Protein 6B6U (pdb70)

Radius of gyration: 29.63 Å; Cα contacts (8 Å, |Δi|>4): 2554; chains: 2; bounding box: 89×78×78 Å

Secondary structure (DSSP, 8-state):
--GGGPPPSTTHHHHT-SSHHHHHHT--TTSPPPS---SEEEEE-STTT-SHHHHHHHHHHT--EEEEETTSS-HHHHHHHHHHHHHHHHTTTT-TTT----EEEEE---S-EEB-PBTTTBS--EEEPTT-EEEEE--GGGTT-B-SSEEEBS-TTHHHH--TT-EEEETTTTEEEEEEEE-SSEEEEEEEE-EEE-SS-EEE-TTS-----SS-HHHHHHHHHHHHTT-SEEEETT--SHHHHHHHHHHTTTTTTTSEEEEEE-SHHHHHTHHHHHHHSSEEEEEHHHHHHHS-GGGHHHHHHHHHHHHHHHT--EEEESSTTGGGGT-SS--HHHHHHHHHHHHHT-SEEEESHHHHT-S-HHHHHHHHHHHHHHHHHHS-HHHHHHHHHHTSPP-S-HHHHHHHHHHHHHHHHT-S-EEEE-SSSHHHHHHHTT--SS-EEEEES-HHHHHHGGGSTTEEEEE--SPPPSSHHHHHHHHHHHHHHHHHHTTS--TT-EEEEE-------S-EEEEE--/--STTHHHHT-SSHHHHHHT--TTSPPPS---SEEEEE-STTT-SHHHHHHHHHHT--EEEEETTSS-HHHHHHHHHHHHHHHHTTTT-TTT----EEEEE---S-EEB-PBPTTS-SSEEEPTT-EEEEE--GGGTT-B-SSEEEBS-TTHHHH--TT-EEEETTTTEEEEEEEE-SSEEEEEEEE-EEE-SS-EEE-TTS-----SS-HHHHHHHHHHHHTT-SEEEETT--SHHHHHHHHHHHTTTTTTSEEEEEE-SHHHHHTHHHHHHHSSEEEEEHHHHHHHS-GGGHHHHHHHHHHHHHHHT--EEEESSTTGGGGT-SS--HHHHHHHHHHHHHT-SEEEESHHHHT-S-HHHHHHHHHHHHHHHHHHS-HHHHHHHHHHHSPP---HHHHHHHHHHHHHHHTT-S-EEEE-SSSHHHHHHHTT--SS-EEEEES-HHHHHHGGGSTTEEEEE--SPPPSSHHHHHHHHHHHHHHHHHHTTS--TT-EEEEEEESSTT---EEEEEEEE--

Nearest PDB structures (foldseek):
  6b6u-assembly1_A  TM=9.933E-01  e=1.079E-98  Homo sapiens
  7l21-assembly1_B-3  TM=9.935E-01  e=2.826E-98  Homo sapiens
  7l21-assembly1_C-2  TM=9.892E-01  e=2.163E-98  Homo sapiens
  8hms-assembly1_C  TM=9.616E-01  e=8.715E-99  Homo sapiens
  3n25-assembly1_A  TM=9.944E-01  e=6.265E-96  Oryctolagus cuniculus

Organism: Homo sapiens (NCBI:txid9606)

Solvent-accessible surface area: 38663 Å² total; per-residue (Å²): 230,89,54,148,79,143,70,76,54,24,3,35,96,0,9,120,1,134,20,85,5,34,3,10,1,63,7,42,8,59,2,65,26,56,74,5,36,15,0,5,0,0,0,5,11,4,106,31,0,42,56,37,116,34,0,54,59,0,2,112,14,10,2,20,0,0,17,1,32,12,21,106,47,84,66,120,60,7,30,88,2,2,137,21,1,86,63,0,6,83,58,49,25,114,57,43,38,71,19,56,3,5,0,2,0,0,1,4,66,8,20,32,10,42,3,4,44,2,93,81,88,10,124,49,104,17,87,6,94,126,44,41,85,0,76,1,6,20,74,78,66,75,80,108,109,0,14,72,94,24,0,19,0,52,3,127,66,0,16,69,34,4,55,97,34,34,45,0,50,1,34,81,3,42,3,5,0,43,0,94,41,93,17,111,50,70,0,41,1,62,1,62,36,16,30,60,0,5,21,105,65,23,8,8,3,37,89,26,83,38,86,53,67,14,13,35,152,161,3,56,89,20,1,118,20,1,16,101,44,73,2,0,0,2,0,2,4,22,0,38,64,20,56,11,0,75,85,0,60,152,61,8,39,134,162,1,105,90,11,55,0,1,0,14,0,4,14,74,55,0,11,105,92,0,80,66,0,13,142,16,3,45,0,0,2,0,4,1,15,41,0,6,21,38,5,59,11,19,32,9,9,0,1,5,12,5,0,0,0,44,0,9,87,41,16,53,4,0,1,0,0,29,22,0,0,43,21,1,41,104,92,22,90,5,10,18,0,2,8,7,0,0,0,6,0,0,50,17,6,0,4,0,0,3,0,22,18,0,0,10,114,6,97,58,16,36,63,0,0,102,6,0,47,57,0,0,50,8,0,13,7,3,15,19,15,97,37,38,14,96,13,10,88,90,64,24,100,177,68,115,40,93,9,56,64,32,2,39,29,0,0,79,20,4,60,180,48,81,12,18,0,0,0,0,2,9,96,73,0,107,19,0,34,17,0,1,73,19,16,10,30,6,4,0,0,1,0,3,66,55,65,37,8,0,50,15,2,11,4,27,11,3,9,46,4,1,9,3,116,61,104,105,62,117,47,83,62,108,6,10,93,40,34,23,82,12,0,6,52,0,0,73,61,58,45,28,8,112,129,52,59,57,0,0,4,0,4,1,177,89,126,175,32,3,44,75,124,69,41,90,4,98,115,91,61,34,3,34,89,0,9,121,0,135,21,85,8,32,3,7,1,60,6,47,8,66,2,68,32,53,72,8,40,14,0,4,0,0,0,5,13,6,110,29,0,45,56,41,137,30,0,73,55,0,13,134,13,12,2,17,0,0,19,2,37,1,18,95,49,85,64,145,78,11,31,88,3,2,136,18,1,85,64,0,6,86,57,55,25,107,54,50,50,74,14,30,1,6,0,3,0,0,1,7,43,6,10,26,8,33,0,0,67,13,87,76,102,53,103,87,81,12,109,6,78,142,45,42,90,0,58,0,5,20,72,88,71,72,65,107,88,0,29,80,99,24,1,15,1,45,2,104,58,0,17,86,34,2,100,98,35,34,74,0,58,0,33,73,9,36,3,1,0,47,0,95,43,79,20,109,49,72,0,45,1,67,2,60,61,25,28,43,0,5,43,82,66,24,8,6,4,48,84,25,86,28,85,49,68,18,15,30,110,69,2,57,96,1,0,104,28,0,14,126,44,75,0,0,0,0,0,2,5,19,1,39,63,16,51,1,0,108,77,3,87,154,18,5,26,142,147,2,133,88,9,48,0,0,0,15,0,5,8,82,66,0,13,76,93,0,80,61,0,14,142,26,2,36,0,0,1,0,4,1,14,38,0,7,26,39,6,62,11,19,30,9,8,0,0,6,18,5,0,0,0,45,0,10,84,39,15,51,4,0,0,0,0,30,18,0,0,43,24,1,41,119,56,8,70,5,8,20,0,2,8,7,0,0,0,6,0,0,50,17,5,0,5,0,0,2,0,23,16,0,0,10,116,4,91,49,16,34,54,0,0,101,5,0,42,54,0,0,50,8,0,14,8,3,15,19,14,98,38,35,9,103,15,11,107,91,60,23,98,181,79,111,40,54,10,24,65,22,2,34,32,0,0,86,19,4,60,168,46,66,9,14,0,0,0,0,13,8,159,76,0,148,58,0,28,7,0,1,55,7,16,10,28,4,4,0,0,2,0,3,67,44,66,35,6,0,48,13,3,10,3,25,11,4,9,29,1,2,15,2,99,60,105,106,64,120,51,98,57,69,6,10,76,43,43,16,84,15,0,12,54,0,0,71,66,66,48,28,8,138,83,69,48,41,0,0,0,3,5,21,109,128,92,93,39,52,76,7,43,48,78,97,75,36,98,7,111

CATH classification: 3.40.1380.20 (+1 more: 3.20.20.60)

B-factor: mean 18.4, std 9.35, range [6.17, 83.37]

Structure (mmCIF, N/CA/C/O backbone):
data_6B6U
#
_entry.id   6B6U
#
_cell.length_a   110.350
_cell.length_b   93.610
_cell.length_c   109.360
_cell.angle_alpha   90.000
_cell.angle_beta   95.640
_cell.angle_gamma   90.000
#
_symmetry.space_group_name_H-M   'C 1 2 1'
#
loop_
_entity.id
_entity.type
_entity.pdbx_description
1 polymer 'Pyruvate kinase PKM'
2 non-polymer 'MAGNESIUM ION'
3 non-polymer 'OXALATE ION'
4 non-polymer 'POTASSIUM ION'
5 non-polymer 'CHLORIDE ION'
6 non-polymer 'THIOCYANATE ION'
7 non-polymer DI(HYDROXYETHYL)ETHER
8 non-polymer 2-[3-(2-HYDROXY-1,1-DIHYDROXYMETHYL-ETHYLAMINO)-PROPYLAMINO]-2-HYDROXYMETHYL-PROPANE-1,3-DIOL
9 non-polymer 'TETRAETHYLENE GLYCOL'
10 non-polymer 1,2-ETHANEDIOL
11 water water
#
loop_
_atom_site.group_PDB
_atom_site.id
_atom_site.type_symbol
_atom_site.label_atom_id
_atom_site.label_alt_id
_atom_site.label_comp_id
_atom_site.label_asym_id
_atom_site.label_entity_id
_atom_site.label_seq_id
_atom_site.pdbx_PDB_ins_code
_atom_site.Cartn_x
_atom_site.Cartn_y
_atom_site.Cartn_z
_atom_site.occupancy
_atom_site.B_iso_or_equiv
_atom_site.auth_seq_id
_atom_site.auth_comp_id
_atom_site.auth_asym_id
_atom_site.auth_atom_id
_atom_site.pdbx_PDB_model_num
ATOM 1 N N . GLU A 1 1 ? 16.097 27.595 49.534 1.00 29.57 7 GLU A N 1
ATOM 2 C CA . GLU A 1 1 ? 15.486 28.842 49.090 1.00 28.27 7 GLU A CA 1
ATOM 3 C C . GLU A 1 1 ? 14.400 28.566 48.055 1.00 32.00 7 GLU A C 1
ATOM 4 O O . GLU A 1 1 ? 13.648 29.468 47.691 1.00 33.48 7 GLU A O 1
ATOM 15 N N . ALA A 1 2 ? 14.319 27.318 47.585 0.00 33.24 8 ALA A N 1
ATOM 16 C CA . ALA A 1 2 ? 13.232 26.936 46.691 0.00 34.34 8 ALA A CA 1
ATOM 17 C C . ALA A 1 2 ? 11.926 26.769 47.458 0.00 35.16 8 ALA A C 1
ATOM 18 O O . ALA A 1 2 ? 10.860 27.156 46.968 0.00 35.21 8 ALA A O 1
ATOM 25 N N . GLY A 1 3 ? 11.992 26.196 48.657 0.00 35.86 9 GLY A N 1
ATOM 26 C CA . GLY A 1 3 ? 10.837 26.124 49.530 0.00 36.51 9 GLY A CA 1
ATOM 27 C C . GLY A 1 3 ? 9.923 24.946 49.267 0.00 37.15 9 GLY A C 1
ATOM 28 O O . GLY A 1 3 ? 10.381 23.815 49.081 0.00 37.16 9 GLY A O 1
ATOM 32 N N . THR A 1 4 ? 8.614 25.212 49.245 0.00 37.76 10 THR A N 1
ATOM 33 C CA . THR A 1 4 ? 7.623 24.146 49.158 0.00 38.35 10 THR A CA 1
ATOM 34 C C . THR A 1 4 ? 7.720 23.351 47.864 0.00 38.78 10 THR A C 1
ATOM 35 O O . THR A 1 4 ? 7.253 22.208 47.819 0.00 38.82 10 THR A O 1
ATOM 46 N N . ALA A 1 5 ? 8.314 23.919 46.812 0.00 39.13 11 ALA A N 1
ATOM 47 C CA . ALA A 1 5 ? 8.405 23.218 45.537 0.00 39.43 11 ALA A CA 1
ATOM 48 C C . ALA A 1 5 ? 9.225 21.937 45.621 0.00 39.64 11 ALA A C 1
ATOM 49 O O . ALA A 1 5 ? 9.269 21.189 44.637 0.00 39.69 11 ALA A O 1
ATOM 56 N N . PHE A 1 6 ? 9.867 21.664 46.756 0.00 39.74 12 PHE A N 1
ATOM 57 C CA . PHE A 1 6 ? 10.727 20.496 46.879 0.00 39.78 12 PHE A CA 1
ATOM 58 C C . PHE A 1 6 ? 9.974 19.223 46.519 0.00 39.46 12 PHE A C 1
ATOM 59 O O . PHE A 1 6 ? 8.862 18.982 46.998 0.00 39.54 12 PHE A O 1
ATOM 76 N N . ILE A 1 7 ? 10.591 18.410 45.667 1.00 38.97 13 ILE A N 1
ATOM 77 C CA . ILE A 1 7 ? 10.088 17.086 45.325 1.00 37.49 13 ILE A CA 1
ATOM 78 C C . ILE A 1 7 ? 10.903 16.076 46.110 1.00 35.05 13 ILE A C 1
ATOM 79 O O . ILE A 1 7 ? 12.127 16.006 45.956 1.00 35.20 13 ILE A O 1
ATOM 95 N N . GLN A 1 8 ? 10.225 15.289 46.944 1.00 32.94 14 GLN A N 1
ATOM 96 C CA . GLN A 1 8 ? 10.894 14.225 47.672 1.00 30.85 14 GLN A CA 1
ATOM 97 C C . GLN A 1 8 ? 11.601 13.297 46.694 1.00 28.00 14 GLN A C 1
ATOM 98 O O . GLN A 1 8 ? 11.061 12.931 45.648 1.00 27.92 14 GLN A O 1
ATOM 112 N N . THR A 1 9 ? 12.818 12.919 47.041 1.00 25.79 15 THR A N 1
ATOM 113 C CA . THR A 1 9 ? 13.570 11.977 46.238 1.00 23.50 15 THR A CA 1
ATOM 114 C C . THR A 1 9 ? 13.049 10.559 46.463 1.00 19.98 15 THR A C 1
ATOM 115 O O . THR A 1 9 ? 12.188 10.304 47.314 1.00 19.29 15 THR A O 1
ATOM 126 N N . GLN A 1 10 ? 13.602 9.636 45.674 1.00 16.77 16 GLN A N 1
ATOM 127 C CA . GLN A 1 10 ? 13.351 8.197 45.719 1.00 17.97 16 GLN A CA 1
ATOM 128 C C . GLN A 1 10 ? 11.877 7.845 45.879 1.00 15.26 16 GLN A C 1
ATOM 129 O O . GLN A 1 10 ? 11.517 6.886 46.570 1.00 15.61 16 GLN A O 1
ATOM 143 N N . GLN A 1 11 ? 11.028 8.584 45.173 1.00 13.36 17 GLN A N 1
ATOM 144 C CA . GLN A 1 11 ? 9.594 8.291 45.113 1.00 12.81 17 GLN A CA 1
ATOM 145 C C . GLN A 1 11 ? 8.981 8.208 46.507 1.00 13.28 17 GLN A C 1
ATOM 146 O O . GLN A 1 11 ? 8.073 7.415 46.767 1.00 13.63 17 GLN A O 1
ATOM 160 N N . LEU A 1 12 ? 9.464 9.042 47.420 1.00 14.64 18 LEU A N 1
ATOM 161 C CA . LEU A 1 12 ? 8.983 8.902 48.785 1.00 16.67 18 LEU A CA 1
ATOM 162 C C . LEU A 1 12 ? 7.537 9.356 48.916 1.00 15.08 18 LEU A C 1
ATOM 163 O O . LEU A 1 12 ? 6.814 8.823 49.751 1.00 15.95 18 LEU A O 1
ATOM 179 N N . HIS A 1 13 ? 7.062 10.273 48.070 1.00 14.92 19 HIS A N 1
ATOM 180 C CA . HIS A 1 13 ? 5.638 10.593 48.119 1.00 14.82 19 HIS A CA 1
ATOM 181 C C . HIS A 1 13 ? 4.791 9.380 47.750 1.00 13.70 19 HIS A C 1
ATOM 182 O O . HIS A 1 13 ? 3.808 9.065 48.426 1.00 14.27 19 HIS A O 1
ATOM 195 N N . ALA A 1 14 ? 5.150 8.693 46.665 1.00 12.30 20 ALA A N 1
ATOM 196 C CA . ALA A 1 14 ? 4.452 7.468 46.300 1.00 11.58 20 ALA A CA 1
ATOM 197 C C . ALA A 1 14 ? 4.620 6.396 47.369 1.00 12.26 20 ALA A C 1
ATOM 198 O O . ALA A 1 14 ? 3.728 5.563 47.565 1.00 12.38 20 ALA A O 1
ATOM 205 N N . ALA A 1 15 ? 5.764 6.391 48.061 1.00 12.81 21 ALA A N 1
ATOM 206 C CA . ALA A 1 15 ? 6.017 5.364 49.065 1.00 13.72 21 ALA A CA 1
ATOM 207 C C . ALA A 1 15 ? 5.016 5.447 50.209 1.00 14.44 21 ALA A C 1
ATOM 208 O O . ALA A 1 15 ? 4.719 4.432 50.858 1.00 15.75 21 ALA A O 1
ATOM 215 N N . MET A 1 16 ? 4.490 6.644 50.471 1.00 15.51 22 MET A N 1
ATOM 216 C CA A MET A 1 16 ? 3.619 6.879 51.613 0.53 17.88 22 MET A CA 1
ATOM 217 C CA B MET A 1 16 ? 3.620 6.898 51.611 0.47 17.23 22 MET A CA 1
ATOM 218 C C . MET A 1 16 ? 2.147 6.697 51.284 1.00 16.62 22 MET A C 1
ATOM 219 O O . MET A 1 16 ? 1.302 6.883 52.164 1.00 17.83 22 MET A O 1
ATOM 246 N N . ALA A 1 17 ? 1.814 6.334 50.050 1.00 15.03 23 ALA A N 1
ATOM 247 C CA . ALA A 1 17 ? 0.416 6.175 49.675 1.00 14.67 23 ALA A CA 1
ATOM 248 C C . ALA A 1 17 ? -0.199 5.010 50.440 1.00 14.88 23 ALA A C 1
ATOM 249 O O . ALA A 1 17 ? 0.471 4.026 50.743 1.00 15.44 23 ALA A O 1
ATOM 256 N N . ASP A 1 18 ? -1.490 5.126 50.746 1.00 15.77 24 ASP A N 1
ATOM 257 C CA . ASP A 1 18 ? -2.195 4.118 51.530 1.00 17.57 24 ASP A CA 1
ATOM 258 C C . ASP A 1 18 ? -2.815 3.014 50.682 1.00 15.96 24 ASP A C 1
ATOM 259 O O . ASP A 1 18 ? -3.319 2.031 51.230 1.00 18.19 24 ASP A O 1
ATOM 268 N N . THR A 1 19 ? -2.793 3.150 49.366 1.00 12.92 25 THR A N 1
ATOM 269 C CA . THR A 1 19 ? -3.262 2.118 48.458 1.00 11.75 25 THR A CA 1
ATOM 270 C C . THR A 1 19 ? -2.238 1.964 47.344 1.00 10.91 25 THR A C 1
ATOM 271 O O . THR A 1 19 ? -1.480 2.884 47.038 1.00 10.90 25 THR A O 1
ATOM 282 N N . PHE A 1 20 ? -2.258 0.809 46.698 1.00 10.01 26 PHE A N 1
ATOM 283 C CA . PHE A 1 20 ? -1.375 0.619 45.558 1.00 10.74 26 PHE A CA 1
ATOM 284 C C . PHE A 1 20 ? -1.777 1.525 44.397 1.00 10.22 26 PHE A C 1
ATOM 285 O O . PHE A 1 20 ? -0.914 2.084 43.702 1.00 10.32 26 PHE A O 1
ATOM 302 N N . LEU A 1 21 ? -3.081 1.683 44.165 1.00 10.37 27 LEU A N 1
ATOM 303 C CA . LEU A 1 21 ? -3.522 2.573 43.104 1.00 10.26 27 LEU A CA 1
ATOM 304 C C . LEU A 1 21 ? -2.989 3.988 43.314 1.00 9.92 27 LEU A C 1
ATOM 305 O O . LEU A 1 21 ? -2.454 4.606 42.387 1.00 10.97 27 LEU A O 1
ATOM 321 N N . GLU A 1 22 ? -3.113 4.523 44.527 1.00 10.85 28 GLU A N 1
ATOM 322 C CA . GLU A 1 22 ? -2.591 5.864 44.756 1.00 12.00 28 GLU A CA 1
ATOM 323 C C . GLU A 1 22 ? -1.067 5.889 44.691 1.00 11.07 28 GLU A C 1
ATOM 324 O O . GLU A 1 22 ? -0.481 6.883 44.250 1.00 11.18 28 GLU A O 1
ATOM 336 N N . HIS A 1 23 ? -0.411 4.801 45.091 1.00 10.41 29 HIS A N 1
ATOM 337 C CA . HIS A 1 23 ? 1.029 4.679 44.888 1.00 10.35 29 HIS A CA 1
ATOM 338 C C . HIS A 1 23 ? 1.401 4.901 43.432 1.00 10.19 29 HIS A C 1
ATOM 339 O O . HIS A 1 23 ? 2.288 5.701 43.129 1.00 10.50 29 HIS A O 1
ATOM 352 N N . MET A 1 24 ? 0.714 4.215 42.515 1.00 9.12 30 MET A N 1
ATOM 353 C CA . MET A 1 24 ? 0.957 4.438 41.092 1.00 9.05 30 MET A CA 1
ATOM 354 C C . MET A 1 24 ? 0.725 5.895 40.708 1.00 9.32 30 MET A C 1
ATOM 355 O O . MET A 1 24 ? 1.521 6.493 39.971 1.00 9.71 30 MET A O 1
ATOM 369 N N . CYS A 1 25 ? -0.400 6.463 41.154 1.00 9.06 31 CYS A N 1
ATOM 370 C CA . CYS A 1 25 ? -0.777 7.819 40.772 1.00 9.15 31 CYS A CA 1
ATOM 371 C C . CYS A 1 25 ? 0.262 8.844 41.188 1.00 10.41 31 CYS A C 1
ATOM 372 O O . CYS A 1 25 ? 0.315 9.928 40.602 1.00 11.25 31 CYS A O 1
ATOM 380 N N . ARG A 1 26 ? 1.077 8.525 42.191 1.00 10.00 32 ARG A N 1
ATOM 381 C CA . ARG A 1 26 ? 2.064 9.446 42.721 1.00 10.20 32 ARG A CA 1
ATOM 382 C C . ARG A 1 26 ? 3.453 9.251 42.143 1.00 10.30 32 ARG A C 1
ATOM 383 O O . ARG A 1 26 ? 4.355 10.017 42.485 1.00 11.25 32 ARG A O 1
ATOM 404 N N . LEU A 1 27 ? 3.663 8.251 41.302 1.00 9.70 33 LEU A N 1
ATOM 405 C CA . LEU A 1 27 ? 4.992 8.064 40.733 1.00 10.31 33 LEU A CA 1
ATOM 406 C C . LEU A 1 27 ? 5.365 9.300 39.932 1.00 10.41 33 LEU A C 1
ATOM 407 O O . LEU A 1 27 ? 4.562 9.824 39.148 1.00 11.48 33 LEU A O 1
ATOM 423 N N . ASP A 1 28 ? 6.593 9.762 40.120 1.00 10.25 34 ASP A N 1
ATOM 424 C CA . ASP A 1 28 ? 6.989 11.107 39.719 1.00 9.97 34 ASP A CA 1
ATOM 425 C C . ASP A 1 28 ? 8.312 11.068 38.964 1.00 10.28 34 ASP A C 1
ATOM 426 O O . ASP A 1 28 ? 9.356 10.777 39.548 1.00 10.44 34 ASP A O 1
ATOM 435 N N . ILE A 1 29 ? 8.277 11.344 37.657 1.00 10.34 35 ILE A N 1
ATOM 436 C CA . ILE A 1 29 ? 9.507 11.362 36.861 1.00 10.07 35 ILE A CA 1
ATOM 437 C C . ILE A 1 29 ? 10.503 12.399 37.352 1.00 11.08 35 ILE A C 1
ATOM 438 O O . ILE A 1 29 ? 11.674 12.338 36.981 1.00 12.76 35 ILE A O 1
ATOM 454 N N . ASP A 1 30 ? 10.061 13.377 38.140 1.00 10.88 36 ASP A N 1
ATOM 455 C CA . ASP A 1 30 ? 10.930 14.420 38.663 1.00 12.55 36 ASP A CA 1
ATOM 456 C C . ASP A 1 30 ? 11.454 14.108 40.062 1.00 13.22 36 ASP A C 1
ATOM 457 O O . ASP A 1 30 ? 12.098 14.967 40.681 1.00 15.97 36 ASP A O 1
ATOM 466 N N . SER A 1 31 ? 11.216 12.902 40.563 1.00 11.76 37 SER A N 1
ATOM 467 C CA . SER A 1 31 ? 11.727 12.476 41.855 1.00 11.49 37 SER A CA 1
ATOM 468 C C . SER A 1 31 ? 12.959 11.613 41.627 1.00 12.40 37 SER A C 1
ATOM 469 O O . SER A 1 31 ? 12.822 10.465 41.190 1.00 13.23 37 SER A O 1
ATOM 477 N N . PRO A 1 32 ? 14.164 12.108 41.882 1.00 13.34 38 PRO A N 1
ATOM 478 C CA . PRO A 1 32 ? 15.371 11.359 41.485 1.00 14.82 38 PRO A CA 1
ATOM 479 C C . PRO A 1 32 ? 15.665 10.214 42.437 1.00 14.94 38 PRO A C 1
ATOM 480 O O . PRO A 1 32 ? 15.435 10.327 43.650 1.00 14.92 38 PRO A O 1
ATOM 491 N N . PRO A 1 33 ? 16.153 9.087 41.927 1.00 13.71 39 PRO A N 1
ATOM 492 C CA . PRO A 1 33 ? 16.498 7.958 42.804 1.00 15.10 39 PRO A CA 1
ATOM 493 C C . PRO A 1 33 ? 17.762 8.228 43.602 1.00 19.16 39 PRO A C 1
ATOM 494 O O . PRO A 1 33 ? 18.480 9.192 43.354 1.00 20.06 39 PRO A O 1
ATOM 505 N N . ILE A 1 34 ? 18.028 7.331 44.565 1.00 22.08 40 ILE A N 1
ATOM 506 C CA . ILE A 1 34 ? 19.291 7.312 45.306 1.00 23.55 40 ILE A CA 1
ATOM 507 C C . ILE A 1 34 ? 20.405 6.778 44.416 1.00 22.11 40 ILE A C 1
ATOM 508 O O . ILE A 1 34 ? 20.159 6.223 43.337 1.00 20.74 40 ILE A O 1
ATOM 524 N N . THR A 1 35 ? 21.639 6.909 44.901 1.00 22.18 41 THR A N 1
ATOM 525 C CA . THR A 1 35 ? 22.802 6.422 44.169 1.00 22.88 41 THR A CA 1
ATOM 526 C C . THR A 1 35 ? 22.808 4.899 44.067 1.00 21.59 41 THR A C 1
ATOM 527 O O . THR A 1 35 ? 23.097 4.350 43.001 1.00 21.89 41 THR A O 1
ATOM 538 N N . ALA A 1 36 ? 22.502 4.193 45.156 1.00 20.76 42 ALA A N 1
ATOM 539 C CA . ALA A 1 36 ? 22.748 2.756 45.196 1.00 19.40 42 ALA A CA 1
ATOM 540 C C . ALA A 1 36 ? 21.733 1.995 44.349 1.00 17.76 42 ALA A C 1
ATOM 541 O O . ALA A 1 36 ? 20.538 2.241 44.422 1.00 20.58 42 ALA A O 1
ATOM 548 N N . ARG A 1 37 ? 22.218 1.042 43.565 1.00 13.48 43 ARG A N 1
ATOM 549 C CA . ARG A 1 37 ? 21.393 0.171 42.735 1.00 12.59 43 ARG A CA 1
ATOM 550 C C . ARG A 1 37 ? 21.473 -1.241 43.307 1.00 13.52 43 ARG A C 1
ATOM 551 O O . ARG A 1 37 ? 22.556 -1.820 43.390 1.00 17.31 43 ARG A O 1
ATOM 572 N N . ASN A 1 38 ? 20.324 -1.764 43.728 1.00 11.36 44 ASN A N 1
ATOM 573 C CA . ASN A 1 38 ? 20.210 -2.985 44.516 1.00 11.45 44 ASN A CA 1
ATOM 574 C C . ASN A 1 38 ? 20.171 -4.249 43.652 1.00 10.12 44 ASN A C 1
ATOM 575 O O . ASN A 1 38 ? 20.544 -5.327 44.122 1.00 10.48 44 ASN A O 1
ATOM 586 N N . THR A 1 39 ? 19.710 -4.145 42.415 1.00 8.88 45 THR A N 1
ATOM 587 C CA . THR A 1 39 ? 19.494 -5.298 41.555 1.00 8.52 45 THR A CA 1
ATOM 588 C C . THR A 1 39 ? 20.777 -5.627 40.820 1.00 9.20 45 THR A C 1
ATOM 589 O O . THR A 1 39 ? 21.289 -4.799 40.069 1.00 10.66 45 THR A O 1
ATOM 600 N N . GLY A 1 40 ? 21.266 -6.843 41.007 1.00 8.49 46 GLY A N 1
ATOM 601 C CA . GLY A 1 40 ? 22.494 -7.238 40.348 1.00 8.96 46 GLY A CA 1
ATOM 602 C C . GLY A 1 40 ? 22.327 -7.341 38.846 1.00 8.50 46 GLY A C 1
ATOM 603 O O . GLY A 1 40 ? 21.274 -7.710 38.341 1.00 9.44 46 GLY A O 1
ATOM 607 N N . ILE A 1 41 ? 23.407 -7.015 38.136 1.00 8.01 47 ILE A N 1
ATOM 608 C CA . ILE A 1 41 ? 23.441 -7.064 36.677 1.00 7.89 47 ILE A CA 1
ATOM 609 C C . ILE A 1 41 ? 24.407 -8.165 36.257 1.00 7.76 47 ILE A C 1
ATOM 610 O O . ILE A 1 41 ? 25.593 -8.147 36.608 1.00 8.28 47 ILE A O 1
ATOM 626 N N . ILE A 1 42 ? 23.884 -9.126 35.512 1.00 7.61 48 ILE A N 1
ATOM 627 C CA . ILE A 1 42 ? 24.642 -10.259 34.995 1.00 7.68 48 ILE A CA 1
ATOM 628 C C . ILE A 1 42 ? 24.840 -10.043 33.500 1.00 7.64 48 ILE A C 1
ATOM 629 O O . ILE A 1 42 ? 23.873 -9.840 32.767 1.00 8.85 48 ILE A O 1
ATOM 645 N N . CYS A 1 43 ? 26.089 -10.099 33.040 1.00 8.01 49 CYS A N 1
ATOM 646 C CA . CYS A 1 43 ? 26.403 -9.829 31.646 1.00 8.87 49 CYS A CA 1
ATOM 647 C C . CYS A 1 43 ? 27.074 -11.033 31.018 1.00 8.62 49 CYS A C 1
ATOM 648 O O . CYS A 1 43 ? 28.070 -11.538 31.537 1.00 9.54 49 CYS A O 1
ATOM 656 N N . THR A 1 44 ? 26.543 -11.472 29.891 1.00 9.28 50 THR A N 1
ATOM 657 C CA . THR A 1 44 ? 27.182 -12.532 29.132 1.00 8.84 50 THR A CA 1
ATOM 658 C C . THR A 1 44 ? 28.382 -11.972 28.392 1.00 9.34 50 THR A C 1
ATOM 659 O O . THR A 1 44 ? 28.281 -10.967 27.688 1.00 10.01 50 THR A O 1
ATOM 670 N N . ILE A 1 45 ? 29.510 -12.637 28.531 1.00 9.83 51 ILE A N 1
ATOM 671 C CA . ILE A 1 45 ? 30.742 -12.177 27.903 1.00 11.77 51 ILE A CA 1
ATOM 672 C C . ILE A 1 45 ? 30.965 -12.947 26.610 1.00 13.54 51 ILE A C 1
ATOM 673 O O . ILE A 1 45 ? 30.738 -14.152 26.539 1.00 17.58 51 ILE A O 1
ATOM 689 N N . GLY A 1 46 ? 31.380 -12.234 25.575 1.00 12.32 52 GLY A N 1
ATOM 690 C CA . GLY A 1 46 ? 31.597 -12.822 24.277 1.00 13.89 52 GLY A CA 1
ATOM 691 C C . GLY A 1 46 ? 32.520 -11.924 23.497 1.00 14.45 52 GLY A C 1
ATOM 692 O O . GLY A 1 46 ? 33.194 -11.065 24.067 1.00 14.56 52 GLY A O 1
ATOM 696 N N . PRO A 1 47 ? 32.552 -12.078 22.174 1.00 16.76 53 PRO A N 1
ATOM 697 C CA . PRO A 1 47 ? 33.489 -11.276 21.361 1.00 17.91 53 PRO A CA 1
ATOM 698 C C . PRO A 1 47 ? 33.372 -9.778 21.578 1.00 17.65 53 PRO A C 1
ATOM 699 O O . PRO A 1 47 ? 34.372 -9.059 21.475 1.00 19.43 53 PRO A O 1
ATOM 710 N N . ALA A 1 48 ? 32.179 -9.272 21.876 1.00 16.32 54 ALA A N 1
ATOM 711 C CA . ALA A 1 48 ? 32.015 -7.835 22.030 1.00 16.37 54 ALA A CA 1
ATOM 712 C C . ALA A 1 48 ? 32.542 -7.315 23.354 1.00 16.35 54 ALA A C 1
ATOM 713 O O . ALA A 1 48 ? 32.746 -6.109 23.486 1.00 18.72 54 ALA A O 1
ATOM 720 N N . SER A 1 49 ? 32.788 -8.188 24.326 1.00 13.91 55 SER A N 1
ATOM 721 C CA . SER A 1 49 ? 33.001 -7.747 25.694 1.00 13.54 55 SER A CA 1
ATOM 722 C C . SER A 1 49 ? 34.146 -8.437 26.412 1.00 14.30 55 SER A C 1
ATOM 723 O O . SER A 1 49 ? 34.345 -8.171 27.599 1.00 15.75 55 SER A O 1
ATOM 731 N N . ARG A 1 50 ? 34.922 -9.282 25.749 1.00 14.91 56 ARG A N 1
ATOM 732 C CA . ARG A 1 50 ? 35.890 -10.084 26.486 1.00 15.02 56 ARG A CA 1
ATOM 733 C C . ARG A 1 50 ? 37.281 -9.468 26.563 1.00 14.52 56 ARG A C 1
ATOM 734 O O . ARG A 1 50 ? 38.133 -10.010 27.271 1.00 14.83 56 ARG A O 1
ATOM 755 N N . SER A 1 51 ? 37.542 -8.354 25.890 1.00 14.84 57 SER A N 1
ATOM 756 C CA . SER A 1 51 ? 38.838 -7.717 26.073 1.00 15.61 57 SER A CA 1
ATOM 757 C C . SER A 1 51 ? 38.940 -7.138 27.483 1.00 15.54 57 SER A C 1
ATOM 758 O O . SER A 1 51 ? 37.946 -6.748 28.094 1.00 15.79 57 SER A O 1
ATOM 766 N N . VAL A 1 52 ? 40.159 -7.111 28.025 1.00 15.24 58 VAL A N 1
ATOM 767 C CA . VAL A 1 52 ? 40.349 -6.543 29.358 1.00 15.97 58 VAL A CA 1
ATOM 768 C C . VAL A 1 52 ? 39.842 -5.107 29.417 1.00 16.48 58 VAL A C 1
ATOM 769 O O . VAL A 1 52 ? 39.219 -4.691 30.404 1.00 15.34 58 VAL A O 1
ATOM 782 N N . GLU A 1 53 ? 40.121 -4.311 28.387 1.00 17.92 59 GLU A N 1
ATOM 783 C CA . GLU A 1 53 ? 39.739 -2.906 28.461 1.00 19.71 59 GLU A CA 1
ATOM 784 C C . GLU A 1 53 ? 38.225 -2.741 28.443 1.00 18.27 59 GLU A C 1
ATOM 785 O O . GLU A 1 53 ? 37.676 -1.921 29.194 1.00 17.69 59 GLU A O 1
ATOM 797 N N . THR A 1 54 ? 37.523 -3.540 27.640 1.00 17.52 60 THR A N 1
ATOM 798 C CA . THR A 1 54 ? 36.065 -3.464 27.667 1.00 16.29 60 THR A CA 1
ATOM 799 C C . THR A 1 54 ? 35.520 -3.951 29.003 1.00 14.84 60 THR A C 1
ATOM 800 O O . THR A 1 54 ? 34.610 -3.333 29.561 1.00 14.53 60 THR A O 1
ATOM 811 N N . LEU A 1 55 ? 36.091 -5.029 29.549 1.00 13.73 61 LEU A N 1
ATOM 812 C CA . LEU A 1 55 ? 35.615 -5.552 30.825 1.00 12.93 61 LEU A CA 1
ATOM 813 C C . LEU A 1 55 ? 35.779 -4.526 31.937 1.00 12.66 61 LEU A C 1
ATOM 814 O O . LEU A 1 55 ? 34.927 -4.423 32.823 1.00 12.24 61 LEU A O 1
ATOM 830 N N . LYS A 1 56 ? 36.864 -3.758 31.921 1.00 13.30 62 LYS A N 1
ATOM 831 C CA . LYS A 1 56 ? 37.025 -2.707 32.921 1.00 13.10 62 LYS A CA 1
ATOM 832 C C . LYS A 1 56 ? 35.878 -1.715 32.846 1.00 12.84 62 LYS A C 1
ATOM 833 O O . LYS A 1 56 ? 35.340 -1.300 33.877 1.00 12.83 62 LYS A O 1
ATOM 852 N N . GLU A 1 57 ? 35.501 -1.309 31.631 1.00 12.58 63 GLU A N 1
ATOM 853 C CA . GLU A 1 57 ? 34.391 -0.375 31.474 1.00 13.74 63 GLU A CA 1
ATOM 854 C C . GLU A 1 57 ? 33.065 -1.020 31.841 1.00 13.23 63 GLU A C 1
ATOM 855 O O . GLU A 1 57 ? 32.181 -0.349 32.376 1.00 12.93 63 GLU A O 1
ATOM 867 N N . MET A 1 58 ? 32.896 -2.312 31.561 1.00 12.15 64 MET A N 1
ATOM 868 C CA A MET A 1 58 ? 31.657 -2.943 31.982 0.47 12.15 64 MET A CA 1
ATOM 869 C CA B MET A 1 58 ? 31.698 -3.036 31.984 0.53 12.12 64 MET A CA 1
ATOM 870 C C . MET A 1 58 ? 31.545 -2.985 33.498 1.00 11.69 64 MET A C 1
ATOM 871 O O . MET A 1 58 ? 30.443 -2.801 34.032 1.00 11.68 64 MET A O 1
ATOM 898 N N . ILE A 1 59 ? 32.648 -3.215 34.211 1.00 11.19 65 ILE A N 1
ATOM 899 C CA . ILE A 1 59 ? 32.622 -3.161 35.672 1.00 11.28 65 ILE A CA 1
ATOM 900 C C . ILE A 1 59 ? 32.239 -1.766 36.139 1.00 12.51 65 ILE A C 1
ATOM 901 O O . ILE A 1 59 ? 31.384 -1.598 37.011 1.00 13.15 65 ILE A O 1
ATOM 917 N N . LYS A 1 60 ? 32.889 -0.742 35.585 1.00 12.59 66 LYS A N 1
ATOM 918 C CA . LYS A 1 60 ? 32.564 0.627 35.955 1.00 13.56 66 LYS A CA 1
ATOM 919 C C . LYS A 1 60 ? 31.110 0.952 35.660 1.00 13.83 66 LYS A C 1
ATOM 920 O O . LYS A 1 60 ? 30.498 1.746 36.384 1.00 16.45 66 LYS A O 1
ATOM 939 N N . SER A 1 61 ? 30.549 0.365 34.599 1.00 12.98 67 SER A N 1
ATOM 940 C CA . SER A 1 61 ? 29.172 0.639 34.190 1.00 12.86 67 SER A CA 1
ATOM 941 C C . SER A 1 61 ? 28.150 -0.140 35.009 1.00 12.20 67 SER A C 1
ATOM 942 O O . SER A 1 61 ? 26.967 0.184 34.952 1.00 12.80 67 SER A O 1
ATOM 950 N N . GLY A 1 62 ? 28.577 -1.162 35.742 1.00 10.83 68 GLY A N 1
ATOM 951 C CA . GLY A 1 62 ? 27.678 -1.816 36.672 1.00 11.33 68 GLY A CA 1
ATOM 952 C C . GLY A 1 62 ? 27.634 -3.336 36.623 1.00 9.83 68 GLY A C 1
ATOM 953 O O . GLY A 1 62 ? 26.888 -3.947 37.390 1.00 10.01 68 GLY A O 1
ATOM 957 N N . MET A 1 63 ? 28.419 -3.985 35.764 1.00 9.77 69 MET A N 1
ATOM 958 C CA . MET A 1 63 ? 28.407 -5.443 35.718 1.00 10.02 69 MET A CA 1
ATOM 959 C C . MET A 1 63 ? 28.832 -6.029 37.056 1.00 9.55 69 MET A C 1
ATOM 960 O O . MET A 1 63 ? 29.887 -5.681 37.583 1.00 10.21 69 MET A O 1
ATOM 974 N N . ASN A 1 64 ? 28.030 -6.961 37.575 1.00 8.27 70 ASN A N 1
ATOM 975 C CA . ASN A 1 64 ? 28.358 -7.640 38.825 1.00 8.58 70 ASN A CA 1
ATOM 976 C C . ASN A 1 64 ? 28.757 -9.094 38.646 1.00 8.22 70 ASN A C 1
ATOM 977 O O . ASN A 1 64 ? 29.492 -9.633 39.481 1.00 8.73 70 ASN A O 1
ATOM 988 N N . VAL A 1 65 ? 28.268 -9.736 37.590 1.00 7.92 71 VAL A N 1
ATOM 989 C CA . VAL A 1 65 ? 28.505 -11.145 37.314 1.00 7.90 71 VAL A CA 1
ATOM 990 C C . VAL A 1 65 ? 28.796 -11.278 35.828 1.00 7.64 71 VAL A C 1
ATOM 991 O O . VAL A 1 65 ? 28.061 -10.737 34.996 1.00 8.91 71 VAL A O 1
ATOM 1004 N N . ALA A 1 66 ? 29.870 -11.994 35.500 1.00 8.26 72 ALA A N 1
ATOM 1005 C CA . ALA A 1 66 ? 30.220 -12.343 34.134 1.00 9.27 72 ALA A CA 1
ATOM 1006 C C . ALA A 1 66 ? 29.710 -13.754 33.865 1.00 9.27 72 ALA A C 1
ATOM 1007 O O . ALA A 1 66 ? 30.136 -14.707 34.523 1.00 9.68 72 ALA A O 1
ATOM 1014 N N . ARG A 1 67 ? 28.810 -13.885 32.903 1.00 8.40 73 ARG A N 1
ATOM 1015 C CA . ARG A 1 67 ? 28.237 -15.161 32.496 1.00 8.40 73 ARG A CA 1
ATOM 1016 C C . ARG A 1 67 ? 28.988 -15.721 31.298 1.00 8.60 73 ARG A C 1
ATOM 1017 O O . ARG A 1 67 ? 29.154 -15.042 30.271 1.00 9.20 73 ARG A O 1
ATOM 1038 N N . LEU A 1 68 ? 29.439 -16.963 31.436 1.00 8.61 74 LEU A N 1
ATOM 1039 C CA . LEU A 1 68 ? 30.109 -17.683 30.359 1.00 9.42 74 LEU A CA 1
ATOM 1040 C C . LEU A 1 68 ? 29.121 -18.692 29.801 1.00 8.74 74 LEU A C 1
ATOM 1041 O O . LEU A 1 68 ? 28.682 -19.600 30.507 1.00 9.74 74 LEU A O 1
ATOM 1057 N N . ASN A 1 69 ? 28.760 -18.527 28.539 1.00 9.05 75 ASN A N 1
ATOM 1058 C CA . ASN A 1 69 ? 27.750 -19.379 27.924 1.00 9.94 75 ASN A CA 1
ATOM 1059 C C . ASN A 1 69 ? 28.436 -20.558 27.252 1.00 9.55 75 ASN A C 1
ATOM 1060 O O . ASN A 1 69 ? 28.979 -20.428 26.154 1.00 10.38 75 ASN A O 1
ATOM 1071 N N . PHE A 1 70 ? 28.383 -21.716 27.895 1.00 9.02 76 PHE A N 1
ATOM 1072 C CA . PHE A 1 70 ? 29.063 -22.888 27.370 1.00 8.81 76 PHE A CA 1
ATOM 1073 C C . PHE A 1 70 ? 28.309 -23.553 26.219 1.00 9.64 76 PHE A C 1
ATOM 1074 O O . PHE A 1 70 ? 28.755 -24.585 25.713 1.00 11.29 76 PHE A O 1
ATOM 1091 N N . SER A 1 71 ? 27.213 -22.956 25.740 1.00 9.57 77 SER A N 1
ATOM 1092 C CA . SER A 1 71 ? 26.653 -23.402 24.472 1.00 10.57 77 SER A CA 1
ATOM 1093 C C . SER A 1 71 ? 27.575 -23.090 23.311 1.00 12.02 77 SER A C 1
ATOM 1094 O O . SER A 1 71 ? 27.389 -23.657 22.231 1.00 13.79 77 SER A O 1
ATOM 1101 N N . HIS A 1 72 ? 28.506 -22.158 23.483 1.00 11.97 78 HIS A N 1
ATOM 1102 C CA . HIS A 1 72 ? 29.423 -21.753 22.425 1.00 14.47 78 HIS A CA 1
ATOM 1103 C C . HIS A 1 72 ? 30.816 -21.663 23.011 1.00 14.48 78 HIS A C 1
ATOM 1104 O O . HIS A 1 72 ? 30.979 -21.386 24.199 1.00 15.98 78 HIS A O 1
ATOM 1117 N N . GLY A 1 73 ? 31.811 -21.912 22.183 1.00 13.57 79 GLY A N 1
ATOM 1118 C CA . GLY A 1 73 ? 33.187 -21.713 22.598 1.00 12.67 79 GLY A CA 1
ATOM 1119 C C . GLY A 1 73 ? 33.780 -22.941 23.248 1.00 13.54 79 GLY A C 1
ATOM 1120 O O . GLY A 1 73 ? 33.109 -23.704 23.938 1.00 16.70 79 GLY A O 1
ATOM 1124 N N . THR A 1 74 ? 35.073 -23.110 23.053 1.00 11.77 80 THR A N 1
ATOM 1125 C CA . THR A 1 74 ? 35.803 -24.237 23.594 1.00 12.68 80 THR A CA 1
ATOM 1126 C C . THR A 1 74 ? 36.417 -23.857 24.943 1.00 12.17 80 THR A C 1
ATOM 1127 O O . THR A 1 74 ? 36.389 -22.702 25.367 1.00 12.95 80 THR A O 1
ATOM 1138 N N . HIS A 1 75 ? 37.019 -24.838 25.611 1.00 11.09 81 HIS A N 1
ATOM 1139 C CA . HIS A 1 75 ? 37.503 -24.578 26.958 1.00 9.99 81 HIS A CA 1
ATOM 1140 C C . HIS A 1 75 ? 38.596 -23.522 26.986 1.00 10.11 81 HIS A C 1
ATOM 1141 O O . HIS A 1 75 ? 38.662 -22.731 27.924 1.00 10.81 81 HIS A O 1
ATOM 1154 N N . GLU A 1 76 ? 39.506 -23.507 26.012 1.00 11.21 82 GLU A N 1
ATOM 1155 C CA A GLU A 1 76 ? 40.546 -22.489 26.067 0.47 11.08 82 GLU A CA 1
ATOM 1156 C CA B GLU A 1 76 ? 40.551 -22.484 26.033 0.53 12.49 82 GLU A CA 1
ATOM 1157 C C . GLU A 1 76 ? 39.959 -21.098 25.865 1.00 11.63 82 GLU A C 1
ATOM 1158 O O . GLU A 1 76 ? 40.451 -20.131 26.449 1.00 12.19 82 GLU A O 1
ATOM 1181 N N . TYR A 1 77 ? 38.898 -20.985 25.082 1.00 11.56 83 TYR A N 1
ATOM 1182 C CA . TYR A 1 77 ? 38.248 -19.698 24.907 1.00 11.45 83 TYR A CA 1
ATOM 1183 C C . TYR A 1 77 ? 37.678 -19.195 26.232 1.00 10.77 83 TYR A C 1
ATOM 1184 O O . TYR A 1 77 ? 37.912 -18.046 26.632 1.00 10.82 83 TYR A O 1
ATOM 1202 N N . HIS A 1 78 ? 36.962 -20.062 26.949 1.00 10.49 84 HIS A N 1
ATOM 1203 C CA . HIS A 1 78 ? 36.411 -19.686 28.243 1.00 11.09 84 HIS A CA 1
ATOM 1204 C C . HIS A 1 78 ? 37.501 -19.438 29.271 1.00 10.47 84 HIS A C 1
ATOM 1205 O O . HIS A 1 78 ? 37.371 -18.538 30.105 1.00 10.91 84 HIS A O 1
ATOM 1218 N N . ALA A 1 79 ? 38.565 -20.241 29.263 1.00 10.39 85 ALA A N 1
ATOM 1219 C CA . ALA A 1 79 ? 39.663 -19.980 30.182 1.00 10.37 85 ALA A CA 1
ATOM 1220 C C . ALA A 1 79 ? 40.213 -18.575 29.977 1.00 10.50 85 ALA A C 1
ATOM 1221 O O . ALA A 1 79 ? 40.493 -17.860 30.944 1.00 11.54 85 ALA A O 1
ATOM 1228 N N . GLU A 1 80 ? 40.373 -18.155 28.725 1.00 11.10 86 GLU A N 1
ATOM 1229 C CA A GLU A 1 80 ? 40.919 -16.831 28.471 0.54 11.09 86 GLU A CA 1
ATOM 1230 C CA B GLU A 1 80 ? 40.918 -16.829 28.472 0.46 11.12 86 GLU A CA 1
ATOM 1231 C C . GLU A 1 80 ? 39.925 -15.741 28.859 1.00 10.85 86 GLU A C 1
ATOM 1232 O O . GLU A 1 80 ? 40.320 -14.697 29.383 1.00 10.85 86 GLU A O 1
ATOM 1253 N N . THR A 1 81 ? 38.639 -15.961 28.604 1.00 10.53 87 THR A N 1
ATOM 1254 C CA . THR A 1 81 ? 37.641 -15.004 29.078 1.00 11.00 87 THR A CA 1
ATOM 1255 C C . THR A 1 81 ? 37.739 -14.829 30.586 1.00 11.42 87 THR A C 1
ATOM 1256 O O . THR A 1 81 ? 37.755 -13.701 31.089 1.00 10.92 87 THR A O 1
ATOM 1267 N N . ILE A 1 82 ? 37.805 -15.942 31.324 1.00 10.42 88 ILE A N 1
ATOM 1268 C CA . ILE A 1 82 ? 37.887 -15.869 32.780 1.00 10.35 88 ILE A CA 1
ATOM 1269 C C . ILE A 1 82 ? 39.131 -15.113 33.190 1.00 10.54 88 ILE A C 1
ATOM 1270 O O . ILE A 1 82 ? 39.099 -14.272 34.089 1.00 10.56 88 ILE A O 1
ATOM 1286 N N . LYS A 1 83 ? 40.255 -15.419 32.549 1.00 10.59 89 LYS A N 1
ATOM 1287 C CA . LYS A 1 83 ? 41.498 -14.720 32.853 1.00 11.68 89 LYS A CA 1
ATOM 1288 C C . LYS A 1 83 ? 41.325 -13.217 32.663 1.00 11.03 89 LYS A C 1
ATOM 1289 O O . LYS A 1 83 ? 41.752 -12.415 33.502 1.00 12.11 89 LYS A O 1
ATOM 1308 N N . ASN A 1 84 ? 40.676 -12.820 31.571 1.00 10.77 90 ASN A N 1
ATOM 1309 C CA . ASN A 1 84 ? 40.494 -11.405 31.283 1.00 11.15 90 ASN A CA 1
ATOM 1310 C C . ASN A 1 84 ? 39.556 -10.746 32.286 1.00 11.40 90 ASN A C 1
ATOM 1311 O O . ASN A 1 84 ? 39.782 -9.595 32.686 1.00 11.31 90 ASN A O 1
ATOM 1322 N N . VAL A 1 85 ? 38.489 -11.448 32.680 1.00 10.91 91 VAL A N 1
ATOM 1323 C CA . VAL A 1 85 ? 37.597 -10.918 33.709 1.00 10.61 91 VAL A CA 1
ATOM 1324 C C . VAL A 1 85 ? 38.385 -10.634 34.973 1.00 10.84 91 VAL A C 1
ATOM 1325 O O . VAL A 1 85 ? 38.228 -9.586 35.604 1.00 11.68 91 VAL A O 1
ATOM 1338 N N . ARG A 1 86 ? 39.262 -11.560 35.353 1.00 10.37 92 ARG A N 1
ATOM 1339 C CA . ARG A 1 86 ? 39.993 -11.408 36.599 1.00 10.84 92 ARG A CA 1
ATOM 1340 C C . ARG A 1 86 ? 41.027 -10.304 36.496 1.00 11.44 92 ARG A C 1
ATOM 1341 O O . ARG A 1 86 ? 41.219 -9.538 37.439 1.00 12.07 92 ARG A O 1
ATOM 1362 N N . THR A 1 87 ? 41.683 -10.179 35.344 1.00 11.28 93 THR A N 1
ATOM 1363 C CA . THR A 1 87 ? 42.617 -9.072 35.162 1.00 12.17 93 THR A CA 1
ATOM 1364 C C . THR A 1 87 ? 41.887 -7.747 35.300 1.00 11.84 93 THR A C 1
ATOM 1365 O O . THR A 1 87 ? 42.357 -6.829 35.984 1.00 12.47 93 THR A O 1
ATOM 1376 N N . ALA A 1 88 ? 40.746 -7.625 34.627 1.00 12.01 94 ALA A N 1
ATOM 1377 C CA . ALA A 1 88 ? 39.977 -6.384 34.693 1.00 11.74 94 ALA A CA 1
ATOM 1378 C C . ALA A 1 88 ? 39.505 -6.106 36.116 1.00 11.97 94 ALA A C 1
ATOM 1379 O O . ALA A 1 88 ? 39.598 -4.977 36.605 1.00 12.45 94 ALA A O 1
ATOM 1386 N N . THR A 1 89 ? 38.972 -7.126 36.785 1.00 11.14 95 THR A N 1
ATOM 1387 C CA . THR A 1 89 ? 38.456 -6.953 38.135 1.00 11.72 95 THR A CA 1
ATOM 1388 C C . THR A 1 89 ? 39.568 -6.551 39.099 1.00 11.78 95 THR A C 1
ATOM 1389 O O . THR A 1 89 ? 39.404 -5.629 39.911 1.00 11.78 95 THR A O 1
ATOM 1400 N N . GLU A 1 90 ? 40.714 -7.225 39.020 1.00 11.68 96 GLU A N 1
ATOM 1401 C CA . GLU A 1 90 ? 41.800 -6.955 39.952 1.00 12.86 96 GLU A CA 1
ATOM 1402 C C . GLU A 1 90 ? 42.550 -5.678 39.634 1.00 13.18 96 GLU A C 1
ATOM 1403 O O . GLU A 1 90 ? 43.317 -5.213 40.479 1.00 14.47 96 GLU A O 1
ATOM 1415 N N . SER A 1 91 ? 42.316 -5.075 38.469 1.00 12.53 97 SER A N 1
ATOM 1416 C CA . SER A 1 91 ? 42.927 -3.778 38.190 1.00 14.61 97 SER A CA 1
ATOM 1417 C C . SER A 1 91 ? 42.428 -2.707 39.157 1.00 15.44 97 SER A C 1
ATOM 1418 O O . SER A 1 91 ? 43.066 -1.654 39.289 1.00 17.61 97 SER A O 1
ATOM 1426 N N . PHE A 1 92 ? 41.311 -2.956 39.837 1.00 15.01 98 PHE A N 1
ATOM 1427 C CA . PHE A 1 92 ? 40.752 -2.039 40.823 1.00 14.85 98 PHE A CA 1
ATOM 1428 C C . PHE A 1 92 ? 41.066 -2.435 42.261 1.00 16.14 98 PHE A C 1
ATOM 1429 O O . PHE A 1 92 ? 40.602 -1.761 43.189 1.00 17.60 98 PHE A O 1
ATOM 1446 N N . ALA A 1 93 ? 41.843 -3.496 42.473 1.00 17.21 99 ALA A N 1
ATOM 1447 C CA . ALA A 1 93 ? 42.017 -4.059 43.810 1.00 18.53 99 ALA A CA 1
ATOM 1448 C C . ALA A 1 93 ? 42.840 -3.184 44.746 1.00 20.81 99 ALA A C 1
ATOM 1449 O O . ALA A 1 93 ? 42.738 -3.351 45.969 1.00 22.81 99 ALA A O 1
ATOM 1456 N N . SER A 1 94 ? 43.640 -2.255 44.228 1.00 21.80 100 SER A N 1
ATOM 1457 C CA . SER A 1 94 ? 44.533 -1.518 45.117 1.00 24.03 100 SER A CA 1
ATOM 1458 C C . SER A 1 94 ? 43.789 -0.623 46.096 1.00 24.83 100 SER A C 1
ATOM 1459 O O . SER A 1 94 ? 44.397 -0.155 47.062 1.00 26.25 100 SER A O 1
ATOM 1467 N N . ASP A 1 95 ? 42.500 -0.374 45.878 1.00 24.18 101 ASP A N 1
ATOM 1468 C CA . ASP A 1 95 ? 41.695 0.454 46.771 1.00 24.74 101 ASP A CA 1
ATOM 1469 C C . ASP A 1 95 ? 40.494 -0.377 47.201 1.00 22.56 101 ASP A C 1
ATOM 1470 O O . ASP A 1 95 ? 39.468 -0.409 46.500 1.00 21.35 101 ASP A O 1
ATOM 1479 N N . PRO A 1 96 ? 40.578 -1.080 48.336 1.00 22.59 102 PRO A N 1
ATOM 1480 C CA . PRO A 1 96 ? 39.443 -1.921 48.751 1.00 22.70 102 PRO A CA 1
ATOM 1481 C C . PRO A 1 96 ? 38.161 -1.145 48.965 1.00 20.93 102 PRO A C 1
ATOM 1482 O O . PRO A 1 96 ? 37.077 -1.723 48.871 1.00 20.92 102 PRO A O 1
ATOM 1493 N N . ILE A 1 97 ? 38.248 0.144 49.287 1.00 20.72 103 ILE A N 1
ATOM 1494 C CA . ILE A 1 97 ? 37.034 0.925 49.508 1.00 20.35 103 ILE A CA 1
ATOM 1495 C C . ILE A 1 97 ? 36.205 0.984 48.236 1.00 19.41 103 ILE A C 1
ATOM 1496 O O . ILE A 1 97 ? 34.970 0.965 48.281 1.00 19.90 103 ILE A O 1
ATOM 1512 N N . LEU A 1 98 ? 36.867 1.060 47.085 1.00 18.42 104 LEU A N 1
ATOM 1513 C CA . LEU A 1 98 ? 36.186 1.186 45.807 1.00 18.91 104 LEU A CA 1
ATOM 1514 C C . LEU A 1 98 ? 36.130 -0.108 45.007 1.00 17.83 104 LEU A C 1
ATOM 1515 O O . LEU A 1 98 ? 35.355 -0.181 44.052 1.00 19.07 104 LEU A O 1
ATOM 1531 N N . TYR A 1 99 ? 36.907 -1.124 45.368 1.00 16.04 105 TYR A N 1
ATOM 1532 C CA . TYR A 1 99 ? 36.919 -2.372 44.609 1.00 14.14 105 TYR A CA 1
ATOM 1533 C C . TYR A 1 99 ? 35.544 -3.018 44.592 1.00 13.53 105 TYR A C 1
ATOM 1534 O O . TYR A 1 99 ? 34.920 -3.217 45.641 1.00 14.99 105 TYR A O 1
ATOM 1552 N N . ARG A 1 100 ? 35.092 -3.385 43.396 1.00 12.54 106 ARG A N 1
ATOM 1553 C CA . ARG A 1 100 ? 33.849 -4.112 43.214 1.00 12.29 106 ARG A CA 1
ATOM 1554 C C . ARG A 1 100 ? 34.152 -5.567 42.896 1.00 11.22 106 ARG A C 1
ATOM 1555 O O . ARG A 1 100 ? 34.777 -5.853 41.866 1.00 11.85 106 ARG A O 1
ATOM 1576 N N . PRO A 1 101 ? 33.751 -6.515 43.736 1.00 10.24 107 PRO A N 1
ATOM 1577 C CA . PRO A 1 101 ? 33.899 -7.921 43.370 1.00 10.36 107 PRO A CA 1
ATOM 1578 C C . PRO A 1 101 ? 33.087 -8.203 42.124 1.00 9.17 107 PRO A C 1
ATOM 1579 O O . PRO A 1 101 ? 32.055 -7.577 41.890 1.00 10.17 107 PRO A O 1
ATOM 1590 N N . VAL A 1 102 ? 33.558 -9.155 41.327 1.00 9.35 108 VAL A N 1
ATOM 1591 C CA . VAL A 1 102 ? 32.870 -9.580 40.115 1.00 9.26 108 VAL A CA 1
ATOM 1592 C C . VAL A 1 102 ? 32.822 -11.101 40.117 1.00 9.04 108 VAL A C 1
ATOM 1593 O O . VAL A 1 102 ? 33.863 -11.759 40.175 1.00 10.12 108 VAL A O 1
ATOM 1606 N N . ALA A 1 103 ? 31.627 -11.658 40.072 1.00 8.29 109 ALA A N 1
ATOM 1607 C CA . ALA A 1 103 ? 31.464 -13.101 40.063 1.00 8.89 109 ALA A CA 1
ATOM 1608 C C . ALA A 1 103 ? 31.584 -13.672 38.653 1.00 8.68 109 ALA A C 1
ATOM 1609 O O . ALA A 1 103 ? 31.390 -12.982 37.643 1.00 9.14 109 ALA A O 1
ATOM 1616 N N . VAL A 1 104 ? 31.909 -14.960 38.599 1.00 8.75 110 VAL A N 1
ATOM 1617 C CA . VAL A 1 104 ? 31.990 -15.710 37.353 1.00 8.50 110 VAL A CA 1
ATOM 1618 C C . VAL A 1 104 ? 30.974 -16.845 37.401 1.00 8.49 110 VAL A C 1
ATOM 1619 O O . VAL A 1 104 ? 30.990 -17.665 38.326 1.00 8.80 110 VAL A O 1
ATOM 1632 N N . ALA A 1 105 ? 30.129 -16.917 36.373 1.00 8.37 111 ALA A N 1
ATOM 1633 C CA . ALA A 1 105 ? 29.057 -17.898 36.274 1.00 7.86 111 ALA A CA 1
ATOM 1634 C C . ALA A 1 105 ? 29.253 -18.754 35.033 1.00 8.23 111 ALA A C 1
ATOM 1635 O O . ALA A 1 105 ? 29.513 -18.225 33.943 1.00 8.93 111 ALA A O 1
ATOM 1642 N N . LEU A 1 106 ? 29.162 -20.069 35.211 1.00 8.56 112 LEU A N 1
ATOM 1643 C CA . LEU A 1 106 ? 29.197 -21.024 34.111 1.00 7.90 112 LEU A CA 1
ATOM 1644 C C . LEU A 1 106 ? 27.772 -21.421 33.771 1.00 8.04 112 LEU A C 1
ATOM 1645 O O . LEU A 1 106 ? 27.071 -21.989 34.614 1.00 8.62 112 LEU A O 1
ATOM 1661 N N . ASP A 1 107 ? 27.352 -21.135 32.544 1.00 7.90 113 ASP A N 1
ATOM 1662 C CA . ASP A 1 107 ? 26.011 -21.465 32.075 1.00 8.34 113 ASP A CA 1
ATOM 1663 C C . ASP A 1 107 ? 26.128 -22.680 31.153 1.00 8.03 113 ASP A C 1
ATOM 1664 O O . ASP A 1 107 ? 26.814 -22.627 30.130 1.00 8.81 113 ASP A O 1
ATOM 1673 N N . THR A 1 108 ? 25.525 -23.795 31.557 1.00 8.00 114 THR A N 1
ATOM 1674 C CA . THR A 1 108 ? 25.778 -25.046 30.850 1.00 7.86 114 THR A CA 1
ATOM 1675 C C . THR A 1 108 ? 25.095 -25.062 29.491 1.00 8.67 114 THR A C 1
ATOM 1676 O O . THR A 1 108 ? 24.102 -24.385 29.229 1.00 8.87 114 THR A O 1
ATOM 1687 N N . LYS A 1 109 ? 25.654 -25.860 28.606 1.00 9.26 115 LYS A N 1
ATOM 1688 C CA A LYS A 1 109 ? 24.958 -26.174 27.368 0.57 9.33 115 LYS A CA 1
ATOM 1689 C CA B LYS A 1 109 ? 24.955 -26.170 27.369 0.43 9.41 115 LYS A CA 1
ATOM 1690 C C . LYS A 1 109 ? 23.679 -26.954 27.660 1.00 9.33 115 LYS A C 1
ATOM 1691 O O . LYS A 1 109 ? 22.573 -26.529 27.300 1.00 10.40 115 LYS A O 1
ATOM 1728 N N . GLY A 1 110 ? 23.807 -28.080 28.352 1.00 9.28 116 GLY A N 1
ATOM 1729 C CA . GLY A 1 110 ? 22.659 -28.884 28.683 1.00 10.31 116 GLY A CA 1
ATOM 1730 C C . GLY A 1 110 ? 22.030 -29.513 27.465 1.00 11.67 116 GLY A C 1
ATOM 1731 O O . GLY A 1 110 ? 22.647 -29.601 26.395 1.00 11.77 116 GLY A O 1
ATOM 1735 N N . PRO A 1 111 ? 20.775 -29.968 27.607 1.00 12.43 117 PRO A N 1
ATOM 1736 C CA . PRO A 1 111 ? 20.118 -30.778 26.559 1.00 13.17 117 PRO A CA 1
ATOM 1737 C C . PRO A 1 111 ? 19.544 -29.933 25.427 1.00 14.80 117 PRO A C 1
ATOM 1738 O O . PRO A 1 111 ? 18.336 -29.897 25.195 1.00 17.60 117 PRO A O 1
ATOM 1749 N N . GLU A 1 112 ? 20.438 -29.244 24.724 1.00 14.09 118 GLU A N 1
ATOM 1750 C CA . GLU A 1 112 ? 20.120 -28.468 23.538 1.00 15.57 118 GLU A CA 1
ATOM 1751 C C . GLU A 1 112 ? 19.977 -29.364 22.331 1.00 14.46 118 GLU A C 1
ATOM 1752 O O . GLU A 1 112 ? 20.646 -30.393 22.213 1.00 16.49 118 GLU A O 1
ATOM 1764 N N . ILE A 1 113 ? 19.165 -28.910 21.385 1.00 13.67 119 ILE A N 1
ATOM 1765 C CA . ILE A 1 113 ? 19.113 -29.448 20.035 1.00 13.56 119 ILE A CA 1
ATOM 1766 C C . ILE A 1 113 ? 19.613 -28.346 19.119 1.00 13.19 119 ILE A C 1
ATOM 1767 O O . ILE A 1 113 ? 19.135 -27.203 19.198 1.00 14.21 119 ILE A O 1
ATOM 1783 N N . ARG A 1 114 ? 20.564 -28.686 18.250 1.00 14.09 120 ARG A N 1
ATOM 1784 C CA . ARG A 1 114 ? 21.174 -27.717 17.353 1.00 14.97 120 ARG A CA 1
ATOM 1785 C C . ARG A 1 114 ? 21.247 -28.282 15.945 1.00 14.69 120 ARG A C 1
ATOM 1786 O O . ARG A 1 114 ? 21.470 -29.483 15.752 1.00 15.24 120 ARG A O 1
ATOM 1807 N N . THR A 1 115 ? 21.067 -27.400 14.965 1.00 14.96 121 THR A N 1
ATOM 1808 C CA . THR A 1 115 ? 21.218 -27.770 13.569 1.00 14.69 121 THR A CA 1
ATOM 1809 C C . THR A 1 115 ? 22.697 -27.804 13.185 1.00 15.29 121 THR A C 1
ATOM 1810 O O . THR A 1 115 ? 23.582 -27.461 13.970 1.00 15.61 121 THR A O 1
ATOM 1821 N N . GLY A 1 116 ? 22.956 -28.207 11.951 1.00 15.71 122 GLY A N 1
ATOM 1822 C CA . GLY A 1 116 ? 24.301 -28.283 11.425 1.00 16.39 122 GLY A CA 1
ATOM 1823 C C . GLY A 1 116 ? 24.724 -27.021 10.697 1.00 17.70 122 GLY A C 1
ATOM 1824 O O . GLY A 1 116 ? 24.154 -25.943 10.867 1.00 18.52 122 GLY A O 1
ATOM 1828 N N . LEU A 1 117 ? 25.758 -27.161 9.879 1.00 19.20 123 LEU A N 1
ATOM 1829 C CA . LEU A 1 117 ? 26.289 -26.029 9.130 1.00 19.59 123 LEU A CA 1
ATOM 1830 C C . LEU A 1 117 ? 25.621 -25.929 7.770 1.00 19.34 123 LEU A C 1
ATOM 1831 O O . LEU A 1 117 ? 25.460 -26.932 7.063 1.00 19.29 123 LEU A O 1
ATOM 1847 N N . ILE A 1 118 ? 25.253 -24.699 7.402 1.00 20.13 124 ILE A N 1
ATOM 1848 C CA . ILE A 1 118 ? 24.782 -24.429 6.048 1.00 21.44 124 ILE A CA 1
ATOM 1849 C C . ILE A 1 118 ? 25.877 -24.775 5.052 1.00 23.44 124 ILE A C 1
ATOM 1850 O O . ILE A 1 118 ? 27.057 -24.461 5.258 1.00 22.99 124 ILE A O 1
ATOM 1866 N N . LYS A 1 119 ? 25.479 -25.408 3.950 1.00 23.92 125 LYS A N 1
ATOM 1867 C CA . LYS A 1 119 ? 26.449 -25.873 2.971 1.00 26.02 125 LYS A CA 1
ATOM 1868 C C . LYS A 1 119 ? 27.273 -24.704 2.453 1.00 26.62 125 LYS A C 1
ATOM 1869 O O . LYS A 1 119 ? 26.812 -23.559 2.399 1.00 26.27 125 LYS A O 1
ATOM 1888 N N . GLY A 1 120 ? 28.513 -25.009 2.085 1.00 28.08 126 GLY A N 1
ATOM 1889 C CA . GLY A 1 120 ? 29.490 -24.006 1.716 1.00 30.33 126 GLY A CA 1
ATOM 1890 C C . GLY A 1 120 ? 30.553 -23.864 2.787 1.00 32.51 126 GLY A C 1
ATOM 1891 O O . GLY A 1 120 ? 31.285 -24.816 3.091 1.00 31.90 126 GLY A O 1
ATOM 1895 N N . SER A 1 121 ? 30.635 -22.673 3.375 1.00 34.85 127 SER A N 1
ATOM 1896 C CA . SER A 1 121 ? 31.565 -22.394 4.461 1.00 37.53 127 SER A CA 1
ATOM 1897 C C . SER A 1 121 ? 30.928 -22.513 5.840 1.00 39.54 127 SER A C 1
ATOM 1898 O O . SER A 1 121 ? 31.657 -22.573 6.839 1.00 39.88 127 SER A O 1
ATOM 1906 N N . GLY A 1 122 ? 29.598 -22.541 5.921 1.00 40.27 128 GLY A N 1
ATOM 1907 C CA . GLY A 1 122 ? 28.888 -22.508 7.178 1.00 40.67 128 GLY A CA 1
ATOM 1908 C C . GLY A 1 122 ? 28.420 -21.128 7.595 1.00 41.49 128 GLY A C 1
ATOM 1909 O O . GLY A 1 122 ? 27.529 -21.022 8.449 1.00 41.73 128 GLY A O 1
ATOM 1913 N N . THR A 1 123 ? 28.995 -20.073 7.025 1.00 41.43 129 THR A N 1
ATOM 1914 C CA . THR A 1 123 ? 28.606 -18.709 7.357 1.00 41.17 129 THR A CA 1
ATOM 1915 C C . THR A 1 123 ? 27.499 -18.177 6.456 1.00 39.79 129 THR A C 1
ATOM 1916 O O . THR A 1 123 ? 27.014 -17.062 6.681 1.00 39.99 129 THR A O 1
ATOM 1927 N N . ALA A 1 124 ? 27.092 -18.936 5.446 1.00 38.18 130 ALA A N 1
ATOM 1928 C CA . ALA A 1 124 ? 25.976 -18.538 4.612 1.00 36.73 130 ALA A CA 1
ATOM 1929 C C . ALA A 1 124 ? 24.656 -18.826 5.322 1.00 34.73 130 ALA A C 1
ATOM 1930 O O . ALA A 1 124 ? 24.609 -19.424 6.403 1.00 33.30 130 ALA A O 1
ATOM 1937 N N . GLU A 1 125 ? 23.571 -18.387 4.687 1.00 34.02 131 GLU A N 1
ATOM 1938 C CA . GLU A 1 125 ? 22.217 -18.642 5.151 1.00 33.43 131 GLU A CA 1
ATOM 1939 C C . GLU A 1 125 ? 21.375 -19.058 3.954 1.00 32.02 131 GLU A C 1
ATOM 1940 O O . GLU A 1 125 ? 21.694 -18.737 2.808 1.00 32.22 131 GLU A O 1
ATOM 1952 N N . VAL A 1 126 ? 20.300 -19.792 4.223 1.00 30.90 132 VAL A N 1
ATOM 1953 C CA . VAL A 1 126 ? 19.342 -20.163 3.187 1.00 30.39 132 VAL A CA 1
ATOM 1954 C C . VAL A 1 126 ? 17.975 -19.623 3.572 1.00 29.47 132 VAL A C 1
ATOM 1955 O O . VAL A 1 126 ? 17.629 -19.524 4.754 1.00 28.73 132 VAL A O 1
ATOM 1968 N N . GLU A 1 127 ? 17.190 -19.277 2.563 1.00 29.85 133 GLU A N 1
ATOM 1969 C CA . GLU A 1 127 ? 15.842 -18.779 2.783 1.00 31.07 133 GLU A CA 1
ATOM 1970 C C . GLU A 1 127 ? 14.872 -19.955 2.788 1.00 31.31 133 GLU A C 1
ATOM 1971 O O . GLU A 1 127 ? 14.798 -20.712 1.815 1.00 32.29 133 GLU A O 1
ATOM 1978 N N . LEU A 1 128 ? 14.146 -20.115 3.886 1.00 30.92 134 LEU A N 1
ATOM 1979 C CA . LEU A 1 128 ? 13.055 -21.073 3.970 1.00 30.79 134 LEU A CA 1
ATOM 1980 C C . LEU A 1 128 ? 11.756 -20.332 3.694 1.00 31.80 134 LEU A C 1
ATOM 1981 O O . LEU A 1 128 ? 11.464 -19.330 4.351 1.00 32.23 134 LEU A O 1
ATOM 1997 N N . LYS A 1 129 ? 10.994 -20.823 2.721 1.00 32.19 135 LYS A N 1
ATOM 1998 C CA . LYS A 1 129 ? 9.786 -20.162 2.246 1.00 32.49 135 LYS A CA 1
ATOM 1999 C C . LYS A 1 129 ? 8.546 -20.859 2.791 1.00 31.70 135 LYS A C 1
ATOM 2000 O O . LYS A 1 129 ? 8.484 -22.089 2.844 1.00 31.10 135 LYS A O 1
ATOM 2010 N N . LYS A 1 130 ? 7.537 -20.067 3.153 1.00 32.36 136 LYS A N 1
ATOM 2011 C CA . LYS A 1 130 ? 6.306 -20.635 3.684 1.00 32.55 136 LYS A CA 1
ATOM 2012 C C . LYS A 1 130 ? 5.700 -21.619 2.693 1.00 32.39 136 LYS A C 1
ATOM 2013 O O . LYS A 1 130 ? 5.649 -21.362 1.486 1.00 32.34 136 LYS A O 1
ATOM 2023 N N . GLY A 1 131 ? 5.214 -22.742 3.219 1.00 32.19 137 GLY A N 1
ATOM 2024 C CA . GLY A 1 131 ? 4.614 -23.779 2.408 1.00 32.19 137 GLY A CA 1
ATOM 2025 C C . GLY A 1 131 ? 5.588 -24.711 1.727 1.00 32.17 137 GLY A C 1
ATOM 2026 O O . GLY A 1 131 ? 5.158 -25.743 1.198 1.00 32.80 137 GLY A O 1
ATOM 2030 N N . ALA A 1 132 ? 6.882 -24.396 1.723 1.00 31.46 138 ALA A N 1
ATOM 2031 C CA . ALA A 1 132 ? 7.863 -25.283 1.122 1.00 30.91 138 ALA A CA 1
ATOM 2032 C C . ALA A 1 132 ? 8.086 -26.502 2.010 1.00 31.03 138 ALA A C 1
ATOM 2033 O O . ALA A 1 132 ? 7.791 -26.498 3.207 1.00 31.00 138 ALA A O 1
ATOM 2040 N N . THR A 1 133 ? 8.600 -27.560 1.400 1.00 31.17 139 THR A N 1
ATOM 2041 C CA . THR A 1 133 ? 8.934 -28.771 2.128 1.00 30.94 139 THR A CA 1
ATOM 2042 C C . THR A 1 133 ? 10.382 -28.692 2.590 1.00 29.29 139 THR A C 1
ATOM 2043 O O . THR A 1 133 ? 11.238 -28.108 1.921 1.00 29.71 139 THR A O 1
ATOM 2054 N N . LEU A 1 134 ? 10.643 -29.258 3.765 1.00 28.06 140 LEU A N 1
ATOM 2055 C CA . LEU A 1 134 ? 11.987 -29.291 4.317 1.00 27.00 140 LEU A CA 1
ATOM 2056 C C . LEU A 1 134 ? 12.149 -30.612 5.037 1.00 26.95 140 LEU A C 1
ATOM 2057 O O . LEU A 1 134 ? 11.341 -30.950 5.909 1.00 27.55 140 LEU A O 1
ATOM 2073 N N . LYS A 1 135 ? 13.184 -31.354 4.663 1.00 26.69 141 LYS A N 1
ATOM 2074 C CA . LYS A 1 135 ? 13.467 -32.639 5.276 1.00 26.87 141 LYS A CA 1
ATOM 2075 C C . LYS A 1 135 ? 14.456 -32.435 6.412 1.00 25.71 141 LYS A C 1
ATOM 2076 O O . LYS A 1 135 ? 15.505 -31.814 6.222 1.00 26.61 141 LYS A O 1
ATOM 2095 N N . ILE A 1 136 ? 14.115 -32.939 7.590 1.00 24.60 142 ILE A N 1
ATOM 2096 C CA . ILE A 1 136 ? 15.059 -33.004 8.702 1.00 23.74 142 ILE A CA 1
ATOM 2097 C C . ILE A 1 136 ? 15.702 -34.384 8.688 1.00 23.81 142 ILE A C 1
ATOM 2098 O O . ILE A 1 136 ? 15.004 -35.402 8.617 1.00 25.03 142 ILE A O 1
ATOM 2114 N N . THR A 1 137 ? 17.033 -34.421 8.746 1.00 22.58 143 THR A N 1
ATOM 2115 C CA . THR A 1 137 ? 17.774 -35.670 8.676 1.00 21.65 143 THR A CA 1
ATOM 2116 C C . THR A 1 137 ? 18.702 -35.797 9.872 1.00 21.07 143 THR A C 1
ATOM 2117 O O . THR A 1 137 ? 19.156 -34.801 10.442 1.00 20.20 143 THR A O 1
ATOM 2128 N N . LEU A 1 138 ? 18.983 -37.039 10.245 1.00 21.98 144 LEU A N 1
ATOM 2129 C CA . LEU A 1 138 ? 20.005 -37.333 11.236 1.00 22.95 144 LEU A CA 1
ATOM 2130 C C . LEU A 1 138 ? 21.271 -37.894 10.609 1.00 24.42 144 LEU A C 1
ATOM 2131 O O . LEU A 1 138 ? 22.239 -38.161 11.325 1.00 25.57 144 LEU A O 1
ATOM 2147 N N . ASP A 1 139 ? 21.293 -38.040 9.287 1.00 24.87 145 ASP A N 1
ATOM 2148 C CA . ASP A 1 139 ? 22.429 -38.620 8.577 1.00 26.66 145 ASP A CA 1
ATOM 2149 C C . ASP A 1 139 ? 23.589 -37.633 8.593 1.00 25.70 145 ASP A C 1
ATOM 2150 O O . ASP A 1 139 ? 23.513 -36.565 7.981 1.00 24.97 145 ASP A O 1
ATOM 2159 N N . ASN A 1 140 ? 24.682 -38.002 9.268 1.00 26.17 146 ASN A N 1
ATOM 2160 C CA . ASN A 1 140 ? 25.804 -37.089 9.448 1.00 26.43 146 ASN A CA 1
ATOM 2161 C C . ASN A 1 140 ? 26.471 -36.701 8.137 1.00 25.77 146 ASN A C 1
ATOM 2162 O O . ASN A 1 140 ? 27.267 -35.757 8.130 1.00 26.07 146 ASN A O 1
ATOM 2173 N N . ALA A 1 141 ? 26.184 -37.401 7.036 1.00 25.30 147 ALA A N 1
ATOM 2174 C CA . ALA A 1 141 ? 26.662 -36.945 5.735 1.00 25.28 147 ALA A CA 1
ATOM 2175 C C . ALA A 1 141 ? 26.260 -35.503 5.471 1.00 25.05 147 ALA A C 1
ATOM 2176 O O . ALA A 1 141 ? 26.947 -34.787 4.730 1.00 25.89 147 ALA A O 1
ATOM 2183 N N . TYR A 1 142 ? 25.155 -35.055 6.064 1.00 24.54 148 TYR A N 1
ATOM 2184 C CA . TYR A 1 142 ? 24.632 -33.722 5.819 1.00 24.47 148 TYR A CA 1
ATOM 2185 C C . TYR A 1 142 ? 24.925 -32.753 6.949 1.00 23.25 148 TYR A C 1
ATOM 2186 O O . TYR A 1 142 ? 24.424 -31.626 6.921 1.00 22.73 148 TYR A O 1
ATOM 2204 N N . MET A 1 143 ? 25.745 -33.142 7.925 1.00 21.84 149 MET A N 1
ATOM 2205 C CA . MET A 1 143 ? 25.898 -32.278 9.088 1.00 22.75 149 MET A CA 1
ATOM 2206 C C . MET A 1 143 ? 26.535 -30.938 8.738 1.00 22.20 149 MET A C 1
ATOM 2207 O O . MET A 1 143 ? 26.369 -29.967 9.487 1.00 22.07 149 MET A O 1
ATOM 2221 N N . GLU A 1 144 ? 27.244 -30.852 7.614 1.00 22.30 150 GLU A N 1
ATOM 2222 C CA . GLU A 1 144 ? 27.765 -29.581 7.127 1.00 22.33 150 GLU A CA 1
ATOM 2223 C C . GLU A 1 144 ? 27.231 -29.251 5.741 1.00 22.68 150 GLU A C 1
ATOM 2224 O O . GLU A 1 144 ? 27.858 -28.483 5.004 1.00 23.45 150 GLU A O 1
ATOM 2236 N N . LYS A 1 145 ? 26.067 -29.795 5.390 1.00 22.66 151 LYS A N 1
ATOM 2237 C CA . LYS A 1 145 ? 25.470 -29.635 4.070 1.00 23.76 151 LYS A CA 1
ATOM 2238 C C . LYS A 1 145 ? 24.002 -29.276 4.194 1.00 23.49 151 LYS A C 1
ATOM 2239 O O . LYS A 1 145 ? 23.162 -29.718 3.408 1.00 24.83 151 LYS A O 1
ATOM 2258 N N . CYS A 1 146 ? 23.672 -28.480 5.211 1.00 21.76 152 CYS A N 1
ATOM 2259 C CA . CYS A 1 146 ? 22.302 -28.029 5.414 1.00 21.62 152 CYS A CA 1
ATOM 2260 C C . CYS A 1 146 ? 21.940 -26.989 4.368 1.00 22.92 152 CYS A C 1
ATOM 2261 O O . CYS A 1 146 ? 22.757 -26.136 4.008 1.00 23.27 152 CYS A O 1
ATOM 2269 N N . ASP A 1 147 ? 20.706 -27.056 3.884 1.00 24.00 153 ASP A N 1
ATOM 2270 C CA . ASP A 1 147 ? 20.210 -26.049 2.956 1.00 25.29 153 ASP A CA 1
ATOM 2271 C C . ASP A 1 147 ? 18.689 -26.016 3.031 1.00 25.90 153 ASP A C 1
ATOM 2272 O O . ASP A 1 147 ? 18.084 -26.567 3.956 1.00 24.93 153 ASP A O 1
ATOM 2281 N N . GLU A 1 148 ? 18.061 -25.364 2.049 1.00 27.94 154 GLU A N 1
ATOM 2282 C CA . GLU A 1 148 ? 16.616 -25.189 2.108 1.00 30.11 154 GLU A CA 1
ATOM 2283 C C . GLU A 1 148 ? 15.848 -26.485 1.873 1.00 30.03 154 GLU A C 1
ATOM 2284 O O . GLU A 1 148 ? 14.629 -26.508 2.077 1.00 31.56 154 GLU A O 1
ATOM 2296 N N . ASN A 1 149 ? 16.515 -27.556 1.452 1.00 28.98 155 ASN A N 1
ATOM 2297 C CA . ASN A 1 149 ? 15.842 -28.824 1.213 1.00 28.73 155 ASN A CA 1
ATOM 2298 C C . ASN A 1 149 ? 16.086 -29.846 2.308 1.00 27.34 155 ASN A C 1
ATOM 2299 O O . ASN A 1 149 ? 15.210 -30.677 2.571 1.00 27.28 155 ASN A O 1
ATOM 2310 N N . ILE A 1 150 ? 17.241 -29.801 2.961 1.00 25.79 156 ILE A N 1
ATOM 2311 C CA . ILE A 1 150 ? 17.584 -30.801 3.963 1.00 25.30 156 ILE A CA 1
ATOM 2312 C C . ILE A 1 150 ? 18.290 -30.121 5.128 1.00 23.62 156 ILE A C 1
ATOM 2313 O O . ILE A 1 150 ? 19.212 -29.323 4.930 1.00 23.76 156 ILE A O 1
ATOM 2329 N N . LEU A 1 151 ? 17.850 -30.433 6.342 1.00 21.37 157 LEU A N 1
ATOM 2330 C CA . LEU A 1 151 ? 18.383 -29.814 7.547 1.00 20.44 157 LEU A CA 1
ATOM 2331 C C . LEU A 1 151 ? 18.810 -30.912 8.505 1.00 19.74 157 LEU A C 1
ATOM 2332 O O . LEU A 1 151 ? 17.972 -31.687 8.977 1.00 21.09 157 LEU A O 1
ATOM 2348 N N . TRP A 1 152 ? 20.105 -30.975 8.796 1.00 18.07 158 TRP A N 1
ATOM 2349 C CA . TRP A 1 152 ? 20.626 -31.903 9.794 1.00 16.78 158 TRP A CA 1
ATOM 2350 C C . TRP A 1 152 ? 20.517 -31.278 11.174 1.00 16.07 158 TRP A C 1
ATOM 2351 O O . TRP A 1 152 ? 20.700 -30.072 11.337 1.00 17.56 158 TRP A O 1
ATOM 2372 N N . LEU A 1 153 ? 20.236 -32.110 12.167 1.00 14.99 159 LEU A N 1
ATOM 2373 C CA . LEU A 1 153 ? 20.337 -31.680 13.557 1.00 15.32 159 LEU A CA 1
ATOM 2374 C C . LEU A 1 153 ? 20.869 -32.831 14.402 1.00 15.58 159 LEU A C 1
ATOM 2375 O O . LEU A 1 153 ? 20.968 -33.970 13.943 1.00 15.47 159 LEU A O 1
ATOM 2391 N N . ASP A 1 154 ? 21.217 -32.524 15.646 1.00 15.19 160 ASP A N 1
ATOM 2392 C CA . ASP A 1 154 ? 22.071 -33.410 16.425 1.00 15.67 160 ASP A CA 1
ATOM 2393 C C . ASP A 1 154 ? 21.332 -34.284 17.441 1.00 16.76 160 ASP A C 1
ATOM 2394 O O . ASP A 1 154 ? 21.977 -35.017 18.196 1.00 19.23 160 ASP A O 1
ATOM 2403 N N . TYR A 1 155 ? 20.011 -34.277 17.449 1.00 15.88 161 TYR A N 1
ATOM 2404 C CA . TYR A 1 155 ? 19.244 -35.026 18.443 1.00 15.90 161 TYR A CA 1
ATOM 2405 C C . TYR A 1 155 ? 18.861 -36.376 17.846 1.00 16.88 161 TYR A C 1
ATOM 2406 O O . TYR A 1 155 ? 17.909 -36.477 17.077 1.00 17.73 161 TYR A O 1
ATOM 2424 N N . LYS A 1 156 ? 19.581 -37.421 18.257 1.00 18.34 162 LYS A N 1
ATOM 2425 C CA . LYS A 1 156 ? 19.480 -38.728 17.608 1.00 20.63 162 LYS A CA 1
ATOM 2426 C C . LYS A 1 156 ? 18.129 -39.398 17.812 1.00 21.69 162 LYS A C 1
ATOM 2427 O O . LYS A 1 156 ? 17.749 -40.249 17.004 1.00 22.25 162 LYS A O 1
ATOM 2446 N N A ASN A 1 157 ? 17.397 -39.060 18.870 0.59 22.06 163 ASN A N 1
ATOM 2447 N N B ASN A 1 157 ? 17.397 -39.020 18.856 0.41 22.25 163 ASN A N 1
ATOM 2448 C CA A ASN A 1 157 ? 16.113 -39.698 19.131 0.59 23.36 163 ASN A CA 1
ATOM 2449 C CA B ASN A 1 157 ? 16.123 -39.636 19.201 0.41 23.25 163 ASN A CA 1
ATOM 2450 C C A ASN A 1 157 ? 14.927 -38.818 18.744 0.59 22.82 163 ASN A C 1
ATOM 2451 C C B ASN A 1 157 ? 14.921 -38.850 18.697 0.41 22.80 163 ASN A C 1
ATOM 2452 O O A ASN A 1 157 ? 13.806 -39.066 19.203 0.59 23.28 163 ASN A O 1
ATOM 2453 O O B ASN A 1 157 ? 13.784 -39.199 19.030 0.41 23.11 163 ASN A O 1
ATOM 2474 N N . ILE A 1 158 ? 15.140 -37.809 17.894 1.00 22.45 164 ILE A N 1
ATOM 2475 C CA . ILE A 1 158 ? 14.056 -36.879 17.569 1.00 22.74 164 ILE A CA 1
ATOM 2476 C C . ILE A 1 158 ? 12.855 -37.603 16.971 1.00 24.81 164 ILE A C 1
ATOM 2477 O O . ILE A 1 158 ? 11.702 -37.243 17.242 1.00 25.70 164 ILE A O 1
ATOM 2494 N N . CYS A 1 159 ? 13.089 -38.611 16.130 1.00 26.27 165 CYS A N 1
ATOM 2495 C CA . CYS A 1 159 ? 11.966 -39.275 15.476 1.00 29.31 165 CYS A CA 1
ATOM 2496 C C . CYS A 1 159 ? 11.081 -40.027 16.455 1.00 31.44 165 CYS A C 1
ATOM 2497 O O . CYS A 1 159 ? 9.903 -40.252 16.157 1.00 33.67 165 CYS A O 1
ATOM 2505 N N . LYS A 1 160 ? 11.616 -40.421 17.610 1.00 31.58 166 LYS A N 1
ATOM 2506 C CA . LYS A 1 160 ? 10.808 -41.119 18.600 1.00 32.75 166 LYS A CA 1
ATOM 2507 C C . LYS A 1 160 ? 9.803 -40.183 19.263 1.00 33.64 166 LYS A C 1
ATOM 2508 O O . LYS A 1 160 ? 8.658 -40.576 19.514 1.00 35.25 166 LYS A O 1
ATOM 2512 N N . VAL A 1 161 ? 10.199 -38.937 19.535 1.00 32.53 167 VAL A N 1
ATOM 2513 C CA . VAL A 1 161 ? 9.437 -38.068 20.433 1.00 32.24 167 VAL A CA 1
ATOM 2514 C C . VAL A 1 161 ? 8.483 -37.123 19.712 1.00 32.87 167 VAL A C 1
ATOM 2515 O O . VAL A 1 161 ? 7.615 -36.522 20.369 1.00 33.13 167 VAL A O 1
ATOM 2528 N N . VAL A 1 162 ? 8.610 -36.959 18.404 1.00 33.65 168 VAL A N 1
ATOM 2529 C CA . VAL A 1 162 ? 7.683 -36.130 17.655 1.00 35.12 168 VAL A CA 1
ATOM 2530 C C . VAL A 1 162 ? 6.726 -37.036 16.891 1.00 36.61 168 VAL A C 1
ATOM 2531 O O . VAL A 1 162 ? 6.961 -38.234 16.718 1.00 37.31 168 VAL A O 1
ATOM 2544 N N . GLU A 1 163 ? 5.620 -36.454 16.439 1.00 37.69 169 GLU A N 1
ATOM 2545 C CA . GLU A 1 163 ? 4.607 -37.171 15.685 1.00 38.43 169 GLU A CA 1
ATOM 2546 C C . GLU A 1 163 ? 4.164 -36.290 14.527 1.00 38.46 169 GLU A C 1
ATOM 2547 O O . GLU A 1 163 ? 4.449 -35.090 14.485 1.00 38.15 169 GLU A O 1
ATOM 2551 N N . VAL A 1 164 ? 3.467 -36.901 13.570 1.00 38.09 170 VAL A N 1
ATOM 2552 C CA . VAL A 1 164 ? 2.868 -36.127 12.493 1.00 37.64 170 VAL A CA 1
ATOM 2553 C C . VAL A 1 164 ? 1.964 -35.066 13.100 1.00 36.40 170 VAL A C 1
ATOM 2554 O O . VAL A 1 164 ? 1.179 -35.341 14.018 1.00 36.60 170 VAL A O 1
ATOM 2567 N N . GLY A 1 165 ? 2.081 -33.839 12.600 1.00 34.76 171 GLY A N 1
ATOM 2568 C CA . GLY A 1 165 ? 1.333 -32.718 13.115 1.00 33.88 171 GLY A CA 1
ATOM 2569 C C . GLY A 1 165 ? 2.082 -31.866 14.118 1.00 32.57 171 GLY A C 1
ATOM 2570 O O . GLY A 1 165 ? 1.726 -30.696 14.299 1.00 33.32 171 GLY A O 1
ATOM 2574 N N . SER A 1 166 ? 3.105 -32.412 14.776 1.00 30.67 172 SER A N 1
ATOM 2575 C CA A SER A 1 166 ? 3.902 -31.669 15.747 0.45 29.70 172 SER A CA 1
ATOM 2576 C CA B SER A 1 166 ? 3.796 -31.602 15.761 0.55 29.93 172 SER A CA 1
ATOM 2577 C C . SER A 1 166 ? 4.576 -30.477 15.082 1.00 29.14 172 SER A C 1
ATOM 2578 O O . SER A 1 166 ? 4.873 -30.499 13.881 1.00 29.08 172 SER A O 1
ATOM 2593 N N . LYS A 1 167 ? 4.876 -29.460 15.887 1.00 27.90 173 LYS A N 1
ATOM 2594 C CA . LYS A 1 167 ? 5.572 -28.266 15.438 1.00 26.47 173 LYS A CA 1
ATOM 2595 C C . LYS A 1 167 ? 7.022 -28.308 15.899 1.00 23.70 173 LYS A C 1
ATOM 2596 O O . LYS A 1 167 ? 7.316 -28.698 17.034 1.00 23.86 173 LYS A O 1
ATOM 2606 N N . ILE A 1 168 ? 7.921 -27.915 15.006 1.00 21.26 174 ILE A N 1
ATOM 2607 C CA . ILE A 1 168 ? 9.348 -27.816 15.296 1.00 19.20 174 ILE A CA 1
ATOM 2608 C C . ILE A 1 168 ? 9.766 -26.372 15.066 1.00 18.10 174 ILE A C 1
ATOM 2609 O O . ILE A 1 168 ? 9.483 -25.795 14.008 1.00 19.37 174 ILE A O 1
ATOM 2625 N N . TYR A 1 169 ? 10.429 -25.787 16.053 1.00 16.54 175 TYR A N 1
ATOM 2626 C CA . TYR A 1 169 ? 10.870 -24.407 15.977 1.00 16.12 175 TYR A CA 1
ATOM 2627 C C . TYR A 1 169 ? 12.381 -24.352 15.840 1.00 15.06 175 TYR A C 1
ATOM 2628 O O . TYR A 1 169 ? 13.099 -25.141 16.468 1.00 15.29 175 TYR A O 1
ATOM 2646 N N . VAL A 1 170 ? 12.858 -23.417 15.024 1.00 15.95 176 VAL A N 1
ATOM 2647 C CA . VAL A 1 170 ? 14.284 -23.248 14.777 1.00 16.48 176 VAL A CA 1
ATOM 2648 C C . VAL A 1 170 ? 14.640 -21.775 14.905 1.00 16.31 176 VAL A C 1
ATOM 2649 O O . VAL A 1 170 ? 13.914 -20.908 14.411 1.00 16.45 176 VAL A O 1
ATOM 2662 N N . ASP A 1 171 ? 15.775 -21.499 15.549 1.00 16.55 177 ASP A N 1
ATOM 2663 C CA . ASP A 1 171 ? 16.358 -20.163 15.666 1.00 16.79 177 ASP A CA 1
ATOM 2664 C C . ASP A 1 171 ? 15.485 -19.214 16.471 1.00 17.80 177 ASP A C 1
ATOM 2665 O O . ASP A 1 171 ? 14.774 -18.379 15.901 1.00 18.24 177 ASP A O 1
ATOM 2674 N N . ASP A 1 172 ? 15.550 -19.327 17.798 1.00 19.49 178 ASP A N 1
ATOM 2675 C CA . ASP A 1 172 ? 14.773 -18.471 18.689 1.00 22.06 178 ASP A CA 1
ATOM 2676 C C . ASP A 1 172 ? 13.288 -18.563 18.383 1.00 19.96 178 ASP A C 1
ATOM 2677 O O . ASP A 1 172 ? 12.531 -17.594 18.540 1.00 21.06 178 ASP A O 1
ATOM 2686 N N . GLY A 1 173 ? 12.857 -19.733 17.934 1.00 18.73 179 GLY A N 1
ATOM 2687 C CA . GLY A 1 173 ? 11.452 -19.916 17.670 1.00 19.53 179 GLY A CA 1
ATOM 2688 C C . GLY A 1 173 ? 10.936 -19.135 16.492 1.00 19.54 179 GLY A C 1
ATOM 2689 O O . GLY A 1 173 ? 9.718 -19.040 16.320 1.00 19.93 179 GLY A O 1
ATOM 2693 N N . LEU A 1 174 ? 11.827 -18.588 15.659 1.00 19.55 180 LEU A N 1
ATOM 2694 C CA . LEU A 1 174 ? 11.405 -17.712 14.574 1.00 20.73 180 LEU A CA 1
ATOM 2695 C C . LEU A 1 174 ? 10.998 -18.472 13.331 1.00 21.11 180 LEU A C 1
ATOM 2696 O O . LEU A 1 174 ? 10.127 -18.013 12.589 1.00 22.70 180 LEU A O 1
ATOM 2712 N N . ILE A 1 175 ? 11.627 -19.593 13.060 1.00 20.04 181 ILE A N 1
ATOM 2713 C CA . ILE A 1 175 ? 11.220 -20.470 11.978 1.00 20.35 181 ILE A CA 1
ATOM 2714 C C . ILE A 1 175 ? 10.376 -21.573 12.588 1.00 19.86 181 ILE A C 1
ATOM 2715 O O . ILE A 1 175 ? 10.710 -22.103 13.654 1.00 19.36 181 ILE A O 1
ATOM 2731 N N . SER A 1 176 ? 9.272 -21.911 11.938 1.00 20.97 182 SER A N 1
ATOM 2732 C CA . SER A 1 176 ? 8.410 -22.962 12.444 1.00 21.87 182 SER A CA 1
ATOM 2733 C C . SER A 1 176 ? 8.097 -23.931 11.321 1.00 21.18 182 SER A C 1
ATOM 2734 O O . SER A 1 176 ? 7.854 -23.529 10.178 1.00 21.26 182 SER A O 1
ATOM 2742 N N . LEU A 1 177 ? 8.121 -25.207 11.666 1.00 21.17 183 LEU A N 1
ATOM 2743 C CA . LEU A 1 177 ? 7.895 -26.297 10.737 1.00 22.06 183 LEU A CA 1
ATOM 2744 C C . LEU A 1 177 ? 6.820 -27.192 11.323 1.00 24.33 183 LEU A C 1
ATOM 2745 O O . LEU A 1 177 ? 6.753 -27.380 12.543 1.00 24.96 183 LEU A O 1
ATOM 2761 N N . GLN A 1 178 ? 5.985 -27.751 10.460 1.00 25.86 184 GLN A N 1
ATOM 2762 C CA . GLN A 1 178 ? 5.030 -28.762 10.876 1.00 28.87 184 GLN A CA 1
ATOM 2763 C C . GLN A 1 178 ? 5.430 -30.094 10.270 1.00 28.35 184 GLN A C 1
ATOM 2764 O O . GLN A 1 178 ? 5.672 -30.184 9.063 1.00 27.34 184 GLN A O 1
ATOM 2778 N N . VAL A 1 179 ? 5.487 -31.122 11.113 1.00 28.74 185 VAL A N 1
ATOM 2779 C CA . VAL A 1 179 ? 5.867 -32.455 10.663 1.00 29.79 185 VAL A CA 1
ATOM 2780 C C . VAL A 1 179 ? 4.734 -33.036 9.830 1.00 31.22 185 VAL A C 1
ATOM 2781 O O . VAL A 1 179 ? 3.596 -33.146 10.298 1.00 30.66 185 VAL A O 1
ATOM 2794 N N . LYS A 1 180 ? 5.047 -33.418 8.595 1.00 33.29 186 LYS A N 1
ATOM 2795 C CA . LYS A 1 180 ? 4.083 -34.052 7.707 1.00 36.06 186 LYS A CA 1
ATOM 2796 C C . LYS A 1 180 ? 4.273 -35.558 7.604 1.00 37.74 186 LYS A C 1
ATOM 2797 O O . LYS A 1 180 ? 3.283 -36.294 7.521 1.00 37.72 186 LYS A O 1
ATOM 2816 N N . GLN A 1 181 ? 5.518 -36.036 7.607 1.00 39.44 187 GLN A N 1
ATOM 2817 C CA . GLN A 1 181 ? 5.804 -37.460 7.487 1.00 40.95 187 GLN A CA 1
ATOM 2818 C C . GLN A 1 181 ? 7.008 -37.824 8.345 1.00 41.90 187 GLN A C 1
ATOM 2819 O O . GLN A 1 181 ? 7.912 -37.010 8.564 1.00 41.11 187 GLN A O 1
ATOM 2823 N N . LYS A 1 182 ? 7.014 -39.068 8.816 1.00 43.31 188 LYS A N 1
ATOM 2824 C CA . LYS A 1 182 ? 8.096 -39.611 9.620 1.00 44.58 188 LYS A CA 1
ATOM 2825 C C . LYS A 1 182 ? 8.860 -40.680 8.852 1.00 45.60 188 LYS A C 1
ATOM 2826 O O . LYS A 1 182 ? 8.310 -41.371 7.988 1.00 46.07 188 LYS A O 1
ATOM 2845 N N . GLY A 1 183 ? 10.146 -40.810 9.188 1.00 45.96 189 GLY A N 1
ATOM 2846 C CA . GLY A 1 183 ? 10.959 -41.898 8.692 1.00 46.01 189 GLY A CA 1
ATOM 2847 C C . GLY A 1 183 ? 11.826 -42.443 9.809 1.00 46.05 189 GLY A C 1
ATOM 2848 O O . GLY A 1 183 ? 11.909 -41.862 10.896 1.00 46.67 189 GLY A O 1
ATOM 2852 N N . ALA A 1 184 ? 12.473 -43.575 9.527 0.00 44.96 190 ALA A N 1
ATOM 2853 C CA . ALA A 1 184 ? 13.337 -44.194 10.527 0.00 43.81 190 ALA A CA 1
ATOM 2854 C C . ALA A 1 184 ? 14.342 -43.195 11.086 0.00 42.55 190 ALA A C 1
ATOM 2855 O O . ALA A 1 184 ? 14.626 -43.192 12.289 0.00 42.60 190 ALA A O 1
ATOM 2857 N N . ASP A 1 185 ? 14.882 -42.329 10.226 1.00 41.20 191 ASP A N 1
ATOM 2858 C CA . ASP A 1 185 ? 15.897 -41.366 10.637 1.00 39.57 191 ASP A CA 1
ATOM 2859 C C . ASP A 1 185 ? 15.681 -40.004 9.985 1.00 37.06 191 ASP A C 1
ATOM 2860 O O . ASP A 1 185 ? 16.642 -39.254 9.777 1.00 36.41 191 ASP A O 1
ATOM 2862 N N . PHE A 1 186 ? 14.438 -39.666 9.644 1.00 34.95 192 PHE A N 1
ATOM 2863 C CA . PHE A 1 186 ? 14.169 -38.382 9.013 1.00 33.31 192 PHE A CA 1
ATOM 2864 C C . PHE A 1 186 ? 12.741 -37.954 9.305 1.00 30.90 192 PHE A C 1
ATOM 2865 O O . PHE A 1 186 ? 11.892 -38.760 9.694 1.00 31.01 192 PHE A O 1
ATOM 2882 N N . LEU A 1 187 ? 12.496 -36.660 9.120 1.00 28.14 193 LEU A N 1
ATOM 2883 C CA . LEU A 1 187 ? 11.164 -36.086 9.185 1.00 27.31 193 LEU A CA 1
ATOM 2884 C C . LEU A 1 187 ? 10.960 -35.235 7.946 1.00 27.41 193 LEU A C 1
ATOM 2885 O O . LEU A 1 187 ? 11.870 -34.519 7.522 1.00 27.83 193 LEU A O 1
ATOM 2901 N N . VAL A 1 188 ? 9.770 -35.306 7.369 1.00 27.71 194 VAL A N 1
ATOM 2902 C CA . VAL A 1 188 ? 9.389 -34.425 6.274 1.00 28.42 194 VAL A CA 1
ATOM 2903 C C . VAL A 1 188 ? 8.477 -33.363 6.859 1.00 28.07 194 VAL A C 1
ATOM 2904 O O . VAL A 1 188 ? 7.424 -33.685 7.421 1.00 29.37 194 VAL A O 1
ATOM 2917 N N . THR A 1 189 ? 8.876 -32.103 6.739 1.00 27.17 195 THR A N 1
ATOM 2918 C CA . THR A 1 189 ? 8.128 -31.006 7.336 1.00 26.53 195 THR A CA 1
ATOM 2919 C C . THR A 1 189 ? 7.686 -30.029 6.257 1.00 26.75 195 THR A C 1
ATOM 2920 O O . THR A 1 189 ? 8.182 -30.044 5.126 1.00 26.37 195 THR A O 1
ATOM 2931 N N . GLU A 1 190 ? 6.720 -29.192 6.626 1.00 27.45 196 GLU A N 1
ATOM 2932 C CA . GLU A 1 190 ? 6.302 -28.053 5.824 1.00 28.61 196 GLU A CA 1
ATOM 2933 C C . GLU A 1 190 ? 6.640 -26.787 6.601 1.00 27.99 196 GLU A C 1
ATOM 2934 O O . GLU A 1 190 ? 6.335 -26.690 7.794 1.00 28.28 196 GLU A O 1
ATOM 2946 N N . VAL A 1 191 ? 7.295 -25.839 5.933 1.00 27.27 197 VAL A N 1
ATOM 2947 C CA . VAL A 1 191 ? 7.610 -24.551 6.542 1.00 26.83 197 VAL A CA 1
ATOM 2948 C C . VAL A 1 191 ? 6.313 -23.791 6.786 1.00 27.17 197 VAL A C 1
ATOM 2949 O O . VAL A 1 191 ? 5.532 -23.545 5.858 1.00 27.71 197 VAL A O 1
ATOM 2962 N N . GLU A 1 192 ? 6.077 -23.414 8.041 1.00 27.93 198 GLU A N 1
ATOM 2963 C CA . GLU A 1 192 ? 4.945 -22.543 8.382 1.00 30.52 198 GLU A CA 1
ATOM 2964 C C . GLU A 1 192 ? 5.425 -21.094 8.420 1.00 30.72 198 GLU A C 1
ATOM 2965 O O . GLU A 1 192 ? 5.095 -20.299 7.536 1.00 31.14 198 GLU A O 1
ATOM 2977 N N . ASN A 1 193 ? 6.215 -20.741 9.427 1.00 29.91 199 ASN A N 1
ATOM 2978 C CA . ASN A 1 193 ? 6.900 -19.453 9.441 1.00 30.11 199 ASN A CA 1
ATOM 2979 C C . ASN A 1 193 ? 8.277 -19.646 8.817 1.00 28.83 199 ASN A C 1
ATOM 2980 O O . ASN A 1 193 ? 9.141 -20.313 9.392 1.00 27.45 199 ASN A O 1
ATOM 2991 N N . GLY A 1 194 ? 8.476 -19.076 7.633 1.00 29.07 200 GLY A N 1
ATOM 2992 C CA . GLY A 1 194 ? 9.758 -19.130 6.975 1.00 29.06 200 GLY A CA 1
ATOM 2993 C C . GLY A 1 194 ? 10.682 -18.031 7.453 1.00 29.35 200 GLY A C 1
ATOM 2994 O O . GLY A 1 194 ? 10.353 -17.234 8.330 1.00 29.42 200 GLY A O 1
ATOM 2998 N N . GLY A 1 195 ? 11.863 -17.999 6.857 1.00 28.92 201 GLY A N 1
ATOM 2999 C CA . GLY A 1 195 ? 12.859 -17.016 7.225 1.00 29.17 201 GLY A CA 1
ATOM 3000 C C . GLY A 1 195 ? 14.234 -17.469 6.776 1.00 28.85 201 GLY A C 1
ATOM 3001 O O . GLY A 1 195 ? 14.386 -18.488 6.104 1.00 29.69 201 GLY A O 1
ATOM 3005 N N . SER A 1 196 ? 15.232 -16.690 7.180 1.00 28.18 202 SER A N 1
ATOM 3006 C CA . SER A 1 196 ? 16.619 -16.950 6.815 1.00 28.39 202 SER A CA 1
ATOM 3007 C C . SER A 1 196 ? 17.261 -17.834 7.879 1.00 26.98 202 SER A C 1
ATOM 3008 O O . SER A 1 196 ? 17.260 -17.487 9.065 1.00 27.51 202 SER A O 1
ATOM 3016 N N . LEU A 1 197 ? 17.810 -18.968 7.453 1.00 25.33 203 LEU A N 1
ATOM 3017 C CA . LEU A 1 197 ? 18.358 -19.969 8.362 1.00 25.05 203 LEU A CA 1
ATOM 3018 C C . LEU A 1 197 ? 19.875 -19.999 8.242 1.00 24.14 203 LEU A C 1
ATOM 3019 O O . LEU A 1 197 ? 20.407 -20.224 7.151 1.00 24.62 203 LEU A O 1
ATOM 3035 N N . GLY A 1 198 ? 20.559 -19.780 9.362 1.00 23.27 204 GLY A N 1
ATOM 3036 C CA . GLY A 1 198 ? 21.996 -19.898 9.450 1.00 21.65 204 GLY A CA 1
ATOM 3037 C C . GLY A 1 198 ? 22.421 -21.215 10.072 1.00 20.69 204 GLY A C 1
ATOM 3038 O O . GLY A 1 198 ? 21.636 -22.162 10.192 1.00 20.86 204 GLY A O 1
ATOM 3042 N N . SER A 1 199 ? 23.679 -21.267 10.497 1.00 20.76 205 SER A N 1
ATOM 3043 C CA . SER A 1 199 ? 24.270 -22.498 11.009 1.00 19.59 205 SER A CA 1
ATOM 3044 C C . SER A 1 199 ? 24.100 -22.639 12.518 1.00 18.13 205 SER A C 1
ATOM 3045 O O . SER A 1 199 ? 24.092 -21.656 13.263 1.00 19.20 205 SER A O 1
ATOM 3053 N N . LYS A 1 200 ? 23.987 -23.893 12.963 1.00 17.59 206 LYS A N 1
ATOM 3054 C CA . LYS A 1 200 ? 24.054 -24.243 14.386 1.00 17.42 206 LYS A CA 1
ATOM 3055 C C . LYS A 1 200 ? 23.036 -23.467 15.214 1.00 16.43 206 LYS A C 1
ATOM 3056 O O . LYS A 1 200 ? 23.346 -22.913 16.271 1.00 16.68 206 LYS A O 1
ATOM 3069 N N . LYS A 1 201 ? 21.799 -23.489 14.755 1.00 15.53 207 LYS A N 1
ATOM 3070 C CA . LYS A 1 201 ? 20.723 -22.778 15.422 1.00 15.90 207 LYS A CA 1
ATOM 3071 C C . LYS A 1 201 ? 19.969 -23.710 16.360 1.00 15.25 207 LYS A C 1
ATOM 3072 O O . LYS A 1 201 ? 19.904 -24.925 16.144 1.00 15.74 207 LYS A O 1
ATOM 3091 N N . GLY A 1 202 ? 19.402 -23.125 17.415 1.00 14.27 208 GLY A N 1
ATOM 3092 C CA . GLY A 1 202 ? 18.706 -23.905 18.415 1.00 13.91 208 GLY A CA 1
ATOM 3093 C C . GLY A 1 202 ? 17.333 -24.353 17.933 1.00 13.62 208 GLY A C 1
ATOM 3094 O O . GLY A 1 202 ? 16.612 -23.625 17.243 1.00 13.66 208 GLY A O 1
ATOM 3098 N N . VAL A 1 203 ? 16.974 -25.565 18.324 1.00 12.90 209 VAL A N 1
ATOM 3099 C CA . VAL A 1 203 ? 15.730 -26.208 17.924 1.00 12.56 209 VAL A CA 1
ATOM 3100 C C . VAL A 1 203 ? 14.910 -26.520 19.168 1.00 12.41 209 VAL A C 1
ATOM 3101 O O . VAL A 1 203 ? 15.448 -26.997 20.171 1.00 12.77 209 VAL A O 1
ATOM 3114 N N . ASN A 1 204 ? 13.607 -26.261 19.103 1.00 12.95 210 ASN A N 1
ATOM 3115 C CA . ASN A 1 204 ? 12.707 -26.577 20.206 1.00 12.89 210 ASN A CA 1
ATOM 3116 C C . ASN A 1 204 ? 11.559 -27.431 19.703 1.00 13.93 210 ASN A C 1
ATOM 3117 O O . ASN A 1 204 ? 11.051 -27.212 18.600 1.00 14.19 210 ASN A O 1
ATOM 3128 N N . LEU A 1 205 ? 11.137 -28.376 20.545 1.00 14.69 211 LEU A N 1
ATOM 3129 C CA . LEU A 1 205 ? 10.062 -29.320 20.250 1.00 15.48 211 LEU A CA 1
ATOM 3130 C C . LEU A 1 205 ? 8.982 -29.185 21.326 1.00 16.88 211 LEU A C 1
ATOM 3131 O O . LEU A 1 205 ? 8.833 -30.059 22.191 1.00 18.08 211 LEU A O 1
ATOM 3147 N N . PRO A 1 206 ? 8.203 -28.107 21.297 1.00 18.01 212 PRO A N 1
ATOM 3148 C CA . PRO A 1 206 ? 7.212 -27.892 22.362 1.00 19.02 212 PRO A CA 1
ATOM 3149 C C . PRO A 1 206 ? 6.223 -29.045 22.414 1.00 21.00 212 PRO A C 1
ATOM 3150 O O . PRO A 1 206 ? 5.786 -29.565 21.381 1.00 22.19 212 PRO A O 1
ATOM 3161 N N . GLY A 1 207 ? 5.877 -29.460 23.628 1.00 22.00 213 GLY A N 1
ATOM 3162 C CA . GLY A 1 207 ? 4.950 -30.565 23.791 1.00 24.56 213 GLY A CA 1
ATOM 3163 C C . GLY A 1 207 ? 5.536 -31.943 23.555 1.00 26.50 213 GLY A C 1
ATOM 3164 O O . GLY A 1 207 ? 4.855 -32.940 23.838 1.00 28.48 213 GLY A O 1
ATOM 3168 N N . ALA A 1 208 ? 6.766 -32.045 23.050 1.00 26.23 214 ALA A N 1
ATOM 3169 C CA . ALA A 1 208 ? 7.437 -33.330 22.910 1.00 25.91 214 ALA A CA 1
ATOM 3170 C C . ALA A 1 208 ? 8.208 -33.645 24.185 1.00 25.93 214 ALA A C 1
ATOM 3171 O O . ALA A 1 208 ? 8.739 -32.751 24.848 1.00 25.76 214 ALA A O 1
ATOM 3178 N N . ALA A 1 209 ? 8.251 -34.929 24.532 1.00 25.93 215 ALA A N 1
ATOM 3179 C CA . ALA A 1 209 ? 8.972 -35.381 25.723 1.00 25.67 215 ALA A CA 1
ATOM 3180 C C . ALA A 1 209 ? 10.421 -35.641 25.327 1.00 24.48 215 ALA A C 1
ATOM 3181 O O . ALA A 1 209 ? 10.808 -36.755 24.979 1.00 25.78 215 ALA A O 1
ATOM 3188 N N . VAL A 1 210 ? 11.234 -34.596 25.372 1.00 22.15 216 VAL A N 1
ATOM 3189 C CA . VAL A 1 210 ? 12.642 -34.729 25.018 1.00 20.15 216 VAL A CA 1
ATOM 3190 C C . VAL A 1 210 ? 13.361 -35.398 26.177 1.00 20.38 216 VAL A C 1
ATOM 3191 O O . VAL A 1 210 ? 13.230 -34.966 27.332 1.00 21.79 216 VAL A O 1
ATOM 3204 N N . ASP A 1 211 ? 14.129 -36.451 25.871 1.00 19.53 217 ASP A N 1
ATOM 3205 C CA A ASP A 1 211 ? 14.732 -37.384 26.809 0.65 19.58 217 ASP A CA 1
ATOM 3206 C CA B ASP A 1 211 ? 14.722 -37.211 26.976 0.35 19.38 217 ASP A CA 1
ATOM 3207 C C . ASP A 1 211 ? 16.245 -37.231 26.929 1.00 18.12 217 ASP A C 1
ATOM 3208 O O . ASP A 1 211 ? 16.889 -38.139 27.462 1.00 17.94 217 ASP A O 1
ATOM 3225 N N . LEU A 1 212 ? 16.819 -36.154 26.399 1.00 16.11 218 LEU A N 1
ATOM 3226 C CA . LEU A 1 212 ? 18.229 -35.870 26.580 1.00 14.69 218 LEU A CA 1
ATOM 3227 C C . LEU A 1 212 ? 18.497 -35.645 28.067 1.00 16.67 218 LEU A C 1
ATOM 3228 O O . LEU A 1 212 ? 17.612 -35.205 28.807 1.00 19.29 218 LEU A O 1
ATOM 3244 N N . PRO A 1 213 ? 19.695 -35.954 28.538 1.00 17.69 219 PRO A N 1
ATOM 3245 C CA . PRO A 1 213 ? 19.986 -35.764 29.967 1.00 19.02 219 PRO A CA 1
ATOM 3246 C C . PRO A 1 213 ? 20.129 -34.286 30.322 1.00 18.00 219 PRO A C 1
ATOM 3247 O O . PRO A 1 213 ? 20.640 -33.498 29.527 1.00 15.24 219 PRO A O 1
ATOM 3258 N N . ALA A 1 214 ? 19.680 -33.895 31.533 1.00 21.44 220 ALA A N 1
ATOM 3259 C CA . ALA A 1 214 ? 19.935 -32.517 31.949 1.00 21.08 220 ALA A CA 1
ATOM 3260 C C . ALA A 1 214 ? 21.422 -32.245 32.009 1.00 17.27 220 ALA A C 1
ATOM 3261 O O . ALA A 1 214 ? 21.868 -31.151 31.655 1.00 19.08 220 ALA A O 1
ATOM 3268 N N . VAL A 1 215 ? 22.212 -33.251 32.379 1.00 15.05 221 VAL A N 1
ATOM 3269 C CA . VAL A 1 215 ? 23.654 -33.117 32.500 1.00 13.09 221 VAL A CA 1
ATOM 3270 C C . VAL A 1 215 ? 24.258 -34.292 31.737 1.00 12.09 221 VAL A C 1
ATOM 3271 O O . VAL A 1 215 ? 24.283 -35.420 32.236 1.00 13.61 221 VAL A O 1
ATOM 3284 N N . SER A 1 216 ? 24.722 -34.036 30.520 1.00 9.76 222 SER A N 1
ATOM 3285 C CA . SER A 1 216 ? 25.352 -35.061 29.711 1.00 9.64 222 SER A CA 1
ATOM 3286 C C . SER A 1 216 ? 26.801 -35.249 30.140 1.00 9.16 222 SER A C 1
ATOM 3287 O O . SER A 1 216 ? 27.355 -34.490 30.938 1.00 9.57 222 SER A O 1
ATOM 3295 N N . GLU A 1 217 ? 27.430 -36.277 29.574 1.00 9.54 223 GLU A N 1
ATOM 3296 C CA . GLU A 1 217 ? 28.860 -36.478 29.807 1.00 9.79 223 GLU A CA 1
ATOM 3297 C C . GLU A 1 217 ? 29.671 -35.243 29.436 1.00 9.08 223 GLU A C 1
ATOM 3298 O O . GLU A 1 217 ? 30.583 -34.838 30.171 1.00 9.05 223 GLU A O 1
ATOM 3310 N N . LYS A 1 218 ? 29.363 -34.629 28.294 1.00 9.01 224 LYS A N 1
ATOM 3311 C CA . LYS A 1 218 ? 30.073 -33.417 27.919 1.00 8.92 224 LYS A CA 1
ATOM 3312 C C . LYS A 1 218 ? 29.770 -32.267 28.877 1.00 8.13 224 LYS A C 1
ATOM 3313 O O . LYS A 1 218 ? 30.648 -31.442 29.145 1.00 9.19 224 LYS A O 1
ATOM 3332 N N . ASP A 1 219 ? 28.547 -32.184 29.409 1.00 9.74 225 ASP A N 1
ATOM 3333 C CA . ASP A 1 219 ? 28.268 -31.162 30.419 1.00 9.73 225 ASP A CA 1
ATOM 3334 C C . ASP A 1 219 ? 29.103 -31.382 31.672 1.00 9.86 225 ASP A C 1
ATOM 3335 O O . ASP A 1 219 ? 29.590 -30.425 32.287 1.00 9.88 225 ASP A O 1
ATOM 3344 N N . ILE A 1 220 ? 29.278 -32.638 32.070 1.00 9.44 226 ILE A N 1
ATOM 3345 C CA . ILE A 1 220 ? 30.105 -32.924 33.235 1.00 10.43 226 ILE A CA 1
ATOM 3346 C C . ILE A 1 220 ? 31.524 -32.436 33.009 1.00 9.22 226 ILE A C 1
ATOM 3347 O O . ILE A 1 220 ? 32.155 -31.867 33.912 1.00 8.94 226 ILE A O 1
ATOM 3363 N N . GLN A 1 221 ? 32.056 -32.641 31.798 1.00 9.39 227 GLN A N 1
ATOM 3364 C CA . GLN A 1 221 ? 33.388 -32.136 31.512 1.00 9.90 227 GLN A CA 1
ATOM 3365 C C . GLN A 1 221 ? 33.447 -30.623 31.667 1.00 8.98 227 GLN A C 1
ATOM 3366 O O . GLN A 1 221 ? 34.429 -30.080 32.182 1.00 10.42 227 GLN A O 1
ATOM 3380 N N . ASP A 1 222 ? 32.400 -29.920 31.231 1.00 8.43 228 ASP A N 1
ATOM 3381 C CA . ASP A 1 222 ? 32.361 -28.474 31.409 1.00 9.43 228 ASP A CA 1
ATOM 3382 C C . ASP A 1 222 ? 32.290 -28.102 32.885 1.00 8.62 228 ASP A C 1
ATOM 3383 O O . ASP A 1 222 ? 32.971 -27.175 33.330 1.00 9.74 228 ASP A O 1
ATOM 3392 N N . LEU A 1 223 ? 31.464 -28.806 33.656 1.00 8.60 229 LEU A N 1
ATOM 3393 C CA . LEU A 1 223 ? 31.350 -28.517 35.083 1.00 9.88 229 LEU A CA 1
ATOM 3394 C C . LEU A 1 223 ? 32.668 -28.747 35.805 1.00 9.85 229 LEU A C 1
ATOM 3395 O O . LEU A 1 223 ? 33.071 -27.938 36.656 1.00 10.92 229 LEU A O 1
ATOM 3411 N N . LYS A 1 224 ? 33.366 -29.835 35.475 1.00 10.87 230 LYS A N 1
ATOM 3412 C CA A LYS A 1 224 ? 34.655 -30.112 36.099 0.61 11.95 230 LYS A CA 1
ATOM 3413 C CA B LYS A 1 224 ? 34.644 -30.101 36.118 0.39 12.27 230 LYS A CA 1
ATOM 3414 C C . LYS A 1 224 ? 35.643 -29.004 35.788 1.00 10.46 230 LYS A C 1
ATOM 3415 O O . LYS A 1 224 ? 36.411 -28.577 36.653 1.00 10.63 230 LYS A O 1
ATOM 3428 N N . PHE A 1 225 ? 35.623 -28.527 34.550 1.00 10.30 231 PHE A N 1
ATOM 3429 C CA . PHE A 1 225 ? 36.439 -27.386 34.157 1.00 10.73 231 PHE A CA 1
ATOM 3430 C C . PHE A 1 225 ? 36.054 -26.147 34.950 1.00 10.34 231 PHE A C 1
ATOM 3431 O O . PHE A 1 225 ? 36.921 -25.390 35.397 1.00 10.57 231 PHE A O 1
ATOM 3448 N N . GLY A 1 226 ? 34.757 -25.932 35.157 1.00 10.01 232 GLY A N 1
ATOM 3449 C CA . GLY A 1 226 ? 34.337 -24.813 35.982 1.00 10.48 232 GLY A CA 1
ATOM 3450 C C . GLY A 1 226 ? 34.911 -24.864 37.385 1.00 9.88 232 GLY A C 1
ATOM 3451 O O . GLY A 1 226 ? 35.305 -23.839 37.942 1.00 9.22 232 GLY A O 1
ATOM 3455 N N . VAL A 1 227 ? 34.959 -26.053 37.979 1.00 9.16 233 VAL A N 1
ATOM 3456 C CA . VAL A 1 227 ? 35.563 -26.195 39.303 1.00 10.52 233 VAL A CA 1
ATOM 3457 C C . VAL A 1 227 ? 37.045 -25.847 39.246 1.00 9.81 233 VAL A C 1
ATOM 3458 O O . VAL A 1 227 ? 37.556 -25.117 40.095 1.00 10.39 233 VAL A O 1
ATOM 3471 N N . GLU A 1 228 ? 37.757 -26.361 38.237 1.00 9.33 234 GLU A N 1
ATOM 3472 C CA . GLU A 1 228 ? 39.182 -26.068 38.087 1.00 10.47 234 GLU A CA 1
ATOM 3473 C C . GLU A 1 228 ? 39.414 -24.573 37.966 1.00 9.93 234 GLU A C 1
ATOM 3474 O O . GLU A 1 228 ? 40.408 -24.047 38.480 1.00 12.15 234 GLU A O 1
ATOM 3486 N N . GLN A 1 229 ? 38.499 -23.877 37.292 1.00 9.25 235 GLN A N 1
ATOM 3487 C CA . GLN A 1 229 ? 38.599 -22.452 37.038 1.00 9.68 235 GLN A CA 1
ATOM 3488 C C . GLN A 1 229 ? 38.034 -21.614 38.170 1.00 9.99 235 GLN A C 1
ATOM 3489 O O . GLN A 1 229 ? 38.020 -20.382 38.063 1.00 11.33 235 GLN A O 1
ATOM 3503 N N . ASP A 1 230 ? 37.566 -22.257 39.238 1.00 9.80 236 ASP A N 1
ATOM 3504 C CA . ASP A 1 230 ? 37.113 -21.560 40.447 1.00 10.36 236 ASP A CA 1
ATOM 3505 C C . ASP A 1 230 ? 35.911 -20.652 40.172 1.00 9.43 236 ASP A C 1
ATOM 3506 O O . ASP A 1 230 ? 35.813 -19.541 40.707 1.00 10.14 236 ASP A O 1
ATOM 3515 N N . VAL A 1 231 ? 34.964 -21.129 39.362 1.00 8.92 237 VAL A N 1
ATOM 3516 C CA . VAL A 1 231 ? 33.754 -20.331 39.140 1.00 8.62 237 VAL A CA 1
ATOM 3517 C C . VAL A 1 231 ? 32.943 -20.228 40.428 1.00 8.75 237 VAL A C 1
ATOM 3518 O O . VAL A 1 231 ? 33.047 -21.048 41.339 1.00 9.32 237 VAL A O 1
ATOM 3531 N N . ASP A 1 232 ? 32.096 -19.203 40.483 1.00 8.16 238 ASP A N 1
ATOM 3532 C CA . ASP A 1 232 ? 31.298 -18.919 41.672 1.00 8.31 238 ASP A CA 1
ATOM 3533 C C . ASP A 1 232 ? 29.931 -19.577 41.663 1.00 8.29 238 ASP A C 1
ATOM 3534 O O . ASP A 1 232 ? 29.347 -19.811 42.734 1.00 8.64 238 ASP A O 1
ATOM 3543 N N . MET A 1 233 ? 29.390 -19.861 40.485 1.00 7.94 239 MET A N 1
ATOM 3544 C CA . MET A 1 233 ? 28.025 -20.331 40.365 1.00 8.29 239 MET A CA 1
ATOM 3545 C C . MET A 1 233 ? 27.884 -21.008 39.013 1.00 7.82 239 MET A C 1
ATOM 3546 O O . MET A 1 233 ? 28.635 -20.730 38.074 1.00 8.84 239 MET A O 1
ATOM 3560 N N . VAL A 1 234 ? 26.925 -21.912 38.947 1.00 7.46 240 VAL A N 1
ATOM 3561 C CA . VAL A 1 234 ? 26.516 -22.588 37.730 1.00 7.73 240 VAL A CA 1
ATOM 3562 C C . VAL A 1 234 ? 25.079 -22.191 37.446 1.00 8.26 240 VAL A C 1
ATOM 3563 O O . VAL A 1 234 ? 24.225 -22.262 38.337 1.00 8.93 240 VAL A O 1
ATOM 3576 N N . PHE A 1 235 ? 24.815 -21.781 36.209 1.00 7.84 241 PHE A N 1
ATOM 3577 C CA . PHE A 1 235 ? 23.458 -21.620 35.701 1.00 7.71 241 PHE A CA 1
ATOM 3578 C C . PHE A 1 235 ? 23.158 -22.867 34.876 1.00 7.45 241 PHE A C 1
ATOM 3579 O O . PHE A 1 235 ? 23.716 -23.041 33.787 1.00 8.61 241 PHE A O 1
ATOM 3596 N N . ALA A 1 236 ? 22.340 -23.765 35.407 1.00 7.87 242 ALA A N 1
ATOM 3597 C CA . ALA A 1 236 ? 22.145 -25.090 34.811 1.00 8.57 242 ALA A CA 1
ATOM 3598 C C . ALA A 1 236 ? 20.946 -25.056 33.875 1.00 8.00 242 ALA A C 1
ATOM 3599 O O . ALA A 1 236 ? 19.820 -24.839 34.318 1.00 8.19 242 ALA A O 1
ATOM 3606 N N . SER A 1 237 ? 21.199 -25.290 32.592 1.00 8.02 243 SER A N 1
ATOM 3607 C CA . SER A 1 237 ? 20.174 -25.198 31.569 1.00 8.00 243 SER A CA 1
ATOM 3608 C C . SER A 1 237 ? 19.186 -26.357 31.624 1.00 8.48 243 SER A C 1
ATOM 3609 O O . SER A 1 237 ? 19.529 -27.492 31.955 1.00 9.10 243 SER A O 1
ATOM 3617 N N . PHE A 1 238 ? 17.930 -26.025 31.355 1.00 9.05 244 PHE A N 1
ATOM 3618 C CA . PHE A 1 238 ? 16.859 -26.998 31.112 1.00 9.52 244 PHE A CA 1
ATOM 3619 C C . PHE A 1 238 ? 16.575 -27.899 32.307 1.00 9.88 244 PHE A C 1
ATOM 3620 O O . PHE A 1 238 ? 16.176 -29.040 32.135 1.00 12.81 244 PHE A O 1
ATOM 3637 N N . ILE A 1 239 ? 16.692 -27.386 33.530 1.00 9.48 245 ILE A N 1
ATOM 3638 C CA . ILE A 1 239 ? 16.363 -28.192 34.704 1.00 9.91 245 ILE A CA 1
ATOM 3639 C C . ILE A 1 239 ? 14.873 -28.519 34.704 1.00 8.94 245 ILE A C 1
ATOM 3640 O O . ILE A 1 239 ? 14.029 -27.622 34.612 1.00 10.52 245 ILE A O 1
ATOM 3656 N N . ARG A 1 240 ? 14.541 -29.809 34.833 1.00 10.05 246 ARG A N 1
ATOM 3657 C CA . ARG A 1 240 ? 13.174 -30.303 34.750 1.00 11.98 246 ARG A CA 1
ATOM 3658 C C . ARG A 1 240 ? 12.639 -30.857 36.058 1.00 11.84 246 ARG A C 1
ATOM 3659 O O . ARG A 1 240 ? 11.424 -31.022 36.180 1.00 12.34 246 ARG A O 1
ATOM 3672 N N . LYS A 1 241 ? 13.510 -31.186 37.006 1.00 11.21 247 LYS A N 1
ATOM 3673 C CA . LYS A 1 241 ? 13.086 -31.886 38.206 1.00 11.19 247 LYS A CA 1
ATOM 3674 C C . LYS A 1 241 ? 14.214 -31.787 39.221 1.00 9.66 247 LYS A C 1
ATOM 3675 O O . LYS A 1 241 ? 15.357 -31.463 38.878 1.00 10.40 247 LYS A O 1
ATOM 3694 N N . ALA A 1 242 ? 13.882 -32.065 40.481 1.00 10.24 248 ALA A N 1
ATOM 3695 C CA . ALA A 1 242 ? 14.881 -31.911 41.536 1.00 10.63 248 ALA A CA 1
ATOM 3696 C C . ALA A 1 242 ? 16.124 -32.755 41.281 1.00 10.46 248 ALA A C 1
ATOM 3697 O O . ALA A 1 242 ? 17.239 -32.318 41.567 1.00 10.56 248 ALA A O 1
ATOM 3704 N N . SER A 1 243 ? 15.961 -33.969 40.759 1.00 10.09 249 SER A N 1
ATOM 3705 C CA . SER A 1 243 ? 17.132 -34.818 40.594 1.00 9.72 249 SER A CA 1
ATOM 3706 C C . SER A 1 243 ? 18.117 -34.228 39.591 1.00 10.00 249 SER A C 1
ATOM 3707 O O . SER A 1 243 ? 19.318 -34.483 39.688 1.00 10.35 249 SER A O 1
ATOM 3715 N N . ASP A 1 244 ? 17.647 -33.431 38.632 1.00 9.85 250 ASP A N 1
ATOM 3716 C CA . ASP A 1 244 ? 18.568 -32.777 37.713 1.00 9.85 250 ASP A CA 1
ATOM 3717 C C . ASP A 1 244 ? 19.497 -31.842 38.475 1.00 8.92 250 ASP A C 1
ATOM 3718 O O . ASP A 1 244 ? 20.674 -31.707 38.136 1.00 10.50 250 ASP A O 1
ATOM 3727 N N . VAL A 1 245 ? 18.959 -31.124 39.465 1.00 8.34 251 VAL A N 1
ATOM 3728 C CA . VAL A 1 245 ? 19.780 -30.230 40.277 1.00 8.33 251 VAL A CA 1
ATOM 3729 C C . VAL A 1 245 ? 20.858 -31.021 41.002 1.00 8.94 251 VAL A C 1
ATOM 3730 O O . VAL A 1 245 ? 22.022 -30.608 41.074 1.00 10.39 251 VAL A O 1
ATOM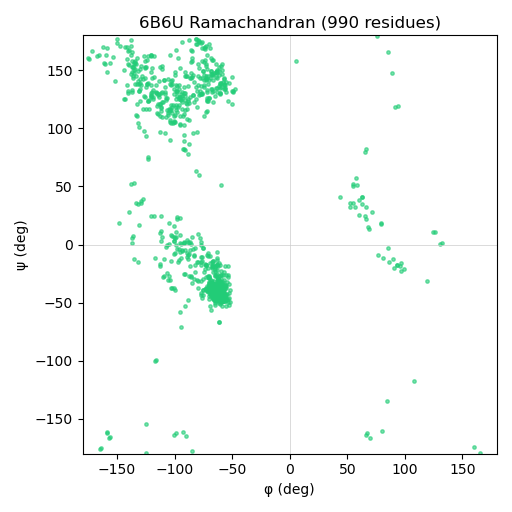 3743 N N . HIS A 1 246 ? 20.485 -32.178 41.545 1.00 9.46 252 HIS A N 1
ATOM 3744 C CA . HIS A 1 246 ? 21.463 -33.036 42.210 1.00 9.89 252 HIS A CA 1
ATOM 3745 C C . HIS A 1 246 ? 22.536 -33.525 41.250 1.00 10.48 252 HIS A C 1
ATOM 3746 O O . HIS A 1 246 ? 23.699 -33.651 41.637 1.00 12.04 252 HIS A O 1
ATOM 3759 N N . GLU A 1 247 ? 22.174 -33.818 40.003 1.00 10.96 253 GLU A N 1
ATOM 3760 C CA . GLU A 1 247 ? 23.188 -34.231 39.042 1.00 11.23 253 GLU A CA 1
ATOM 3761 C C . GLU A 1 247 ? 24.245 -33.145 38.858 1.00 11.71 253 GLU A C 1
ATOM 3762 O O . GLU A 1 247 ? 25.434 -33.442 38.706 1.00 13.61 253 GLU A O 1
ATOM 3774 N N . VAL A 1 248 ? 23.827 -31.883 38.854 1.00 10.00 254 VAL A N 1
ATOM 3775 C CA . VAL A 1 248 ? 24.776 -30.783 38.765 1.00 9.62 254 VAL A CA 1
ATOM 3776 C C . VAL A 1 248 ? 25.601 -30.677 40.035 1.00 10.81 254 VAL A C 1
ATOM 3777 O O . VAL A 1 248 ? 26.834 -30.643 39.994 1.00 12.03 254 VAL A O 1
ATOM 3790 N N . ARG A 1 249 ? 24.940 -30.600 41.184 1.00 10.17 255 ARG A N 1
ATOM 3791 C CA A ARG A 1 249 ? 25.662 -30.291 42.409 0.46 10.89 255 ARG A CA 1
ATOM 3792 C CA B ARG A 1 249 ? 25.641 -30.299 42.425 0.54 10.82 255 ARG A CA 1
ATOM 3793 C C . ARG A 1 249 ? 26.613 -31.413 42.792 1.00 10.93 255 ARG A C 1
ATOM 3794 O O . ARG A 1 249 ? 27.771 -31.158 43.124 1.00 11.76 255 ARG A O 1
ATOM 3835 N N . LYS A 1 250 ? 26.153 -32.659 42.742 1.00 10.69 256 LYS A N 1
ATOM 3836 C CA . LYS A 1 250 ? 26.979 -33.742 43.268 1.00 10.68 256 LYS A CA 1
ATOM 3837 C C . LYS A 1 250 ? 28.230 -33.964 42.419 1.00 9.73 256 LYS A C 1
ATOM 3838 O O . LYS A 1 250 ? 29.274 -34.362 42.940 1.00 10.49 256 LYS A O 1
ATOM 3857 N N . VAL A 1 251 ? 28.166 -33.708 41.110 1.00 8.32 257 VAL A N 1
ATOM 3858 C CA . VAL A 1 251 ? 29.319 -34.002 40.278 1.00 9.75 257 VAL A CA 1
ATOM 3859 C C . VAL A 1 251 ? 30.432 -32.982 40.501 1.00 10.22 257 VAL A C 1
ATOM 3860 O O . VAL A 1 251 ? 31.582 -33.242 40.132 1.00 10.84 257 VAL A O 1
ATOM 3873 N N . LEU A 1 252 ? 30.133 -31.829 41.105 1.00 9.69 258 LEU A N 1
ATOM 3874 C CA . LEU A 1 252 ? 31.187 -30.857 41.385 1.00 9.59 258 LEU A CA 1
ATOM 3875 C C . LEU A 1 252 ? 32.158 -31.339 42.459 1.00 10.24 258 LEU A C 1
ATOM 3876 O O . LEU A 1 252 ? 33.233 -30.749 42.612 1.00 12.02 258 LEU A O 1
ATOM 3892 N N . GLY A 1 253 ? 31.795 -32.354 43.217 1.00 10.39 259 GLY A N 1
ATOM 3893 C CA . GLY A 1 253 ? 32.675 -32.904 44.221 1.00 10.04 259 GLY A CA 1
ATOM 3894 C C . GLY A 1 253 ? 32.767 -32.021 45.450 1.00 10.95 259 GLY A C 1
ATOM 3895 O O . GLY A 1 253 ? 32.165 -30.958 45.560 1.00 11.03 259 GLY A O 1
ATOM 3899 N N . GLU A 1 254 ? 33.562 -32.490 46.403 1.00 11.05 260 GLU A N 1
ATOM 3900 C CA . GLU A 1 254 ? 33.854 -31.685 47.580 1.00 11.27 260 GLU A CA 1
ATOM 3901 C C . GLU A 1 254 ? 34.493 -30.364 47.182 1.00 12.02 260 GLU A C 1
ATOM 3902 O O . GLU A 1 254 ? 34.187 -29.315 47.758 1.00 13.02 260 GLU A O 1
ATOM 3914 N N . LYS A 1 255 ? 35.386 -30.400 46.204 1.00 11.74 261 LYS A N 1
ATOM 3915 C CA . LYS A 1 255 ? 36.084 -29.194 45.783 1.00 11.48 261 LYS A CA 1
ATOM 3916 C C . LYS A 1 255 ? 35.115 -28.113 45.333 1.00 11.84 261 LYS A C 1
ATOM 3917 O O . LYS A 1 255 ? 35.383 -26.926 45.530 1.00 13.95 261 LYS A O 1
ATOM 3936 N N . GLY A 1 256 ? 33.985 -28.499 44.748 1.00 10.66 262 GLY A N 1
ATOM 3937 C CA . GLY A 1 256 ? 33.034 -27.518 44.257 1.00 10.38 262 GLY A CA 1
ATOM 3938 C C . GLY A 1 256 ? 31.795 -27.341 45.099 1.00 10.55 262 GLY A C 1
ATOM 3939 O O . GLY A 1 256 ? 30.826 -26.739 44.632 1.00 10.99 262 GLY A O 1
ATOM 3943 N N . LYS A 1 257 ? 31.832 -27.778 46.359 1.00 11.36 263 LYS A N 1
ATOM 3944 C CA . LYS A 1 257 ? 30.625 -27.787 47.175 1.00 12.74 263 LYS A CA 1
ATOM 3945 C C . LYS A 1 257 ? 30.103 -26.389 47.513 1.00 13.00 263 LYS A C 1
ATOM 3946 O O . LYS A 1 257 ? 28.928 -26.256 47.863 1.00 14.84 263 LYS A O 1
ATOM 3959 N N . ASN A 1 258 ? 30.926 -25.346 47.427 1.00 12.47 264 ASN A N 1
ATOM 3960 C CA . ASN A 1 258 ? 30.442 -24.004 47.740 1.00 12.86 264 ASN A CA 1
ATOM 3961 C C . ASN A 1 258 ? 29.991 -23.242 46.512 1.00 11.52 264 ASN A C 1
ATOM 3962 O O . ASN A 1 258 ? 29.525 -22.109 46.644 1.00 12.06 264 ASN A O 1
ATOM 3973 N N . ILE A 1 259 ? 30.046 -23.857 45.334 1.00 10.07 265 ILE A N 1
ATOM 3974 C CA . ILE A 1 259 ? 29.552 -23.210 44.124 1.00 8.75 265 ILE A CA 1
ATOM 3975 C C . ILE A 1 259 ? 28.027 -23.168 44.174 1.00 8.16 265 ILE A C 1
ATOM 3976 O O . ILE A 1 259 ? 27.380 -24.177 44.441 1.00 10.06 265 ILE A O 1
ATOM 3992 N N . LYS A 1 260 ? 27.439 -22.001 43.906 1.00 8.59 266 LYS A N 1
ATOM 3993 C CA . LYS A 1 260 ? 25.982 -21.877 43.950 1.00 9.13 266 LYS A CA 1
ATOM 3994 C C . LYS A 1 260 ? 25.361 -22.477 42.698 1.00 8.64 266 LYS A C 1
ATOM 3995 O O . LYS A 1 260 ? 25.865 -22.277 41.593 1.00 9.12 266 LYS A O 1
ATOM 4014 N N . ILE A 1 261 ? 24.279 -23.231 42.875 1.00 9.03 267 ILE A N 1
ATOM 4015 C CA . ILE A 1 261 ? 23.582 -23.921 41.788 1.00 8.65 267 ILE A CA 1
ATOM 4016 C C . ILE A 1 261 ? 22.287 -23.167 41.509 1.00 7.98 267 ILE A C 1
ATOM 4017 O O . ILE A 1 261 ? 21.367 -23.128 42.344 1.00 8.72 267 ILE A O 1
ATOM 4033 N N . ILE A 1 262 ? 22.232 -22.531 40.346 1.00 8.21 268 ILE A N 1
ATOM 4034 C CA . ILE A 1 262 ? 21.074 -21.775 39.894 1.00 8.16 268 ILE A CA 1
ATOM 4035 C C . ILE A 1 262 ? 20.398 -22.598 38.802 1.00 8.44 268 ILE A C 1
ATOM 4036 O O . ILE A 1 262 ? 20.992 -22.845 37.746 1.00 9.46 268 ILE A O 1
ATOM 4052 N N . SER A 1 263 ? 19.173 -23.048 39.048 1.00 7.92 269 SER A N 1
ATOM 4053 C CA . SER A 1 263 ? 18.460 -23.814 38.040 1.00 7.07 269 SER A CA 1
ATOM 4054 C C . SER A 1 263 ? 17.773 -22.888 37.057 1.00 6.89 269 SER A C 1
ATOM 4055 O O . SER A 1 263 ? 17.025 -21.985 37.455 1.00 7.46 269 SER A O 1
ATOM 4063 N N . LYS A 1 264 ? 18.010 -23.132 35.773 1.00 7.57 270 LYS A N 1
ATOM 4064 C CA . LYS A 1 264 ? 17.324 -22.403 34.724 1.00 7.49 270 LYS A CA 1
ATOM 4065 C C . LYS A 1 264 ? 16.026 -23.113 34.383 1.00 7.50 270 LYS A C 1
ATOM 4066 O O . LYS A 1 264 ? 16.023 -24.291 34.022 1.00 9.14 270 LYS A O 1
ATOM 4085 N N . ILE A 1 265 ? 14.931 -22.363 34.448 1.00 7.49 271 ILE A N 1
ATOM 4086 C CA . ILE A 1 265 ? 13.604 -22.868 34.130 1.00 8.38 271 ILE A CA 1
ATOM 4087 C C . ILE A 1 265 ? 13.264 -22.369 32.739 1.00 8.31 271 ILE A C 1
ATOM 4088 O O . ILE A 1 265 ? 13.111 -21.160 32.510 1.00 9.35 271 ILE A O 1
ATOM 4104 N N . GLU A 1 266 ? 13.170 -23.305 31.808 1.00 8.95 272 GLU A N 1
ATOM 4105 C CA . GLU A 1 266 ? 13.014 -22.938 30.406 1.00 9.60 272 GLU A CA 1
ATOM 4106 C C . GLU A 1 266 ? 12.188 -23.969 29.655 1.00 10.00 272 GLU A C 1
ATOM 4107 O O . GLU A 1 266 ? 12.206 -23.962 28.425 1.00 11.91 272 GLU A O 1
ATOM 4119 N N . ASN A 1 267 ? 11.426 -24.808 30.348 1.00 10.15 273 ASN A N 1
ATOM 4120 C CA . ASN A 1 267 ? 10.492 -25.692 29.679 1.00 11.34 273 ASN A CA 1
ATOM 4121 C C . ASN A 1 267 ? 9.274 -25.908 30.571 1.00 10.58 273 ASN A C 1
ATOM 4122 O O . ASN A 1 267 ? 9.236 -25.490 31.735 1.00 10.40 273 ASN A O 1
ATOM 4133 N N . HIS A 1 268 ? 8.255 -26.545 30.000 1.00 10.65 274 HIS A N 1
ATOM 4134 C CA A HIS A 1 268 ? 6.989 -26.705 30.704 0.58 10.81 274 HIS A CA 1
ATOM 4135 C CA B HIS A 1 268 ? 6.994 -26.689 30.716 0.42 11.09 274 HIS A CA 1
ATOM 4136 C C . HIS A 1 268 ? 7.169 -27.541 31.964 1.00 11.52 274 HIS A C 1
ATOM 4137 O O . HIS A 1 268 ? 6.611 -27.228 33.017 1.00 12.05 274 HIS A O 1
ATOM 4162 N N . GLU A 1 269 ? 7.971 -28.598 31.884 1.00 11.42 275 GLU A N 1
ATOM 4163 C CA . GLU A 1 269 ? 8.112 -29.467 33.043 1.00 12.20 275 GLU A CA 1
ATOM 4164 C C . GLU A 1 269 ? 8.809 -28.741 34.189 1.00 11.12 275 GLU A C 1
ATOM 4165 O O . GLU A 1 269 ? 8.465 -28.937 35.358 1.00 11.98 275 GLU A O 1
ATOM 4177 N N . GLY A 1 270 ? 9.797 -27.898 33.879 1.00 10.52 276 GLY A N 1
ATOM 4178 C CA . GLY A 1 270 ? 10.445 -27.135 34.930 1.00 10.35 276 GLY A CA 1
ATOM 4179 C C . GLY A 1 270 ? 9.481 -26.214 35.649 1.00 10.28 276 GLY A C 1
ATOM 4180 O O . GLY A 1 270 ? 9.591 -26.012 36.857 1.00 10.80 276 GLY A O 1
ATOM 4184 N N . VAL A 1 271 ? 8.531 -25.636 34.914 1.00 10.49 277 VAL A N 1
ATOM 4185 C CA . VAL A 1 271 ? 7.498 -24.825 35.557 1.00 10.37 277 VAL A CA 1
ATOM 4186 C C . VAL A 1 271 ? 6.619 -25.688 36.440 1.00 10.65 277 VAL A C 1
ATOM 4187 O O . VAL A 1 271 ? 6.365 -25.354 37.596 1.00 11.96 277 VAL A O 1
ATOM 4200 N N . ARG A 1 272 ? 6.161 -26.823 35.917 1.00 10.92 278 ARG A N 1
ATOM 4201 C CA . ARG A 1 272 ? 5.266 -27.677 36.687 1.00 12.33 278 ARG A CA 1
ATOM 4202 C C . ARG A 1 272 ? 5.933 -28.209 37.949 1.00 12.22 278 ARG A C 1
ATOM 4203 O O . ARG A 1 272 ? 5.290 -28.305 39.002 1.00 13.54 278 ARG A O 1
ATOM 4213 N N . ARG A 1 273 ? 7.218 -28.560 37.867 1.00 11.67 279 ARG A N 1
ATOM 4214 C CA . ARG A 1 273 ? 7.967 -29.100 38.994 1.00 10.93 279 ARG A CA 1
ATOM 4215 C C . ARG A 1 273 ? 8.753 -28.023 39.726 1.00 9.91 279 ARG A C 1
ATOM 4216 O O . ARG A 1 273 ? 9.713 -28.319 40.444 1.00 10.55 279 ARG A O 1
ATOM 4237 N N . PHE A 1 274 ? 8.324 -26.779 39.597 1.00 9.31 280 PHE A N 1
ATOM 4238 C CA . PHE A 1 274 ? 9.112 -25.674 40.112 1.00 8.79 280 PHE A CA 1
ATOM 4239 C C . PHE A 1 274 ? 9.400 -25.806 41.603 1.00 9.60 280 PHE A C 1
ATOM 4240 O O . PHE A 1 274 ? 10.510 -25.508 42.048 1.00 9.63 280 PHE A O 1
ATOM 4257 N N . ASP A 1 275 ? 8.401 -26.175 42.408 1.00 10.16 281 ASP A N 1
ATOM 4258 C CA . ASP A 1 275 ? 8.612 -26.164 43.851 1.00 10.23 281 ASP A CA 1
ATOM 4259 C C . ASP A 1 275 ? 9.738 -27.110 44.257 1.00 10.33 281 ASP A C 1
ATOM 4260 O O . ASP A 1 275 ? 10.593 -26.756 45.078 1.00 10.94 281 ASP A O 1
ATOM 4269 N N . GLU A 1 276 ? 9.764 -28.315 43.694 1.00 9.96 282 GLU A N 1
ATOM 4270 C CA . GLU A 1 276 ? 10.836 -29.242 44.057 1.00 10.72 282 GLU A CA 1
ATOM 4271 C C . GLU A 1 276 ? 12.182 -28.785 43.511 1.00 10.41 282 GLU A C 1
ATOM 4272 O O . GLU A 1 276 ? 13.215 -29.012 44.145 1.00 10.53 282 GLU A O 1
ATOM 4284 N N . ILE A 1 277 ? 12.193 -28.141 42.347 1.00 9.42 283 ILE A N 1
ATOM 4285 C CA . ILE A 1 277 ? 13.440 -27.596 41.820 1.00 9.21 283 ILE A CA 1
ATOM 4286 C C . ILE A 1 277 ? 13.955 -26.489 42.724 1.00 9.69 283 ILE A C 1
ATOM 4287 O O . ILE A 1 277 ? 15.136 -26.454 43.071 1.00 10.23 283 ILE A O 1
ATOM 4303 N N . LEU A 1 278 ? 13.077 -25.556 43.101 1.00 9.60 284 LEU A N 1
ATOM 4304 C CA . LEU A 1 278 ? 13.470 -24.471 43.996 1.00 9.50 284 LEU A CA 1
ATOM 4305 C C . LEU A 1 278 ? 14.052 -25.010 45.301 1.00 9.68 284 LEU A C 1
ATOM 4306 O O . LEU A 1 278 ? 15.065 -24.503 45.790 1.00 9.75 284 LEU A O 1
ATOM 4322 N N . GLU A 1 279 ? 13.414 -26.020 45.884 1.00 9.96 285 GLU A N 1
ATOM 4323 C CA . GLU A 1 279 ? 13.896 -26.583 47.149 1.00 11.12 285 GLU A CA 1
ATOM 4324 C C . GLU A 1 279 ? 15.328 -27.089 47.026 1.00 11.27 285 GLU A C 1
ATOM 4325 O O . GLU A 1 279 ? 16.137 -26.900 47.938 1.00 11.26 285 GLU A O 1
ATOM 4337 N N . ALA A 1 280 ? 15.657 -27.719 45.897 1.00 9.53 286 ALA A N 1
ATOM 4338 C CA . ALA A 1 280 ? 16.965 -28.317 45.693 1.00 9.79 286 ALA A CA 1
ATOM 4339 C C . ALA A 1 280 ? 18.014 -27.308 45.253 1.00 9.63 286 ALA A C 1
ATOM 4340 O O . ALA A 1 280 ? 19.207 -27.606 45.350 1.00 11.10 286 ALA A O 1
ATOM 4347 N N . SER A 1 281 ? 17.612 -26.146 44.758 1.00 9.08 287 SER A N 1
ATOM 4348 C CA . SER A 1 281 ? 18.533 -25.189 44.162 1.00 8.23 287 SER A CA 1
ATOM 4349 C C . SER A 1 281 ? 18.938 -24.123 45.167 1.00 8.61 287 SER A C 1
ATOM 4350 O O . SER A 1 281 ? 18.237 -23.854 46.144 1.00 9.66 287 SER A O 1
ATOM 4358 N N . ASP A 1 282 ? 20.055 -23.458 44.878 1.00 8.07 288 ASP A N 1
ATOM 4359 C CA . ASP A 1 282 ? 20.391 -22.247 45.608 1.00 8.55 288 ASP A CA 1
ATOM 4360 C C . ASP A 1 282 ? 19.616 -21.037 45.090 1.00 8.96 288 ASP A C 1
ATOM 4361 O O . ASP A 1 282 ? 19.297 -20.141 45.869 1.00 9.77 288 ASP A O 1
ATOM 4370 N N . GLY A 1 283 ? 19.286 -21.004 43.800 1.00 8.45 289 GLY A N 1
ATOM 4371 C CA . GLY A 1 283 ? 18.524 -19.922 43.203 1.00 8.42 289 GLY A CA 1
ATOM 4372 C C . GLY A 1 283 ? 18.022 -20.376 41.850 1.00 7.92 289 GLY A C 1
ATOM 4373 O O . GLY A 1 283 ? 18.208 -21.529 41.447 1.00 8.39 289 GLY A O 1
ATOM 4377 N N . ILE A 1 284 ? 17.369 -19.443 41.161 1.00 7.70 290 ILE A N 1
ATOM 4378 C CA . ILE A 1 284 ? 16.608 -19.740 39.951 1.00 7.56 290 ILE A CA 1
ATOM 4379 C C . ILE A 1 284 ? 16.901 -18.689 38.895 1.00 7.57 290 ILE A C 1
ATOM 4380 O O . ILE A 1 284 ? 17.020 -17.502 39.202 1.00 8.13 290 ILE A O 1
ATOM 4396 N N . MET A 1 285 ? 16.934 -19.109 37.637 1.00 7.06 291 MET A N 1
ATOM 4397 C CA . MET A 1 285 ? 16.858 -18.180 36.522 1.00 7.99 291 MET A CA 1
ATOM 4398 C C . MET A 1 285 ? 15.597 -18.439 35.721 1.00 7.93 291 MET A C 1
ATOM 4399 O O . MET A 1 285 ? 15.319 -19.579 35.331 1.00 8.46 291 MET A O 1
ATOM 4413 N N . VAL A 1 286 ? 14.848 -17.370 35.463 1.00 7.44 292 VAL A N 1
ATOM 4414 C CA . VAL A 1 286 ? 13.724 -17.407 34.538 1.00 8.17 292 VAL A CA 1
ATOM 4415 C C . VAL A 1 286 ? 14.331 -17.214 33.154 1.00 7.99 292 VAL A C 1
ATOM 4416 O O . VAL A 1 286 ? 14.645 -16.097 32.751 1.00 7.96 292 VAL A O 1
ATOM 4429 N N . ALA A 1 287 ? 14.582 -18.326 32.468 1.00 8.20 293 ALA A N 1
ATOM 4430 C CA . ALA A 1 287 ? 15.353 -18.351 31.221 1.00 7.73 293 ALA A CA 1
ATOM 4431 C C . ALA A 1 287 ? 14.363 -18.215 30.068 1.00 7.24 293 ALA A C 1
ATOM 4432 O O . ALA A 1 287 ? 13.900 -19.186 29.469 1.00 8.51 293 ALA A O 1
ATOM 4439 N N . ARG A 1 288 ? 13.982 -16.963 29.801 1.00 7.43 294 ARG A N 1
ATOM 4440 C CA . ARG A 1 288 ? 12.775 -16.703 29.021 1.00 8.32 294 ARG A CA 1
ATOM 4441 C C . ARG A 1 288 ? 12.922 -17.028 27.541 1.00 8.92 294 ARG A C 1
ATOM 4442 O O . ARG A 1 288 ? 11.900 -17.173 26.860 1.00 9.61 294 ARG A O 1
ATOM 4463 N N . GLY A 1 289 ? 14.150 -17.159 27.035 1.00 8.98 295 GLY A N 1
ATOM 4464 C CA . GLY A 1 289 ? 14.356 -17.440 25.628 1.00 9.04 295 GLY A CA 1
ATOM 4465 C C . GLY A 1 289 ? 13.743 -18.762 25.240 1.00 9.40 295 GLY A C 1
ATOM 4466 O O . GLY A 1 289 ? 12.765 -18.827 24.494 1.00 10.07 295 GLY A O 1
ATOM 4470 N N . ASP A 1 290 ? 14.311 -19.845 25.772 1.00 8.75 296 ASP A N 1
ATOM 4471 C CA . ASP A 1 290 ? 13.712 -21.151 25.548 1.00 9.12 296 ASP A CA 1
ATOM 4472 C C . ASP A 1 290 ? 12.307 -21.221 26.130 1.00 9.19 296 ASP A C 1
ATOM 4473 O O . ASP A 1 290 ? 11.418 -21.836 25.538 1.00 9.88 296 ASP A O 1
ATOM 4482 N N . LEU A 1 291 ? 12.080 -20.621 27.300 1.00 8.84 297 LEU A N 1
ATOM 4483 C CA . LEU A 1 291 ? 10.777 -20.807 27.927 1.00 9.29 297 LEU A CA 1
ATOM 4484 C C . LEU A 1 291 ? 9.651 -20.340 27.015 1.00 9.48 297 LEU A C 1
ATOM 4485 O O . LEU A 1 291 ? 8.629 -21.021 26.889 1.00 9.68 297 LEU A O 1
ATOM 4501 N N . GLY A 1 292 ? 9.833 -19.187 26.360 1.00 8.98 298 GLY A N 1
ATOM 4502 C CA . GLY A 1 292 ? 8.835 -18.620 25.487 1.00 9.00 298 GLY A CA 1
ATOM 4503 C C . GLY A 1 292 ? 8.718 -19.262 24.126 1.00 10.31 298 GLY A C 1
ATOM 4504 O O . GLY A 1 292 ? 7.913 -18.802 23.313 1.00 10.97 298 GLY A O 1
ATOM 4508 N N . ILE A 1 293 ? 9.498 -20.305 23.865 1.00 10.54 299 ILE A N 1
ATOM 4509 C CA . ILE A 1 293 ? 9.287 -21.183 22.722 1.00 10.51 299 ILE A CA 1
ATOM 4510 C C . ILE A 1 293 ? 8.654 -22.493 23.166 1.00 11.21 299 ILE A C 1
ATOM 4511 O O . ILE A 1 293 ? 7.796 -23.050 22.482 1.00 13.35 299 ILE A O 1
ATOM 4527 N N . GLU A 1 294 ? 9.074 -22.982 24.337 1.00 10.55 300 GLU A N 1
ATOM 4528 C CA . GLU A 1 294 ? 8.551 -24.232 24.865 1.00 11.79 300 GLU A CA 1
ATOM 4529 C C . GLU A 1 294 ? 7.099 -24.084 25.305 1.00 12.00 300 GLU A C 1
ATOM 4530 O O . GLU A 1 294 ? 6.310 -25.033 25.190 1.00 13.60 300 GLU A O 1
ATOM 4542 N N . ILE A 1 295 ? 6.738 -22.931 25.848 1.00 12.22 301 ILE A N 1
ATOM 4543 C CA . ILE A 1 295 ? 5.345 -22.632 26.168 1.00 12.17 301 ILE A CA 1
ATOM 4544 C C . ILE A 1 295 ? 4.931 -21.433 25.328 1.00 11.50 301 ILE A C 1
ATOM 4545 O O . ILE A 1 295 ? 5.782 -20.704 24.797 1.00 11.97 301 ILE A O 1
ATOM 4561 N N . PRO A 1 296 ? 3.635 -21.200 25.173 1.00 11.85 302 PRO A N 1
ATOM 4562 C CA . PRO A 1 296 ? 3.190 -20.039 24.390 1.00 12.14 302 PRO A CA 1
ATOM 4563 C C . PRO A 1 296 ? 3.779 -18.736 24.916 1.00 11.48 302 PRO A C 1
ATOM 4564 O O . PRO A 1 296 ? 3.856 -18.499 26.126 1.00 11.42 302 PRO A O 1
ATOM 4575 N N . ALA A 1 297 ? 4.169 -17.867 23.985 1.00 10.99 303 ALA A N 1
ATOM 4576 C CA . ALA A 1 297 ? 4.821 -16.623 24.375 1.00 10.93 303 ALA A CA 1
ATOM 4577 C C . ALA A 1 297 ? 3.953 -15.817 25.325 1.00 10.25 303 ALA A C 1
ATOM 4578 O O . ALA A 1 297 ? 4.462 -15.131 26.210 1.00 10.15 303 ALA A O 1
ATOM 4585 N N . GLU A 1 298 ? 2.641 -15.860 25.124 1.00 10.21 304 GLU A N 1
ATOM 4586 C CA . GLU A 1 298 ? 1.716 -15.081 25.928 1.00 9.98 304 GLU A CA 1
ATOM 4587 C C . GLU A 1 298 ? 1.614 -15.569 27.363 1.00 10.21 304 GLU A C 1
ATOM 4588 O O . GLU A 1 298 ? 0.994 -14.886 28.177 1.00 12.27 304 GLU A O 1
ATOM 4600 N N . LYS A 1 299 ? 2.190 -16.724 27.688 1.00 9.40 305 LYS A N 1
ATOM 4601 C CA . LYS A 1 299 ? 2.143 -17.239 29.044 1.00 10.13 305 LYS A CA 1
ATOM 4602 C C . LYS A 1 299 ? 3.418 -16.982 29.829 1.00 8.87 305 LYS A C 1
ATOM 4603 O O . LYS A 1 299 ? 3.443 -17.257 31.031 1.00 8.90 305 LYS A O 1
ATOM 4622 N N . VAL A 1 300 ? 4.471 -16.466 29.192 1.00 8.50 306 VAL A N 1
ATOM 4623 C CA . VAL A 1 300 ? 5.748 -16.344 29.880 1.00 8.58 306 VAL A CA 1
ATOM 4624 C C . VAL A 1 300 ? 5.637 -15.440 31.096 1.00 8.07 306 VAL A C 1
ATOM 4625 O O . VAL A 1 300 ? 6.217 -15.736 32.148 1.00 8.71 306 VAL A O 1
ATOM 4638 N N . PHE A 1 301 ? 4.892 -14.328 30.984 1.00 7.84 307 PHE A N 1
ATOM 4639 C CA . PHE A 1 301 ? 4.806 -13.403 32.118 1.00 7.36 307 PHE A CA 1
ATOM 4640 C C . PHE A 1 301 ? 4.195 -14.073 33.344 1.00 7.38 307 PHE A C 1
ATOM 4641 O O . PHE A 1 301 ? 4.556 -13.727 34.469 1.00 8.05 307 PHE A O 1
ATOM 4658 N N . LEU A 1 302 ? 3.282 -15.029 33.146 1.00 7.60 308 LEU A N 1
ATOM 4659 C CA . LEU A 1 302 ? 2.702 -15.762 34.265 1.00 7.53 308 LEU A CA 1
ATOM 4660 C C . LEU A 1 302 ? 3.772 -16.584 34.964 1.00 7.73 308 LEU A C 1
ATOM 4661 O O . LEU A 1 302 ? 3.882 -16.580 36.189 1.00 8.67 308 LEU A O 1
ATOM 4677 N N . ALA A 1 303 ? 4.552 -17.326 34.179 1.00 7.81 309 ALA A N 1
ATOM 4678 C CA . ALA A 1 303 ? 5.618 -18.141 34.734 1.00 8.05 309 ALA A CA 1
ATOM 4679 C C . ALA A 1 303 ? 6.659 -17.266 35.422 1.00 8.00 309 ALA A C 1
ATOM 4680 O O . ALA A 1 303 ? 7.151 -17.615 36.494 1.00 8.21 309 ALA A O 1
ATOM 4687 N N . GLN A 1 304 ? 7.002 -16.120 34.817 1.00 7.61 310 GLN A N 1
ATOM 4688 C CA . GLN A 1 304 ? 7.980 -15.218 35.409 1.00 7.68 310 GLN A CA 1
ATOM 4689 C C . GLN A 1 304 ? 7.513 -14.722 36.770 1.00 7.55 310 GLN A C 1
ATOM 4690 O O . GLN A 1 304 ? 8.272 -14.742 37.752 1.00 8.17 310 GLN A O 1
ATOM 4704 N N . LYS A 1 305 ? 6.276 -14.210 36.834 1.00 7.56 311 LYS A N 1
ATOM 4705 C CA . LYS A 1 305 ? 5.779 -13.652 38.082 1.00 7.54 311 LYS A CA 1
ATOM 4706 C C . LYS A 1 305 ? 5.569 -14.740 39.128 1.00 7.82 311 LYS A C 1
ATOM 4707 O O . LYS A 1 305 ? 5.831 -14.519 40.315 1.00 7.96 311 LYS A O 1
ATOM 4726 N N . MET A 1 306 ? 5.116 -15.921 38.707 1.00 7.59 312 MET A N 1
ATOM 4727 C CA . MET A 1 306 ? 5.021 -17.054 39.624 1.00 9.03 312 MET A CA 1
ATOM 4728 C C . MET A 1 306 ? 6.380 -17.375 40.239 1.00 7.54 312 MET A C 1
ATOM 4729 O O . MET A 1 306 ? 6.509 -17.514 41.468 1.00 8.50 312 MET A O 1
ATOM 4743 N N . MET A 1 307 ? 7.422 -17.468 39.408 1.00 7.59 313 MET A N 1
ATOM 4744 C CA . MET A 1 307 ? 8.708 -17.912 39.924 1.00 7.92 313 MET A CA 1
ATOM 4745 C C . MET A 1 307 ? 9.360 -16.828 40.770 1.00 8.02 313 MET A C 1
ATOM 4746 O O . MET A 1 307 ? 9.948 -17.125 41.814 1.00 8.14 313 MET A O 1
ATOM 4760 N N . ILE A 1 308 ? 9.225 -15.564 40.370 1.00 7.79 314 ILE A N 1
ATOM 4761 C CA . ILE A 1 308 ? 9.778 -14.490 41.177 1.00 7.26 314 ILE A CA 1
ATOM 4762 C C . ILE A 1 308 ? 9.074 -14.449 42.528 1.00 7.46 314 ILE A C 1
ATOM 4763 O O . ILE A 1 308 ? 9.719 -14.387 43.582 1.00 8.30 314 ILE A O 1
ATOM 4779 N N . GLY A 1 309 ? 7.737 -14.537 42.516 1.00 7.50 315 GLY A N 1
ATOM 4780 C CA . GLY A 1 309 ? 6.993 -14.571 43.765 1.00 8.07 315 GLY A CA 1
ATOM 4781 C C . GLY A 1 309 ? 7.440 -15.704 44.668 1.00 8.25 315 GLY A C 1
ATOM 4782 O O . GLY A 1 309 ? 7.692 -15.503 45.855 1.00 8.26 315 GLY A O 1
ATOM 4786 N N . ARG A 1 310 ? 7.564 -16.913 44.112 1.00 8.01 316 ARG A N 1
ATOM 4787 C CA . ARG A 1 310 ? 7.901 -18.058 44.947 1.00 8.24 316 ARG A CA 1
ATOM 4788 C C . ARG A 1 310 ? 9.338 -17.988 45.440 1.00 8.52 316 ARG A C 1
ATOM 4789 O O . ARG A 1 310 ? 9.625 -18.392 46.570 1.00 9.33 316 ARG A O 1
ATOM 4810 N N . CYS A 1 311 ? 10.245 -17.460 44.628 1.00 8.13 317 CYS A N 1
ATOM 4811 C CA . CYS A 1 311 ? 11.606 -17.257 45.096 1.00 8.52 317 CYS A CA 1
ATOM 4812 C C . CYS A 1 311 ? 11.660 -16.207 46.186 1.00 8.07 317 CYS A C 1
ATOM 4813 O O . CYS A 1 311 ? 12.389 -16.380 47.169 1.00 8.60 317 CYS A O 1
ATOM 4821 N N . ASN A 1 312 ? 10.910 -15.105 46.027 1.00 7.95 318 ASN A N 1
ATOM 4822 C CA . ASN A 1 312 ? 10.844 -14.110 47.090 1.00 8.62 318 ASN A CA 1
ATOM 4823 C C . ASN A 1 312 ? 10.297 -14.732 48.373 1.00 9.38 318 ASN A C 1
ATOM 4824 O O . ASN A 1 312 ? 10.815 -14.479 49.458 1.00 11.14 318 ASN A O 1
ATOM 4835 N N . ARG A 1 313 ? 9.255 -15.565 48.261 1.00 9.56 319 ARG A N 1
ATOM 4836 C CA A ARG A 1 313 ? 8.686 -16.240 49.424 0.59 10.87 319 ARG A CA 1
ATOM 4837 C CA B ARG A 1 313 ? 8.703 -16.212 49.448 0.41 10.77 319 ARG A CA 1
ATOM 4838 C C . ARG A 1 313 ? 9.703 -17.154 50.101 1.00 11.32 319 ARG A C 1
ATOM 4839 O O . ARG A 1 313 ? 9.704 -17.286 51.329 1.00 13.88 319 ARG A O 1
ATOM 4880 N N . ALA A 1 314 ? 10.583 -17.787 49.322 1.00 10.23 320 ALA A N 1
ATOM 4881 C CA . ALA A 1 314 ? 11.567 -18.725 49.851 1.00 10.75 320 ALA A CA 1
ATOM 4882 C C . ALA A 1 314 ? 12.864 -18.052 50.272 1.00 11.44 320 ALA A C 1
ATOM 4883 O O . ALA A 1 314 ? 13.715 -18.703 50.895 1.00 13.63 320 ALA A O 1
ATOM 4890 N N . GLY A 1 315 ? 13.070 -16.792 49.905 1.00 10.84 321 GLY A N 1
ATOM 4891 C CA . GLY A 1 315 ? 14.323 -16.131 50.192 1.00 10.71 321 GLY A CA 1
ATOM 4892 C C . GLY A 1 315 ? 15.492 -16.608 49.365 1.00 10.17 321 GLY A C 1
ATOM 4893 O O . GLY A 1 315 ? 16.637 -16.529 49.820 1.00 11.75 321 GLY A O 1
ATOM 4897 N N . LYS A 1 316 ? 15.238 -17.095 48.161 1.00 8.84 322 LYS A N 1
ATOM 4898 C CA . LYS A 1 316 ? 16.294 -17.583 47.274 1.00 8.36 322 LYS A CA 1
ATOM 4899 C C . LYS A 1 316 ? 16.389 -16.684 46.047 1.00 8.01 322 LYS A C 1
ATOM 4900 O O . LYS A 1 316 ? 15.350 -16.239 45.538 1.00 8.38 322 LYS A O 1
ATOM 4919 N N . PRO A 1 317 ? 17.599 -16.394 45.556 1.00 7.66 323 PRO A N 1
ATOM 4920 C CA . PRO A 1 317 ? 17.726 -15.444 44.440 1.00 7.83 323 PRO A CA 1
ATOM 4921 C C . PRO A 1 317 ? 17.044 -15.917 43.176 1.00 7.48 323 PRO A C 1
ATOM 4922 O O . PRO A 1 317 ? 17.057 -17.102 42.837 1.00 7.95 323 PRO A O 1
ATOM 4933 N N . VAL A 1 318 ? 16.456 -14.960 42.468 1.00 7.63 324 VAL A N 1
ATOM 4934 C CA . VAL A 1 318 ? 15.851 -15.214 41.169 1.00 7.46 324 VAL A CA 1
ATOM 4935 C C . VAL A 1 318 ? 16.364 -14.189 40.162 1.00 7.65 324 VAL A C 1
ATOM 4936 O O . VAL A 1 318 ? 16.413 -12.983 40.443 1.00 8.08 324 VAL A O 1
ATOM 4949 N N . ILE A 1 319 ? 16.752 -14.680 38.991 1.00 7.11 325 ILE A N 1
ATOM 4950 C CA . ILE A 1 319 ? 17.276 -13.882 37.897 1.00 7.89 325 ILE A CA 1
ATOM 4951 C C . ILE A 1 319 ? 16.227 -13.824 36.803 1.00 7.75 325 ILE A C 1
ATOM 4952 O O . ILE A 1 319 ? 15.714 -14.862 36.379 1.00 8.51 325 ILE A O 1
ATOM 4968 N N . CYS A 1 320 ? 15.946 -12.632 36.310 1.00 7.84 326 CYS A N 1
ATOM 4969 C CA . CYS A 1 320 ? 15.161 -12.485 35.096 1.00 7.37 326 CYS A CA 1
ATOM 4970 C C . CYS A 1 320 ? 16.122 -12.351 33.929 1.00 7.60 326 CYS A C 1
ATOM 4971 O O . CYS A 1 320 ? 17.001 -11.492 33.959 1.00 8.64 326 CYS A O 1
ATOM 4979 N N . ALA A 1 321 ? 15.946 -13.195 32.905 1.00 7.82 327 ALA A N 1
ATOM 4980 C CA . ALA A 1 321 ? 16.895 -13.287 31.812 1.00 8.17 327 ALA A CA 1
ATOM 4981 C C . ALA A 1 321 ? 16.205 -13.248 30.458 1.00 8.67 327 ALA A C 1
ATOM 4982 O O . ALA A 1 321 ? 15.072 -13.706 30.291 1.00 8.63 327 ALA A O 1
ATOM 4989 N N . THR A 1 322 ? 16.948 -12.687 29.496 1.00 7.66 328 THR A N 1
ATOM 4990 C CA . THR A 1 322 ? 16.845 -12.945 28.062 1.00 7.92 328 THR A CA 1
ATOM 4991 C C . THR A 1 322 ? 15.954 -11.960 27.326 1.00 8.21 328 THR A C 1
ATOM 4992 O O . THR A 1 322 ? 14.760 -11.825 27.621 1.00 8.82 328 THR A O 1
ATOM 5003 N N . GLN A 1 323 ? 16.566 -11.251 26.369 1.00 8.05 329 GLN A N 1
ATOM 5004 C CA . GLN A 1 323 ? 15.909 -10.295 25.486 1.00 7.83 329 GLN A CA 1
ATOM 5005 C C . GLN A 1 323 ? 15.378 -9.066 26.215 1.00 8.52 329 GLN A C 1
ATOM 5006 O O . GLN A 1 323 ? 14.511 -8.355 25.695 1.00 10.10 329 GLN A O 1
ATOM 5020 N N . MET A 1 324 ? 15.918 -8.768 27.396 1.00 8.12 330 MET A N 1
ATOM 5021 C CA . MET A 1 324 ? 15.449 -7.603 28.148 1.00 8.67 330 MET A CA 1
ATOM 5022 C C . MET A 1 324 ? 15.711 -6.298 27.403 1.00 8.95 330 MET A C 1
ATOM 5023 O O . MET A 1 324 ? 14.885 -5.378 27.453 1.00 8.78 330 MET A O 1
ATOM 5037 N N . LEU A 1 325 ? 16.871 -6.182 26.743 1.00 9.14 331 LEU A N 1
ATOM 5038 C CA . LEU A 1 325 ? 17.252 -4.997 25.968 1.00 9.23 331 LEU A CA 1
ATOM 5039 C C . LEU A 1 325 ? 17.671 -5.389 24.558 1.00 9.09 331 LEU A C 1
ATOM 5040 O O . LEU A 1 325 ? 18.602 -4.822 23.981 1.00 9.33 331 LEU A O 1
ATOM 5056 N N . GLU A 1 326 ? 16.959 -6.361 23.981 1.00 9.78 332 GLU A N 1
ATOM 5057 C CA . GLU A 1 326 ? 17.426 -7.066 22.791 1.00 9.82 332 GLU A CA 1
ATOM 5058 C C . GLU A 1 326 ? 17.783 -6.133 21.644 1.00 10.10 332 GLU A C 1
ATOM 5059 O O . GLU A 1 326 ? 18.785 -6.361 20.956 1.00 11.01 332 GLU A O 1
ATOM 5071 N N . SER A 1 327 ? 16.963 -5.108 21.381 1.00 9.69 333 SER A N 1
ATOM 5072 C CA . SER A 1 327 ? 17.247 -4.236 20.237 1.00 10.02 333 SER A CA 1
ATOM 5073 C C . SER A 1 327 ? 18.582 -3.522 20.383 1.00 10.51 333 SER A C 1
ATOM 5074 O O . SER A 1 327 ? 19.110 -3.034 19.378 1.00 11.05 333 SER A O 1
ATOM 5082 N N . MET A 1 328 ? 19.140 -3.446 21.596 1.00 10.02 334 MET A N 1
ATOM 5083 C CA . MET A 1 328 ? 20.431 -2.784 21.774 1.00 10.22 334 MET A CA 1
ATOM 5084 C C . MET A 1 328 ? 21.605 -3.615 21.279 1.00 10.93 334 MET A C 1
ATOM 5085 O O . MET A 1 328 ? 22.737 -3.127 21.315 1.00 12.57 334 MET A O 1
ATOM 5099 N N . ILE A 1 329 ? 21.374 -4.833 20.801 1.00 10.79 335 ILE A N 1
ATOM 5100 C CA . ILE A 1 329 ? 22.412 -5.513 20.027 1.00 11.25 335 ILE A CA 1
ATOM 5101 C C . ILE A 1 329 ? 22.832 -4.651 18.842 1.00 12.18 335 ILE A C 1
ATOM 5102 O O . ILE A 1 329 ? 24.011 -4.603 18.483 1.00 14.15 335 ILE A O 1
ATOM 5118 N N . LYS A 1 330 ? 21.880 -3.916 18.245 1.00 12.82 336 LYS A N 1
ATOM 5119 C CA . LYS A 1 330 ? 22.140 -3.137 17.045 1.00 15.53 336 LYS A CA 1
ATOM 5120 C C . LYS A 1 330 ? 21.918 -1.643 17.202 1.00 15.75 336 LYS A C 1
ATOM 5121 O O . LYS A 1 330 ? 22.423 -0.876 16.375 1.00 17.84 336 LYS A O 1
ATOM 5131 N N A LYS A 1 331 ? 21.173 -1.203 18.218 0.16 15.47 337 LYS A N 1
ATOM 5132 N N B LYS A 1 331 ? 21.193 -1.207 18.230 0.84 14.70 337 LYS A N 1
ATOM 5133 C CA A LYS A 1 331 ? 20.829 0.204 18.373 0.16 15.51 337 LYS A CA 1
ATOM 5134 C CA B LYS A 1 331 ? 20.856 0.201 18.370 0.84 15.69 337 LYS A CA 1
ATOM 5135 C C A LYS A 1 331 ? 21.355 0.742 19.700 0.16 15.26 337 LYS A C 1
ATOM 5136 C C B LYS A 1 331 ? 21.339 0.746 19.705 0.84 14.75 337 LYS A C 1
ATOM 5137 O O A LYS A 1 331 ? 21.483 -0.013 20.668 0.16 15.20 337 LYS A O 1
ATOM 5138 O O B LYS A 1 331 ? 21.391 0.010 20.690 0.84 13.52 337 LYS A O 1
ATOM 5175 N N . PRO A 1 332 ? 21.662 2.040 19.784 1.00 15.11 338 PRO A N 1
ATOM 5176 C CA . PRO A 1 332 ? 22.242 2.586 21.019 1.00 14.86 338 PRO A CA 1
ATOM 5177 C C . PRO A 1 332 ? 21.244 2.926 22.111 1.00 14.49 338 PRO A C 1
ATOM 5178 O O . PRO A 1 332 ? 21.671 3.315 23.204 1.00 14.19 338 PRO A O 1
ATOM 5189 N N . ARG A 1 333 ? 19.954 2.788 21.847 1.00 13.20 339 ARG A N 1
ATOM 5190 C CA . ARG A 1 333 ? 18.884 3.062 22.790 1.00 14.37 339 ARG A CA 1
ATOM 5191 C C . ARG A 1 333 ? 17.891 1.919 22.700 1.00 11.95 339 ARG A C 1
ATOM 5192 O O . ARG A 1 333 ? 17.695 1.364 21.619 1.00 12.90 339 ARG A O 1
ATOM 5213 N N . PRO A 1 334 ? 17.232 1.564 23.800 1.00 10.25 340 PRO A N 1
ATOM 5214 C CA . PRO A 1 334 ? 16.304 0.434 23.770 1.00 9.48 340 PRO A CA 1
ATOM 5215 C C . PRO A 1 334 ? 14.925 0.869 23.303 1.00 9.28 340 PRO A C 1
ATOM 5216 O O . PRO A 1 334 ? 14.606 2.054 23.238 1.00 10.43 340 PRO A O 1
ATOM 5227 N N . THR A 1 335 ? 14.096 -0.128 22.999 1.00 8.55 341 THR A N 1
ATOM 5228 C CA . THR A 1 335 ? 12.702 0.160 22.698 1.00 8.01 341 THR A CA 1
ATOM 5229 C C . THR A 1 335 ? 11.930 0.458 23.984 1.00 8.26 341 THR A C 1
ATOM 5230 O O . THR A 1 335 ? 12.398 0.223 25.109 1.00 8.24 341 THR A O 1
ATOM 5241 N N . ARG A 1 336 ? 10.707 0.963 23.809 1.00 7.87 342 ARG A N 1
ATOM 5242 C CA . ARG A 1 336 ? 9.889 1.261 24.971 1.00 8.22 342 ARG A CA 1
ATOM 5243 C C . ARG A 1 336 ? 9.473 -0.014 25.694 1.00 8.51 342 ARG A C 1
ATOM 5244 O O . ARG A 1 336 ? 9.339 -0.005 26.923 1.00 8.77 342 ARG A O 1
ATOM 5265 N N . ALA A 1 337 ? 9.255 -1.113 24.973 1.00 8.48 343 ALA A N 1
ATOM 5266 C CA . ALA A 1 337 ? 8.938 -2.376 25.641 1.00 8.04 343 ALA A CA 1
ATOM 5267 C C . ALA A 1 337 ? 10.110 -2.880 26.465 1.00 7.00 343 ALA A C 1
ATOM 5268 O O . ALA A 1 337 ? 9.915 -3.471 27.527 1.00 8.24 343 ALA A O 1
ATOM 5275 N N . GLU A 1 338 ? 11.332 -2.664 25.987 1.00 7.76 344 GLU A N 1
ATOM 5276 C CA . GLU A 1 338 ? 12.519 -3.109 26.703 1.00 7.99 344 GLU A CA 1
ATOM 5277 C C . GLU A 1 338 ? 12.721 -2.312 27.984 1.00 8.49 344 GLU A C 1
ATOM 5278 O O . GLU A 1 338 ? 13.012 -2.886 29.039 1.00 8.56 344 GLU A O 1
ATOM 5290 N N . GLY A 1 339 ? 12.535 -0.992 27.928 1.00 9.22 345 GLY A N 1
ATOM 5291 C CA . GLY A 1 339 ? 12.595 -0.202 29.148 1.00 8.99 345 GLY A CA 1
ATOM 5292 C C . GLY A 1 339 ? 11.595 -0.696 30.174 1.00 8.75 345 GLY A C 1
ATOM 5293 O O . GLY A 1 339 ? 11.915 -0.864 31.363 1.00 10.79 345 GLY A O 1
ATOM 5297 N N . SER A 1 340 ? 10.376 -0.954 29.719 1.00 8.21 346 SER A N 1
ATOM 5298 C CA . SER A 1 340 ? 9.321 -1.438 30.596 1.00 8.90 346 SER A CA 1
ATOM 5299 C C . SER A 1 340 ? 9.660 -2.804 31.175 1.00 7.87 346 SER A C 1
ATOM 5300 O O . SER A 1 340 ? 9.428 -3.063 32.358 1.00 7.69 346 SER A O 1
ATOM 5308 N N . ASP A 1 341 ? 10.204 -3.696 30.354 1.00 7.98 347 ASP A N 1
ATOM 5309 C CA . ASP A 1 341 ? 10.503 -5.047 30.808 1.00 7.67 347 ASP A CA 1
ATOM 5310 C C . ASP A 1 341 ? 11.518 -5.034 31.946 1.00 7.38 347 ASP A C 1
ATOM 5311 O O . ASP A 1 341 ? 11.349 -5.730 32.953 1.00 7.59 347 ASP A O 1
ATOM 5320 N N . VAL A 1 342 ? 12.572 -4.240 31.815 1.00 7.29 348 VAL A N 1
ATOM 5321 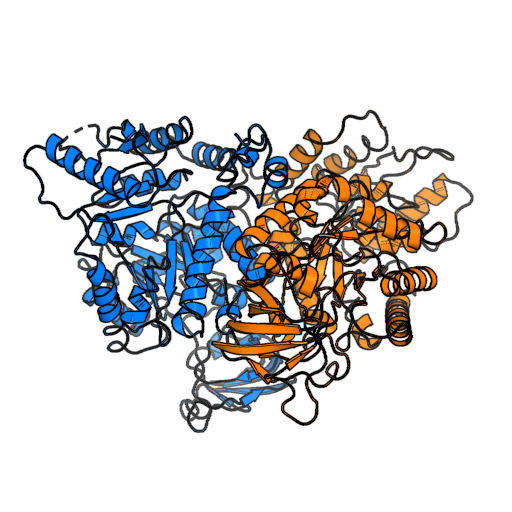C CA . VAL A 1 342 ? 13.566 -4.181 32.881 1.00 7.95 348 VAL A CA 1
ATOM 5322 C C . VAL A 1 342 ? 12.933 -3.644 34.153 1.00 6.94 348 VAL A C 1
ATOM 5323 O O . VAL A 1 342 ? 13.113 -4.207 35.234 1.00 7.79 348 VAL A O 1
ATOM 5336 N N . ALA A 1 343 ? 12.181 -2.548 34.041 1.00 7.32 349 ALA A N 1
ATOM 5337 C CA . ALA A 1 343 ? 11.561 -1.971 35.225 1.00 7.08 349 ALA A CA 1
ATOM 5338 C C . ALA A 1 343 ? 10.618 -2.958 35.884 1.00 6.97 349 ALA A C 1
ATOM 5339 O O . ALA A 1 343 ? 10.633 -3.116 37.105 1.00 7.58 349 ALA A O 1
ATOM 5346 N N . ASN A 1 344 ? 9.796 -3.636 35.094 1.00 7.14 350 ASN A N 1
ATOM 5347 C CA . ASN A 1 344 ? 8.818 -4.543 35.668 1.00 7.22 350 ASN A CA 1
ATOM 5348 C C . ASN A 1 344 ? 9.464 -5.777 36.272 1.00 7.54 350 ASN A C 1
ATOM 5349 O O . ASN A 1 344 ? 8.893 -6.365 37.197 1.00 7.70 350 ASN A O 1
ATOM 5360 N N . ALA A 1 345 ? 10.616 -6.221 35.759 1.00 6.83 351 ALA A N 1
ATOM 5361 C CA . ALA A 1 345 ? 11.304 -7.329 36.406 1.00 6.63 351 ALA A CA 1
ATOM 5362 C C . ALA A 1 345 ? 11.705 -6.950 37.816 1.00 6.77 351 ALA A C 1
ATOM 5363 O O . ALA A 1 345 ? 11.579 -7.750 38.742 1.00 7.26 351 ALA A O 1
ATOM 5370 N N . VAL A 1 346 ? 12.221 -5.739 37.981 1.00 6.90 352 VAL A N 1
ATOM 5371 C CA . VAL A 1 346 ? 12.577 -5.239 39.303 1.00 7.37 352 VAL A CA 1
ATOM 5372 C C . VAL A 1 346 ? 11.328 -5.100 40.178 1.00 7.26 352 VAL A C 1
ATOM 5373 O O . VAL A 1 346 ? 11.312 -5.547 41.330 1.00 7.95 352 VAL A O 1
ATOM 5386 N N . LEU A 1 347 ? 10.267 -4.480 39.654 1.00 7.39 353 LEU A N 1
ATOM 5387 C CA . LEU A 1 347 ? 9.041 -4.341 40.437 1.00 7.49 353 LEU A CA 1
ATOM 5388 C C . LEU A 1 347 ? 8.442 -5.694 40.795 1.00 8.49 353 LEU A C 1
ATOM 5389 O O . LEU A 1 347 ? 7.863 -5.843 41.874 1.00 9.83 353 LEU A O 1
ATOM 5405 N N . ASP A 1 348 ? 8.580 -6.692 39.924 1.00 7.72 354 ASP A N 1
ATOM 5406 C CA . ASP A 1 348 ? 8.083 -8.027 40.234 1.00 8.13 354 ASP A CA 1
ATOM 5407 C C . ASP A 1 348 ? 8.796 -8.598 41.445 1.00 8.02 354 ASP A C 1
ATOM 5408 O O . ASP A 1 348 ? 8.207 -9.387 42.189 1.00 9.17 354 ASP A O 1
ATOM 5417 N N . GLY A 1 349 ? 10.077 -8.264 41.614 1.00 6.99 355 GLY A N 1
ATOM 5418 C CA . GLY A 1 349 ? 10.876 -8.812 42.689 1.00 7.41 355 GLY A CA 1
ATOM 5419 C C . GLY A 1 349 ? 12.168 -9.511 42.285 1.00 7.33 355 GLY A C 1
ATOM 5420 O O . GLY A 1 349 ? 12.816 -10.126 43.136 1.00 7.94 355 GLY A O 1
ATOM 5424 N N . ALA A 1 350 ? 12.603 -9.403 41.028 1.00 7.38 356 ALA A N 1
ATOM 5425 C CA . ALA A 1 350 ? 13.793 -10.134 40.597 1.00 7.42 356 ALA A CA 1
ATOM 5426 C C . ALA A 1 350 ? 15.022 -9.646 41.344 1.00 6.79 356 ALA A C 1
ATOM 5427 O O . ALA A 1 350 ? 15.250 -8.445 41.465 1.00 8.18 356 ALA A O 1
ATOM 5434 N N . ASP A 1 351 ? 15.837 -10.579 41.818 1.00 6.98 357 ASP A N 1
ATOM 5435 C CA . ASP A 1 351 ? 17.078 -10.193 42.476 1.00 7.86 357 ASP A CA 1
ATOM 5436 C C . ASP A 1 351 ? 18.082 -9.634 41.491 1.00 6.80 357 ASP A C 1
ATOM 5437 O O . ASP A 1 351 ? 18.820 -8.698 41.824 1.00 7.86 357 ASP A O 1
ATOM 5446 N N . CYS A 1 352 ? 18.158 -10.238 40.304 1.00 7.73 358 CYS A N 1
ATOM 5447 C CA . CYS A 1 352 ? 19.102 -9.858 39.274 1.00 7.67 358 CYS A CA 1
ATOM 5448 C C . CYS A 1 352 ? 18.386 -9.804 37.938 1.00 7.58 358 CYS A C 1
ATOM 5449 O O . CYS A 1 352 ? 17.367 -10.476 37.716 1.00 8.27 358 CYS A O 1
ATOM 5457 N N . ILE A 1 353 ? 18.985 -9.022 37.043 1.00 7.32 359 ILE A N 1
ATOM 5458 C CA . ILE A 1 353 ? 18.600 -8.932 35.649 1.00 7.11 359 ILE A CA 1
ATOM 5459 C C . ILE A 1 353 ? 19.836 -9.256 34.819 1.00 7.27 359 ILE A C 1
ATOM 5460 O O . ILE A 1 353 ? 20.978 -9.170 35.293 1.00 8.62 359 ILE A O 1
ATOM 5476 N N . MET A 1 354 ? 19.604 -9.651 33.570 1.00 7.20 360 MET A N 1
ATOM 5477 C CA . MET A 1 354 ? 20.662 -10.244 32.765 1.00 7.91 360 MET A CA 1
ATOM 5478 C C . MET A 1 354 ? 20.656 -9.670 31.352 1.00 8.76 360 MET A C 1
ATOM 5479 O O . MET A 1 354 ? 19.629 -9.209 30.830 1.00 8.44 360 MET A O 1
ATOM 5493 N N . LEU A 1 355 ? 21.847 -9.693 30.762 1.00 8.08 361 LEU A N 1
ATOM 5494 C CA . LEU A 1 355 ? 22.095 -9.357 29.375 1.00 8.13 361 LEU A CA 1
ATOM 5495 C C . LEU A 1 355 ? 22.789 -10.538 28.725 1.00 8.20 361 LEU A C 1
ATOM 5496 O O . LEU A 1 355 ? 23.669 -11.164 29.331 1.00 8.62 361 LEU A O 1
ATOM 5512 N N . SER A 1 356 ? 22.368 -10.861 27.504 1.00 8.86 362 SER A N 1
ATOM 5513 C CA . SER A 1 356 ? 22.928 -11.984 26.771 1.00 9.31 362 SER A CA 1
ATOM 5514 C C . SER A 1 356 ? 23.588 -11.424 25.525 1.00 9.12 362 SER A C 1
ATOM 5515 O O . SER A 1 356 ? 24.705 -10.903 25.603 1.00 9.69 362 SER A O 1
ATOM 5523 N N . GLY A 1 357 ? 22.927 -11.490 24.363 1.00 10.24 363 GLY A N 1
ATOM 5524 C CA . GLY A 1 357 ? 23.524 -10.969 23.141 1.00 10.83 363 GLY A CA 1
ATOM 5525 C C . GLY A 1 357 ? 23.898 -9.510 23.242 1.00 10.36 363 GLY A C 1
ATOM 5526 O O . GLY A 1 357 ? 24.841 -9.061 22.578 1.00 11.34 363 GLY A O 1
ATOM 5530 N N . GLU A 1 358 ? 23.150 -8.737 24.043 1.00 9.76 364 GLU A N 1
ATOM 5531 C CA . GLU A 1 358 ? 23.435 -7.318 24.174 1.00 10.02 364 GLU A CA 1
ATOM 5532 C C . GLU A 1 358 ? 24.863 -7.044 24.624 1.00 10.97 364 GLU A C 1
ATOM 5533 O O . GLU A 1 358 ? 25.443 -6.023 24.239 1.00 12.19 364 GLU A O 1
ATOM 5545 N N . THR A 1 359 ? 25.430 -7.897 25.478 1.00 9.89 365 THR A N 1
ATOM 5546 C CA . THR A 1 359 ? 26.819 -7.738 25.901 1.00 9.71 365 THR A CA 1
ATOM 5547 C C . THR A 1 359 ? 27.771 -8.728 25.251 1.00 9.78 365 THR A C 1
ATOM 5548 O O . THR A 1 359 ? 28.956 -8.409 25.105 1.00 11.02 365 THR A O 1
ATOM 5559 N N . ALA A 1 360 ? 27.286 -9.900 24.849 1.00 10.05 366 ALA A N 1
ATOM 5560 C CA . ALA A 1 360 ? 28.183 -10.914 24.299 1.00 11.04 366 ALA A CA 1
ATOM 5561 C C . ALA A 1 360 ? 28.604 -10.577 22.878 1.00 11.86 366 ALA A C 1
ATOM 5562 O O . ALA A 1 360 ? 29.762 -10.791 22.505 1.00 13.61 366 ALA A O 1
ATOM 5569 N N . LYS A 1 361 ? 27.685 -10.051 22.074 1.00 13.02 367 LYS A N 1
ATOM 5570 C CA . LYS A 1 361 ? 27.890 -9.958 20.631 1.00 14.86 367 LYS A CA 1
ATOM 5571 C C . LYS A 1 361 ? 27.505 -8.616 20.033 1.00 14.80 367 LYS A C 1
ATOM 5572 O O . LYS A 1 361 ? 27.852 -8.364 18.877 1.00 18.38 367 LYS A O 1
ATOM 5582 N N . GLY A 1 362 ? 26.809 -7.752 20.758 1.00 13.81 368 GLY A N 1
ATOM 5583 C CA . GLY A 1 362 ? 26.254 -6.560 20.163 1.00 14.22 368 GLY A CA 1
ATOM 5584 C C . GLY A 1 362 ? 27.229 -5.412 20.019 1.00 14.08 368 GLY A C 1
ATOM 5585 O O . GLY A 1 362 ? 28.389 -5.454 20.437 1.00 14.85 368 GLY A O 1
ATOM 5589 N N . ASP A 1 363 ? 26.713 -4.350 19.404 1.00 14.93 369 ASP A N 1
ATOM 5590 C CA . ASP A 1 363 ? 27.475 -3.158 19.076 1.00 15.72 369 ASP A CA 1
ATOM 5591 C C . ASP A 1 363 ? 27.496 -2.133 20.199 1.00 14.61 369 ASP A C 1
ATOM 5592 O O . ASP A 1 363 ? 28.263 -1.169 20.118 1.00 16.28 369 ASP A O 1
ATOM 5601 N N . TYR A 1 364 ? 26.704 -2.337 21.261 1.00 13.70 370 TYR A N 1
ATOM 5602 C CA . TYR A 1 364 ? 26.562 -1.339 22.310 1.00 14.11 370 TYR A CA 1
ATOM 5603 C C . TYR A 1 364 ? 26.581 -2.007 23.677 1.00 13.09 370 TYR A C 1
ATOM 5604 O O . TYR A 1 364 ? 25.680 -1.774 24.498 1.00 12.93 370 TYR A O 1
ATOM 5622 N N . PRO A 1 365 ? 27.583 -2.833 23.977 1.00 12.66 371 PRO A N 1
ATOM 5623 C CA . PRO A 1 365 ? 27.555 -3.531 25.271 1.00 12.79 371 PRO A CA 1
ATOM 5624 C C . PRO A 1 365 ? 27.552 -2.601 26.464 1.00 12.19 371 PRO A C 1
ATOM 5625 O O . PRO A 1 365 ? 26.809 -2.845 27.423 1.00 12.08 371 PRO A O 1
ATOM 5636 N N . LEU A 1 366 ? 28.368 -1.547 26.452 1.00 12.12 372 LEU A N 1
ATOM 5637 C CA . LEU A 1 366 ? 28.420 -0.670 27.615 1.00 12.85 372 LEU A CA 1
ATOM 5638 C C . LEU A 1 366 ? 27.105 0.068 27.796 1.00 11.83 372 LEU A C 1
ATOM 5639 O O . LEU A 1 366 ? 26.630 0.235 28.925 1.00 12.38 372 LEU A O 1
ATOM 5655 N N . GLU A 1 367 ? 26.509 0.524 26.694 1.00 11.93 373 GLU A N 1
ATOM 5656 C CA . GLU A 1 367 ? 25.231 1.223 26.773 1.00 12.33 373 GLU A CA 1
ATOM 5657 C C . GLU A 1 367 ? 24.161 0.321 27.359 1.00 10.97 373 GLU A C 1
ATOM 5658 O O . GLU A 1 367 ? 23.290 0.775 28.109 1.00 11.29 373 GLU A O 1
ATOM 5670 N N . ALA A 1 368 ? 24.198 -0.965 27.022 1.00 11.10 374 ALA A N 1
ATOM 5671 C CA . ALA A 1 368 ? 23.206 -1.886 27.566 1.00 10.19 374 ALA A CA 1
ATOM 5672 C C . ALA A 1 368 ? 23.366 -2.064 29.070 1.00 9.92 374 ALA A C 1
ATOM 5673 O O . ALA A 1 368 ? 22.374 -2.029 29.813 1.00 10.27 374 ALA A O 1
ATOM 5680 N N . VAL A 1 369 ? 24.604 -2.234 29.545 1.00 10.06 375 VAL A N 1
ATOM 5681 C CA . VAL A 1 369 ? 24.845 -2.296 30.983 1.00 9.59 375 VAL A CA 1
ATOM 5682 C C . VAL A 1 369 ? 24.356 -1.023 31.655 1.00 9.35 375 VAL A C 1
ATOM 5683 O O . VAL A 1 369 ? 23.671 -1.067 32.680 1.00 9.72 375 VAL A O 1
ATOM 5696 N N . ARG A 1 370 ? 24.734 0.126 31.108 1.00 9.83 376 ARG A N 1
ATOM 5697 C CA . ARG A 1 370 ? 24.365 1.405 31.710 1.00 10.14 376 ARG A CA 1
ATOM 5698 C C . ARG A 1 370 ? 22.858 1.582 31.778 1.00 10.31 376 ARG A C 1
ATOM 5699 O O . ARG A 1 370 ? 22.335 2.147 32.746 1.00 10.35 376 ARG A O 1
ATOM 5720 N N . MET A 1 371 ? 22.142 1.140 30.746 1.00 10.38 377 MET A N 1
ATOM 5721 C CA . MET A 1 371 ? 20.694 1.284 30.740 1.00 10.17 377 MET A CA 1
ATOM 5722 C C . MET A 1 371 ? 20.044 0.374 31.777 1.00 8.90 377 MET A C 1
ATOM 5723 O O . MET A 1 371 ? 19.093 0.781 32.450 1.00 9.60 377 MET A O 1
ATOM 5737 N N . GLN A 1 372 ? 20.533 -0.860 31.929 1.00 9.15 378 GLN A N 1
ATOM 5738 C CA . GLN A 1 372 ? 20.014 -1.695 33.012 1.00 9.08 378 GLN A CA 1
ATOM 5739 C C . GLN A 1 372 ? 20.246 -1.043 34.369 1.00 9.41 378 GLN A C 1
ATOM 5740 O O . GLN A 1 372 ? 19.372 -1.080 35.238 1.00 9.69 378 GLN A O 1
ATOM 5754 N N . HIS A 1 373 ? 21.404 -0.423 34.562 1.00 9.11 379 HIS A N 1
ATOM 5755 C CA . HIS A 1 373 ? 21.682 0.250 35.820 1.00 9.28 379 HIS A CA 1
ATOM 5756 C C . HIS A 1 373 ? 20.691 1.379 36.060 1.00 9.72 379 HIS A C 1
ATOM 5757 O O . HIS A 1 373 ? 20.110 1.497 37.146 1.00 10.50 379 HIS A O 1
ATOM 5770 N N . LEU A 1 374 ? 20.480 2.215 35.049 1.00 9.93 380 LEU A N 1
ATOM 5771 C CA . LEU A 1 374 ? 19.583 3.355 35.198 1.00 10.05 380 LEU A CA 1
ATOM 5772 C C . LEU A 1 374 ? 18.157 2.908 35.489 1.00 9.31 380 LEU A C 1
ATOM 5773 O O . LEU A 1 374 ? 17.478 3.473 36.359 1.00 9.89 380 LEU A O 1
ATOM 5789 N N . ILE A 1 375 ? 17.657 1.940 34.721 1.00 8.46 381 ILE A N 1
ATOM 5790 C CA . ILE A 1 375 ? 16.274 1.512 34.908 1.00 8.95 381 ILE A CA 1
ATOM 5791 C C . ILE A 1 375 ? 16.105 0.862 36.269 1.00 8.87 381 ILE A C 1
ATOM 5792 O O . ILE A 1 375 ? 15.129 1.118 36.978 1.00 9.38 381 ILE A O 1
ATOM 5808 N N . ALA A 1 376 ? 17.028 -0.017 36.642 1.00 8.90 382 ALA A N 1
ATOM 5809 C CA . ALA A 1 376 ? 16.895 -0.689 37.923 1.00 8.96 382 ALA A CA 1
ATOM 5810 C C . ALA A 1 376 ? 16.832 0.311 39.067 1.00 9.61 382 ALA A C 1
ATOM 5811 O O . ALA A 1 376 ? 16.018 0.159 39.975 1.00 10.78 382 ALA A O 1
ATOM 5818 N N . ARG A 1 377 ? 17.676 1.339 39.052 1.00 10.63 383 ARG A N 1
ATOM 5819 C CA . ARG A 1 377 ? 17.631 2.314 40.143 1.00 12.42 383 ARG A CA 1
ATOM 5820 C C . ARG A 1 377 ? 16.282 3.025 40.201 1.00 10.64 383 ARG A C 1
ATOM 5821 O O . ARG A 1 377 ? 15.730 3.251 41.288 1.00 11.83 383 ARG A O 1
ATOM 5842 N N . GLU A 1 378 ? 15.745 3.422 39.049 1.00 9.05 384 GLU A N 1
ATOM 5843 C CA . GLU A 1 378 ? 14.448 4.079 39.051 1.00 9.04 384 GLU A CA 1
ATOM 5844 C C . GLU A 1 378 ? 13.370 3.143 39.575 1.00 9.14 384 GLU A C 1
ATOM 5845 O O . GLU A 1 378 ? 12.506 3.549 40.365 1.00 10.17 384 GLU A O 1
ATOM 5857 N N . ALA A 1 379 ? 13.404 1.880 39.148 1.00 8.58 385 ALA A N 1
ATOM 5858 C CA . ALA A 1 379 ? 12.356 0.946 39.536 1.00 8.04 385 ALA A CA 1
ATOM 5859 C C . ALA A 1 379 ? 12.454 0.598 41.016 1.00 8.32 385 ALA A C 1
ATOM 5860 O O . ALA A 1 379 ? 11.433 0.390 41.680 1.00 9.51 385 ALA A O 1
ATOM 5867 N N . GLU A 1 380 ? 13.676 0.479 41.539 1.00 8.65 386 GLU A N 1
ATOM 5868 C CA . GLU A 1 380 ? 13.835 0.171 42.954 1.00 9.04 386 GLU A CA 1
ATOM 5869 C C . GLU A 1 380 ? 13.158 1.217 43.829 1.00 9.52 386 GLU A C 1
ATOM 5870 O O . GLU A 1 380 ? 12.578 0.883 44.865 1.00 10.22 386 GLU A O 1
ATOM 5882 N N . ALA A 1 381 ? 13.215 2.488 43.431 1.00 9.71 387 ALA A N 1
ATOM 5883 C CA . ALA A 1 381 ? 12.566 3.530 44.209 1.00 10.50 387 ALA A CA 1
ATOM 5884 C C . ALA A 1 381 ? 11.054 3.436 44.108 1.00 10.81 387 ALA A C 1
ATOM 5885 O O . ALA A 1 381 ? 10.356 3.833 45.039 1.00 11.91 387 ALA A O 1
ATOM 5892 N N . ALA A 1 382 ? 10.535 2.912 43.001 1.00 10.22 388 ALA A N 1
ATOM 5893 C CA . ALA A 1 382 ? 9.101 2.833 42.764 1.00 10.12 388 ALA A CA 1
ATOM 5894 C C . ALA A 1 382 ? 8.441 1.632 43.419 1.00 9.21 388 ALA A C 1
ATOM 5895 O O . ALA A 1 382 ? 7.215 1.547 43.429 1.00 11.20 388 ALA A O 1
ATOM 5902 N N . ILE A 1 383 ? 9.205 0.691 43.961 1.00 9.24 389 ILE A N 1
ATOM 5903 C CA . ILE A 1 383 ? 8.609 -0.431 44.665 1.00 9.46 389 ILE A CA 1
ATOM 5904 C C . ILE A 1 383 ? 7.739 0.083 45.801 1.00 9.96 389 ILE A C 1
ATOM 5905 O O . ILE A 1 383 ? 8.098 1.030 46.506 1.00 12.01 389 ILE A O 1
ATOM 5921 N N . TYR A 1 384 ? 6.588 -0.554 45.979 1.00 9.45 390 TYR A N 1
ATOM 5922 C CA . TYR A 1 384 ? 5.678 -0.203 47.067 1.00 9.61 390 TYR A CA 1
ATOM 5923 C C . TYR A 1 384 ? 6.065 -1.012 48.301 1.00 9.48 390 TYR A C 1
ATOM 5924 O O . TYR A 1 384 ? 5.441 -2.010 48.647 1.00 10.68 390 TYR A O 1
ATOM 5942 N N . HIS A 1 385 ? 7.123 -0.562 48.975 1.00 9.84 391 HIS A N 1
ATOM 5943 C CA . HIS A 1 385 ? 7.652 -1.313 50.113 1.00 10.27 391 HIS A CA 1
ATOM 5944 C C . HIS A 1 385 ? 6.635 -1.480 51.232 1.00 10.96 391 HIS A C 1
ATOM 5945 O O . HIS A 1 385 ? 6.675 -2.479 51.945 1.00 12.01 391 HIS A O 1
ATOM 5958 N N . LEU A 1 386 ? 5.737 -0.519 51.425 1.00 11.76 392 LEU A N 1
ATOM 5959 C CA . LEU A 1 386 ? 4.757 -0.636 52.499 1.00 13.44 392 LEU A CA 1
ATOM 5960 C C . LEU A 1 386 ? 3.997 -1.955 52.404 1.00 13.38 392 LEU A C 1
ATOM 5961 O O . LEU A 1 386 ? 3.836 -2.670 53.399 1.00 15.29 392 LEU A O 1
ATOM 5977 N N . GLN A 1 387 ? 3.521 -2.300 51.211 1.00 11.79 393 GLN A N 1
ATOM 5978 C CA . GLN A 1 387 ? 2.805 -3.558 51.039 1.00 12.58 393 GLN A CA 1
ATOM 5979 C C . GLN A 1 387 ? 3.758 -4.748 50.981 1.00 11.68 393 GLN A C 1
ATOM 5980 O O . GLN A 1 387 ? 3.498 -5.787 51.587 1.00 11.98 393 GLN A O 1
ATOM 5994 N N . LEU A 1 388 ? 4.862 -4.620 50.246 1.00 11.51 394 LEU A N 1
ATOM 5995 C CA . LEU A 1 388 ? 5.779 -5.742 50.084 1.00 10.31 394 LEU A CA 1
ATOM 5996 C C . LEU A 1 388 ? 6.318 -6.228 51.423 1.00 11.40 394 LEU A C 1
ATOM 5997 O O . LEU A 1 388 ? 6.312 -7.431 51.706 1.00 12.15 394 LEU A O 1
ATOM 6013 N N . PHE A 1 389 ? 6.795 -5.305 52.255 1.00 11.56 395 PHE A N 1
ATOM 6014 C CA . PHE A 1 389 ? 7.364 -5.701 53.536 1.00 12.24 395 PHE A CA 1
ATOM 6015 C C . PHE A 1 389 ? 6.303 -6.325 54.432 1.00 13.27 395 PHE A C 1
ATOM 6016 O O . PHE A 1 389 ? 6.564 -7.332 55.088 1.00 14.86 395 PHE A O 1
ATOM 6033 N N . GLU A 1 390 ? 5.086 -5.775 54.441 1.00 13.59 396 GLU A N 1
ATOM 6034 C CA . GLU A 1 390 ? 4.033 -6.401 55.235 1.00 16.04 396 GLU A CA 1
ATOM 6035 C C . GLU A 1 390 ? 3.768 -7.827 54.776 1.00 15.57 396 GLU A C 1
ATOM 6036 O O . GLU A 1 390 ? 3.606 -8.735 55.597 1.00 16.61 396 GLU A O 1
ATOM 6048 N N . GLU A 1 391 ? 3.726 -8.055 53.467 1.00 13.70 397 GLU A N 1
ATOM 6049 C CA . GLU A 1 391 ? 3.402 -9.393 52.983 1.00 13.91 397 GLU A CA 1
ATOM 6050 C C . GLU A 1 391 ? 4.548 -10.367 53.229 1.00 16.18 397 GLU A C 1
ATOM 6051 O O . GLU A 1 391 ? 4.319 -11.515 53.627 1.00 18.21 397 GLU A O 1
ATOM 6063 N N . LEU A 1 392 ? 5.790 -9.928 53.037 1.00 16.20 398 LEU A N 1
ATOM 6064 C CA . LEU A 1 392 ? 6.909 -10.817 53.314 1.00 17.13 398 LEU A CA 1
ATOM 6065 C C . LEU A 1 392 ? 6.919 -11.236 54.773 1.00 20.73 398 LEU A C 1
ATOM 6066 O O . LEU A 1 392 ? 7.201 -12.396 55.094 1.00 22.31 398 LEU A O 1
ATOM 6082 N N . ARG A 1 393 ? 6.618 -10.305 55.673 1.00 22.87 399 ARG A N 1
ATOM 6083 C CA . ARG A 1 393 ? 6.560 -10.646 57.088 1.00 26.78 399 ARG A CA 1
ATOM 6084 C C . ARG A 1 393 ? 5.433 -11.625 57.374 1.00 29.30 399 ARG A C 1
ATOM 6085 O O . ARG A 1 393 ? 5.639 -12.650 58.034 1.00 31.10 399 ARG A O 1
ATOM 6095 N N . ARG A 1 394 ? 4.223 -11.319 56.901 1.00 30.79 400 ARG A N 1
ATOM 6096 C CA . ARG A 1 394 ? 3.089 -12.174 57.235 1.00 32.43 400 ARG A CA 1
ATOM 6097 C C . ARG A 1 394 ? 3.293 -13.584 56.711 1.00 33.02 400 ARG A C 1
ATOM 6098 O O . ARG A 1 394 ? 2.852 -14.550 57.341 1.00 32.93 400 ARG A O 1
ATOM 6105 N N . LEU A 1 395 ? 3.963 -13.726 55.576 1.00 33.68 401 LEU A N 1
ATOM 6106 C CA . LEU A 1 395 ? 4.164 -15.022 54.955 1.00 35.74 401 LEU A CA 1
ATOM 6107 C C . LEU A 1 395 ? 5.404 -15.723 55.479 1.00 38.22 401 LEU A C 1
ATOM 6108 O O . LEU A 1 395 ? 5.696 -16.843 55.043 1.00 39.53 401 LEU A O 1
ATOM 6124 N N . ALA A 1 396 ? 6.114 -15.095 56.437 1.00 39.33 402 ALA A N 1
ATOM 6125 C CA . ALA A 1 396 ? 7.358 -15.602 56.999 1.00 40.07 402 ALA A CA 1
ATOM 6126 C C . ALA A 1 396 ? 7.072 -16.296 58.321 1.00 40.61 402 ALA A C 1
ATOM 6127 O O . ALA A 1 396 ? 6.485 -15.679 59.224 1.00 40.64 402 ALA A O 1
ATOM 6134 N N . PRO A 1 397 ? 7.475 -17.552 58.487 1.00 40.46 403 PRO A N 1
ATOM 6135 C CA . PRO A 1 397 ? 7.100 -18.289 59.698 1.00 39.69 403 PRO A CA 1
ATOM 6136 C C . PRO A 1 397 ? 7.762 -17.760 60.959 1.00 38.53 403 PRO A C 1
ATOM 6137 O O . PRO A 1 397 ? 8.900 -17.282 60.952 1.00 37.84 403 PRO A O 1
ATOM 6148 N N . ILE A 1 398 ? 7.020 -17.861 62.062 1.00 37.91 404 ILE A N 1
ATOM 6149 C CA . ILE A 1 398 ? 7.629 -17.754 63.377 1.00 37.75 404 ILE A CA 1
ATOM 6150 C C . ILE A 1 398 ? 8.594 -18.914 63.539 1.00 36.88 404 ILE A C 1
ATOM 6151 O O . ILE A 1 398 ? 8.251 -20.069 63.261 1.00 37.10 404 ILE A O 1
ATOM 6167 N N . THR A 1 399 ? 9.811 -18.618 63.980 1.00 35.58 405 THR A N 1
ATOM 6168 C CA . THR A 1 399 ? 10.742 -19.676 64.327 1.00 33.90 405 THR A CA 1
ATOM 6169 C C . THR A 1 399 ? 11.503 -19.260 65.568 1.00 32.53 405 THR A C 1
ATOM 6170 O O . THR A 1 399 ? 11.474 -18.103 65.990 1.00 31.64 405 THR A O 1
ATOM 6181 N N . SER A 1 400 ? 12.172 -20.225 66.157 1.00 32.21 406 SER A N 1
ATOM 6182 C CA . SER A 1 400 ? 13.041 -19.941 67.278 1.00 31.84 406 SER A CA 1
ATOM 6183 C C . SER A 1 400 ? 14.415 -19.498 66.827 1.00 29.04 406 SER A C 1
ATOM 6184 O O . SER A 1 400 ? 15.303 -19.347 67.675 1.00 30.07 406 SER A O 1
ATOM 6192 N N . ASP A 1 401 ? 14.620 -19.303 65.528 1.00 24.77 407 ASP A N 1
ATOM 6193 C CA . ASP A 1 401 ? 15.948 -18.966 65.062 1.00 21.98 407 ASP A CA 1
ATOM 6194 C C . ASP A 1 401 ? 16.225 -17.516 65.426 1.00 19.04 407 ASP A C 1
ATOM 6195 O O . ASP A 1 401 ? 15.593 -16.615 64.860 1.00 17.54 407 ASP A O 1
ATOM 6204 N N . PRO A 1 402 ? 17.124 -17.239 66.363 1.00 18.64 408 PRO A N 1
ATOM 6205 C CA . PRO A 1 402 ? 17.350 -15.842 66.741 1.00 17.97 408 PRO A CA 1
ATOM 6206 C C . PRO A 1 402 ? 17.862 -14.996 65.598 1.00 16.55 408 PRO A C 1
ATOM 6207 O O . PRO A 1 402 ? 17.601 -13.787 65.572 1.00 15.99 408 PRO A O 1
ATOM 6218 N N . THR A 1 403 ? 18.588 -15.592 64.644 1.00 15.97 409 THR A N 1
ATOM 6219 C CA . THR A 1 403 ? 19.158 -14.801 63.559 1.00 15.81 409 THR A CA 1
ATOM 6220 C C . THR A 1 403 ? 18.073 -14.289 62.619 1.00 14.14 409 THR A C 1
ATOM 6221 O O . THR A 1 403 ? 18.209 -13.192 62.062 1.00 13.85 409 THR A O 1
ATOM 6232 N N . GLU A 1 404 ? 16.990 -15.055 62.443 1.00 14.47 410 GLU A N 1
ATOM 6233 C CA A GLU A 1 404 ? 15.882 -14.576 61.623 0.58 13.64 410 GLU A CA 1
ATOM 6234 C CA B GLU A 1 404 ? 15.866 -14.590 61.633 0.42 14.05 410 GLU A CA 1
ATOM 6235 C C . GLU A 1 404 ? 15.158 -13.421 62.301 1.00 12.82 410 GLU A C 1
ATOM 6236 O O . GLU A 1 404 ? 14.710 -12.483 61.628 1.00 12.78 410 GLU A O 1
ATOM 6259 N N . ALA A 1 405 ? 15.049 -13.466 63.626 1.00 12.08 411 ALA A N 1
ATOM 6260 C CA . ALA A 1 405 ? 14.421 -12.373 64.353 1.00 11.05 411 ALA A CA 1
ATOM 6261 C C . ALA A 1 405 ? 15.273 -11.112 64.266 1.00 10.61 411 ALA A C 1
ATOM 6262 O O . ALA A 1 405 ? 14.744 -10.013 64.072 1.00 10.76 411 ALA A O 1
ATOM 6269 N N . THR A 1 406 ? 16.592 -11.264 64.350 1.00 10.91 412 THR A N 1
ATOM 6270 C CA . THR A 1 406 ? 17.485 -10.134 64.154 1.00 10.65 412 THR A CA 1
ATOM 6271 C C . THR A 1 406 ? 17.303 -9.521 62.770 1.00 10.64 412 THR A C 1
ATOM 6272 O O . THR A 1 406 ? 17.219 -8.304 62.636 1.00 10.80 412 THR A O 1
ATOM 6283 N N . ALA A 1 407 ? 17.253 -10.349 61.722 1.00 10.14 413 ALA A N 1
ATOM 6284 C CA . ALA A 1 407 ? 17.160 -9.822 60.361 1.00 9.95 413 ALA A CA 1
ATOM 6285 C C . ALA A 1 407 ? 15.875 -9.034 60.150 1.00 10.09 413 ALA A C 1
ATOM 6286 O O . ALA A 1 407 ? 15.898 -7.935 59.583 1.00 10.06 413 ALA A O 1
ATOM 6293 N N . VAL A 1 408 ? 14.739 -9.589 60.575 1.00 10.41 414 VAL A N 1
ATOM 6294 C CA . VAL A 1 408 ? 13.491 -8.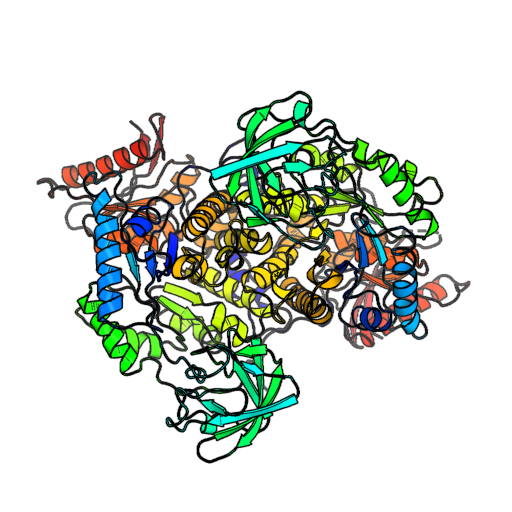866 60.358 1.00 10.61 414 VAL A CA 1
ATOM 6295 C C . VAL A 1 408 ? 13.451 -7.616 61.218 1.00 10.04 414 VAL A C 1
ATOM 6296 O O . VAL A 1 408 ? 12.952 -6.572 60.789 1.00 9.80 414 VAL A O 1
ATOM 6309 N N . GLY A 1 409 ? 14.002 -7.687 62.431 1.00 10.53 415 GLY A N 1
ATOM 6310 C CA . GLY A 1 409 ? 14.073 -6.495 63.261 1.00 10.62 415 GLY A CA 1
ATOM 6311 C C . GLY A 1 409 ? 14.916 -5.399 62.634 1.00 9.80 415 GLY A C 1
ATOM 6312 O O . GLY A 1 409 ? 14.587 -4.211 62.723 1.00 11.26 415 GLY A O 1
ATOM 6316 N N . ALA A 1 410 ? 16.028 -5.785 62.008 1.00 9.37 416 ALA A N 1
ATOM 6317 C CA . ALA A 1 410 ? 16.899 -4.821 61.352 1.00 10.01 416 ALA A CA 1
ATOM 6318 C C . ALA A 1 410 ? 16.207 -4.165 60.165 1.00 9.47 416 ALA A C 1
ATOM 6319 O O . ALA A 1 410 ? 16.344 -2.961 59.949 1.00 9.83 416 ALA A O 1
ATOM 6326 N N . VAL A 1 411 ? 15.484 -4.944 59.366 1.00 8.56 417 VAL A N 1
ATOM 6327 C CA . VAL A 1 411 ? 14.790 -4.355 58.231 1.00 8.37 417 VAL A CA 1
ATOM 6328 C C . VAL A 1 411 ? 13.659 -3.459 58.718 1.00 8.33 417 VAL A C 1
ATOM 6329 O O . VAL A 1 411 ? 13.455 -2.360 58.202 1.00 8.40 417 VAL A O 1
ATOM 6342 N N . GLU A 1 412 ? 12.929 -3.899 59.744 1.00 8.28 418 GLU A N 1
ATOM 6343 C CA . GLU A 1 412 ? 11.904 -3.051 60.339 1.00 9.42 418 GLU A CA 1
ATOM 6344 C C . GLU A 1 412 ? 12.514 -1.735 60.801 1.00 9.14 418 GLU A C 1
ATOM 6345 O O . GLU A 1 412 ? 11.983 -0.648 60.519 1.00 10.39 418 GLU A O 1
ATOM 6357 N N . ALA A 1 413 ? 13.625 -1.820 61.530 1.00 9.33 419 ALA A N 1
ATOM 6358 C CA . ALA A 1 413 ? 14.292 -0.613 62.010 1.00 9.90 419 ALA A CA 1
ATOM 6359 C C . ALA A 1 413 ? 14.719 0.264 60.848 1.00 9.86 419 ALA A C 1
ATOM 6360 O O . ALA A 1 413 ? 14.614 1.495 60.918 1.00 10.26 419 ALA A O 1
ATOM 6367 N N . SER A 1 414 ? 15.191 -0.357 59.757 1.00 9.45 420 SER A N 1
ATOM 6368 C CA A SER A 1 414 ? 15.665 0.408 58.609 0.68 10.15 420 SER A CA 1
ATOM 6369 C CA B SER A 1 414 ? 15.668 0.420 58.625 0.32 9.76 420 SER A CA 1
ATOM 6370 C C . SER A 1 414 ? 14.538 1.224 57.996 1.00 9.66 420 SER A C 1
ATOM 6371 O O . SER A 1 414 ? 14.744 2.365 57.568 1.00 11.18 420 SER A O 1
ATOM 6386 N N . PHE A 1 415 ? 13.338 0.645 57.920 1.00 9.19 421 PHE A N 1
ATOM 6387 C CA . PHE A 1 415 ? 12.205 1.404 57.410 1.00 9.46 421 PHE A CA 1
ATOM 6388 C C . PHE A 1 415 ? 11.793 2.480 58.397 1.00 10.77 421 PHE A C 1
ATOM 6389 O O . PHE A 1 415 ? 11.443 3.587 57.994 1.00 13.45 421 PHE A O 1
ATOM 6406 N N A LYS A 1 416 ? 11.860 2.179 59.694 0.74 9.92 422 LYS A N 1
ATOM 6407 N N B LYS A 1 416 ? 11.829 2.173 59.694 0.26 10.70 422 LYS A N 1
ATOM 6408 C CA A LYS A 1 416 ? 11.375 3.119 60.702 0.74 10.48 422 LYS A CA 1
ATOM 6409 C CA B LYS A 1 416 ? 11.369 3.136 60.688 0.26 11.04 422 LYS A CA 1
ATOM 6410 C C A LYS A 1 416 ? 12.194 4.406 60.715 0.74 11.90 422 LYS A C 1
ATOM 6411 C C B LYS A 1 416 ? 12.185 4.421 60.634 0.26 11.69 422 LYS A C 1
ATOM 6412 O O A LYS A 1 416 ? 11.643 5.492 60.898 0.74 13.20 422 LYS A O 1
ATOM 6413 O O B LYS A 1 416 ? 11.624 5.521 60.676 0.26 12.54 422 LYS A O 1
ATOM 6450 N N . CYS A 1 417 ? 13.508 4.310 60.534 1.00 11.23 423 CYS A N 1
ATOM 6451 C CA . CYS A 1 417 ? 14.369 5.481 60.543 1.00 11.67 423 CYS A CA 1
ATOM 6452 C C . CYS A 1 417 ? 14.839 5.901 59.159 1.00 11.91 423 CYS A C 1
ATOM 6453 O O . CYS A 1 417 ? 15.661 6.812 59.063 1.00 13.70 423 CYS A O 1
ATOM 6462 N N . CYS A 1 418 ? 14.322 5.282 58.094 1.00 12.77 424 CYS A N 1
ATOM 6463 C CA A CYS A 1 418 ? 14.742 5.585 56.727 0.35 13.63 424 CYS A CA 1
ATOM 6464 C CA B CYS A 1 418 ? 14.747 5.599 56.727 0.65 13.61 424 CYS A CA 1
ATOM 6465 C C . CYS A 1 418 ? 16.265 5.567 56.621 1.00 12.69 424 CYS A C 1
ATOM 6466 O O . CYS A 1 418 ? 16.913 6.531 56.201 1.00 14.07 424 CYS A O 1
ATOM 6481 N N . SER A 1 419 ? 16.830 4.440 57.017 1.00 11.74 425 SER A N 1
ATOM 6482 C CA A SER A 1 419 ? 18.273 4.367 57.171 0.67 11.31 425 SER A CA 1
ATOM 6483 C CA B SER A 1 419 ? 18.270 4.305 57.167 0.33 11.37 425 SER A CA 1
ATOM 6484 C C . SER A 1 419 ? 18.994 4.454 55.826 1.00 11.17 425 SER A C 1
ATOM 6485 O O . SER A 1 419 ? 18.461 4.129 54.763 1.00 12.37 425 SER A O 1
ATOM 6500 N N . GLY A 1 420 ? 20.236 4.918 55.889 1.00 10.37 426 GLY A N 1
ATOM 6501 C CA . GLY A 1 420 ? 21.061 4.980 54.695 1.00 10.71 426 GLY A CA 1
ATOM 6502 C C . GLY A 1 420 ? 21.635 3.649 54.249 1.00 9.87 426 GLY A C 1
ATOM 6503 O O . GLY A 1 420 ? 22.058 3.515 53.094 1.00 11.72 426 GLY A O 1
ATOM 6507 N N . ALA A 1 421 ? 21.658 2.656 55.125 1.00 9.06 427 ALA A N 1
ATOM 6508 C CA . ALA A 1 421 ? 22.202 1.355 54.769 1.00 9.93 427 ALA A CA 1
ATOM 6509 C C . ALA A 1 421 ? 21.975 0.420 55.934 1.00 9.97 427 ALA A C 1
ATOM 6510 O O . ALA A 1 421 ? 21.768 0.852 57.070 1.00 10.67 427 ALA A O 1
ATOM 6517 N N . ILE A 1 422 ? 22.044 -0.862 55.635 1.00 8.67 428 ILE A N 1
ATOM 6518 C CA . ILE A 1 422 ? 22.188 -1.911 56.629 1.00 7.88 428 ILE A CA 1
ATOM 6519 C C . ILE A 1 422 ? 23.555 -2.532 56.386 1.00 8.75 428 ILE A C 1
ATOM 6520 O O . ILE A 1 422 ? 23.785 -3.147 55.341 1.00 10.53 428 ILE A O 1
ATOM 6536 N N . ILE A 1 423 ? 24.465 -2.333 57.320 1.00 8.67 429 ILE A N 1
ATOM 6537 C CA . ILE A 1 423 ? 25.807 -2.879 57.236 1.00 8.54 429 ILE A CA 1
ATOM 6538 C C . ILE A 1 423 ? 25.781 -4.228 57.926 1.00 9.01 429 ILE A C 1
ATOM 6539 O O . ILE A 1 423 ? 25.311 -4.328 59.064 1.00 9.40 429 ILE A O 1
ATOM 6555 N N . VAL A 1 424 ? 26.309 -5.262 57.263 1.00 8.80 430 VAL A N 1
ATOM 6556 C CA A VAL A 1 424 ? 26.267 -6.629 57.781 0.87 9.89 430 VAL A CA 1
ATOM 6557 C CA B VAL A 1 424 ? 26.269 -6.620 57.789 0.13 9.36 430 VAL A CA 1
ATOM 6558 C C . VAL A 1 424 ? 27.652 -7.240 57.653 1.00 9.90 430 VAL A C 1
ATOM 6559 O O . VAL A 1 424 ? 28.202 -7.310 56.549 1.00 11.21 430 VAL A O 1
ATOM 6584 N N . LEU A 1 425 ? 28.198 -7.710 58.769 1.00 10.71 431 LEU A N 1
ATOM 6585 C CA . LEU A 1 425 ? 29.470 -8.422 58.777 1.00 10.88 431 LEU A CA 1
ATOM 6586 C C . LEU A 1 425 ? 29.184 -9.907 58.583 1.00 11.15 431 LEU A C 1
ATOM 6587 O O . LEU A 1 425 ?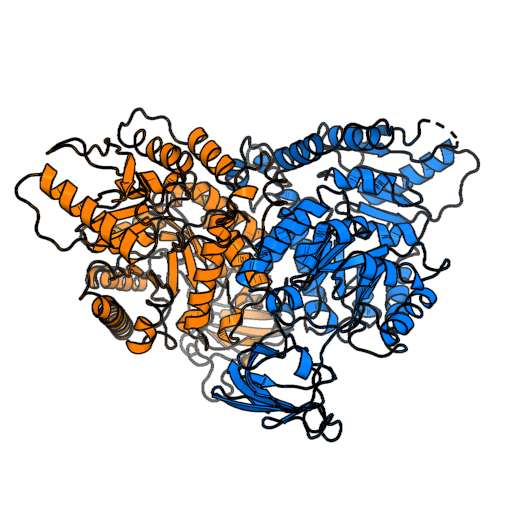 28.523 -10.529 59.414 1.00 12.56 431 LEU A O 1
ATOM 6603 N N . THR A 1 426 ? 29.670 -10.478 57.484 1.00 11.94 432 THR A N 1
ATOM 6604 C CA . THR A 1 426 ? 29.298 -11.838 57.119 1.00 12.45 432 THR A CA 1
ATOM 6605 C C . THR A 1 426 ? 30.490 -12.588 56.543 1.00 12.75 432 THR A C 1
ATOM 6606 O O . THR A 1 426 ? 31.250 -12.050 55.731 1.00 13.46 432 THR A O 1
ATOM 6617 N N . LYS A 1 427 ? 30.630 -13.841 56.960 1.00 13.23 433 LYS A N 1
ATOM 6618 C CA . LYS A 1 427 ? 31.661 -14.731 56.443 1.00 13.71 433 LYS A CA 1
ATOM 6619 C C . LYS A 1 427 ? 31.157 -15.517 55.239 1.00 12.34 433 LYS A C 1
ATOM 6620 O O . LYS A 1 427 ? 31.806 -15.527 54.184 1.00 13.57 433 LYS A O 1
ATOM 6627 N N . SER A 1 428 ? 30.010 -16.184 55.392 1.00 13.37 434 SER A N 1
ATOM 6628 C CA . SER A 1 428 ? 29.452 -17.034 54.354 1.00 13.62 434 SER A CA 1
ATOM 6629 C C . SER A 1 428 ? 28.435 -16.319 53.482 1.00 13.28 434 SER A C 1
ATOM 6630 O O . SER A 1 428 ? 28.049 -16.864 52.440 1.00 15.58 434 SER A O 1
ATOM 6638 N N . GLY A 1 429 ? 27.987 -15.133 53.882 1.00 12.26 435 GLY A N 1
ATOM 6639 C CA . GLY A 1 429 ? 26.896 -14.446 53.237 1.00 12.34 435 GLY A CA 1
ATOM 6640 C C . GLY A 1 429 ? 25.566 -14.597 53.946 1.00 11.72 435 GLY A C 1
ATOM 6641 O O . GLY A 1 429 ? 24.677 -13.766 53.741 1.00 11.61 435 GLY A O 1
ATOM 6645 N N . ARG A 1 430 ? 25.409 -15.630 54.778 1.00 12.80 436 ARG A N 1
ATOM 6646 C CA . ARG A 1 430 ? 24.094 -15.979 55.315 1.00 13.22 436 ARG A CA 1
ATOM 6647 C C . ARG A 1 430 ? 23.391 -14.796 55.976 1.00 11.50 436 ARG A C 1
ATOM 6648 O O . ARG A 1 430 ? 22.217 -14.527 55.700 1.00 11.55 436 ARG A O 1
ATOM 6669 N N . TYR A 1 431 ? 24.064 -14.113 56.903 1.00 11.45 437 TYR A N 1
ATOM 6670 C CA . TYR A 1 431 ? 23.387 -13.039 57.619 1.00 11.55 437 TYR A CA 1
ATOM 6671 C C . TYR A 1 431 ? 22.888 -11.978 56.648 1.00 11.23 437 TYR A C 1
ATOM 6672 O O . TYR A 1 431 ? 21.823 -11.397 56.844 1.00 12.08 437 TYR A O 1
ATOM 6690 N N . ALA A 1 432 ? 23.646 -11.707 55.582 1.00 10.55 438 ALA A N 1
ATOM 6691 C CA . ALA A 1 432 ? 23.203 -10.711 54.613 1.00 10.20 438 ALA A CA 1
ATOM 6692 C C . ALA A 1 432 ? 22.027 -11.225 53.786 1.00 9.20 438 ALA A C 1
ATOM 6693 O O . ALA A 1 432 ? 21.113 -10.457 53.468 1.00 9.96 438 ALA A O 1
ATOM 6700 N N . HIS A 1 433 ? 22.010 -12.525 53.460 1.00 9.20 439 HIS A N 1
ATOM 6701 C CA . HIS A 1 433 ? 20.865 -13.116 52.758 1.00 9.55 439 HIS A CA 1
ATOM 6702 C C . HIS A 1 433 ? 19.600 -12.970 53.586 1.00 9.30 439 HIS A C 1
ATOM 6703 O O . HIS A 1 433 ? 18.518 -12.732 53.053 1.00 9.62 439 HIS A O 1
ATOM 6716 N N . GLN A 1 434 ? 19.726 -13.131 54.905 1.00 9.88 440 GLN A N 1
ATOM 6717 C CA . GLN A 1 434 ? 18.562 -13.085 55.773 1.00 10.03 440 GLN A CA 1
ATOM 6718 C C . GLN A 1 434 ? 17.934 -11.703 55.794 1.00 9.53 440 GLN A C 1
ATOM 6719 O O . GLN A 1 434 ? 16.713 -11.582 55.880 1.00 11.32 440 GLN A O 1
ATOM 6733 N N . VAL A 1 435 ? 18.754 -10.653 55.722 1.00 8.62 441 VAL A N 1
ATOM 6734 C CA . VAL A 1 435 ? 18.239 -9.291 55.609 1.00 8.98 441 VAL A CA 1
ATOM 6735 C C . VAL A 1 435 ? 17.614 -9.068 54.237 1.00 8.91 441 VAL A C 1
ATOM 6736 O O . VAL A 1 435 ? 16.538 -8.474 54.110 1.00 8.35 441 VAL A O 1
ATOM 6749 N N . ALA A 1 436 ? 18.296 -9.521 53.186 1.00 8.56 442 ALA A N 1
ATOM 6750 C CA . ALA A 1 436 ? 17.850 -9.250 51.823 1.00 8.49 442 ALA A CA 1
ATOM 6751 C C . ALA A 1 436 ? 16.470 -9.818 51.558 1.00 8.31 442 ALA A C 1
ATOM 6752 O O . ALA A 1 436 ? 15.694 -9.223 50.799 1.00 9.26 442 ALA A O 1
ATOM 6759 N N . ARG A 1 437 ? 16.119 -10.928 52.205 1.00 9.55 443 ARG A N 1
ATOM 6760 C CA . ARG A 1 437 ? 14.827 -11.529 51.909 1.00 11.03 443 ARG A CA 1
ATOM 6761 C C . ARG A 1 437 ? 13.660 -10.673 52.366 1.00 10.61 443 ARG A C 1
ATOM 6762 O O . ARG A 1 437 ? 12.548 -10.861 51.869 1.00 11.45 443 ARG A O 1
ATOM 6783 N N . TYR A 1 438 ? 13.880 -9.728 53.271 1.00 9.49 444 TYR A N 1
ATOM 6784 C CA . TYR A 1 438 ? 12.816 -8.829 53.691 1.00 9.80 444 TYR A CA 1
ATOM 6785 C C . TYR A 1 438 ? 12.773 -7.554 52.868 1.00 10.68 444 TYR A C 1
ATOM 6786 O O . TYR A 1 438 ? 11.937 -6.685 53.125 1.00 11.68 444 TYR A O 1
ATOM 6804 N N . ARG A 1 439 ? 13.652 -7.453 51.885 1.00 10.18 445 ARG A N 1
ATOM 6805 C CA A ARG A 1 439 ? 13.621 -6.437 50.852 0.67 10.25 445 ARG A CA 1
ATOM 6806 C CA B ARG A 1 439 ? 13.574 -6.435 50.848 0.33 10.42 445 ARG A CA 1
ATOM 6807 C C . ARG A 1 439 ? 13.588 -5.001 51.389 1.00 9.93 445 ARG A C 1
ATOM 6808 O O . ARG A 1 439 ? 12.708 -4.206 51.061 1.00 10.25 445 ARG A O 1
ATOM 6849 N N . PRO A 1 440 ? 14.587 -4.628 52.177 1.00 9.13 446 PRO A N 1
ATOM 6850 C CA . PRO A 1 440 ? 14.704 -3.233 52.583 1.00 9.29 446 PRO A CA 1
ATOM 6851 C C . PRO A 1 440 ? 14.901 -2.309 51.389 1.00 9.47 446 PRO A C 1
ATOM 6852 O O . PRO A 1 440 ? 15.418 -2.685 50.334 1.00 9.76 446 PRO A O 1
ATOM 6863 N N . ARG A 1 441 ? 14.464 -1.072 51.556 1.00 9.30 447 ARG A N 1
ATOM 6864 C CA A ARG A 1 441 ? 14.822 -0.046 50.583 0.48 9.42 447 ARG A CA 1
ATOM 6865 C CA B ARG A 1 441 ? 14.815 -0.028 50.600 0.52 9.91 447 ARG A CA 1
ATOM 6866 C C . ARG A 1 441 ? 16.307 0.289 50.672 1.00 9.48 447 ARG A C 1
ATOM 6867 O O . ARG A 1 441 ? 16.969 0.476 49.642 1.00 10.91 447 ARG A O 1
ATOM 6908 N N . ALA A 1 442 ? 16.851 0.342 51.885 1.00 9.90 448 ALA A N 1
ATOM 6909 C CA . ALA A 1 442 ? 18.235 0.730 52.082 1.00 10.80 448 ALA A CA 1
ATOM 6910 C C . ALA A 1 442 ? 19.188 -0.339 51.546 1.00 9.94 448 ALA A C 1
ATOM 6911 O O . ALA A 1 442 ? 18.927 -1.535 51.692 1.00 10.73 448 ALA A O 1
ATOM 6918 N N . PRO A 1 443 ? 20.313 0.065 50.955 1.00 9.36 449 PRO A N 1
ATOM 6919 C CA . PRO A 1 443 ? 21.310 -0.916 50.511 1.00 9.50 449 PRO A CA 1
ATOM 6920 C C . PRO A 1 443 ? 21.896 -1.674 51.684 1.00 9.18 449 PRO A C 1
ATOM 6921 O O . PRO A 1 443 ? 22.040 -1.142 52.781 1.00 9.78 449 PRO A O 1
ATOM 6932 N N . ILE A 1 444 ? 22.260 -2.922 51.422 1.00 8.50 450 ILE A N 1
ATOM 6933 C CA . ILE A 1 444 ? 22.879 -3.812 52.393 1.00 9.04 450 ILE A CA 1
ATOM 6934 C C . ILE A 1 444 ? 24.368 -3.894 52.062 1.00 9.93 450 ILE A C 1
ATOM 6935 O O . ILE A 1 444 ? 24.764 -4.499 51.064 1.00 11.60 450 ILE A O 1
ATOM 6951 N N . ILE A 1 445 ? 25.212 -3.277 52.872 1.00 9.40 451 ILE A N 1
ATOM 6952 C CA . ILE A 1 445 ? 26.647 -3.328 52.650 1.00 9.31 451 ILE A CA 1
ATOM 6953 C C . ILE A 1 445 ? 27.148 -4.544 53.401 1.00 9.35 451 ILE A C 1
ATOM 6954 O O . ILE A 1 445 ? 27.171 -4.542 54.631 1.00 10.03 451 ILE A O 1
ATOM 6970 N N . ALA A 1 446 ? 27.531 -5.587 52.671 1.00 9.64 452 ALA A N 1
ATOM 6971 C CA . ALA A 1 446 ? 27.965 -6.840 53.275 1.00 10.10 452 ALA A CA 1
ATOM 6972 C C . ALA A 1 446 ? 29.479 -6.873 53.264 1.00 10.43 452 ALA A C 1
ATOM 6973 O O . ALA A 1 446 ? 30.095 -6.978 52.195 1.00 11.60 452 ALA A O 1
ATOM 6980 N N . VAL A 1 447 ? 30.064 -6.775 54.449 1.00 10.65 453 VAL A N 1
ATOM 6981 C CA . VAL A 1 447 ? 31.509 -6.767 54.612 1.00 11.31 453 VAL A CA 1
ATOM 6982 C C . VAL A 1 447 ? 31.942 -8.189 54.898 1.00 11.88 453 VAL A C 1
ATOM 6983 O O . VAL A 1 447 ? 31.483 -8.801 55.867 1.00 12.52 453 VAL A O 1
ATOM 6996 N N . THR A 1 448 ? 32.857 -8.695 54.083 1.00 11.55 454 THR A N 1
ATOM 6997 C CA . THR A 1 448 ? 33.376 -10.037 54.249 1.00 11.07 454 THR A CA 1
ATOM 6998 C C . THR A 1 448 ? 34.869 -10.016 53.978 1.00 11.69 454 THR A C 1
ATOM 6999 O O . THR A 1 448 ? 35.371 -9.156 53.248 1.00 12.65 454 THR A O 1
ATOM 7010 N N . ARG A 1 449 ? 35.572 -10.977 54.562 1.00 12.14 455 ARG A N 1
ATOM 7011 C CA . ARG A 1 449 ? 36.945 -11.269 54.176 1.00 12.85 455 ARG A CA 1
ATOM 7012 C C . ARG A 1 449 ? 37.039 -12.438 53.209 1.00 12.61 455 ARG A C 1
ATOM 7013 O O . ARG A 1 449 ? 38.134 -12.745 52.740 1.00 14.78 455 ARG A O 1
ATOM 7034 N N . ASN A 1 450 ? 35.924 -13.091 52.905 1.00 12.09 456 ASN A N 1
ATOM 7035 C CA . ASN A 1 450 ? 35.922 -14.272 52.054 1.00 12.41 456 ASN A CA 1
ATOM 7036 C C . ASN A 1 450 ? 35.698 -13.827 50.606 1.00 12.11 456 ASN A C 1
ATOM 7037 O O . ASN A 1 450 ? 34.605 -13.332 50.281 1.00 11.69 456 ASN A O 1
ATOM 7048 N N . PRO A 1 451 ? 36.688 -13.954 49.717 1.00 11.77 457 PRO A N 1
ATOM 7049 C CA . PRO A 1 451 ? 36.509 -13.427 48.352 1.00 12.08 457 PRO A CA 1
ATOM 7050 C C . PRO A 1 451 ? 35.381 -14.082 47.582 1.00 11.65 457 PRO A C 1
ATOM 7051 O O . PRO A 1 451 ? 34.720 -13.421 46.768 1.00 12.92 457 PRO A O 1
ATOM 7062 N N . GLN A 1 452 ? 35.132 -15.363 47.814 1.00 10.78 458 GLN A N 1
ATOM 7063 C CA . GLN A 1 452 ? 34.044 -16.037 47.122 1.00 10.74 458 GLN A CA 1
ATOM 7064 C C . GLN A 1 452 ? 32.689 -15.547 47.614 1.00 11.22 458 GLN A C 1
ATOM 7065 O O . GLN A 1 452 ? 31.779 -15.322 46.809 1.00 11.01 458 GLN A O 1
ATOM 7079 N N . THR A 1 453 ? 32.537 -15.356 48.926 1.00 10.32 459 THR A N 1
ATOM 7080 C CA . THR A 1 453 ? 31.320 -14.725 49.426 1.00 10.29 459 THR A CA 1
ATOM 7081 C C . THR A 1 453 ? 31.109 -13.369 48.765 1.00 10.76 459 THR A C 1
ATOM 7082 O O . THR A 1 453 ? 29.991 -13.019 48.367 1.00 11.08 459 THR A O 1
ATOM 7093 N N . ALA A 1 454 ? 32.171 -12.569 48.684 1.00 10.55 460 ALA A N 1
ATOM 7094 C CA . ALA A 1 454 ? 32.036 -11.239 48.113 1.00 10.96 460 ALA A CA 1
ATOM 7095 C C . ALA A 1 454 ? 31.517 -11.303 46.685 1.00 10.64 460 ALA A C 1
ATOM 7096 O O . ALA A 1 454 ? 30.750 -10.437 46.264 1.00 12.77 460 ALA A O 1
ATOM 7103 N N . ARG A 1 455 ? 31.919 -12.327 45.930 1.00 9.54 461 ARG A N 1
ATOM 7104 C CA . ARG A 1 455 ? 31.443 -12.483 44.560 1.00 9.10 461 ARG A CA 1
ATOM 7105 C C . ARG A 1 455 ? 30.013 -13.015 44.508 1.00 8.74 461 ARG A C 1
ATOM 7106 O O . ARG A 1 455 ? 29.186 -12.498 43.755 1.00 9.41 461 ARG A O 1
ATOM 7127 N N . GLN A 1 456 ? 29.710 -14.043 45.297 1.00 8.68 462 GLN A N 1
ATOM 7128 C CA . GLN A 1 456 ? 28.421 -14.718 45.212 1.00 8.65 462 GLN A CA 1
ATOM 7129 C C . GLN A 1 456 ? 27.291 -13.853 45.733 1.00 8.99 462 GLN A C 1
ATOM 7130 O O . GLN A 1 456 ? 26.150 -13.995 45.276 1.00 9.54 462 GLN A O 1
ATOM 7144 N N . ALA A 1 457 ? 27.589 -12.963 46.682 1.00 8.48 463 ALA A N 1
ATOM 7145 C CA . ALA A 1 457 ? 26.541 -12.227 47.366 1.00 9.11 463 ALA A CA 1
ATOM 7146 C C . ALA A 1 457 ? 25.826 -11.261 46.435 1.00 8.96 463 ALA A C 1
ATOM 7147 O O . ALA A 1 457 ? 24.725 -10.805 46.757 1.00 9.41 463 ALA A O 1
ATOM 7154 N N . HIS A 1 458 ? 26.402 -10.967 45.268 1.00 9.18 464 HIS A N 1
ATOM 7155 C CA . HIS A 1 458 ? 25.722 -10.138 44.285 1.00 9.84 464 HIS A CA 1
ATOM 7156 C C . HIS A 1 458 ? 24.379 -10.703 43.875 1.00 10.67 464 HIS A C 1
ATOM 7157 O O . HIS A 1 458 ? 23.529 -9.948 43.392 1.00 12.17 464 HIS A O 1
ATOM 7170 N N . LEU A 1 459 ? 24.174 -12.008 44.032 1.00 9.22 465 LEU A N 1
ATOM 7171 C CA . LEU A 1 459 ? 22.937 -12.619 43.572 1.00 8.51 465 LEU A CA 1
ATOM 7172 C C . LEU A 1 459 ? 21.706 -12.133 44.318 1.00 9.09 465 LEU A C 1
ATOM 7173 O O . LEU A 1 459 ? 20.605 -12.307 43.807 1.00 9.68 465 LEU A O 1
ATOM 7189 N N . TYR A 1 460 ? 21.856 -11.548 45.499 1.00 8.92 466 TYR A N 1
ATOM 7190 C CA . TYR A 1 460 ? 20.715 -11.110 46.297 1.00 8.84 466 TYR A CA 1
ATOM 7191 C C . TYR A 1 460 ? 20.446 -9.625 46.113 1.00 8.40 466 TYR A C 1
ATOM 7192 O O . TYR A 1 460 ? 21.345 -8.794 46.290 1.00 9.14 466 TYR A O 1
ATOM 7210 N N . ARG A 1 461 ? 19.185 -9.298 45.851 1.00 8.05 467 ARG A N 1
ATOM 7211 C CA . ARG A 1 461 ? 18.756 -7.909 45.789 1.00 8.73 467 ARG A CA 1
ATOM 7212 C C . ARG A 1 461 ? 19.241 -7.161 47.010 1.00 8.51 467 ARG A C 1
ATOM 7213 O O . ARG A 1 461 ? 19.056 -7.612 48.139 1.00 9.58 467 ARG A O 1
ATOM 7234 N N . GLY A 1 462 ? 19.847 -6.006 46.782 1.00 9.77 468 GLY A N 1
ATOM 7235 C CA . GLY A 1 462 ? 20.230 -5.121 47.854 1.00 10.63 468 GLY A CA 1
ATOM 7236 C C . GLY A 1 462 ? 21.619 -5.334 48.394 1.00 10.28 468 GLY A C 1
ATOM 7237 O O . GLY A 1 462 ? 22.171 -4.419 49.014 1.00 11.11 468 GLY A O 1
ATOM 7241 N N . ILE A 1 463 ? 22.218 -6.496 48.178 1.00 10.39 469 ILE A N 1
ATOM 7242 C CA . ILE A 1 463 ? 23.535 -6.725 48.754 1.00 10.47 469 ILE A CA 1
ATOM 7243 C C . ILE A 1 463 ? 24.581 -6.075 47.870 1.00 10.81 469 ILE A C 1
ATOM 7244 O O . ILE A 1 463 ? 24.678 -6.367 46.669 1.00 12.75 469 ILE A O 1
ATOM 7260 N N . PHE A 1 464 ? 25.380 -5.215 48.484 1.00 11.12 470 PHE A N 1
ATOM 7261 C CA . PHE A 1 464 ? 26.516 -4.542 47.887 1.00 11.29 470 PHE A CA 1
ATOM 7262 C C . PHE A 1 464 ? 27.715 -5.132 48.617 1.00 10.92 470 PHE A C 1
ATOM 7263 O O . PHE A 1 464 ? 28.022 -4.724 49.743 1.00 11.50 470 PHE A O 1
ATOM 7280 N N . PRO A 1 465 ? 28.383 -6.132 48.054 1.00 10.94 471 PRO A N 1
ATOM 7281 C CA . PRO A 1 465 ? 29.440 -6.822 48.798 1.00 11.31 471 PRO A CA 1
ATOM 7282 C C . PRO A 1 465 ? 30.744 -6.053 48.708 1.00 12.47 471 PRO A C 1
ATOM 7283 O O . PRO A 1 465 ? 31.102 -5.512 47.661 1.00 12.97 471 PRO A O 1
ATOM 7294 N N . VAL A 1 466 ? 31.459 -6.004 49.818 1.00 12.27 472 VAL A N 1
ATOM 7295 C CA . VAL A 1 466 ? 32.762 -5.357 49.874 1.00 12.60 472 VAL A CA 1
ATOM 7296 C C . VAL A 1 466 ? 33.736 -6.297 50.564 1.00 12.28 472 VAL A C 1
ATOM 7297 O O . VAL A 1 466 ? 33.386 -6.974 51.537 1.00 13.32 472 VAL A O 1
ATOM 7310 N N . LEU A 1 467 ? 34.954 -6.336 50.057 1.00 12.71 473 LEU A N 1
ATOM 7311 C CA . LEU A 1 467 ? 35.940 -7.319 50.470 1.00 13.06 473 LEU A CA 1
ATOM 7312 C C . LEU A 1 467 ? 36.996 -6.630 51.319 1.00 13.33 473 LEU A C 1
ATOM 7313 O O . LEU A 1 467 ? 37.829 -5.866 50.814 1.00 15.30 473 LEU A O 1
ATOM 7329 N N . CYS A 1 468 ? 36.981 -6.930 52.604 1.00 14.25 474 CYS A N 1
ATOM 7330 C CA . CYS A 1 468 ? 37.960 -6.372 53.516 1.00 17.33 474 CYS A CA 1
ATOM 7331 C C . CYS A 1 468 ? 39.250 -7.170 53.407 1.00 19.18 474 CYS A C 1
ATOM 7332 O O . CYS A 1 468 ? 39.231 -8.403 53.419 1.00 19.09 474 CYS A O 1
ATOM 7340 N N . LYS A 1 469 ? 40.371 -6.461 53.286 1.00 21.26 475 LYS A N 1
ATOM 7341 C CA . LYS A 1 469 ? 41.673 -7.082 53.108 1.00 24.25 475 LYS A CA 1
ATOM 7342 C C . LYS A 1 469 ? 42.575 -6.890 54.313 1.00 25.42 475 LYS A C 1
ATOM 7343 O O . LYS A 1 469 ? 43.743 -7.301 54.274 1.00 26.44 475 LYS A O 1
ATOM 7362 N N . ASP A 1 470 ? 42.077 -6.264 55.368 1.00 26.09 476 ASP A N 1
ATOM 7363 C CA . ASP A 1 470 ? 42.901 -6.036 56.544 1.00 27.45 476 ASP A CA 1
ATOM 7364 C C . ASP A 1 470 ? 43.072 -7.342 57.315 1.00 27.61 476 ASP A C 1
ATOM 7365 O O . ASP A 1 470 ? 42.153 -8.165 57.356 1.00 27.43 476 ASP A O 1
ATOM 7374 N N . PRO A 1 471 ? 44.228 -7.563 57.937 1.00 28.77 477 PRO A N 1
ATOM 7375 C CA . PRO A 1 471 ? 44.382 -8.752 58.775 1.00 28.35 477 PRO A CA 1
ATOM 7376 C C . PRO A 1 471 ? 43.365 -8.759 59.905 1.00 27.70 477 PRO A C 1
ATOM 7377 O O . PRO A 1 471 ? 42.882 -7.714 60.345 1.00 27.09 477 PRO A O 1
ATOM 7388 N N . VAL A 1 472 ? 43.035 -9.964 60.365 1.00 27.97 478 VAL A N 1
ATOM 7389 C CA . VAL A 1 472 ? 42.167 -10.110 61.523 1.00 28.41 478 VAL A CA 1
ATOM 7390 C C . VAL A 1 472 ? 42.890 -9.582 62.754 1.00 29.42 478 VAL A C 1
ATOM 7391 O O . VAL A 1 472 ? 44.055 -9.921 63.007 1.00 30.17 478 VAL A O 1
ATOM 7404 N N . GLN A 1 473 ? 42.207 -8.747 63.528 1.00 30.32 479 GLN A N 1
ATOM 7405 C CA . GLN A 1 473 ? 42.769 -8.268 64.782 1.00 32.05 479 GLN A CA 1
ATOM 7406 C C . GLN A 1 473 ? 42.463 -9.277 65.880 1.00 33.53 479 GLN A C 1
ATOM 7407 O O . GLN A 1 473 ? 41.425 -9.944 65.866 1.00 33.39 479 GLN A O 1
ATOM 7421 N N . GLU A 1 474 ? 43.386 -9.390 66.837 1.00 35.44 480 GLU A N 1
ATOM 7422 C CA . GLU A 1 474 ? 43.233 -10.383 67.897 1.00 36.58 480 GLU A CA 1
ATOM 7423 C C . GLU A 1 474 ? 42.033 -10.073 68.785 1.00 36.37 480 GLU A C 1
ATOM 7424 O O . GLU A 1 474 ? 41.313 -10.986 69.203 1.00 37.36 480 GLU A O 1
ATOM 7428 N N . ALA A 1 475 ? 41.800 -8.797 69.081 1.00 34.96 481 ALA A N 1
ATOM 7429 C CA . ALA A 1 475 ? 40.649 -8.394 69.879 1.00 33.93 481 ALA A CA 1
ATOM 7430 C C . ALA A 1 475 ? 39.414 -8.344 68.990 1.00 32.49 481 ALA A C 1
ATOM 7431 O O . ALA A 1 475 ? 39.364 -7.551 68.045 1.00 32.57 481 ALA A O 1
ATOM 7438 N N . TRP A 1 476 ? 38.411 -9.170 69.306 1.00 31.62 482 TRP A N 1
ATOM 7439 C CA . TRP A 1 476 ? 37.219 -9.258 68.462 1.00 31.16 482 TRP A CA 1
ATOM 7440 C C . TRP A 1 476 ? 36.564 -7.894 68.280 1.00 30.15 482 TRP A C 1
ATOM 7441 O O . TRP A 1 476 ? 36.184 -7.520 67.166 1.00 29.04 482 TRP A O 1
ATOM 7462 N N . ALA A 1 477 ? 36.402 -7.140 69.369 1.00 30.02 483 ALA A N 1
ATOM 7463 C CA . ALA A 1 477 ? 35.763 -5.833 69.264 1.00 29.36 483 ALA A CA 1
ATOM 7464 C C . ALA A 1 477 ? 36.547 -4.905 68.342 1.00 28.26 483 ALA A C 1
ATOM 7465 O O . ALA A 1 477 ? 35.955 -4.137 67.575 1.00 27.35 483 ALA A O 1
ATOM 7472 N N . GLU A 1 478 ? 37.878 -4.954 68.400 1.00 27.94 484 GLU A N 1
ATOM 7473 C CA . GLU A 1 478 ? 38.667 -4.127 67.498 1.00 28.25 484 GLU A CA 1
ATOM 7474 C C . GLU A 1 478 ? 38.496 -4.590 66.060 1.00 25.65 484 GLU A C 1
ATOM 7475 O O . GLU A 1 478 ? 38.473 -3.771 65.133 1.00 24.24 484 GLU A O 1
ATOM 7483 N N . ASP A 1 479 ? 38.364 -5.901 65.857 1.00 24.61 485 ASP A N 1
ATOM 7484 C CA . ASP A 1 479 ? 38.205 -6.419 64.503 1.00 23.54 485 ASP A CA 1
ATOM 7485 C C . ASP A 1 479 ? 36.850 -6.040 63.925 1.00 22.24 485 ASP A C 1
ATOM 7486 O O . ASP A 1 479 ? 36.741 -5.742 62.732 1.00 20.47 485 ASP A O 1
ATOM 7495 N N . VAL A 1 480 ? 35.808 -6.076 64.754 1.00 21.96 486 VAL A N 1
ATOM 7496 C CA . VAL A 1 480 ? 34.496 -5.579 64.347 1.00 21.40 486 VAL A CA 1
ATOM 7497 C C . VAL A 1 480 ? 34.581 -4.106 63.969 1.00 20.75 486 VAL A C 1
ATOM 7498 O O . VAL A 1 480 ? 34.076 -3.687 62.923 1.00 19.47 486 VAL A O 1
ATOM 7511 N N . ASP A 1 481 ? 35.190 -3.289 64.829 1.00 22.34 487 ASP A N 1
ATOM 7512 C CA . ASP A 1 481 ? 35.246 -1.858 64.545 1.00 23.49 487 ASP A CA 1
ATOM 7513 C C . ASP A 1 481 ? 35.965 -1.590 63.230 1.00 21.55 487 ASP A C 1
ATOM 7514 O O . ASP A 1 481 ? 35.573 -0.697 62.472 1.00 21.15 487 ASP A O 1
ATOM 7523 N N . LEU A 1 482 ? 37.026 -2.350 62.949 1.00 20.94 488 LEU A N 1
ATOM 7524 C CA . LEU A 1 482 ? 37.745 -2.198 61.688 1.00 20.04 488 LEU A CA 1
ATOM 7525 C C . LEU A 1 482 ? 36.827 -2.455 60.503 1.00 18.25 488 LEU A C 1
ATOM 7526 O O . LEU A 1 482 ? 36.816 -1.693 59.531 1.00 17.77 488 LEU A O 1
ATOM 7542 N N . ARG A 1 483 ? 36.054 -3.539 60.562 1.00 16.90 489 ARG A N 1
ATOM 7543 C CA . ARG A 1 483 ? 35.171 -3.882 59.454 1.00 15.96 489 ARG A CA 1
ATOM 7544 C C . ARG A 1 483 ? 34.009 -2.903 59.331 1.00 15.75 489 ARG A C 1
ATOM 7545 O O . ARG A 1 483 ? 33.590 -2.573 58.213 1.00 15.56 489 ARG A O 1
ATOM 7566 N N . VAL A 1 484 ? 33.473 -2.428 60.457 1.00 16.05 490 VAL A N 1
ATOM 7567 C CA . VAL A 1 484 ? 32.391 -1.450 60.391 1.00 16.15 490 VAL A CA 1
ATOM 7568 C C . VAL A 1 484 ? 32.897 -0.135 59.808 1.00 16.56 490 VAL A C 1
ATOM 7569 O O . VAL A 1 484 ? 32.234 0.487 58.967 1.00 16.81 490 VAL A O 1
ATOM 7582 N N . ASN A 1 485 ? 34.080 0.306 60.243 1.00 16.55 491 ASN A N 1
ATOM 7583 C CA . ASN A 1 485 ? 34.666 1.530 59.704 1.00 18.00 491 ASN A CA 1
ATOM 7584 C C . ASN A 1 485 ? 34.885 1.399 58.203 1.00 16.70 491 ASN A C 1
ATOM 7585 O O . ASN A 1 485 ? 34.663 2.354 57.446 1.00 16.73 491 ASN A O 1
ATOM 7596 N N . PHE A 1 486 ? 35.311 0.213 57.755 1.00 15.83 492 PHE A N 1
ATOM 7597 C CA . PHE A 1 486 ? 35.478 -0.039 56.328 1.00 15.71 492 PHE A CA 1
ATOM 7598 C C . PHE A 1 486 ? 34.155 0.184 55.597 1.00 15.20 492 PHE A C 1
ATOM 7599 O O . PHE A 1 486 ? 34.099 0.906 54.594 1.00 14.91 492 PHE A O 1
ATOM 7616 N N . ALA A 1 487 ? 33.065 -0.376 56.129 1.00 14.44 493 ALA A N 1
ATOM 7617 C CA . ALA A 1 487 ? 31.754 -0.175 55.515 1.00 14.49 493 ALA A CA 1
ATOM 7618 C C . ALA A 1 487 ? 31.337 1.293 55.537 1.00 15.00 493 ALA A C 1
ATOM 7619 O O . ALA A 1 487 ? 30.725 1.780 54.583 1.00 14.78 493 ALA A O 1
ATOM 7626 N N . MET A 1 488 ? 31.612 2.002 56.637 1.00 15.08 494 MET A N 1
ATOM 7627 C CA . MET A 1 488 ? 31.294 3.427 56.686 1.00 15.28 494 MET A CA 1
ATOM 7628 C C . MET A 1 488 ? 32.047 4.179 55.593 1.00 15.56 494 MET A C 1
ATOM 7629 O O . MET A 1 488 ? 31.488 5.053 54.922 1.00 15.99 494 MET A O 1
ATOM 7643 N N . ASN A 1 489 ? 33.319 3.833 55.387 1.00 15.68 495 ASN A N 1
ATOM 7644 C CA . ASN A 1 489 ? 34.110 4.486 54.352 1.00 17.30 495 ASN A CA 1
ATOM 7645 C C . ASN A 1 489 ? 33.583 4.152 52.964 1.00 16.84 495 ASN A C 1
ATOM 7646 O O . ASN A 1 489 ? 33.533 5.020 52.087 1.00 16.98 495 ASN A O 1
ATOM 7657 N N . VAL A 1 490 ? 33.163 2.906 52.751 1.00 16.45 496 VAL A N 1
ATOM 7658 C CA . VAL A 1 490 ? 32.569 2.526 51.473 1.00 16.18 496 VAL A CA 1
ATOM 7659 C C . VAL A 1 490 ? 31.338 3.369 51.189 1.00 15.57 496 VAL A C 1
ATOM 7660 O O . VAL A 1 490 ? 31.183 3.936 50.105 1.00 15.67 496 VAL A O 1
ATOM 7673 N N . GLY A 1 491 ? 30.409 3.414 52.141 1.00 15.04 497 GLY A N 1
ATOM 7674 C CA . GLY A 1 491 ? 29.166 4.114 51.892 1.00 15.21 497 GLY A CA 1
ATOM 7675 C C . GLY A 1 491 ? 29.374 5.595 51.659 1.00 14.68 497 GLY A C 1
ATOM 7676 O O . GLY A 1 491 ? 28.706 6.202 50.823 1.00 15.84 497 GLY A O 1
ATOM 7680 N N . LYS A 1 492 ? 30.294 6.204 52.406 1.00 15.35 498 LYS A N 1
ATOM 7681 C CA . LYS A 1 492 ? 30.605 7.610 52.180 1.00 17.62 498 LYS A CA 1
ATOM 7682 C C . LYS A 1 492 ? 31.260 7.811 50.817 1.00 18.53 498 LYS A C 1
ATOM 7683 O O . LYS A 1 492 ? 30.863 8.696 50.058 1.00 19.19 498 LYS A O 1
ATOM 7702 N N . ALA A 1 493 ? 32.247 6.978 50.481 1.00 19.11 499 ALA A N 1
ATOM 7703 C CA . ALA A 1 493 ? 32.973 7.144 49.225 1.00 20.36 499 ALA A CA 1
ATOM 7704 C C . ALA A 1 493 ? 32.063 6.910 48.032 1.00 21.21 499 ALA A C 1
ATOM 7705 O O . ALA A 1 493 ? 32.220 7.557 46.991 1.00 23.41 499 ALA A O 1
ATOM 7712 N N . ARG A 1 494 ? 31.118 5.981 48.155 1.00 20.74 500 ARG A N 1
ATOM 7713 C CA A ARG A 1 494 ? 30.206 5.609 47.082 0.51 21.43 500 ARG A CA 1
ATOM 7714 C CA B ARG A 1 494 ? 30.247 5.652 47.037 0.49 20.90 500 ARG A CA 1
ATOM 7715 C C . ARG A 1 494 ? 28.959 6.476 47.029 1.00 20.94 500 ARG A C 1
ATOM 7716 O O . ARG A 1 494 ? 28.134 6.300 46.128 1.00 23.48 500 ARG A O 1
ATOM 7757 N N . GLY A 1 495 ? 28.784 7.392 47.980 1.00 19.52 501 GLY A N 1
ATOM 7758 C CA . GLY A 1 495 ? 27.634 8.270 47.967 1.00 19.01 501 GLY A CA 1
ATOM 7759 C C . GLY A 1 495 ? 26.352 7.660 48.483 1.00 18.47 501 GLY A C 1
ATOM 7760 O O . GLY A 1 495 ? 25.269 8.183 48.201 1.00 20.46 501 GLY A O 1
ATOM 7764 N N . PHE A 1 496 ? 26.430 6.563 49.225 1.00 16.12 502 PHE A N 1
ATOM 7765 C CA . PHE A 1 496 ? 25.213 5.982 49.774 1.00 16.45 502 PHE A CA 1
ATOM 7766 C C . PHE A 1 496 ? 24.713 6.761 50.981 1.00 16.04 502 PHE A C 1
ATOM 7767 O O . PHE A 1 496 ? 23.504 6.803 51.241 1.00 16.14 502 PHE A O 1
ATOM 7784 N N . PHE A 1 497 ? 25.620 7.348 51.746 1.00 14.38 503 PHE A N 1
ATOM 7785 C CA . PHE A 1 497 ? 25.242 8.092 52.937 1.00 14.41 503 PHE A CA 1
ATOM 7786 C C . PHE A 1 497 ? 26.373 9.050 53.268 1.00 14.56 503 PHE A C 1
ATOM 7787 O O . PHE A 1 497 ? 27.464 8.987 52.685 1.00 15.15 503 PHE A O 1
ATOM 7804 N N . LYS A 1 498 ? 26.081 9.957 54.199 1.00 14.47 504 LYS A N 1
ATOM 7805 C CA . LYS A 1 498 ? 27.014 10.978 54.641 1.00 15.49 504 LYS A CA 1
ATOM 7806 C C . LYS A 1 498 ? 27.143 10.930 56.158 1.00 15.06 504 LYS A C 1
ATOM 7807 O O . LYS A 1 498 ? 26.297 10.372 56.851 1.00 14.17 504 LYS A O 1
ATOM 7817 N N . LYS A 1 499 ? 28.206 11.541 56.667 1.00 17.12 505 LYS A N 1
ATOM 7818 C 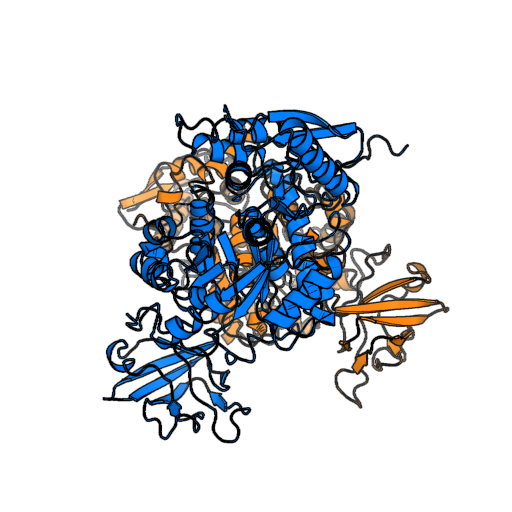CA . LYS A 1 499 ? 28.378 11.714 58.102 1.00 18.41 505 LYS A CA 1
ATOM 7819 C C . LYS A 1 499 ? 27.090 12.257 58.704 1.00 17.57 505 LYS A C 1
ATOM 7820 O O . LYS A 1 499 ? 26.479 13.180 58.162 1.00 18.12 505 LYS A O 1
ATOM 7833 N N . GLY A 1 500 ? 26.662 11.656 59.814 1.00 15.98 506 GLY A N 1
ATOM 7834 C CA . GLY A 1 500 ? 25.469 12.084 60.512 1.00 15.52 506 GLY A CA 1
ATOM 7835 C C . GLY A 1 500 ? 24.198 11.364 60.117 1.00 15.13 506 GLY A C 1
ATOM 7836 O O . GLY A 1 500 ? 23.217 11.433 60.855 1.00 17.44 506 GLY A O 1
ATOM 7840 N N . ASP A 1 501 ? 24.179 10.688 58.975 1.00 12.31 507 ASP A N 1
ATOM 7841 C CA . ASP A 1 501 ? 23.022 9.882 58.608 1.00 11.91 507 ASP A CA 1
ATOM 7842 C C . ASP A 1 501 ? 22.922 8.682 59.540 1.00 11.88 507 ASP A C 1
ATOM 7843 O O . ASP A 1 501 ? 23.891 8.267 60.163 1.00 16.15 507 ASP A O 1
ATOM 7852 N N . VAL A 1 502 ? 21.746 8.092 59.604 1.00 11.37 508 VAL A N 1
ATOM 7853 C CA . VAL A 1 502 ? 21.519 6.926 60.447 1.00 11.21 508 VAL A CA 1
ATOM 7854 C C . VAL A 1 502 ? 21.659 5.665 59.604 1.00 10.57 508 VAL A C 1
ATOM 7855 O O . VAL A 1 502 ? 21.088 5.565 58.505 1.00 11.92 508 VAL A O 1
ATOM 7868 N N . VAL A 1 503 ? 22.395 4.687 60.128 1.00 9.96 509 VAL A N 1
ATOM 7869 C CA . VAL A 1 503 ? 22.543 3.391 59.483 1.00 9.61 509 VAL A CA 1
ATOM 7870 C C . VAL A 1 503 ? 22.313 2.302 60.525 1.00 9.79 509 VAL A C 1
ATOM 7871 O O . VAL A 1 503 ? 22.384 2.542 61.728 1.00 10.19 509 VAL A O 1
ATOM 7884 N N . ILE A 1 504 ? 22.017 1.102 60.040 1.00 9.85 510 ILE A N 1
ATOM 7885 C CA . ILE A 1 504 ? 21.866 -0.086 60.870 1.00 9.75 510 ILE A CA 1
ATOM 7886 C C . ILE A 1 504 ? 23.139 -0.904 60.703 1.00 9.77 510 ILE A C 1
ATOM 7887 O O . ILE A 1 504 ? 23.627 -1.068 59.579 1.00 10.92 510 ILE A O 1
ATOM 7903 N N . VAL A 1 505 ? 23.666 -1.440 61.799 1.00 9.54 511 VAL A N 1
ATOM 7904 C CA . VAL A 1 505 ? 24.876 -2.256 61.785 1.00 10.30 511 VAL A CA 1
ATOM 7905 C C . VAL A 1 505 ? 24.588 -3.587 62.464 1.00 10.33 511 VAL A C 1
ATOM 7906 O O . VAL A 1 505 ? 24.118 -3.620 63.607 1.00 10.98 511 VAL A O 1
ATOM 7919 N N . LEU A 1 506 ? 24.888 -4.679 61.766 1.00 10.36 512 LEU A N 1
ATOM 7920 C CA . LEU A 1 506 ? 24.756 -6.045 62.267 1.00 10.19 512 LEU A CA 1
ATOM 7921 C C . LEU A 1 506 ? 26.165 -6.621 62.317 1.00 11.47 512 LEU A C 1
ATOM 7922 O O . LEU A 1 506 ? 26.815 -6.769 61.281 1.00 12.01 512 LEU A O 1
ATOM 7938 N N . THR A 1 507 ? 26.673 -6.889 63.518 1.00 14.09 513 THR A N 1
ATOM 7939 C CA . THR A 1 507 ? 28.115 -7.116 63.663 1.00 16.37 513 THR A CA 1
ATOM 7940 C C . THR A 1 507 ? 28.544 -8.564 63.483 1.00 18.12 513 THR A C 1
ATOM 7941 O O . THR A 1 507 ? 29.735 -8.865 63.659 1.00 18.93 513 THR A O 1
ATOM 7952 N N . GLY A 1 508 ? 27.629 -9.455 63.148 1.00 19.26 514 GLY A N 1
ATOM 7953 C CA . GLY A 1 508 ? 28.030 -10.765 62.683 1.00 20.74 514 GLY A CA 1
ATOM 7954 C C . GLY A 1 508 ? 28.408 -11.701 63.814 1.00 22.77 514 GLY A C 1
ATOM 7955 O O . GLY A 1 508 ? 28.058 -11.503 64.989 1.00 21.54 514 GLY A O 1
ATOM 7959 N N . TRP A 1 509 ? 29.152 -12.741 63.440 1.00 25.95 515 TRP A N 1
ATOM 7960 C CA . TRP A 1 509 ? 29.449 -13.842 64.347 1.00 32.41 515 TRP A CA 1
ATOM 7961 C C . TRP A 1 509 ? 30.364 -13.379 65.477 1.00 36.00 515 TRP A C 1
ATOM 7962 O O . TRP A 1 509 ? 31.364 -12.694 65.243 1.00 34.88 515 TRP A O 1
ATOM 7983 N N . ARG A 1 510 ? 30.015 -13.760 66.707 1.00 39.92 516 ARG A N 1
ATOM 7984 C CA . ARG A 1 510 ? 30.756 -13.390 67.910 1.00 43.72 516 ARG A CA 1
ATOM 7985 C C . ARG A 1 510 ? 31.187 -14.669 68.615 1.00 46.66 516 ARG A C 1
ATOM 7986 O O . ARG A 1 510 ? 30.318 -15.441 69.055 1.00 47.62 516 ARG A O 1
ATOM 8007 N N . PRO A 1 511 ? 32.493 -14.960 68.751 1.00 48.31 517 PRO A N 1
ATOM 8008 C CA . PRO A 1 511 ? 32.901 -16.213 69.404 1.00 49.00 517 PRO A CA 1
ATOM 8009 C C . PRO A 1 511 ? 32.410 -16.356 70.848 1.00 49.28 517 PRO A C 1
ATOM 8010 O O . PRO A 1 511 ? 32.635 -15.462 71.665 1.00 49.43 517 PRO A O 1
ATOM 8021 N N . PHE A 1 515 ? 24.551 -15.140 72.119 1.00 31.39 521 PHE A N 1
ATOM 8022 C CA . PHE A 1 515 ? 23.892 -14.342 71.088 1.00 31.16 521 PHE A CA 1
ATOM 8023 C C . PHE A 1 515 ? 24.858 -14.062 69.946 1.00 29.37 521 PHE A C 1
ATOM 8024 O O . PHE A 1 515 ? 26.076 -14.117 70.124 1.00 29.02 521 PHE A O 1
ATOM 8040 N N . THR A 1 516 ? 24.307 -13.759 68.772 1.00 27.01 522 THR A N 1
ATOM 8041 C CA . THR A 1 516 ? 25.115 -13.444 67.605 1.00 26.31 522 THR A CA 1
ATOM 8042 C C . THR A 1 516 ? 24.444 -12.322 66.820 1.00 23.59 522 THR A C 1
ATOM 8043 O O . THR A 1 516 ? 23.249 -12.054 66.968 1.00 22.29 522 THR A O 1
ATOM 8054 N N . ASN A 1 517 ? 25.239 -11.651 65.986 1.00 22.76 523 ASN A N 1
ATOM 8055 C CA . ASN A 1 517 ? 24.719 -10.637 65.062 1.00 22.45 523 ASN A CA 1
ATOM 8056 C C . ASN A 1 517 ? 23.913 -9.560 65.794 1.00 20.64 523 ASN A C 1
ATOM 8057 O O . ASN A 1 517 ? 22.782 -9.241 65.431 1.00 20.12 523 ASN A O 1
ATOM 8068 N N . THR A 1 518 ? 24.517 -8.989 66.829 1.00 18.98 524 THR A N 1
ATOM 8069 C CA . THR A 1 518 ? 23.960 -7.818 67.503 1.00 15.98 524 THR A CA 1
ATOM 8070 C C . THR A 1 518 ? 23.611 -6.740 66.481 1.00 13.88 524 THR A C 1
ATOM 8071 O O . THR A 1 518 ? 24.328 -6.551 65.494 1.00 15.07 524 THR A O 1
ATOM 8082 N N . MET A 1 519 ? 22.518 -6.014 66.734 1.00 11.95 525 MET A N 1
ATOM 8083 C CA . MET A 1 519 ? 22.104 -4.888 65.910 1.00 10.80 525 MET A CA 1
ATOM 8084 C C . MET A 1 519 ? 22.343 -3.587 66.658 1.00 10.53 525 MET A C 1
ATOM 8085 O O . MET A 1 519 ? 22.016 -3.480 67.840 1.00 11.35 525 MET A O 1
ATOM 8099 N N . ARG A 1 520 ? 22.902 -2.603 65.961 1.00 10.32 526 ARG A N 1
ATOM 8100 C CA . ARG A 1 520 ? 23.020 -1.247 66.469 1.00 10.60 526 ARG A CA 1
ATOM 8101 C C . ARG A 1 520 ? 22.489 -0.280 65.424 1.00 10.43 526 ARG A C 1
ATOM 8102 O O . ARG A 1 520 ? 22.690 -0.480 64.225 1.00 12.91 526 ARG A O 1
ATOM 8123 N N . VAL A 1 521 ? 21.811 0.761 65.873 1.00 9.48 527 VAL A N 1
ATOM 8124 C CA . VAL A 1 521 ? 21.324 1.828 65.002 1.00 8.90 527 VAL A CA 1
ATOM 8125 C C . VAL A 1 521 ? 22.116 3.067 65.373 1.00 8.73 527 VAL A C 1
ATOM 8126 O O . VAL A 1 521 ? 21.996 3.571 66.495 1.00 10.00 527 VAL A O 1
ATOM 8139 N N . VAL A 1 522 ? 22.984 3.513 64.471 1.00 8.65 528 VAL A N 1
ATOM 8140 C CA . VAL A 1 522 ? 23.978 4.526 64.812 1.00 9.31 528 VAL A CA 1
ATOM 8141 C C . VAL A 1 522 ? 24.058 5.626 63.765 1.00 9.36 528 VAL A C 1
ATOM 8142 O O . VAL A 1 522 ? 23.763 5.385 62.586 1.00 9.83 528 VAL A O 1
ATOM 8155 N N . PRO A 1 523 ? 24.506 6.820 64.145 1.00 10.60 529 PRO A N 1
ATOM 8156 C CA . PRO A 1 523 ? 24.852 7.838 63.153 1.00 11.00 529 PRO A CA 1
ATOM 8157 C C . PRO A 1 523 ? 26.177 7.497 62.499 1.00 11.99 529 PRO A C 1
ATOM 8158 O O . PRO A 1 523 ? 27.054 6.876 63.100 1.00 13.64 529 PRO A O 1
ATOM 8169 N N . VAL A 1 524 ? 26.306 7.890 61.240 1.00 12.20 530 VAL A N 1
ATOM 8170 C CA . VAL A 1 524 ? 27.548 7.649 60.507 1.00 13.18 530 VAL A CA 1
ATOM 8171 C C . VAL A 1 524 ? 28.619 8.579 61.059 1.00 15.97 530 VAL A C 1
ATOM 8172 O O . VAL A 1 524 ? 28.411 9.798 61.069 1.00 15.56 530 VAL A O 1
ATOM 8185 N N . PRO A 1 525 ? 29.771 8.066 61.511 1.00 17.97 531 PRO A N 1
ATOM 8186 C CA . PRO A 1 525 ? 30.845 8.908 62.021 1.00 20.85 531 PRO A CA 1
ATOM 8187 C C . PRO A 1 525 ? 31.629 9.586 60.905 1.00 23.49 531 PRO A C 1
ATOM 8188 O O . PRO A 1 525 ? 31.480 9.293 59.713 1.00 23.81 531 PRO A O 1
ATOM 8200 N N . ILE B 1 7 ? -5.602 -25.641 36.921 1.00 43.59 13 ILE B N 1
ATOM 8201 C CA . ILE B 1 7 ? -6.584 -26.401 37.691 1.00 43.11 13 ILE B CA 1
ATOM 8202 C C . ILE B 1 7 ? -7.943 -25.720 37.584 1.00 41.55 13 ILE B C 1
ATOM 8203 O O . ILE B 1 7 ? -8.785 -26.114 36.776 1.00 42.03 13 ILE B O 1
ATOM 8206 N N . GLN B 1 8 ? -8.167 -24.706 38.416 1.00 39.02 14 GLN B N 1
ATOM 8207 C CA . GLN B 1 8 ? -9.250 -23.774 38.167 1.00 36.43 14 GLN B CA 1
ATOM 8208 C C . GLN B 1 8 ? -8.839 -22.865 37.020 1.00 32.14 14 GLN B C 1
ATOM 8209 O O . GLN B 1 8 ? -7.695 -22.415 36.942 1.00 32.50 14 GLN B O 1
ATOM 8223 N N . THR B 1 9 ? -9.773 -22.618 36.120 1.00 27.80 15 THR B N 1
ATOM 8224 C CA . THR B 1 9 ? -9.528 -21.777 34.969 1.00 23.23 15 THR B CA 1
ATOM 8225 C C . THR B 1 9 ? -9.377 -20.323 35.419 1.00 18.42 15 THR B C 1
ATOM 8226 O O . THR B 1 9 ? -9.559 -19.986 36.586 1.00 17.80 15 THR B O 1
ATOM 8237 N N . GLN B 1 10 ? -9.003 -19.466 34.475 1.00 16.31 16 GLN B N 1
ATOM 8238 C CA . GLN B 1 10 ? -9.089 -18.013 34.637 1.00 15.52 16 GLN B CA 1
ATOM 8239 C C . GLN B 1 10 ? -8.259 -17.484 35.802 1.00 13.10 16 GLN B C 1
ATOM 8240 O O . GLN B 1 10 ? -8.554 -16.418 36.345 1.00 13.58 16 GLN B O 1
ATOM 8254 N N . GLN B 1 11 ? -7.204 -18.197 36.184 1.00 11.59 17 GLN B N 1
ATOM 8255 C CA . GLN B 1 11 ? -6.393 -17.819 37.347 1.00 11.64 17 GLN B CA 1
ATOM 8256 C C . GLN B 1 11 ? -7.249 -17.610 38.589 1.00 11.17 17 GLN B C 1
ATOM 8257 O O . GLN B 1 11 ? -6.930 -16.786 39.446 1.00 12.07 17 GLN B O 1
ATOM 8271 N N . LEU B 1 12 ? -8.299 -18.416 38.741 1.00 12.66 18 LEU B N 1
ATOM 8272 C CA . LEU B 1 12 ? -9.164 -18.224 39.902 1.00 14.09 18 LEU B CA 1
ATOM 8273 C C . LEU B 1 12 ? -8.477 -18.623 41.203 1.00 13.62 18 LEU B C 1
ATOM 8274 O O . LEU B 1 12 ? -8.803 -18.070 42.253 1.00 14.98 18 LEU B O 1
ATOM 8290 N N . HIS B 1 13 ? -7.516 -19.547 41.172 1.00 12.83 19 HIS B N 1
ATOM 8291 C CA . HIS B 1 13 ? -6.785 -19.848 42.398 1.00 13.38 19 HIS B CA 1
ATOM 8292 C C . HIS B 1 13 ? -5.987 -18.631 42.858 1.00 12.47 19 HIS B C 1
ATOM 8293 O O . HIS B 1 13 ? -6.023 -18.254 44.032 1.00 13.81 19 HIS B O 1
ATOM 8306 N N . ALA B 1 14 ? -5.257 -18.000 41.936 1.00 12.16 20 ALA B N 1
ATOM 8307 C CA . ALA B 1 14 ? -4.546 -16.766 42.259 1.00 11.35 20 ALA B CA 1
ATOM 8308 C C . ALA B 1 14 ? -5.505 -15.655 42.675 1.00 11.45 20 ALA B C 1
ATOM 8309 O O . ALA B 1 14 ? -5.147 -14.811 43.505 1.00 11.78 20 ALA B O 1
ATOM 8316 N N . ALA B 1 15 ? -6.724 -15.648 42.123 1.00 11.47 21 ALA B N 1
ATOM 8317 C CA . ALA B 1 15 ? -7.701 -14.612 42.441 1.00 11.92 21 ALA B CA 1
ATOM 8318 C C . ALA B 1 15 ? -8.070 -14.630 43.917 1.00 13.35 21 ALA B C 1
ATOM 8319 O O . ALA B 1 15 ? -8.407 -13.585 44.481 1.00 14.84 21 ALA B O 1
ATOM 8326 N N . MET B 1 16 ? -8.017 -15.806 44.550 1.00 14.34 22 MET B N 1
ATOM 8327 C CA A MET B 1 16 ? -8.446 -15.989 45.929 0.57 16.04 22 MET B CA 1
ATOM 8328 C CA B MET B 1 16 ? -8.446 -15.996 45.929 0.43 15.77 22 MET B CA 1
ATOM 8329 C C . MET B 1 16 ? -7.340 -15.749 46.949 1.00 15.29 22 MET B C 1
ATOM 8330 O O . MET B 1 16 ? -7.603 -15.832 48.150 1.00 16.79 22 MET B O 1
ATOM 8357 N N . ALA B 1 17 ? -6.122 -15.439 46.514 1.00 14.31 23 ALA B N 1
ATOM 8358 C CA . ALA B 1 17 ? -5.039 -15.221 47.463 1.00 14.26 23 ALA B CA 1
ATOM 8359 C C . ALA B 1 17 ? -5.332 -14.020 48.349 1.00 14.28 23 ALA B C 1
ATOM 8360 O O . ALA B 1 17 ? -5.977 -13.061 47.934 1.00 14.73 23 ALA B O 1
ATOM 8367 N N . ASP B 1 18 ? -4.819 -14.074 49.577 1.00 15.17 24 ASP B N 1
ATOM 8368 C CA . ASP B 1 18 ? -5.030 -13.024 50.562 1.00 16.88 24 ASP B CA 1
ATOM 8369 C C . ASP B 1 18 ? -3.979 -11.927 50.498 1.00 14.95 24 ASP B C 1
ATOM 8370 O O . ASP B 1 18 ? -4.136 -10.892 51.153 1.00 15.68 24 ASP B O 1
ATOM 8379 N N . THR B 1 19 ? -2.904 -12.137 49.751 1.00 12.87 25 THR B N 1
ATOM 8380 C CA . THR B 1 19 ? -1.855 -11.146 49.571 1.00 11.79 25 THR B CA 1
ATOM 8381 C C . THR B 1 19 ? -1.505 -11.078 48.096 1.00 11.33 25 THR B C 1
ATOM 8382 O O . THR B 1 19 ? -1.709 -12.036 47.352 1.00 11.47 25 THR B O 1
ATOM 8393 N N . PHE B 1 20 ? -0.957 -9.936 47.690 1.00 10.45 26 PHE B N 1
ATOM 8394 C CA . PHE B 1 20 ? -0.469 -9.820 46.321 1.00 10.63 26 PHE B CA 1
ATOM 8395 C C . PHE B 1 20 ? 0.681 -10.786 46.054 1.00 10.19 26 PHE B C 1
ATOM 8396 O O . PHE B 1 20 ? 0.759 -11.385 44.973 1.00 10.12 26 PHE B O 1
ATOM 8413 N N . LEU B 1 21 ? 1.575 -10.964 47.022 1.00 9.78 27 LEU B N 1
ATOM 8414 C CA . LEU B 1 21 ? 2.687 -11.882 46.825 1.00 10.17 27 LEU B CA 1
ATOM 8415 C C . LEU B 1 21 ? 2.178 -13.298 46.558 1.00 10.66 27 LEU B C 1
ATOM 8416 O O . LEU B 1 21 ? 2.641 -13.975 45.635 1.00 10.34 27 LEU B O 1
ATOM 8432 N N . GLU B 1 22 ? 1.226 -13.774 47.367 1.00 10.93 28 GLU B N 1
ATOM 8433 C CA . GLU B 1 22 ? 0.693 -15.105 47.117 1.00 10.93 28 GLU B CA 1
ATOM 8434 C C . GLU B 1 22 ? -0.101 -15.151 45.826 1.00 10.45 28 GLU B C 1
ATOM 8435 O O . GLU B 1 22 ? -0.106 -16.179 45.143 1.00 11.35 28 GLU B O 1
ATOM 8447 N N . HIS B 1 23 ? -0.783 -14.061 45.475 1.00 9.99 29 HIS B N 1
ATOM 8448 C CA . HIS B 1 23 ? -1.410 -13.983 44.163 1.00 9.98 29 HIS B CA 1
ATOM 8449 C C . HIS B 1 23 ? -0.413 -14.297 43.049 1.00 10.02 29 HIS B C 1
ATOM 8450 O O . HIS B 1 23 ? -0.689 -15.112 42.159 1.00 10.33 29 HIS B O 1
ATOM 8463 N N . MET B 1 24 ? 0.756 -13.658 43.083 1.00 9.56 30 MET B N 1
ATOM 8464 C CA A MET B 1 24 ? 1.775 -13.943 42.075 0.18 9.99 30 MET B CA 1
ATOM 8465 C CA B MET B 1 24 ? 1.786 -13.941 42.081 0.82 9.87 30 MET B CA 1
ATOM 8466 C C . MET B 1 24 ? 2.211 -15.402 42.132 1.00 9.58 30 MET B C 1
ATOM 8467 O O . MET B 1 24 ? 2.345 -16.062 41.095 1.00 8.95 30 MET B O 1
ATOM 8494 N N . CYS B 1 25 ? 2.454 -15.916 43.343 1.00 9.74 31 CYS B N 1
ATOM 8495 C CA . CYS B 1 25 ? 2.921 -17.288 43.509 1.00 9.94 31 CYS B CA 1
ATOM 8496 C C . CYS B 1 25 ? 1.961 -18.296 42.900 1.00 9.76 31 CYS B C 1
ATOM 8497 O O . CYS B 1 25 ? 2.379 -19.394 42.528 1.00 11.11 31 CYS B O 1
ATOM 8505 N N . ARG B 1 26 ? 0.679 -17.953 42.811 1.00 10.00 32 ARG B N 1
ATOM 8506 C CA . ARG B 1 26 ? -0.333 -18.879 42.328 1.00 9.76 32 ARG B CA 1
ATOM 8507 C C . ARG B 1 26 ? -0.610 -18.771 40.832 1.00 9.36 32 ARG B C 1
ATOM 8508 O O . ARG B 1 26 ? -1.390 -19.569 40.304 1.00 11.15 32 ARG B O 1
ATOM 8529 N N . LEU B 1 27 ? -0.008 -17.816 40.138 1.00 9.83 33 LEU B N 1
ATOM 8530 C CA . LEU B 1 27 ? -0.247 -17.712 38.707 1.00 10.56 33 LEU B CA 1
ATOM 8531 C C . LEU B 1 27 ? 0.186 -18.998 38.019 1.00 10.53 33 LEU B C 1
ATOM 8532 O O . LEU B 1 27 ? 1.255 -19.546 38.300 1.00 11.57 33 LEU B O 1
ATOM 8548 N N . ASP B 1 28 ? -0.657 -19.485 37.114 1.00 10.24 34 ASP B N 1
ATOM 8549 C CA . ASP B 1 28 ? -0.563 -20.858 36.626 1.00 10.37 34 ASP B CA 1
ATOM 8550 C C . ASP B 1 28 ? -0.674 -20.873 35.108 1.00 10.01 34 ASP B C 1
ATOM 8551 O O . ASP B 1 28 ? -1.745 -20.616 34.563 1.00 10.89 34 ASP B O 1
ATOM 8560 N N . ILE B 1 29 ? 0.421 -21.199 34.417 1.00 10.07 35 ILE B N 1
ATOM 8561 C CA . ILE B 1 29 ? 0.379 -21.277 32.959 1.00 10.37 35 ILE B CA 1
ATOM 8562 C C . ILE B 1 29 ? -0.597 -22.322 32.459 1.00 11.39 35 ILE B C 1
ATOM 8563 O O . ILE B 1 29 ? -0.933 -22.318 31.270 1.00 12.49 35 ILE B O 1
ATOM 8579 N N . ASP B 1 30 ? -1.039 -23.241 33.321 1.00 11.90 36 ASP B N 1
ATOM 8580 C CA . ASP B 1 30 ? -1.980 -24.282 32.933 1.00 13.30 36 ASP B CA 1
ATOM 8581 C C . ASP B 1 30 ? -3.418 -23.949 33.318 1.00 13.65 36 ASP B C 1
ATOM 8582 O O . ASP B 1 30 ? -4.292 -24.819 33.240 1.00 16.39 36 ASP B O 1
ATOM 8591 N N . SER B 1 31 ? -3.686 -22.715 33.734 1.00 11.74 37 SER B N 1
ATOM 8592 C CA . SER B 1 31 ? -5.033 -22.261 34.034 1.00 11.70 37 SER B CA 1
ATOM 8593 C C . SER B 1 31 ? -5.508 -21.433 32.857 1.00 12.39 37 SER B C 1
ATOM 8594 O O . SER B 1 31 ? -5.059 -20.292 32.699 1.00 13.13 37 SER B O 1
ATOM 8602 N N . PRO B 1 32 ? -6.387 -21.943 32.005 1.00 14.08 38 PRO B N 1
ATOM 8603 C CA . PRO B 1 32 ? -6.669 -21.251 30.744 1.00 15.08 38 PRO B CA 1
ATOM 8604 C C . PRO B 1 32 ? -7.632 -20.098 30.941 1.00 14.27 38 PRO B C 1
ATOM 8605 O O . PRO B 1 32 ? -8.540 -20.177 31.781 1.00 15.07 38 PRO B O 1
ATOM 8616 N N . PRO B 1 33 ? -7.467 -19.014 30.189 1.00 13.99 39 PRO B N 1
ATOM 8617 C CA . PRO B 1 33 ? -8.371 -17.861 30.326 1.00 16.06 39 PRO B CA 1
ATOM 8618 C C . PRO B 1 33 ? -9.735 -18.120 29.697 1.00 20.38 39 PRO B C 1
ATOM 8619 O O . PRO B 1 33 ? -9.939 -19.097 28.978 1.00 22.09 39 PRO B O 1
ATOM 8630 N N . ILE B 1 34 ? -10.675 -17.207 29.992 1.00 22.50 40 ILE B N 1
ATOM 8631 C CA . ILE B 1 34 ? -11.995 -17.177 29.362 1.00 23.06 40 ILE B CA 1
ATOM 8632 C C . ILE B 1 34 ? -11.854 -16.772 27.904 1.00 22.17 40 ILE B C 1
ATOM 8633 O O . ILE B 1 34 ? -10.790 -16.322 27.472 1.00 21.46 40 ILE B O 1
ATOM 8649 N N . THR B 1 35 ? -12.938 -16.921 27.146 1.00 21.10 41 THR B N 1
ATOM 8650 C CA . THR B 1 35 ? -12.922 -16.558 25.734 1.00 20.94 41 THR B CA 1
ATOM 8651 C C . THR B 1 35 ? -12.807 -15.053 25.546 1.00 19.13 41 THR B C 1
ATOM 8652 O O . THR B 1 35 ? -12.079 -14.588 24.660 1.00 19.94 41 THR B O 1
ATOM 8663 N N . ALA B 1 36 ? -13.550 -14.282 26.336 1.00 18.87 42 ALA B N 1
ATOM 8664 C CA . ALA B 1 36 ? -13.671 -12.848 26.106 1.00 17.27 42 ALA B CA 1
ATOM 8665 C C . ALA B 1 36 ? -12.375 -12.122 26.444 1.00 16.20 42 ALA B C 1
ATOM 8666 O O . ALA B 1 36 ? -11.737 -12.402 27.454 1.00 19.43 42 ALA B O 1
ATOM 8673 N N . ARG B 1 37 ? -12.004 -11.166 25.598 1.00 13.46 43 ARG B N 1
ATOM 8674 C CA . ARG B 1 37 ? -10.844 -10.303 25.781 1.00 11.99 43 ARG B CA 1
ATOM 8675 C C . ARG B 1 37 ? -11.341 -8.868 25.984 1.00 13.16 43 ARG B C 1
ATOM 8676 O O . ARG B 1 37 ? -12.079 -8.342 25.152 1.00 18.83 43 ARG B O 1
ATOM 8697 N N . ASN B 1 38 ? -10.984 -8.282 27.130 1.00 12.08 44 ASN B N 1
ATOM 8698 C CA . ASN B 1 38 ? -11.522 -7.024 27.638 1.00 12.68 44 ASN B CA 1
ATOM 8699 C C . ASN B 1 38 ? -10.775 -5.790 27.116 1.00 11.62 44 ASN B C 1
ATOM 8700 O O . ASN B 1 38 ? -11.357 -4.695 27.050 1.00 11.67 44 ASN B O 1
ATOM 8711 N N . THR B 1 39 ? -9.501 -5.932 26.776 1.00 10.18 45 THR B N 1
ATOM 8712 C CA . THR B 1 39 ? -8.637 -4.806 26.435 1.00 9.67 45 THR B CA 1
ATOM 8713 C C . THR B 1 39 ? -8.721 -4.526 24.942 1.00 9.22 45 THR B C 1
ATOM 8714 O O . THR B 1 39 ? -8.409 -5.394 24.118 1.00 9.94 45 THR B O 1
ATOM 8725 N N . GLY B 1 40 ? -9.123 -3.311 24.592 1.00 8.71 46 GLY B N 1
ATOM 8726 C CA . GLY B 1 40 ? -9.222 -2.961 23.197 1.00 8.50 46 GLY B CA 1
ATOM 8727 C C . GLY B 1 40 ? -7.863 -2.925 22.527 1.00 8.01 46 GLY B C 1
ATOM 8728 O O . GLY B 1 40 ? -6.868 -2.508 23.110 1.00 8.82 46 GLY B O 1
ATOM 8732 N N . ILE B 1 41 ? -7.849 -3.317 21.256 1.00 8.14 47 ILE B N 1
ATOM 8733 C CA . ILE B 1 41 ? -6.650 -3.335 20.421 1.00 8.26 47 ILE B CA 1
ATOM 8734 C C . ILE B 1 41 ? -6.811 -2.288 19.328 1.00 8.67 47 ILE B C 1
ATOM 8735 O O . ILE B 1 41 ? -7.766 -2.330 18.534 1.00 9.47 47 ILE B O 1
ATOM 8751 N N . ILE B 1 42 ? -5.884 -1.340 19.303 1.00 8.43 48 ILE B N 1
ATOM 8752 C CA . ILE B 1 42 ? -5.864 -0.239 18.344 1.00 8.03 48 ILE B CA 1
ATOM 8753 C C . ILE B 1 42 ? -4.735 -0.511 17.362 1.00 8.40 48 ILE B C 1
ATOM 8754 O O . ILE B 1 42 ? -3.592 -0.740 17.773 1.00 9.06 48 ILE B O 1
ATOM 8770 N N . CYS B 1 43 ? -5.051 -0.504 16.070 1.00 8.53 49 CYS B N 1
ATOM 8771 C CA . CYS B 1 43 ? -4.079 -0.854 15.042 1.00 9.26 49 CYS B CA 1
ATOM 8772 C C . CYS B 1 43 ? -3.892 0.297 14.078 1.00 9.32 49 CYS B C 1
ATOM 8773 O O . CYS B 1 43 ? -4.865 0.802 13.509 1.00 9.11 49 CYS B O 1
ATOM 8781 N N . THR B 1 44 ? -2.644 0.696 13.877 1.00 8.51 50 THR B N 1
ATOM 8782 C CA . THR B 1 44 ? -2.343 1.726 12.888 1.00 8.81 50 THR B CA 1
ATOM 8783 C C . THR B 1 44 ? -2.387 1.111 11.501 1.00 9.90 50 THR B C 1
ATOM 8784 O O . THR B 1 44 ? -1.770 0.068 11.250 1.00 10.55 50 THR B O 1
ATOM 8795 N N . ILE B 1 45 ? -3.125 1.753 10.607 1.00 10.27 51 ILE B N 1
ATOM 8796 C CA . ILE B 1 45 ? -3.290 1.267 9.242 1.00 11.02 51 ILE B CA 1
ATOM 8797 C C . ILE B 1 45 ? -2.288 1.966 8.330 1.00 12.10 51 ILE B C 1
ATOM 8798 O O . ILE B 1 45 ? -2.039 3.171 8.439 1.00 15.41 51 ILE B O 1
ATOM 8814 N N . GLY B 1 46 ? -1.684 1.197 7.454 1.00 11.02 52 GLY B N 1
ATOM 8815 C CA . GLY B 1 46 ? -0.725 1.705 6.509 1.00 12.16 52 GLY B CA 1
ATOM 8816 C C . GLY B 1 46 ? -0.631 0.727 5.368 1.00 12.65 52 GLY B C 1
ATOM 8817 O O . GLY B 1 46 ? -1.493 -0.132 5.200 1.00 13.09 52 GLY B O 1
ATOM 8821 N N . PRO B 1 47 ? 0.434 0.814 4.576 1.00 13.13 53 PRO B N 1
ATOM 8822 C CA . PRO B 1 47 ? 0.551 -0.070 3.400 1.00 14.23 53 PRO B CA 1
ATOM 8823 C C . PRO B 1 47 ? 0.395 -1.544 3.708 1.00 14.56 53 PRO B C 1
ATOM 8824 O O . PRO B 1 47 ? -0.136 -2.288 2.877 1.00 16.96 53 PRO B O 1
ATOM 8835 N N . ALA B 1 48 ? 0.851 -2.005 4.872 1.00 13.35 54 ALA B N 1
ATOM 8836 C CA . ALA B 1 48 ? 0.760 -3.422 5.184 1.00 14.14 54 ALA B CA 1
ATOM 8837 C C . ALA B 1 48 ? -0.655 -3.877 5.485 1.00 13.83 54 ALA B C 1
ATOM 8838 O O . ALA B 1 48 ? -0.920 -5.082 5.457 1.00 16.47 54 ALA B O 1
ATOM 8845 N N . SER B 1 49 ? -1.564 -2.953 5.783 1.00 12.44 55 SER B N 1
ATOM 8846 C CA . SER B 1 49 ? -2.845 -3.329 6.370 1.00 12.35 55 SER B CA 1
ATOM 8847 C C . SER B 1 49 ? -4.039 -2.613 5.762 1.00 12.84 55 SER B C 1
ATOM 8848 O O . SER B 1 49 ? -5.145 -2.759 6.274 1.00 14.97 55 SER B O 1
ATOM 8856 N N . ARG B 1 50 ? -3.857 -1.857 4.690 1.00 12.79 56 ARG B N 1
ATOM 8857 C CA . ARG B 1 50 ? -4.885 -0.968 4.174 1.00 14.31 56 ARG B CA 1
ATOM 8858 C C . ARG B 1 50 ? -5.853 -1.644 3.210 1.00 13.58 56 ARG B C 1
ATOM 8859 O O . ARG B 1 50 ? -6.930 -1.099 2.953 1.00 13.25 56 ARG B O 1
ATOM 8880 N N . SER B 1 51 ? -5.498 -2.788 2.644 1.00 13.60 57 SER B N 1
ATOM 8881 C CA . SER B 1 51 ? -6.394 -3.406 1.684 1.00 13.55 57 SER B CA 1
ATOM 8882 C C . SER B 1 51 ? -7.616 -3.977 2.396 1.00 13.34 57 SER B C 1
ATOM 8883 O O . SER B 1 51 ? -7.573 -4.348 3.570 1.00 13.97 57 SER B O 1
ATOM 8891 N N . VAL B 1 52 ? -8.738 -4.027 1.682 1.00 13.73 58 VAL B N 1
ATOM 8892 C CA . VAL B 1 52 ? -9.949 -4.586 2.266 1.00 15.29 58 VAL B CA 1
ATOM 8893 C C . VAL B 1 52 ? -9.716 -6.016 2.740 1.00 15.82 58 VAL B C 1
ATOM 8894 O O . VAL B 1 52 ? -10.179 -6.410 3.814 1.00 15.45 58 VAL B O 1
ATOM 8907 N N . GLU B 1 53 ? -9.014 -6.816 1.939 1.00 16.91 59 GLU B N 1
ATOM 8908 C CA . GLU B 1 53 ? -8.769 -8.214 2.283 1.00 18.19 59 GLU B CA 1
ATOM 8909 C C . GLU B 1 53 ? -8.012 -8.331 3.599 1.00 15.96 59 GLU B C 1
ATOM 8910 O O . GLU B 1 53 ? -8.386 -9.115 4.482 1.00 16.30 59 GLU B O 1
ATOM 8922 N N . THR B 1 54 ? -6.951 -7.541 3.760 1.00 14.48 60 THR B N 1
ATOM 8923 C CA . THR B 1 54 ? -6.181 -7.601 4.996 1.00 13.85 60 THR B CA 1
ATOM 8924 C C . THR B 1 54 ? -6.982 -7.050 6.170 1.00 12.57 60 THR B C 1
ATOM 8925 O O . THR B 1 54 ? -6.930 -7.609 7.272 1.00 13.82 60 THR B O 1
ATOM 8936 N N . LEU B 1 55 ? -7.739 -5.969 5.954 1.00 12.01 61 LEU B N 1
ATOM 8937 C CA . LEU B 1 55 ? -8.538 -5.411 7.040 1.00 12.16 61 LEU B CA 1
ATOM 8938 C C . LEU B 1 55 ? -9.558 -6.421 7.557 1.00 12.36 61 LEU B C 1
ATOM 8939 O O . LEU B 1 55 ? -9.824 -6.478 8.763 1.00 12.59 61 LEU B O 1
ATOM 8955 N N . LYS B 1 56 ? -10.169 -7.209 6.663 1.00 13.49 62 LYS B N 1
ATOM 8956 C CA . LYS B 1 56 ? -11.085 -8.241 7.133 1.00 12.54 62 LYS B CA 1
ATOM 8957 C C . LYS B 1 56 ? -10.378 -9.183 8.096 1.00 13.20 62 LYS B C 1
ATOM 8958 O O . LYS B 1 56 ? -10.935 -9.564 9.137 1.00 13.51 62 LYS B O 1
ATOM 8977 N N . GLU B 1 57 ? -9.147 -9.577 7.762 1.00 13.10 63 GLU B N 1
ATOM 8978 C CA . GLU B 1 57 ? -8.403 -10.476 8.633 1.00 14.41 63 GLU B CA 1
ATOM 8979 C C . GLU B 1 57 ? -7.979 -9.774 9.912 1.00 14.19 63 GLU B C 1
ATOM 8980 O O . GLU B 1 57 ? -7.945 -10.392 10.976 1.00 13.88 63 GLU B O 1
ATOM 8992 N N . MET B 1 58 ? -7.649 -8.491 9.833 1.00 12.88 64 MET B N 1
ATOM 8993 C CA A MET B 1 58 ? -7.340 -7.710 11.033 0.69 12.99 64 MET B CA 1
ATOM 8994 C CA B MET B 1 58 ? -7.322 -7.790 11.062 0.31 12.96 64 MET B CA 1
ATOM 8995 C C . MET B 1 58 ? -8.516 -7.727 11.998 1.00 12.59 64 MET B C 1
ATOM 8996 O O . MET B 1 58 ? -8.348 -7.866 13.213 1.00 12.71 64 MET B O 1
ATOM 9023 N N . ILE B 1 59 ? -9.721 -7.552 11.465 1.00 12.57 65 ILE B N 1
ATOM 9024 C CA . ILE B 1 59 ? -10.909 -7.566 12.308 1.00 13.52 65 ILE B CA 1
ATOM 9025 C C . ILE B 1 59 ? -11.102 -8.949 12.916 1.00 13.47 65 ILE B C 1
ATOM 9026 O O . ILE B 1 59 ? -11.358 -9.088 14.121 1.00 13.91 65 ILE B O 1
ATOM 9042 N N . LYS B 1 60 ? -10.971 -9.993 12.092 1.00 13.90 66 LYS B N 1
ATOM 9043 C CA . LYS B 1 60 ? -11.093 -11.351 12.610 1.00 15.33 66 LYS B CA 1
ATOM 9044 C C . LYS B 1 60 ? -10.058 -11.628 13.694 1.00 14.95 66 LYS B C 1
ATOM 9045 O O . LYS B 1 60 ? -10.347 -12.350 14.659 1.00 17.07 66 LYS B O 1
ATOM 9064 N N . SER B 1 61 ? -8.867 -11.046 13.570 1.00 13.27 67 SER B N 1
ATOM 9065 C CA . SER B 1 61 ? -7.766 -11.267 14.506 1.00 13.44 67 SER B CA 1
ATOM 9066 C C . SER B 1 61 ? -7.902 -10.456 15.792 1.00 13.41 67 SER B C 1
ATOM 9067 O O . SER B 1 61 ? -7.180 -10.740 16.755 1.00 14.02 67 SER B O 1
ATOM 9075 N N . GLY B 1 62 ? -8.772 -9.446 15.821 1.00 12.37 68 GLY B N 1
ATOM 9076 C CA . GLY B 1 62 ? -9.057 -8.747 17.058 1.00 12.02 68 GLY B CA 1
ATOM 9077 C C . GLY B 1 62 ? -8.993 -7.239 17.017 1.00 11.09 68 GLY B C 1
ATOM 9078 O O . GLY B 1 62 ? -9.205 -6.601 18.044 1.00 10.86 68 GLY B O 1
ATOM 9082 N N . MET B 1 63 ? -8.702 -6.639 15.873 1.00 11.15 69 MET B N 1
ATOM 9083 C CA . MET B 1 63 ? -8.645 -5.180 15.807 1.00 10.20 69 MET B CA 1
ATOM 9084 C C . MET B 1 63 ? -9.984 -4.564 16.181 1.00 10.23 69 MET B C 1
ATOM 9085 O O . MET B 1 63 ? -11.024 -4.922 15.618 1.00 11.51 69 MET B O 1
ATOM 9099 N N . ASN B 1 64 ? -9.942 -3.583 17.085 1.00 9.20 70 ASN B N 1
ATOM 9100 C CA . ASN B 1 64 ? -11.148 -2.872 17.496 1.00 8.88 70 ASN B CA 1
ATOM 9101 C C . ASN B 1 64 ? -11.186 -1.436 17.000 1.00 8.39 70 ASN B C 1
ATOM 9102 O O . ASN B 1 64 ? -12.272 -0.882 16.826 1.00 9.45 70 ASN B O 1
ATOM 9113 N N . VAL B 1 65 ? -10.026 -0.817 16.792 1.00 8.33 71 VAL B N 1
ATOM 9114 C CA . VAL B 1 65 ? -9.921 0.573 16.383 1.00 8.91 71 VAL B CA 1
ATOM 9115 C C . VAL B 1 65 ? -8.844 0.645 15.311 1.00 8.12 71 VAL B C 1
ATOM 9116 O O . VAL B 1 65 ? -7.759 0.092 15.489 1.00 8.95 71 VAL B O 1
ATOM 9129 N N . ALA B 1 66 ? -9.141 1.333 14.217 1.00 8.58 72 ALA B N 1
ATOM 9130 C CA . ALA B 1 66 ? -8.187 1.620 13.159 1.00 8.78 72 ALA B CA 1
ATOM 9131 C C . ALA B 1 66 ? -7.668 3.034 13.360 1.00 8.27 72 ALA B C 1
ATOM 9132 O O . ALA B 1 66 ? -8.446 3.990 13.341 1.00 9.31 72 ALA B O 1
ATOM 9139 N N . ARG B 1 67 ? -6.359 3.162 13.541 1.00 8.50 73 ARG B N 1
ATOM 9140 C CA . ARG B 1 67 ? -5.701 4.446 13.722 1.00 8.44 73 ARG B CA 1
ATOM 9141 C C . ARG B 1 67 ? -5.108 4.905 12.405 1.00 9.01 73 ARG B C 1
ATOM 9142 O O . ARG B 1 67 ? -4.345 4.169 11.762 1.00 9.02 73 ARG B O 1
ATOM 9163 N N . LEU B 1 68 ? -5.447 6.135 12.027 1.00 8.87 74 LEU B N 1
ATOM 9164 C CA A LEU B 1 68 ? -4.916 6.793 10.837 0.41 9.31 74 LEU B CA 1
ATOM 9165 C CA B LEU B 1 68 ? -4.891 6.766 10.842 0.59 9.60 74 LEU B CA 1
ATOM 9166 C C . LEU B 1 68 ? -3.911 7.837 11.286 1.00 9.23 74 LEU B C 1
ATOM 9167 O O . LEU B 1 68 ? -4.274 8.749 12.027 1.00 9.78 74 LEU B O 1
ATOM 9198 N N . ASN B 1 69 ? -2.676 7.722 10.827 1.00 9.49 75 ASN B N 1
ATOM 9199 C CA . ASN B 1 69 ? -1.612 8.623 11.247 1.00 8.91 75 ASN B CA 1
ATOM 9200 C C . ASN B 1 69 ? -1.476 9.758 10.240 1.00 10.06 75 ASN B C 1
ATOM 9201 O O . ASN B 1 69 ? -0.884 9.589 9.168 1.00 10.49 75 ASN B O 1
ATOM 9212 N N . PHE B 1 70 ? -1.979 10.932 10.611 1.00 9.64 76 PHE B N 1
ATOM 9213 C CA . PHE B 1 70 ? -1.937 12.087 9.725 1.00 10.22 76 PHE B CA 1
ATOM 9214 C C . PHE B 1 70 ? -0.596 12.793 9.707 1.00 11.03 76 PHE B C 1
ATOM 9215 O O . PHE B 1 70 ? -0.482 13.853 9.088 1.00 12.64 76 PHE B O 1
ATOM 9232 N N . SER B 1 71 ? 0.437 12.219 10.314 1.00 10.65 77 SER B N 1
ATOM 9233 C CA . SER B 1 71 ? 1.784 12.695 10.038 1.00 11.62 77 SER B CA 1
ATOM 9234 C C . SER B 1 71 ? 2.218 12.415 8.606 1.00 12.96 77 SER B C 1
ATOM 9235 O O . SER B 1 71 ? 3.225 12.975 8.168 1.00 15.71 77 SER B O 1
ATOM 9242 N N . HIS B 1 72 ? 1.495 11.562 7.883 1.00 13.35 78 HIS B N 1
ATOM 9243 C CA . HIS B 1 72 ? 1.807 11.216 6.504 1.00 14.86 78 HIS B CA 1
ATOM 9244 C C . HIS B 1 72 ? 0.514 11.189 5.711 1.00 14.01 78 HIS B C 1
ATOM 9245 O O . HIS B 1 72 ? -0.578 11.106 6.275 1.00 15.07 78 HIS B O 1
ATOM 9258 N N . GLY B 1 73 ? 0.651 11.240 4.390 1.00 14.46 79 GLY B N 1
ATOM 9259 C CA . GLY B 1 73 ? -0.445 10.978 3.481 1.00 14.76 79 GLY B CA 1
ATOM 9260 C C . GLY B 1 73 ? -1.307 12.201 3.197 1.00 16.42 79 GLY B C 1
ATOM 9261 O O . GLY B 1 73 ? -1.252 13.224 3.877 1.00 20.66 79 GLY B O 1
ATOM 9265 N N . THR B 1 74 ? -2.122 12.078 2.159 1.00 15.84 80 THR B N 1
ATOM 9266 C CA . THR B 1 74 ? -3.087 13.100 1.773 1.00 15.53 80 THR B CA 1
ATOM 9267 C C . THR B 1 74 ? -4.478 12.750 2.284 1.00 14.29 80 THR B C 1
ATOM 9268 O O . THR B 1 74 ? -4.759 11.618 2.676 1.00 14.23 80 THR B O 1
ATOM 9279 N N . HIS B 1 75 ? -5.383 13.730 2.213 1.00 13.89 81 HIS B N 1
ATOM 9280 C CA . HIS B 1 75 ? -6.770 13.448 2.564 1.00 13.08 81 HIS B CA 1
ATOM 9281 C C . HIS B 1 75 ? -7.369 12.401 1.642 1.00 13.18 81 HIS B C 1
ATOM 9282 O O . HIS B 1 75 ? -8.146 11.550 2.088 1.00 13.12 81 HIS B O 1
ATOM 9295 N N . GLU B 1 76 ? -7.029 12.450 0.351 1.00 14.16 82 GLU B N 1
ATOM 9296 C CA . GLU B 1 76 ? -7.526 11.436 -0.569 1.00 15.00 82 GLU B CA 1
ATOM 9297 C C . GLU B 1 76 ? -7.124 10.047 -0.096 1.00 13.90 82 GLU B C 1
ATOM 9298 O O . GLU B 1 76 ? -7.942 9.123 -0.082 1.00 13.83 82 GLU B O 1
ATOM 9310 N N . TYR B 1 77 ? -5.859 9.892 0.303 1.00 13.80 83 TYR B N 1
ATOM 9311 C CA . TYR B 1 77 ? -5.348 8.602 0.740 1.00 13.28 83 TYR B CA 1
ATOM 9312 C C . TYR B 1 77 ? -6.071 8.134 1.994 1.00 12.21 83 TYR B C 1
ATOM 9313 O O . TYR B 1 77 ? -6.519 6.987 2.078 1.00 11.94 83 TYR B O 1
ATOM 9331 N N . HIS B 1 78 ? -6.208 9.021 2.980 1.00 11.35 84 HIS B N 1
ATOM 9332 C CA . HIS B 1 78 ? -6.887 8.628 4.209 1.00 11.52 84 HIS B CA 1
ATOM 9333 C C . HIS B 1 78 ? -8.362 8.347 3.981 1.00 11.53 84 HIS B C 1
ATOM 9334 O O . HIS B 1 78 ? -8.931 7.450 4.615 1.00 11.91 84 HIS B O 1
ATOM 9347 N N . ALA B 1 79 ? -9.013 9.105 3.100 1.00 11.71 85 ALA B N 1
ATOM 9348 C CA . ALA B 1 79 ? -10.408 8.805 2.821 1.00 11.93 85 ALA B CA 1
ATOM 9349 C C . ALA B 1 79 ? -10.565 7.402 2.266 1.00 11.60 85 ALA B C 1
ATOM 9350 O O . ALA B 1 79 ? -11.521 6.695 2.602 1.00 11.83 85 ALA B O 1
ATOM 9357 N N . GLU B 1 80 ? -9.632 6.972 1.420 1.00 12.06 86 GLU B N 1
ATOM 9358 C CA . GLU B 1 80 ? -9.728 5.625 0.886 1.00 12.99 86 GLU B CA 1
ATOM 9359 C C . GLU B 1 80 ? -9.445 4.586 1.965 1.00 11.98 86 GLU B C 1
ATOM 9360 O O . GLU B 1 80 ? -10.090 3.537 1.999 1.00 12.68 86 GLU B O 1
ATOM 9372 N N . THR B 1 81 ? -8.503 4.862 2.872 1.00 11.49 87 THR B N 1
ATOM 9373 C CA . THR B 1 81 ? -8.288 3.936 3.984 1.00 12.12 87 THR B CA 1
ATOM 9374 C C . THR B 1 81 ? -9.559 3.775 4.794 1.00 11.20 87 THR B C 1
ATOM 9375 O O . THR B 1 81 ? -9.968 2.652 5.111 1.00 10.79 87 THR B O 1
ATOM 9386 N N . ILE B 1 82 ? -10.218 4.892 5.106 1.00 11.09 88 ILE B N 1
ATOM 9387 C CA . ILE B 1 82 ? -11.445 4.834 5.895 1.00 11.39 88 ILE B CA 1
ATOM 9388 C C . ILE B 1 82 ? -12.505 4.042 5.151 1.00 11.02 88 ILE B C 1
ATOM 9389 O O . ILE B 1 82 ? -13.230 3.233 5.742 1.00 11.55 88 ILE B O 1
ATOM 9405 N N . LYS B 1 83 ? -12.634 4.286 3.842 1.00 10.81 89 LYS B N 1
ATOM 9406 C CA . LYS B 1 83 ? -13.590 3.534 3.040 1.00 12.55 89 LYS B CA 1
ATOM 9407 C C . LYS B 1 83 ? -13.318 2.042 3.152 1.00 11.85 89 LYS B C 1
ATOM 9408 O O . LYS B 1 83 ? -14.242 1.239 3.346 1.00 12.50 89 LYS B O 1
ATOM 9427 N N . ASN B 1 84 ? -12.047 1.655 3.066 1.00 11.34 90 ASN B N 1
ATOM 9428 C CA . ASN B 1 84 ? -11.705 0.241 3.127 1.00 11.57 90 ASN B CA 1
ATOM 9429 C C . ASN B 1 84 ? -11.997 -0.344 4.504 1.00 10.70 90 ASN B C 1
ATOM 9430 O O . ASN B 1 84 ? -12.468 -1.477 4.603 1.00 11.22 90 ASN B O 1
ATOM 9441 N N . VAL B 1 85 ? -11.692 0.399 5.567 1.00 10.97 91 VAL B N 1
ATOM 9442 C CA . VAL B 1 85 ? -12.031 -0.052 6.911 1.00 11.32 91 VAL B CA 1
ATOM 9443 C C . VAL B 1 85 ? -13.517 -0.338 7.008 1.00 10.72 91 VAL B C 1
ATOM 9444 O O . VAL B 1 85 ? -13.937 -1.378 7.529 1.00 11.65 91 VAL B O 1
ATOM 9457 N N . ARG B 1 86 ? -14.336 0.583 6.505 1.00 11.43 92 ARG B N 1
ATOM 9458 C CA . ARG B 1 86 ? -15.782 0.415 6.587 1.00 11.51 92 ARG B CA 1
ATOM 9459 C C . ARG B 1 86 ? -16.279 -0.737 5.720 1.00 12.47 92 ARG B C 1
ATOM 9460 O O . ARG B 1 86 ? -17.158 -1.501 6.141 1.00 13.28 92 ARG B O 1
ATOM 9481 N N . THR B 1 87 ? -15.725 -0.897 4.519 1.00 12.31 93 THR B N 1
ATOM 9482 C CA . THR B 1 87 ? -16.109 -2.031 3.690 1.00 12.38 93 THR B CA 1
ATOM 9483 C C . THR B 1 87 ? -15.803 -3.334 4.414 1.00 12.41 93 THR B C 1
ATOM 9484 O O . THR B 1 87 ? -16.635 -4.240 4.475 1.00 12.52 93 THR B O 1
ATOM 9495 N N . ALA B 1 88 ? -14.606 -3.439 4.991 1.00 11.98 94 ALA B N 1
ATOM 9496 C CA . ALA B 1 88 ? -14.236 -4.645 5.722 1.00 12.26 94 ALA B CA 1
ATOM 9497 C C . ALA B 1 88 ? -15.155 -4.863 6.917 1.00 12.86 94 ALA B C 1
ATOM 9498 O O . ALA B 1 88 ? -15.616 -5.984 7.165 1.00 13.97 94 ALA B O 1
ATOM 9505 N N . THR B 1 89 ? -15.429 -3.800 7.673 1.00 12.39 95 THR B N 1
ATOM 9506 C CA . THR B 1 89 ? -16.251 -3.933 8.864 1.00 13.02 95 THR B CA 1
ATOM 9507 C C . THR B 1 89 ? -17.654 -4.390 8.490 1.00 13.76 95 THR B C 1
ATOM 9508 O O . THR B 1 89 ? -18.212 -5.311 9.099 1.00 13.72 95 THR B O 1
ATOM 9519 N N . GLU B 1 90 ? -18.233 -3.772 7.465 1.00 13.08 96 GLU B N 1
ATOM 9520 C CA . GLU B 1 90 ? -19.607 -4.096 7.119 1.00 14.05 96 GLU B CA 1
ATOM 9521 C C . GLU B 1 90 ? -19.736 -5.415 6.382 1.00 15.73 96 GLU B C 1
ATOM 9522 O O . GLU B 1 90 ? -20.850 -5.924 6.271 1.00 17.53 96 GLU B O 1
ATOM 9534 N N . SER B 1 91 ? -18.629 -6.011 5.933 1.00 14.67 97 SER B N 1
ATOM 9535 C CA . SER B 1 91 ? -18.709 -7.330 5.310 1.00 16.14 97 SER B CA 1
ATOM 9536 C C . SER B 1 91 ? -19.201 -8.382 6.293 1.00 17.16 97 SER B C 1
ATOM 9537 O O . SER B 1 91 ? -19.656 -9.453 5.870 1.00 19.11 97 SER B O 1
ATOM 9545 N N . PHE B 1 92 ? -19.145 -8.091 7.594 1.00 18.38 98 PHE B N 1
ATOM 9546 C CA . PHE B 1 92 ? -19.603 -9.011 8.623 1.00 20.12 98 PHE B CA 1
ATOM 9547 C C . PHE B 1 92 ? -20.988 -8.659 9.162 1.00 22.82 98 PHE B C 1
ATOM 9548 O O . PHE B 1 92 ? -21.461 -9.322 10.098 1.00 24.06 98 PHE B O 1
ATOM 9565 N N . ALA B 1 93 ? -21.643 -7.629 8.612 1.00 24.25 99 ALA B N 1
ATOM 9566 C CA . ALA B 1 93 ? -22.848 -7.071 9.227 1.00 27.21 99 ALA B CA 1
ATOM 9567 C C . ALA B 1 93 ? -24.084 -7.926 9.024 1.00 32.37 99 ALA B C 1
ATOM 9568 O O . ALA B 1 93 ? -25.085 -7.702 9.711 1.00 34.05 99 ALA B O 1
ATOM 9575 N N . SER B 1 94 ? -24.041 -8.895 8.113 1.00 35.85 100 SER B N 1
ATOM 9576 C CA . SER B 1 94 ? -25.226 -9.698 7.841 1.00 40.80 100 SER B CA 1
ATOM 9577 C C . SER B 1 94 ? -25.768 -10.363 9.097 1.00 44.58 100 SER B C 1
ATOM 9578 O O . SER B 1 94 ? -26.929 -10.781 9.113 1.00 45.29 100 SER B O 1
ATOM 9586 N N . ASP B 1 95 ? -24.963 -10.465 10.152 1.00 47.38 101 ASP B N 1
ATOM 9587 C CA . ASP B 1 95 ? -25.388 -11.077 11.410 1.00 49.68 101 ASP B CA 1
ATOM 9588 C C . ASP B 1 95 ? -25.127 -10.097 12.545 1.00 50.27 101 ASP B C 1
ATOM 9589 O O . ASP B 1 95 ? -23.992 -10.031 13.051 1.00 49.85 101 ASP B O 1
ATOM 9598 N N . PRO B 1 96 ? -26.137 -9.334 12.987 1.00 50.84 102 PRO B N 1
ATOM 9599 C CA . PRO B 1 96 ? -25.899 -8.373 14.082 1.00 50.72 102 PRO B CA 1
ATOM 9600 C C . PRO B 1 96 ? -25.285 -9.007 15.312 1.00 50.26 102 PRO B C 1
ATOM 9601 O O . PRO B 1 96 ? -24.718 -8.293 16.146 1.00 50.22 102 PRO B O 1
ATOM 9612 N N . ILE B 1 97 ? -25.373 -10.329 15.443 1.00 49.99 103 ILE B N 1
ATOM 9613 C CA . ILE B 1 97 ? -24.891 -11.004 16.636 1.00 49.52 103 ILE B CA 1
ATOM 9614 C C . ILE B 1 97 ? -23.384 -11.270 16.572 1.00 48.40 103 ILE B C 1
ATOM 9615 O O . ILE B 1 97 ? -22.719 -11.296 17.615 1.00 48.70 103 ILE B O 1
ATOM 9631 N N . LEU B 1 98 ? -22.816 -11.448 15.373 1.00 46.87 104 LEU B N 1
ATOM 9632 C CA . LEU B 1 98 ? -21.383 -11.701 15.203 1.00 45.22 104 LEU B CA 1
ATOM 9633 C C . LEU B 1 98 ? -20.652 -10.559 14.503 1.00 41.99 104 LEU B C 1
ATOM 9634 O O . LEU B 1 98 ? -19.485 -10.713 14.110 1.00 43.40 104 LEU B O 1
ATOM 9650 N N . TYR B 1 99 ? -21.313 -9.431 14.314 1.00 36.11 105 TYR B N 1
ATOM 9651 C CA . TYR B 1 99 ? -20.667 -8.260 13.755 1.00 29.88 105 TYR B CA 1
ATOM 9652 C C . TYR B 1 99 ? -19.901 -7.550 14.861 1.00 26.94 105 TYR B C 1
ATOM 9653 O O . TYR B 1 99 ? -20.408 -7.394 15.980 1.00 28.94 105 TYR B O 1
ATOM 9671 N N . ARG B 1 100 ? -18.670 -7.130 14.561 1.00 20.16 106 ARG B N 1
ATOM 9672 C CA . ARG B 1 100 ? -17.947 -6.316 15.525 1.00 15.65 106 ARG B CA 1
ATOM 9673 C C . ARG B 1 100 ? -17.886 -4.884 15.033 1.00 12.97 106 ARG B C 1
ATOM 9674 O O . ARG B 1 100 ? -17.393 -4.641 13.916 1.00 13.48 106 ARG B O 1
ATOM 9695 N N . PRO B 1 101 ? -18.350 -3.914 15.824 1.00 11.52 107 PRO B N 1
ATOM 9696 C CA . PRO B 1 101 ? -18.102 -2.521 15.471 1.00 10.69 107 PRO B CA 1
ATOM 9697 C C . PRO B 1 101 ? -16.602 -2.300 15.446 1.00 10.30 107 PRO B C 1
ATOM 9698 O O . PRO B 1 101 ? -15.863 -2.922 16.205 1.00 11.32 107 PRO B O 1
ATOM 9709 N N . VAL B 1 102 ? -16.160 -1.441 14.545 1.00 9.77 108 VAL B N 1
ATOM 9710 C CA . VAL B 1 102 ? -14.758 -1.063 14.427 1.00 10.03 108 VAL B CA 1
ATOM 9711 C C . VAL B 1 102 ? -14.703 0.455 14.385 1.00 10.00 108 VAL B C 1
ATOM 9712 O O . VAL B 1 102 ? -15.329 1.080 13.525 1.00 10.40 108 VAL B O 1
ATOM 9725 N N . ALA B 1 103 ? -13.961 1.044 15.306 1.00 9.33 109 ALA B N 1
ATOM 9726 C CA . ALA B 1 103 ? -13.828 2.486 15.389 1.00 8.97 109 ALA B CA 1
ATOM 9727 C C . ALA B 1 103 ? -12.715 3.002 14.479 1.00 8.60 109 ALA B C 1
ATOM 9728 O O . ALA B 1 103 ? -11.779 2.287 14.121 1.00 8.93 109 ALA B O 1
ATOM 9735 N N . VAL B 1 104 ? -12.836 4.278 14.132 1.00 8.78 110 VAL B N 1
ATOM 9736 C CA . VAL B 1 104 ? -11.860 4.998 13.329 1.00 8.78 110 VAL B CA 1
ATOM 9737 C C . VAL B 1 104 ? -11.315 6.146 14.165 1.00 8.72 110 VAL B C 1
ATOM 9738 O O . VAL B 1 104 ? -12.084 6.979 14.673 1.00 9.05 110 VAL B O 1
ATOM 9751 N N . ALA B 1 105 ? -9.988 6.191 14.293 1.00 8.21 111 ALA B N 1
ATOM 9752 C CA . ALA B 1 105 ? -9.287 7.203 15.065 1.00 8.06 111 ALA B CA 1
ATOM 9753 C C . ALA B 1 105 ? -8.369 8.003 14.159 1.00 8.15 111 ALA B C 1
ATOM 9754 O O . ALA B 1 105 ? -7.594 7.427 13.380 1.00 9.75 111 ALA B O 1
ATOM 9761 N N . LEU B 1 106 ? -8.427 9.323 14.291 1.00 7.89 112 LEU B N 1
ATOM 9762 C CA . LEU B 1 106 ? -7.550 10.231 13.561 1.00 8.00 112 LEU B CA 1
ATOM 9763 C C . LEU B 1 106 ? -6.451 10.705 14.500 1.00 8.07 112 LEU B C 1
ATOM 9764 O O . LEU B 1 106 ? -6.743 11.336 15.514 1.00 9.38 112 LEU B O 1
ATOM 9780 N N . ASP B 1 107 ? -5.199 10.393 14.167 1.00 7.92 113 ASP B N 1
ATOM 9781 C CA . ASP B 1 107 ? -4.051 10.765 14.988 1.00 8.25 113 ASP B CA 1
ATOM 9782 C C . ASP B 1 107 ? -3.377 11.962 14.322 1.00 8.27 113 ASP B C 1
ATOM 9783 O O . ASP B 1 107 ? -2.911 11.873 13.182 1.00 8.59 113 ASP B O 1
ATOM 9792 N N . THR B 1 108 ? -3.378 13.100 15.005 1.00 8.74 114 THR B N 1
ATOM 9793 C CA . THR B 1 108 ? -2.946 14.322 14.354 1.00 9.17 114 THR B CA 1
ATOM 9794 C C . THR B 1 108 ? -1.434 14.356 14.187 1.00 9.32 114 THR B C 1
ATOM 9795 O O . THR B 1 108 ? -0.662 13.716 14.911 1.00 9.60 114 THR B O 1
ATOM 9806 N N . LYS B 1 109 ? -1.011 15.152 13.220 1.00 9.94 115 LYS B N 1
ATOM 9807 C CA . LYS B 1 109 ? 0.403 15.469 13.112 1.00 10.59 115 LYS B CA 1
ATOM 9808 C C . LYS B 1 109 ? 0.873 16.259 14.329 1.00 10.80 115 LYS B C 1
ATOM 9809 O O . LYS B 1 109 ? 1.833 15.868 15.010 1.00 11.15 115 LYS B O 1
ATOM 9828 N N . GLY B 1 110 ? 0.181 17.346 14.649 1.00 10.50 116 GLY B N 1
ATOM 9829 C CA . GLY B 1 110 ? 0.545 18.149 15.782 1.00 11.14 116 GLY B CA 1
ATOM 9830 C C . GLY B 1 110 ? 1.834 18.899 15.571 1.00 12.21 116 GLY B C 1
ATOM 9831 O O . GLY B 1 110 ? 2.353 18.984 14.454 1.00 13.47 116 GLY B O 1
ATOM 9835 N N . PRO B 1 111 ? 2.390 19.445 16.658 1.00 12.62 117 PRO B N 1
ATOM 9836 C CA . PRO B 1 111 ? 3.635 20.233 16.587 1.00 13.73 117 PRO B CA 1
ATOM 9837 C C . PRO B 1 111 ? 4.879 19.357 16.488 1.00 14.87 117 PRO B C 1
ATOM 9838 O O . PRO B 1 111 ? 5.783 19.389 17.323 1.00 17.72 117 PRO B O 1
ATOM 9849 N N . GLU B 1 112 ? 4.907 18.572 15.435 1.00 14.37 118 GLU B N 1
ATOM 9850 C CA . GLU B 1 112 ? 5.971 17.650 15.121 1.00 15.26 118 GLU B CA 1
ATOM 9851 C C . GLU B 1 112 ? 7.087 18.381 14.392 1.00 13.78 118 GLU B C 1
ATOM 9852 O O . GLU B 1 112 ? 6.833 19.310 13.622 1.00 15.04 118 GLU B O 1
ATOM 9864 N N . ILE B 1 113 ? 8.330 17.957 14.632 1.00 11.31 119 ILE B N 1
ATOM 9865 C CA . ILE B 1 113 ? 9.481 18.420 13.853 1.00 10.68 119 ILE B CA 1
ATOM 9866 C C . ILE B 1 113 ? 9.973 17.243 13.028 1.00 10.31 119 ILE B C 1
ATOM 9867 O O . ILE B 1 113 ? 10.178 16.158 13.569 1.00 11.02 119 ILE B O 1
ATOM 9883 N N . ARG B 1 114 ? 10.186 17.457 11.726 1.00 10.98 120 ARG B N 1
ATOM 9884 C CA . ARG B 1 114 ? 10.704 16.401 10.873 1.00 12.19 120 ARG B CA 1
ATOM 9885 C C . ARG B 1 114 ? 11.771 16.921 9.929 1.00 12.20 120 ARG B C 1
ATOM 9886 O O . ARG B 1 114 ? 11.760 18.083 9.532 1.00 12.56 120 ARG B O 1
ATOM 9907 N N . THR B 1 115 ? 12.660 16.016 9.537 1.00 11.21 121 THR B N 1
ATOM 9908 C CA . THR B 1 115 ? 13.650 16.314 8.518 1.00 10.75 121 THR B CA 1
ATOM 9909 C C . THR B 1 115 ? 13.026 16.236 7.121 1.00 11.24 121 THR B C 1
ATOM 9910 O O . THR B 1 115 ? 11.861 15.868 6.937 1.00 11.82 121 THR B O 1
ATOM 9921 N N . GLY B 1 116 ? 13.827 16.600 6.126 1.00 12.07 122 GLY B N 1
ATOM 9922 C CA . GLY B 1 116 ? 13.409 16.556 4.744 1.00 11.99 122 GLY B CA 1
ATOM 9923 C C . GLY B 1 116 ? 13.724 15.224 4.085 1.00 12.70 122 GLY B C 1
ATOM 9924 O O . GLY B 1 116 ? 14.001 14.213 4.735 1.00 12.61 122 GLY B O 1
ATOM 9928 N N . LEU B 1 117 ? 13.656 15.229 2.760 1.00 11.80 123 LEU B N 1
ATOM 9929 C CA . LEU B 1 117 ? 13.943 14.037 1.983 1.00 12.44 123 LEU B CA 1
ATOM 9930 C C . LEU B 1 117 ? 15.428 13.982 1.670 1.00 13.64 123 LEU B C 1
ATOM 9931 O O . LEU B 1 117 ? 16.038 14.991 1.298 1.00 14.23 123 LEU B O 1
ATOM 9947 N N . ILE B 1 118 ? 15.999 12.786 1.828 1.00 13.63 124 ILE B N 1
ATOM 9948 C CA . ILE B 1 118 ? 17.371 12.539 1.415 1.00 14.30 124 ILE B CA 1
ATOM 9949 C C . ILE B 1 118 ? 17.506 12.769 -0.081 1.00 15.04 124 ILE B C 1
ATOM 9950 O O . ILE B 1 118 ? 16.641 12.378 -0.882 1.00 15.43 124 ILE B O 1
ATOM 9966 N N . LYS B 1 119 ? 18.613 13.397 -0.465 1.00 16.61 125 LYS B N 1
ATOM 9967 C CA . LYS B 1 119 ? 18.897 13.629 -1.870 1.00 19.64 125 LYS B CA 1
ATOM 9968 C C . LYS B 1 119 ? 18.810 12.306 -2.613 1.00 22.80 125 LYS B C 1
ATOM 9969 O O . LYS B 1 119 ? 19.476 11.333 -2.249 1.00 23.63 125 LYS B O 1
ATOM 9988 N N . GLY B 1 120 ? 17.958 12.262 -3.637 1.00 25.91 126 GLY B N 1
ATOM 9989 C CA . GLY B 1 120 ? 17.546 10.990 -4.206 1.00 29.27 126 GLY B CA 1
ATOM 9990 C C . GLY B 1 120 ? 18.482 10.408 -5.231 1.00 32.87 126 GLY B C 1
ATOM 9991 O O . GLY B 1 120 ? 18.236 9.296 -5.708 1.00 34.55 126 GLY B O 1
ATOM 9995 N N . SER B 1 121 ? 19.539 11.137 -5.580 1.00 34.45 127 SER B N 1
ATOM 9996 C CA . SER B 1 121 ? 20.499 10.695 -6.584 1.00 36.76 127 SER B CA 1
ATOM 9997 C C . SER B 1 121 ? 21.604 9.827 -6.002 1.00 38.07 127 SER B C 1
ATOM 9998 O O . SER B 1 121 ? 22.448 9.334 -6.760 1.00 38.20 127 SER B O 1
ATOM 10006 N N . GLY B 1 122 ? 21.637 9.649 -4.684 1.00 38.68 128 GLY B N 1
ATOM 10007 C CA . GLY B 1 122 ? 22.630 8.798 -4.063 1.00 39.14 128 GLY B CA 1
ATOM 10008 C C . GLY B 1 122 ? 21.987 7.729 -3.208 1.00 38.89 128 GLY B C 1
ATOM 10009 O O . GLY B 1 122 ? 20.840 7.338 -3.452 1.00 38.77 128 GLY B O 1
ATOM 10013 N N . THR B 1 123 ? 22.720 7.245 -2.208 1.00 38.11 129 THR B N 1
ATOM 10014 C CA . THR B 1 123 ? 22.182 6.233 -1.310 1.00 37.72 129 THR B CA 1
ATOM 10015 C C . THR B 1 123 ? 20.905 6.743 -0.648 1.00 36.90 129 THR B C 1
ATOM 10016 O O . THR B 1 123 ? 20.790 7.924 -0.308 1.00 36.68 129 THR B O 1
ATOM 10027 N N . ALA B 1 124 ? 19.938 5.835 -0.470 1.00 35.83 130 ALA B N 1
ATOM 10028 C CA . ALA B 1 124 ? 18.641 6.219 0.078 1.00 34.92 130 ALA B CA 1
ATOM 10029 C C . ALA B 1 124 ? 18.778 6.784 1.484 1.00 32.81 130 ALA B C 1
ATOM 10030 O O . ALA B 1 124 ? 17.933 7.572 1.929 1.00 32.12 130 ALA B O 1
ATOM 10037 N N . GLU B 1 125 ? 19.812 6.362 2.205 1.00 31.70 131 GLU B N 1
ATOM 10038 C CA . GLU B 1 125 ? 20.134 6.887 3.518 1.00 30.45 131 GLU B CA 1
ATOM 10039 C C . GLU B 1 125 ? 21.580 7.349 3.503 1.00 27.05 131 GLU B C 1
ATOM 10040 O O . GLU B 1 125 ? 22.400 6.852 2.727 1.00 26.82 131 GLU B O 1
ATOM 10048 N N . VAL B 1 126 ? 21.883 8.324 4.347 1.00 24.42 132 VAL B N 1
ATOM 10049 C CA . VAL B 1 126 ? 23.239 8.841 4.466 1.00 24.05 132 VAL B CA 1
ATOM 10050 C C . VAL B 1 126 ? 23.780 8.467 5.836 1.00 23.79 132 VAL B C 1
ATOM 10051 O O . VAL B 1 126 ? 23.026 8.305 6.800 1.00 22.46 132 VAL B O 1
ATOM 10064 N N . GLU B 1 127 ? 25.097 8.339 5.922 1.00 25.33 133 GLU B N 1
ATOM 10065 C CA . GLU B 1 127 ? 25.759 7.954 7.159 1.00 27.12 133 GLU B CA 1
ATOM 10066 C C . GLU B 1 127 ? 26.225 9.213 7.877 1.00 26.44 133 GLU B C 1
ATOM 10067 O O . GLU B 1 127 ? 26.992 10.007 7.323 1.00 27.36 133 GLU B O 1
ATOM 10075 N N . LEU B 1 128 ? 25.723 9.416 9.087 1.00 24.99 134 LEU B N 1
ATOM 10076 C CA . LEU B 1 128 ? 26.186 10.485 9.957 1.00 25.23 134 LEU B CA 1
ATOM 10077 C C . LEU B 1 128 ? 27.170 9.876 10.942 1.00 26.24 134 LEU B C 1
ATOM 10078 O O . LEU B 1 128 ? 26.800 9.009 11.744 1.00 28.00 134 LEU B O 1
ATOM 10094 N N . LYS B 1 129 ? 28.419 10.310 10.870 1.00 26.02 135 LYS B N 1
ATOM 10095 C CA . LYS B 1 129 ? 29.486 9.711 11.652 1.00 26.03 135 LYS B CA 1
ATOM 10096 C C . LYS B 1 129 ? 29.819 10.588 12.849 1.00 25.38 135 LYS B C 1
ATOM 10097 O O . LYS B 1 129 ? 29.855 11.816 12.742 1.00 24.51 135 LYS B O 1
ATOM 10104 N N . LYS B 1 130 ? 30.037 9.947 13.995 1.00 26.86 136 LYS B N 1
ATOM 10105 C CA . LYS B 1 130 ? 30.425 10.662 15.204 1.00 28.16 136 LYS B CA 1
ATOM 10106 C C . LYS B 1 130 ? 31.585 11.603 14.914 1.00 27.45 136 LYS B C 1
ATOM 10107 O O . LYS B 1 130 ? 32.572 11.221 14.279 1.00 27.81 136 LYS B O 1
ATOM 10120 N N . GLY B 1 131 ? 31.456 12.844 15.379 1.00 27.75 137 GLY B N 1
ATOM 10121 C CA . GLY B 1 131 ? 32.487 13.845 15.226 1.00 27.53 137 GLY B CA 1
ATOM 10122 C C . GLY B 1 131 ? 32.386 14.672 13.966 1.00 27.45 137 GLY B C 1
ATOM 10123 O O . GLY B 1 131 ? 33.063 15.707 13.864 1.00 28.50 137 GLY B O 1
ATOM 10127 N N . ALA B 1 132 ? 31.559 14.264 13.011 1.00 26.61 138 ALA B N 1
ATOM 10128 C CA . ALA B 1 132 ? 31.447 15.001 11.768 1.00 26.20 138 ALA B CA 1
ATOM 10129 C C . ALA B 1 132 ? 30.615 16.260 11.966 1.00 25.08 138 ALA B C 1
ATOM 10130 O O . ALA B 1 132 ? 29.824 16.385 12.910 1.00 25.05 138 ALA B O 1
ATOM 10137 N N . THR B 1 133 ? 30.824 17.214 11.072 1.00 25.37 139 THR B N 1
ATOM 10138 C CA . THR B 1 133 ? 30.014 18.416 11.044 1.00 25.98 139 THR B CA 1
ATOM 10139 C C . THR B 1 133 ? 28.769 18.140 10.217 1.00 24.82 139 THR B C 1
ATOM 10140 O O . THR B 1 133 ? 28.808 17.396 9.234 1.00 25.64 139 THR B O 1
ATOM 10151 N N . LEU B 1 134 ? 27.655 18.711 10.649 1.00 21.94 140 LEU B N 1
ATOM 10152 C CA . LEU B 1 134 ? 26.411 18.632 9.901 1.00 20.46 140 LEU B CA 1
ATOM 10153 C C . LEU B 1 134 ? 25.716 19.968 10.062 1.00 20.69 140 LEU B C 1
ATOM 10154 O O . LEU B 1 134 ? 25.510 20.432 11.185 1.00 21.49 140 LEU B O 1
ATOM 10170 N N . LYS B 1 135 ? 25.381 20.601 8.952 1.00 20.66 141 LYS B N 1
ATOM 10171 C CA . LYS B 1 135 ? 24.685 21.871 9.005 1.00 20.72 141 LYS B CA 1
ATOM 10172 C C . LYS B 1 135 ? 23.193 21.599 8.967 1.00 19.18 141 LYS B C 1
ATOM 10173 O O . LYS B 1 135 ? 22.717 20.828 8.127 1.00 19.97 141 LYS B O 1
ATOM 10186 N N . ILE B 1 136 ? 22.462 22.202 9.894 1.00 18.77 142 ILE B N 1
ATOM 10187 C CA . ILE B 1 136 ? 21.010 22.192 9.858 1.00 18.96 142 ILE B CA 1
ATOM 10188 C C . ILE B 1 136 ? 20.582 23.477 9.175 1.00 19.24 142 ILE B C 1
ATOM 10189 O O . ILE B 1 136 ? 20.996 24.570 9.578 1.00 20.56 142 ILE B O 1
ATOM 10205 N N . THR B 1 137 ? 19.779 23.352 8.133 1.00 17.99 143 THR B N 1
ATOM 10206 C CA . THR B 1 137 ? 19.285 24.506 7.400 1.00 18.82 143 THR B CA 1
ATOM 10207 C C . THR B 1 137 ? 17.764 24.543 7.456 1.00 17.35 143 THR B C 1
ATOM 10208 O O . THR B 1 137 ? 17.097 23.507 7.587 1.00 17.20 143 THR B O 1
ATOM 10219 N N . LEU B 1 138 ? 17.228 25.756 7.359 1.00 18.41 144 LEU B N 1
ATOM 10220 C CA . LEU B 1 138 ? 15.804 25.986 7.195 1.00 19.46 144 LEU B CA 1
ATOM 10221 C C . LEU B 1 138 ? 15.465 26.436 5.785 1.00 21.12 144 LEU B C 1
ATOM 10222 O O . LEU B 1 138 ? 14.286 26.650 5.483 1.00 22.85 144 LEU B O 1
ATOM 10238 N N . ASP B 1 139 ? 16.473 26.561 4.922 1.00 20.91 145 ASP B N 1
ATOM 10239 C CA . ASP B 1 139 ? 16.318 27.019 3.547 1.00 21.28 145 ASP B CA 1
ATOM 10240 C C . ASP B 1 139 ? 15.660 25.910 2.740 1.00 20.76 145 ASP B C 1
ATOM 10241 O O . ASP B 1 139 ? 16.251 24.841 2.549 1.00 19.65 145 ASP B O 1
ATOM 10250 N N . ASN B 1 140 ? 14.433 26.156 2.275 1.00 21.36 146 ASN B N 1
ATOM 10251 C CA . ASN B 1 140 ? 13.660 25.133 1.577 1.00 21.41 146 ASN B CA 1
ATOM 10252 C C . ASN B 1 140 ? 14.302 24.673 0.278 1.00 20.49 146 ASN B C 1
ATOM 10253 O O . ASN B 1 140 ? 13.859 23.661 -0.280 1.00 20.40 146 ASN B O 1
ATOM 10264 N N . ALA B 1 141 ? 15.322 25.372 -0.221 1.00 20.44 147 ALA B N 1
ATOM 10265 C CA . ALA B 1 141 ? 16.065 24.849 -1.359 1.00 20.14 147 ALA B CA 1
ATOM 10266 C C . ALA B 1 141 ? 16.608 23.456 -1.073 1.00 18.34 147 ALA B C 1
ATOM 10267 O O . ALA B 1 141 ? 16.807 22.672 -2.001 1.00 19.06 147 ALA B O 1
ATOM 10274 N N . TYR B 1 142 ? 16.840 23.124 0.200 1.00 16.93 148 TYR B N 1
ATOM 10275 C CA . TYR B 1 142 ? 17.431 21.849 0.589 1.00 16.10 148 TYR B CA 1
ATOM 10276 C C . TYR B 1 142 ? 16.406 20.858 1.116 1.00 14.68 148 TYR B C 1
ATOM 10277 O O . TYR B 1 142 ? 16.788 19.782 1.580 1.00 14.85 148 TYR B O 1
ATOM 10295 N N . MET B 1 143 ? 15.117 21.180 1.037 1.00 14.19 149 MET B N 1
ATOM 10296 C CA A MET B 1 143 ? 14.080 20.357 1.660 0.55 14.38 149 MET B CA 1
ATOM 10297 C CA B MET B 1 143 ? 14.158 20.328 1.724 0.45 14.50 149 MET B CA 1
ATOM 10298 C C . MET B 1 143 ? 14.081 18.935 1.122 1.00 13.51 149 MET B C 1
ATOM 10299 O O . MET B 1 143 ? 13.690 18.004 1.829 1.00 13.33 149 MET B O 1
ATOM 10326 N N . GLU B 1 144 ? 14.470 18.759 -0.138 1.00 13.64 150 GLU B N 1
ATOM 10327 C CA . GLU B 1 144 ? 14.542 17.445 -0.768 1.00 14.10 150 GLU B CA 1
ATOM 10328 C C . GLU B 1 144 ? 15.968 17.101 -1.185 1.00 15.45 150 GLU B C 1
ATOM 10329 O O . GLU B 1 144 ? 16.175 16.284 -2.091 1.00 15.90 150 GLU B O 1
ATOM 10341 N N . LYS B 1 145 ? 16.957 17.707 -0.524 1.00 16.22 151 LYS B N 1
ATOM 10342 C CA . LYS B 1 145 ? 18.365 17.462 -0.808 1.00 18.19 151 LYS B CA 1
ATOM 10343 C C . LYS B 1 145 ? 19.146 17.201 0.471 1.00 16.60 151 LYS B C 1
ATOM 10344 O O . LYS B 1 145 ? 20.305 17.598 0.583 1.00 18.32 151 LYS B O 1
ATOM 10363 N N . CYS B 1 146 ? 18.536 16.552 1.453 1.00 15.08 152 CYS B N 1
ATOM 10364 C CA . CYS B 1 146 ? 19.243 16.299 2.700 1.00 14.85 152 CYS B CA 1
ATOM 10365 C C . CYS B 1 146 ? 20.347 15.273 2.486 1.00 15.35 152 CYS B C 1
ATOM 10366 O O . CYS B 1 146 ? 20.179 14.303 1.742 1.00 15.30 152 CYS B O 1
ATOM 10374 N N . ASP B 1 147 ? 21.479 15.486 3.147 1.00 15.59 153 ASP B N 1
ATOM 10375 C CA . ASP B 1 147 ? 22.577 14.525 3.087 1.00 16.44 153 ASP B CA 1
ATOM 10376 C C . ASP B 1 147 ? 23.462 14.699 4.314 1.00 17.57 153 ASP B C 1
ATOM 10377 O O . ASP B 1 147 ? 23.074 15.349 5.291 1.00 18.16 153 ASP B O 1
ATOM 10386 N N . GLU B 1 148 ? 24.653 14.086 4.267 1.00 18.04 154 GLU B N 1
ATOM 10387 C CA . GLU B 1 148 ? 25.569 14.096 5.403 1.00 19.86 154 GLU B CA 1
ATOM 10388 C C . GLU B 1 148 ? 26.207 15.459 5.624 1.00 20.60 154 GLU B C 1
ATOM 10389 O O . GLU B 1 148 ? 26.861 15.661 6.651 1.00 22.09 154 GLU B O 1
ATOM 10401 N N . ASN B 1 149 ? 26.034 16.397 4.700 1.00 19.31 155 ASN B N 1
ATOM 10402 C CA . ASN B 1 149 ? 26.560 17.741 4.873 1.00 20.52 155 ASN B CA 1
ATOM 10403 C C . ASN B 1 149 ? 25.505 18.734 5.327 1.00 20.21 155 ASN B C 1
ATOM 10404 O O . ASN B 1 149 ? 25.806 19.625 6.126 1.00 21.74 155 ASN B O 1
ATOM 10415 N N . ILE B 1 150 ? 24.278 18.609 4.834 1.00 19.69 156 ILE B N 1
ATOM 10416 C CA . ILE B 1 150 ? 23.240 19.587 5.125 1.00 19.44 156 ILE B CA 1
ATOM 10417 C C . ILE B 1 150 ? 21.932 18.851 5.337 1.00 17.33 156 ILE B C 1
ATOM 10418 O O . ILE B 1 150 ? 21.540 18.005 4.522 1.00 17.86 156 ILE B O 1
ATOM 10434 N N . LEU B 1 151 ? 21.260 19.181 6.436 1.00 15.47 157 LEU B N 1
ATOM 10435 C CA . LEU B 1 151 ? 20.015 18.546 6.826 1.00 15.37 157 LEU B CA 1
ATOM 10436 C C . LEU B 1 151 ? 18.980 19.639 7.002 1.00 15.20 157 LEU B C 1
ATOM 10437 O O . LEU B 1 151 ? 19.127 20.505 7.870 1.00 16.58 157 LEU B O 1
ATOM 10453 N N . TRP B 1 152 ? 17.942 19.601 6.182 1.00 14.31 158 TRP B N 1
ATOM 10454 C CA . TRP B 1 152 ? 16.824 20.515 6.327 1.00 13.99 158 TRP B CA 1
ATOM 10455 C C . TRP B 1 152 ? 15.810 19.937 7.305 1.00 14.21 158 TRP B C 1
ATOM 10456 O O . TRP B 1 152 ? 15.581 18.725 7.350 1.00 13.00 158 TRP B O 1
ATOM 10477 N N . LEU B 1 153 ? 15.201 20.810 8.091 1.00 14.01 159 LEU B N 1
ATOM 10478 C CA . LEU B 1 153 ? 14.049 20.400 8.872 1.00 14.89 159 LEU B CA 1
ATOM 10479 C C . LEU B 1 153 ? 13.014 21.509 8.841 1.00 14.10 159 LEU B C 1
ATOM 10480 O O . LEU B 1 153 ? 13.270 22.622 8.378 1.00 14.19 159 LEU B O 1
ATOM 10496 N N . ASP B 1 154 ? 11.815 21.167 9.290 1.00 13.44 160 ASP B N 1
ATOM 10497 C CA . ASP B 1 154 ? 10.640 21.968 8.995 1.00 14.32 160 ASP B CA 1
ATOM 10498 C C . ASP B 1 154 ? 10.226 22.898 10.126 1.00 15.34 160 ASP B C 1
ATOM 10499 O O . ASP B 1 154 ? 9.212 23.586 9.998 1.00 16.92 160 ASP B O 1
ATOM 10508 N N . TYR B 1 155 ? 11.012 22.984 11.197 1.00 14.25 161 TYR B N 1
ATOM 10509 C CA . TYR B 1 155 ? 10.702 23.880 12.317 1.00 14.95 161 TYR B CA 1
ATOM 10510 C C . TYR B 1 155 ? 11.401 25.209 12.058 1.00 15.80 161 TYR B C 1
ATOM 10511 O O . TYR B 1 155 ? 12.574 25.403 12.385 1.00 16.45 161 TYR B O 1
ATOM 10529 N N . LYS B 1 156 ? 10.668 26.145 11.448 1.00 18.20 162 LYS B N 1
ATOM 10530 C CA . LYS B 1 156 ? 11.295 27.361 10.939 1.00 20.41 162 LYS B CA 1
ATOM 10531 C C . LYS B 1 156 ? 11.873 28.242 12.040 1.00 21.45 162 LYS B C 1
ATOM 10532 O O . LYS B 1 156 ? 12.789 29.024 11.770 1.00 22.94 162 LYS B O 1
ATOM 10539 N N . ASN B 1 157 ? 11.390 28.124 13.274 1.00 21.52 163 ASN B N 1
ATOM 10540 C CA . ASN B 1 157 ? 11.863 28.972 14.359 1.00 22.87 163 ASN B CA 1
ATOM 10541 C C . ASN B 1 157 ? 12.878 28.278 15.259 1.00 20.47 163 ASN B C 1
ATOM 10542 O O . ASN B 1 157 ? 13.153 28.763 16.361 1.00 21.20 163 ASN B O 1
ATOM 10553 N N . ILE B 1 158 ? 13.456 27.165 14.808 1.00 18.74 164 ILE B N 1
ATOM 10554 C CA . ILE B 1 158 ? 14.335 26.380 15.672 1.00 18.60 164 ILE B CA 1
ATOM 10555 C C . ILE B 1 158 ? 15.479 27.224 16.221 1.00 20.03 164 ILE B C 1
ATOM 10556 O O . ILE B 1 158 ? 15.894 27.053 17.373 1.00 20.62 164 ILE B O 1
ATOM 10572 N N . CYS B 1 159 ? 16.025 28.134 15.417 1.00 20.47 165 CYS B N 1
ATOM 10573 C CA . CYS B 1 159 ? 17.196 28.869 15.884 1.00 23.33 165 CYS B CA 1
ATOM 10574 C C . CYS B 1 159 ? 16.890 29.728 17.102 1.00 25.54 165 CYS B C 1
ATOM 10575 O O . CYS B 1 159 ? 17.798 30.042 17.878 1.00 27.56 165 CYS B O 1
ATOM 10583 N N . LYS B 1 160 ? 15.634 30.130 17.284 1.00 25.13 166 LYS B N 1
ATOM 10584 C CA . LYS B 1 160 ? 15.291 30.953 18.437 1.00 26.01 166 LYS B CA 1
ATOM 10585 C C . LYS B 1 160 ? 15.263 30.165 19.741 1.00 24.98 166 LYS B C 1
ATOM 10586 O O . LYS B 1 160 ? 15.427 30.766 20.809 1.00 27.16 166 LYS B O 1
ATOM 10593 N N . VAL B 1 161 ? 15.060 28.846 19.694 1.00 22.98 167 VAL B N 1
ATOM 10594 C CA . VAL B 1 161 ? 14.833 28.069 20.908 1.00 22.06 167 VAL B CA 1
ATOM 10595 C C . VAL B 1 161 ? 16.013 27.193 21.284 1.00 21.06 167 VAL B C 1
ATOM 10596 O O . VAL B 1 161 ? 15.948 26.502 22.308 1.00 22.09 167 VAL B O 1
ATOM 10609 N N . VAL B 1 162 ? 17.081 27.185 20.493 1.00 21.33 168 VAL B N 1
ATOM 10610 C CA . VAL B 1 162 ? 18.294 26.468 20.854 1.00 20.53 168 VAL B CA 1
ATOM 10611 C C . VAL B 1 162 ? 19.428 27.483 20.922 1.00 21.80 168 VAL B C 1
ATOM 10612 O O . VAL B 1 162 ? 19.329 28.602 20.410 1.00 22.57 168 VAL B O 1
ATOM 10625 N N . GLU B 1 163 ? 20.511 27.083 21.577 1.00 22.16 169 GLU B N 1
ATOM 10626 C CA . GLU B 1 163 ? 21.710 27.905 21.680 1.00 22.01 169 GLU B CA 1
ATOM 10627 C C . GLU B 1 163 ? 22.908 26.994 21.474 1.00 22.74 169 GLU B C 1
ATOM 10628 O O . GLU B 1 163 ? 22.765 25.777 21.329 1.00 22.66 169 GLU B O 1
ATOM 10640 N N . VAL B 1 164 ? 24.106 27.576 21.458 1.00 22.47 170 VAL B N 1
ATOM 10641 C CA . VAL B 1 164 ? 25.298 26.742 21.379 1.00 22.21 170 VAL B CA 1
ATOM 10642 C C . VAL B 1 164 ? 25.288 25.765 22.547 1.00 21.81 170 VAL B C 1
ATOM 10643 O O . VAL B 1 164 ? 25.022 26.145 23.698 1.00 21.83 170 VAL B O 1
ATOM 10656 N N . GLY B 1 165 ? 25.568 24.491 22.253 1.00 21.63 171 GLY B N 1
ATOM 10657 C CA . GLY B 1 165 ? 25.554 23.442 23.242 1.00 22.68 171 GLY B CA 1
ATOM 10658 C C . GLY B 1 165 ? 24.263 22.644 23.295 1.00 22.82 171 GLY B C 1
ATOM 10659 O O . GLY B 1 165 ? 24.251 21.564 23.888 1.00 23.30 171 GLY B O 1
ATOM 10663 N N . SER B 1 166 ? 23.179 23.142 22.697 1.00 22.73 172 SER B N 1
ATOM 10664 C CA . SER B 1 166 ? 21.916 22.410 22.718 1.00 22.89 172 SER B CA 1
ATOM 10665 C C . SER B 1 166 ? 22.061 21.092 21.963 1.00 22.13 172 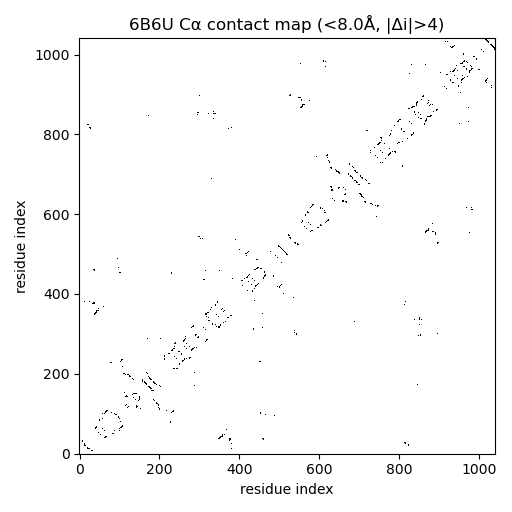SER B C 1
ATOM 10666 O O . SER B 1 166 ? 22.821 20.987 20.999 1.00 21.68 172 SER B O 1
ATOM 10674 N N . LYS B 1 167 ? 21.312 20.085 22.404 1.00 21.99 173 LYS B N 1
ATOM 10675 C CA . LYS B 1 167 ? 21.292 18.775 21.766 1.00 22.05 173 LYS B CA 1
ATOM 10676 C C . LYS B 1 167 ? 20.034 18.618 20.915 1.00 19.83 173 LYS B C 1
ATOM 10677 O O . LYS B 1 167 ? 18.942 19.050 21.305 1.00 20.64 173 LYS B O 1
ATOM 10696 N N . ILE B 1 168 ? 20.195 17.972 19.763 1.00 17.90 174 ILE B N 1
ATOM 10697 C CA . ILE B 1 168 ? 19.120 17.716 18.814 1.00 17.16 174 ILE B CA 1
ATOM 10698 C C . ILE B 1 168 ? 19.118 16.222 18.536 1.00 15.36 174 ILE B C 1
ATOM 10699 O O . ILE B 1 168 ? 20.166 15.653 18.204 1.00 17.23 174 ILE B O 1
ATOM 10715 N N . TYR B 1 169 ? 17.954 15.585 18.688 1.00 15.08 175 TYR B N 1
ATOM 10716 C CA . TYR B 1 169 ? 17.807 14.153 18.461 1.00 14.02 175 TYR B CA 1
ATOM 10717 C C . TYR B 1 169 ? 17.001 13.909 17.197 1.00 13.76 175 TYR B C 1
ATOM 10718 O O . TYR B 1 169 ? 16.048 14.635 16.911 1.00 13.56 175 TYR B O 1
ATOM 10736 N N . VAL B 1 170 ? 17.397 12.888 16.444 1.00 13.31 176 VAL B N 1
ATOM 10737 C CA . VAL B 1 170 ? 16.803 12.578 15.152 1.00 13.20 176 VAL B CA 1
ATOM 10738 C C . VAL B 1 170 ? 16.553 11.077 15.091 1.00 12.85 176 VAL B C 1
ATOM 10739 O O . VAL B 1 170 ? 17.407 10.284 15.498 1.00 13.89 176 VAL B O 1
ATOM 10752 N N . ASP B 1 171 ? 15.388 10.698 14.550 1.00 13.27 177 ASP B N 1
ATOM 10753 C CA . ASP B 1 171 ? 15.005 9.323 14.220 1.00 12.77 177 ASP B CA 1
ATOM 10754 C C . ASP B 1 171 ? 14.864 8.447 15.457 1.00 13.24 177 ASP B C 1
ATOM 10755 O O . ASP B 1 171 ? 15.774 7.687 15.798 1.00 13.89 177 ASP B O 1
ATOM 10764 N N . ASP B 1 172 ? 13.712 8.530 16.121 1.00 13.59 178 ASP B N 1
ATOM 10765 C CA . ASP B 1 172 ? 13.477 7.778 17.360 1.00 14.71 178 ASP B CA 1
ATOM 10766 C C . ASP B 1 172 ? 14.591 8.020 18.379 1.00 13.92 178 ASP B C 1
ATOM 10767 O O . ASP B 1 172 ? 14.937 7.136 19.172 1.00 16.50 178 ASP B O 1
ATOM 10776 N N . GLY B 1 173 ? 15.161 9.223 18.365 1.00 13.44 179 GLY B N 1
ATOM 10777 C CA . GLY B 1 173 ? 16.198 9.560 19.317 1.00 14.79 179 GLY B CA 1
ATOM 10778 C C . GLY B 1 173 ? 17.496 8.802 19.136 1.00 15.07 179 GLY B C 1
ATOM 10779 O O . GLY B 1 173 ? 18.333 8.805 20.035 1.00 17.01 179 GLY B O 1
ATOM 10783 N N . LEU B 1 174 ? 17.700 8.158 17.992 1.00 14.64 180 LEU B N 1
ATOM 10784 C CA . LEU B 1 174 ? 18.877 7.317 17.825 1.00 15.11 180 LEU B CA 1
ATOM 10785 C C . LEU B 1 174 ? 20.106 8.087 17.368 1.00 16.22 180 LEU B C 1
ATOM 10786 O O . LEU B 1 174 ? 21.221 7.654 17.649 1.00 17.61 180 LEU B O 1
ATOM 10802 N N . ILE B 1 175 ? 19.929 9.192 16.651 1.00 15.76 181 ILE B N 1
ATOM 10803 C CA . ILE B 1 175 ? 21.013 10.070 16.237 1.00 16.09 181 ILE B CA 1
ATOM 10804 C C . ILE B 1 175 ? 20.943 11.311 17.105 1.00 16.42 181 ILE B C 1
ATOM 10805 O O . ILE B 1 175 ? 19.849 11.773 17.432 1.00 15.78 181 ILE B O 1
ATOM 10821 N N . SER B 1 176 ? 22.096 11.856 17.486 1.00 17.62 182 SER B N 1
ATOM 10822 C CA . SER B 1 176 ? 22.093 13.110 18.224 1.00 19.89 182 SER B CA 1
ATOM 10823 C C . SER B 1 176 ? 23.192 14.032 17.716 1.00 19.02 182 SER B C 1
ATOM 10824 O O . SER B 1 176 ? 24.264 13.594 17.288 1.00 19.67 182 SER B O 1
ATOM 10832 N N . LEU B 1 177 ? 22.891 15.324 17.773 1.00 19.86 183 LEU B N 1
ATOM 10833 C CA . LEU B 1 177 ? 23.762 16.394 17.324 1.00 19.92 183 LEU B CA 1
ATOM 10834 C C . LEU B 1 177 ? 23.880 17.434 18.427 1.00 20.81 183 LEU B C 1
ATOM 10835 O O . LEU B 1 177 ? 22.970 17.587 19.244 1.00 20.99 183 LEU B O 1
ATOM 10851 N N . GLN B 1 178 ? 24.996 18.166 18.432 1.00 21.50 184 GLN B N 1
ATOM 10852 C CA . GLN B 1 178 ? 25.209 19.276 19.351 1.00 23.07 184 GLN B CA 1
ATOM 10853 C C . GLN B 1 178 ? 25.441 20.552 18.556 1.00 21.82 184 GLN B C 1
ATOM 10854 O O . GLN B 1 178 ? 26.261 20.572 17.632 1.00 22.07 184 GLN B O 1
ATOM 10868 N N . VAL B 1 179 ? 24.722 21.616 18.917 1.00 21.79 185 VAL B N 1
ATOM 10869 C CA . VAL B 1 179 ? 24.888 22.892 18.235 1.00 22.17 185 VAL B CA 1
ATOM 10870 C C . VAL B 1 179 ? 26.236 23.486 18.602 1.00 22.95 185 VAL B C 1
ATOM 10871 O O . VAL B 1 179 ? 26.558 23.653 19.784 1.00 22.82 185 VAL B O 1
ATOM 10884 N N . LYS B 1 180 ? 27.020 23.822 17.583 1.00 23.38 186 LYS B N 1
ATOM 10885 C CA . LYS B 1 180 ? 28.322 24.440 17.760 1.00 24.94 186 LYS B CA 1
ATOM 10886 C C . LYS B 1 180 ? 28.334 25.917 17.420 1.00 25.99 186 LYS B C 1
ATOM 10887 O O . LYS B 1 180 ? 29.091 26.667 18.036 1.00 25.29 186 LYS B O 1
ATOM 10906 N N . GLN B 1 181 ? 27.501 26.353 16.478 1.00 26.87 187 GLN B N 1
ATOM 10907 C CA . GLN B 1 181 ? 27.425 27.754 16.089 1.00 29.19 187 GLN B CA 1
ATOM 10908 C C . GLN B 1 181 ? 26.046 27.992 15.494 1.00 30.80 187 GLN B C 1
ATOM 10909 O O . GLN B 1 181 ? 25.404 27.065 14.993 1.00 29.93 187 GLN B O 1
ATOM 10913 N N . LYS B 1 182 ? 25.601 29.246 15.538 1.00 32.57 188 LYS B N 1
ATOM 10914 C CA . LYS B 1 182 ? 24.288 29.621 15.038 1.00 33.67 188 LYS B CA 1
ATOM 10915 C C . LYS B 1 182 ? 24.407 30.639 13.914 1.00 35.23 188 LYS B C 1
ATOM 10916 O O . LYS B 1 182 ? 25.260 31.534 13.954 1.00 35.74 188 LYS B O 1
ATOM 10935 N N . GLY B 1 183 ? 23.526 30.505 12.922 1.00 35.78 189 GLY B N 1
ATOM 10936 C CA . GLY B 1 183 ? 23.387 31.487 11.867 1.00 36.95 189 GLY B CA 1
ATOM 10937 C C . GLY B 1 183 ? 21.950 31.966 11.765 1.00 38.07 189 GLY B C 1
ATOM 10938 O O . GLY B 1 183 ? 21.075 31.538 12.522 1.00 37.99 189 GLY B O 1
ATOM 10942 N N . ALA B 1 184 ? 21.726 32.861 10.801 1.00 39.44 190 ALA B N 1
ATOM 10943 C CA . ALA B 1 184 ? 20.394 33.434 10.621 1.00 40.18 190 ALA B CA 1
ATOM 10944 C C . ALA B 1 184 ? 19.348 32.343 10.424 1.00 39.83 190 ALA B C 1
ATOM 10945 O O . ALA B 1 184 ? 18.327 32.308 11.123 1.00 40.98 190 ALA B O 1
ATOM 10952 N N . ASP B 1 185 ? 19.581 31.444 9.475 1.00 37.91 191 ASP B N 1
ATOM 10953 C CA . ASP B 1 185 ? 18.636 30.378 9.165 1.00 36.09 191 ASP B CA 1
ATOM 10954 C C . ASP B 1 185 ? 19.335 29.030 9.158 1.00 33.82 191 ASP B C 1
ATOM 10955 O O . ASP B 1 185 ? 19.004 28.146 8.359 1.00 34.21 191 ASP B O 1
ATOM 10959 N N . PHE B 1 186 ? 20.318 28.846 10.041 1.00 31.57 192 PHE B N 1
ATOM 10960 C CA . PHE B 1 186 ? 21.030 27.575 10.081 1.00 30.13 192 PHE B CA 1
ATOM 10961 C C . PHE B 1 186 ? 21.728 27.392 11.422 1.00 27.63 192 PHE B C 1
ATOM 10962 O O . PHE B 1 186 ? 21.899 28.336 12.198 1.00 28.22 192 PHE B O 1
ATOM 10979 N N . LEU B 1 187 ? 22.101 26.140 11.688 1.00 24.87 193 LEU B N 1
ATOM 10980 C CA . LEU B 1 187 ? 22.889 25.757 12.845 1.00 23.78 193 LEU B CA 1
ATOM 10981 C C . LEU B 1 187 ? 24.050 24.910 12.359 1.00 24.42 193 LEU B C 1
ATOM 10982 O O . LEU B 1 187 ? 23.877 24.057 11.490 1.00 24.98 193 LEU B O 1
ATOM 10998 N N . VAL B 1 188 ? 25.236 25.153 12.898 1.00 24.38 194 VAL B N 1
ATOM 10999 C CA . VAL B 1 188 ? 26.360 24.256 12.676 1.00 24.76 194 VAL B CA 1
ATOM 11000 C C . VAL B 1 188 ? 26.368 23.286 13.838 1.00 23.67 194 VAL B C 1
ATOM 11001 O O . VAL B 1 188 ? 26.429 23.705 14.999 1.00 23.82 194 VAL B O 1
ATOM 11014 N N . THR B 1 189 ? 26.290 21.997 13.537 1.00 22.34 195 THR B N 1
ATOM 11015 C CA . THR B 1 189 ? 26.255 20.995 14.584 1.00 22.03 195 THR B CA 1
ATOM 11016 C C . THR B 1 189 ? 27.390 20.011 14.390 1.00 22.10 195 THR B C 1
ATOM 11017 O O . THR B 1 189 ? 27.986 19.905 13.314 1.00 22.19 195 THR B O 1
ATOM 11028 N N . GLU B 1 190 ? 27.679 19.291 15.458 1.00 23.03 196 GLU B N 1
ATOM 11029 C CA . GLU B 1 190 ? 28.583 18.158 15.413 1.00 23.61 196 GLU B CA 1
ATOM 11030 C C . GLU B 1 190 ? 27.789 16.913 15.765 1.00 22.47 196 GLU B C 1
ATOM 11031 O O . GLU B 1 190 ? 26.976 16.925 16.694 1.00 21.77 196 GLU B O 1
ATOM 11043 N N . VAL B 1 191 ? 28.028 15.841 15.017 1.00 23.32 197 VAL B N 1
ATOM 11044 C CA . VAL B 1 191 ? 27.353 14.578 15.272 1.00 23.29 197 VAL B CA 1
ATOM 11045 C C . VAL B 1 191 ? 27.902 13.995 16.564 1.00 24.42 197 VAL B C 1
ATOM 11046 O O . VAL B 1 191 ? 29.114 13.803 16.713 1.00 23.84 197 VAL B O 1
ATOM 11059 N N . GLU B 1 192 ? 27.011 13.732 17.514 1.00 26.19 198 GLU B N 1
ATOM 11060 C CA . GLU B 1 192 ? 27.389 13.126 18.786 1.00 28.99 198 GLU B CA 1
ATOM 11061 C C . GLU B 1 192 ? 27.188 11.616 18.728 1.00 30.10 198 GLU B C 1
ATOM 11062 O O . GLU B 1 192 ? 28.131 10.848 18.927 1.00 32.30 198 GLU B O 1
ATOM 11074 N N . ASN B 1 193 ? 25.968 11.179 18.440 1.00 29.55 199 ASN B N 1
ATOM 11075 C CA . ASN B 1 193 ? 25.672 9.774 18.190 1.00 28.74 199 ASN B CA 1
ATOM 11076 C C . ASN B 1 193 ? 25.312 9.658 16.718 1.00 26.45 199 ASN B C 1
ATOM 11077 O O . ASN B 1 193 ? 24.305 10.216 16.275 1.00 24.84 199 ASN B O 1
ATOM 11088 N N . GLY B 1 194 ? 26.142 8.947 15.961 1.00 25.89 200 GLY B N 1
ATOM 11089 C CA . GLY B 1 194 ? 25.945 8.814 14.535 1.00 25.63 200 GLY B CA 1
ATOM 11090 C C . GLY B 1 194 ? 25.026 7.657 14.180 1.00 25.27 200 GLY B C 1
ATOM 11091 O O . GLY B 1 194 ? 24.574 6.892 15.032 1.00 25.64 200 GLY B O 1
ATOM 11095 N N . GLY B 1 195 ? 24.747 7.550 12.890 1.00 25.17 201 GLY B N 1
ATOM 11096 C CA . GLY B 1 195 ? 23.893 6.497 12.384 1.00 25.13 201 GLY B CA 1
ATOM 11097 C C . GLY B 1 195 ? 23.444 6.805 10.970 1.00 24.78 201 GLY B C 1
ATOM 11098 O O . GLY B 1 195 ? 23.816 7.823 10.379 1.00 24.96 201 GLY B O 1
ATOM 11102 N N . SER B 1 196 ? 22.635 5.893 10.435 1.00 23.35 202 SER B N 1
ATOM 11103 C CA . SER B 1 196 ? 22.103 6.020 9.084 1.00 23.51 202 SER B CA 1
ATOM 11104 C C . SER B 1 196 ? 20.817 6.836 9.111 1.00 21.15 202 SER B C 1
ATOM 11105 O O . SER B 1 196 ? 19.890 6.521 9.863 1.00 21.68 202 SER B O 1
ATOM 11113 N N . LEU B 1 197 ? 20.756 7.876 8.287 1.00 18.04 203 LEU B N 1
ATOM 11114 C CA . LEU B 1 197 ? 19.621 8.792 8.263 1.00 17.45 203 LEU B CA 1
ATOM 11115 C C . LEU B 1 197 ? 18.831 8.645 6.967 1.00 16.12 203 LEU B C 1
ATOM 11116 O O . LEU B 1 197 ? 19.379 8.828 5.874 1.00 16.02 203 LEU B O 1
ATOM 11132 N N . GLY B 1 198 ? 17.542 8.346 7.098 1.00 15.65 204 GLY B N 1
ATOM 11133 C CA . GLY B 1 198 ? 16.618 8.329 5.990 1.00 15.47 204 GLY B CA 1
ATOM 11134 C C . GLY B 1 198 ? 15.808 9.608 5.903 1.00 13.49 204 GLY B C 1
ATOM 11135 O O . GLY B 1 198 ? 16.162 10.650 6.469 1.00 14.47 204 GLY B O 1
ATOM 11139 N N . SER B 1 199 ? 14.705 9.532 5.177 1.00 13.99 205 SER B N 1
ATOM 11140 C CA . SER B 1 199 ? 13.901 10.706 4.883 1.00 13.13 205 SER B CA 1
ATOM 11141 C C . SER B 1 199 ? 12.821 10.938 5.929 1.00 13.43 205 SER B C 1
ATOM 11142 O O . SER B 1 199 ? 12.236 10.000 6.473 1.00 13.82 205 SER B O 1
ATOM 11150 N N . LYS B 1 200 ? 12.547 12.211 6.198 1.00 13.36 206 LYS B N 1
ATOM 11151 C CA . LYS B 1 200 ? 11.336 12.588 6.926 1.00 13.62 206 LYS B CA 1
ATOM 11152 C C . LYS B 1 200 ? 11.269 11.939 8.306 1.00 12.58 206 LYS B C 1
ATOM 11153 O O . LYS B 1 200 ? 10.256 11.337 8.687 1.00 13.54 206 LYS B O 1
ATOM 11172 N N . LYS B 1 201 ? 12.346 12.082 9.066 1.00 11.55 207 LYS B N 1
ATOM 11173 C CA . LYS B 1 201 ? 12.451 11.478 10.381 1.00 11.93 207 LYS B CA 1
ATOM 11174 C C . LYS B 1 201 ? 12.144 12.501 11.459 1.00 10.89 207 LYS B C 1
ATOM 11175 O O . LYS B 1 201 ? 12.412 13.692 11.308 1.00 10.82 207 LYS B O 1
ATOM 11194 N N . GLY B 1 202 ? 11.572 12.006 12.556 1.00 11.68 208 GLY B N 1
ATOM 11195 C CA . GLY B 1 202 ? 11.197 12.872 13.649 1.00 11.14 208 GLY B CA 1
ATOM 11196 C C . GLY B 1 202 ? 12.397 13.416 14.399 1.00 10.41 208 GLY B C 1
ATOM 11197 O O . GLY B 1 202 ? 13.414 12.743 14.589 1.00 11.23 208 GLY B O 1
ATOM 11201 N N . VAL B 1 203 ? 12.249 14.652 14.854 1.00 10.23 209 VAL B N 1
ATOM 11202 C CA . VAL B 1 203 ? 13.297 15.380 15.560 1.00 10.31 209 VAL B CA 1
ATOM 11203 C C . VAL B 1 203 ? 12.771 15.814 16.920 1.00 10.57 209 VAL B C 1
ATOM 11204 O O . VAL B 1 203 ? 11.630 16.270 17.040 1.00 11.16 209 VAL B O 1
ATOM 11217 N N . ASN B 1 204 ? 13.610 15.703 17.945 1.00 10.79 210 ASN B N 1
ATOM 11218 C CA . ASN B 1 204 ? 13.234 16.113 19.289 1.00 11.56 210 ASN B CA 1
ATOM 11219 C C . ASN B 1 204 ? 14.288 17.056 19.842 1.00 11.93 210 ASN B C 1
ATOM 11220 O O . ASN B 1 204 ? 15.491 16.867 19.618 1.00 12.80 210 ASN B O 1
ATOM 11231 N N . LEU B 1 205 ? 13.820 18.065 20.581 1.00 12.26 211 LEU B N 1
ATOM 11232 C CA . LEU B 1 205 ? 14.661 19.053 21.257 1.00 13.25 211 LEU B CA 1
ATOM 11233 C C . LEU B 1 205 ? 14.316 19.006 22.746 1.00 14.81 211 LEU B C 1
ATOM 11234 O O . LEU B 1 205 ? 13.625 19.894 23.270 1.00 14.92 211 LEU B O 1
ATOM 11250 N N . PRO B 1 206 ? 14.772 17.977 23.458 1.00 16.06 212 PRO B N 1
ATOM 11251 C CA . PRO B 1 206 ? 14.345 17.812 24.859 1.00 16.68 212 PRO B CA 1
ATOM 11252 C C . PRO B 1 206 ? 14.703 18.973 25.767 1.00 17.56 212 PRO B C 1
ATOM 11253 O O . PRO B 1 206 ? 14.026 19.172 26.780 1.00 18.72 212 PRO B O 1
ATOM 11264 N N . GLY B 1 207 ? 15.751 19.733 25.456 1.00 18.25 213 GLY B N 1
ATOM 11265 C CA . GLY B 1 207 ? 16.127 20.847 26.298 1.00 20.35 213 GLY B CA 1
ATOM 11266 C C . GLY B 1 207 ? 15.516 22.176 25.933 1.00 21.83 213 GLY B C 1
ATOM 11267 O O . GLY B 1 207 ? 15.774 23.173 26.619 1.00 23.79 213 GLY B O 1
ATOM 11271 N N . ALA B 1 208 ? 14.679 22.220 24.905 1.00 20.95 214 ALA B N 1
ATOM 11272 C CA . ALA B 1 208 ? 14.181 23.467 24.351 1.00 21.93 214 ALA B CA 1
ATOM 11273 C C . ALA B 1 208 ? 12.699 23.627 24.638 1.00 23.37 214 ALA B C 1
ATOM 11274 O O . ALA B 1 208 ? 11.967 22.647 24.793 1.00 24.99 214 ALA B O 1
ATOM 11281 N N . ALA B 1 209 ? 12.261 24.884 24.693 1.00 24.05 215 ALA B N 1
ATOM 11282 C CA . ALA B 1 209 ? 10.837 25.202 24.760 1.00 24.91 215 ALA B CA 1
ATOM 11283 C C . ALA B 1 209 ? 10.337 25.381 23.329 1.00 23.85 215 ALA B C 1
ATOM 11284 O O . ALA B 1 209 ? 10.339 26.485 22.784 1.00 24.70 215 ALA B O 1
ATOM 11291 N N . VAL B 1 210 ? 9.893 24.279 22.716 1.00 21.98 216 VAL B N 1
ATOM 11292 C CA . VAL B 1 210 ? 9.415 24.317 21.333 1.00 21.58 216 VAL B CA 1
ATOM 11293 C C . VAL B 1 210 ? 8.121 25.115 21.271 1.00 22.41 216 VAL B C 1
ATOM 11294 O O . VAL B 1 210 ? 7.198 24.879 22.060 1.00 23.49 216 VAL B O 1
ATOM 11307 N N . ASP B 1 211 ? 8.041 26.055 20.327 1.00 22.35 217 ASP B N 1
ATOM 11308 C CA . ASP B 1 211 ? 6.974 27.052 20.313 1.00 23.56 217 ASP B CA 1
ATOM 11309 C C . ASP B 1 211 ? 5.995 26.878 19.152 1.00 24.08 217 ASP B C 1
ATOM 11310 O O . ASP B 1 211 ? 5.301 27.823 18.765 1.00 26.49 217 ASP B O 1
ATOM 11319 N N . LEU B 1 212 ? 5.885 25.666 18.630 1.00 21.10 218 LEU B N 1
ATOM 11320 C CA . LEU B 1 212 ? 4.943 25.387 17.566 1.00 20.70 218 LEU B CA 1
ATOM 11321 C C . LEU B 1 212 ? 3.520 25.369 18.124 1.00 20.75 218 LEU B C 1
ATOM 11322 O O . LEU B 1 212 ? 3.310 25.075 19.305 1.00 21.19 218 LEU B O 1
ATOM 11338 N N . PRO B 1 213 ? 2.523 25.663 17.295 1.00 21.51 219 PRO B N 1
ATOM 11339 C CA . PRO B 1 213 ? 1.144 25.682 17.789 1.00 21.42 219 PRO B CA 1
ATOM 11340 C C . PRO B 1 213 ? 0.661 24.296 18.169 1.00 20.04 219 PRO B C 1
ATOM 11341 O O . PRO B 1 213 ? 1.024 23.289 17.556 1.00 17.90 219 PRO B O 1
ATOM 11352 N N . ALA B 1 214 ? -0.179 24.251 19.200 1.00 20.60 220 ALA B N 1
ATOM 11353 C CA . ALA B 1 214 ? -0.794 22.986 19.571 1.00 21.40 220 ALA B CA 1
ATOM 11354 C C . ALA B 1 214 ? -1.616 22.441 18.418 1.00 19.25 220 ALA B C 1
ATOM 11355 O O . ALA B 1 214 ? -1.637 21.234 18.169 1.00 19.58 220 ALA B O 1
ATOM 11362 N N . VAL B 1 215 ? -2.293 23.328 17.704 1.00 17.93 221 VAL B N 1
ATOM 11363 C CA . VAL B 1 215 ? -3.151 22.974 16.586 1.00 16.75 221 VAL B CA 1
ATOM 11364 C C . VAL B 1 215 ? -2.772 23.911 15.443 1.00 16.20 221 VAL B C 1
ATOM 11365 O O . VAL B 1 215 ? -3.120 25.097 15.452 1.00 18.35 221 VAL B O 1
ATOM 11378 N N . SER B 1 216 ? -2.041 23.387 14.471 1.00 14.27 222 SER B N 1
ATOM 11379 C CA . SER B 1 216 ? -1.584 24.150 13.321 1.00 13.73 222 SER B CA 1
ATOM 11380 C C . SER B 1 216 ? -2.699 24.254 12.281 1.00 13.84 222 SER B C 1
ATOM 11381 O O . SER B 1 216 ? -3.751 23.613 12.387 1.00 13.99 222 SER B O 1
ATOM 11389 N N . GLU B 1 217 ? -2.462 25.054 11.244 1.00 16.07 223 GLU B N 1
ATOM 11390 C CA . GLU B 1 217 ? -3.456 25.135 10.181 1.00 18.32 223 GLU B CA 1
ATOM 11391 C C . GLU B 1 217 ? -3.661 23.770 9.538 1.00 16.73 223 GLU B C 1
ATOM 11392 O O . GLU B 1 217 ? -4.788 23.389 9.204 1.00 15.95 223 GLU B O 1
ATOM 11404 N N . LYS B 1 218 ? -2.587 22.998 9.393 1.00 16.34 224 LYS B N 1
ATOM 11405 C CA . LYS B 1 218 ? -2.728 21.656 8.854 1.00 15.05 224 LYS B CA 1
ATOM 11406 C C . LYS B 1 218 ? -3.586 20.798 9.772 1.00 12.52 224 LYS B C 1
ATOM 11407 O O . LYS B 1 218 ? -4.461 20.058 9.306 1.00 13.06 224 LYS B O 1
ATOM 11426 N N . ASP B 1 219 ? -3.346 20.876 11.087 1.00 11.69 225 ASP B N 1
ATOM 11427 C CA . ASP B 1 219 ? -4.154 20.112 12.034 1.00 12.04 225 ASP B CA 1
ATOM 11428 C C . ASP B 1 219 ? -5.627 20.502 11.944 1.00 11.98 225 ASP B C 1
ATOM 11429 O O . ASP B 1 219 ? -6.508 19.641 12.029 1.00 12.41 225 ASP B O 1
ATOM 11438 N N . ILE B 1 220 ? -5.917 21.795 11.786 1.00 12.61 226 ILE B N 1
ATOM 11439 C CA . ILE B 1 220 ? -7.304 22.233 11.643 1.00 13.17 226 ILE B CA 1
ATOM 11440 C C . ILE B 1 220 ? -7.943 21.561 10.436 1.00 12.62 226 ILE B C 1
ATOM 11441 O O . ILE B 1 220 ? -9.055 21.025 10.509 1.00 13.25 226 ILE B O 1
ATOM 11457 N N . GLN B 1 221 ? -7.242 21.585 9.302 1.00 12.83 227 GLN B N 1
ATOM 11458 C CA . GLN B 1 221 ? -7.756 20.928 8.109 1.00 13.22 227 GLN B CA 1
ATOM 11459 C C . GLN B 1 221 ? -7.997 19.446 8.360 1.00 11.67 227 GLN B C 1
ATOM 11460 O O . GLN B 1 221 ? -9.004 18.887 7.919 1.00 12.46 227 GLN B O 1
ATOM 11474 N N . ASP B 1 222 ? -7.058 18.777 9.028 1.00 10.69 228 ASP B N 1
ATOM 11475 C CA . ASP B 1 222 ? -7.202 17.350 9.256 1.00 10.76 228 ASP B CA 1
ATOM 11476 C C . ASP B 1 222 ? -8.345 17.056 10.215 1.00 9.73 228 ASP B C 1
ATOM 11477 O O . ASP B 1 222 ? -9.115 16.114 9.997 1.00 10.65 228 ASP B O 1
ATOM 11486 N N . LEU B 1 223 ? -8.472 17.855 11.281 1.00 10.56 229 LEU B N 1
ATOM 11487 C CA . LEU B 1 223 ? -9.566 17.667 12.233 1.00 10.39 229 LEU B CA 1
ATOM 11488 C C . LEU B 1 223 ? -10.925 17.887 11.572 1.00 11.05 229 LEU B C 1
ATOM 11489 O O . LEU B 1 223 ? -11.865 17.117 11.796 1.00 11.71 229 LEU B O 1
ATOM 11505 N N . LYS B 1 224 ? -11.048 18.930 10.749 1.00 11.75 230 LYS B N 1
ATOM 11506 C CA . LYS B 1 224 ? -12.300 19.174 10.039 1.00 13.08 230 LYS B CA 1
ATOM 11507 C C . LYS B 1 224 ? -12.599 18.039 9.072 1.00 12.48 230 LYS B C 1
ATOM 11508 O O . LYS B 1 224 ? -13.750 17.639 8.909 1.00 12.19 230 LYS B O 1
ATOM 11527 N N . PHE B 1 225 ? -11.563 17.489 8.427 1.00 11.85 231 PHE B N 1
ATOM 11528 C CA . PHE B 1 225 ? -11.750 16.311 7.583 1.00 12.48 231 PHE B CA 1
ATOM 11529 C C . PHE B 1 225 ? -12.239 15.125 8.414 1.00 11.17 231 PHE B C 1
ATOM 11530 O O . PHE B 1 225 ? -13.115 14.365 7.984 1.00 11.46 231 PHE B O 1
ATOM 11547 N N . GLY B 1 226 ? -11.691 14.962 9.623 1.00 11.88 232 GLY B N 1
ATOM 11548 C CA . GLY B 1 226 ? -12.152 13.900 10.499 1.00 11.39 232 GLY B CA 1
ATOM 11549 C C . GLY B 1 226 ? -13.622 14.038 10.849 1.00 9.98 232 GLY B C 1
ATOM 11550 O O . GLY B 1 226 ? -14.363 13.054 10.853 1.00 10.81 232 GLY B O 1
ATOM 11554 N N . VAL B 1 227 ? -14.071 15.268 11.119 1.00 10.61 233 VAL B N 1
ATOM 11555 C CA . VAL B 1 227 ? -15.493 15.483 11.365 1.00 11.30 233 VAL B CA 1
ATOM 11556 C C . VAL B 1 227 ? -16.295 15.091 10.127 1.00 10.85 233 VAL B C 1
ATOM 11557 O O . VAL B 1 227 ? -17.299 14.379 10.208 1.00 11.71 233 VAL B O 1
ATOM 11570 N N . GLU B 1 228 ? -15.847 15.532 8.952 1.00 11.23 234 GLU B N 1
ATOM 11571 C CA . GLU B 1 228 ? -16.578 15.242 7.726 1.00 12.40 234 GLU B CA 1
ATOM 11572 C C . GLU B 1 228 ? -16.635 13.757 7.444 1.00 12.23 234 GLU B C 1
ATOM 11573 O O . GLU B 1 228 ? -17.630 13.270 6.890 1.00 14.06 234 GLU B O 1
ATOM 11585 N N . GLN B 1 229 ? -15.586 13.028 7.824 1.00 11.32 235 GLN B N 1
ATOM 11586 C CA . GLN B 1 229 ? -15.491 11.590 7.625 1.00 11.11 235 GLN B CA 1
ATOM 11587 C C . GLN B 1 229 ? -16.149 10.783 8.741 1.00 11.46 235 GLN B C 1
ATOM 11588 O O . GLN B 1 229 ? -16.126 9.546 8.692 1.00 12.48 235 GLN B O 1
ATOM 11602 N N . ASP B 1 230 ? -16.722 11.453 9.742 1.00 10.89 236 ASP B N 1
ATOM 11603 C CA . ASP B 1 230 ? -17.448 10.788 10.829 1.00 10.81 236 ASP B CA 1
ATOM 11604 C C . ASP B 1 230 ? -16.522 9.881 11.642 1.00 10.24 236 ASP B C 1
ATOM 11605 O O . ASP B 1 230 ? -16.903 8.783 12.042 1.00 10.31 236 ASP B O 1
ATOM 11614 N N . VAL B 1 231 ? -15.301 10.343 11.917 1.00 9.75 237 VAL B N 1
ATOM 11615 C CA . VAL B 1 231 ? -14.417 9.546 12.774 1.00 9.31 237 VAL B CA 1
ATOM 11616 C C . VAL B 1 231 ? -14.972 9.497 14.191 1.00 9.66 237 VAL B C 1
ATOM 11617 O O . VAL B 1 231 ? -15.751 10.343 14.610 1.00 10.43 237 VAL B O 1
ATOM 11630 N N . ASP B 1 232 ? -14.538 8.496 14.941 1.00 8.56 238 ASP B N 1
ATOM 11631 C CA . ASP B 1 232 ? -15.044 8.287 16.291 1.00 9.02 238 ASP B CA 1
ATOM 11632 C C . ASP B 1 232 ? -14.232 8.989 17.355 1.00 9.20 238 ASP B C 1
ATOM 11633 O O . ASP B 1 232 ? -14.761 9.276 18.437 1.00 9.08 238 ASP B O 1
ATOM 11642 N N . MET B 1 233 ? -12.961 9.253 17.089 1.00 8.84 239 MET B N 1
ATOM 11643 C CA . MET B 1 233 ? -12.076 9.770 18.112 1.00 8.50 239 MET B CA 1
ATOM 11644 C C . MET B 1 233 ? -10.879 10.386 17.420 1.00 8.70 239 MET B C 1
ATOM 11645 O O . MET B 1 233 ? -10.548 10.042 16.274 1.00 8.74 239 MET B O 1
ATOM 11659 N N . VAL B 1 234 ? -10.256 11.310 18.128 1.00 8.79 240 VAL B N 1
ATOM 11660 C CA A VAL B 1 234 ? -9.026 11.972 17.712 0.75 8.50 240 VAL B CA 1
ATOM 11661 C CA B VAL B 1 234 ? -9.014 11.924 17.690 0.25 8.56 240 VAL B CA 1
ATOM 11662 C C . VAL B 1 234 ? -7.964 11.663 18.755 1.00 8.03 240 VAL B C 1
ATOM 11663 O O . VAL B 1 234 ? -8.235 11.766 19.952 1.00 9.29 240 VAL B O 1
ATOM 11688 N N . PHE B 1 235 ? -6.775 11.291 18.306 1.00 7.47 241 PHE B N 1
ATOM 11689 C CA . PHE B 1 235 ? -5.603 11.136 19.166 1.00 7.84 241 PHE B CA 1
ATOM 11690 C C . PHE B 1 235 ? -4.782 12.391 18.891 1.00 7.24 241 PHE B C 1
ATOM 11691 O O . PHE B 1 235 ? -4.170 12.520 17.825 1.00 8.20 241 PHE B O 1
ATOM 11708 N N . ALA B 1 236 ? -4.806 13.341 19.816 1.00 8.00 242 ALA B N 1
ATOM 11709 C CA . ALA B 1 236 ? -4.214 14.653 19.597 1.00 8.46 242 ALA B CA 1
ATOM 11710 C C . ALA B 1 236 ? -2.757 14.635 20.064 1.00 8.34 242 ALA B C 1
ATOM 11711 O O . ALA B 1 236 ? -2.484 14.479 21.257 1.00 8.25 242 ALA B O 1
ATOM 11718 N N . SER B 1 237 ? -1.835 14.816 19.130 1.00 8.88 243 SER B N 1
ATOM 11719 C CA . SER B 1 237 ? -0.412 14.703 19.415 1.00 8.37 243 SER B CA 1
ATOM 11720 C C . SER B 1 237 ? 0.119 15.885 20.220 1.00 8.42 243 SER B C 1
ATOM 11721 O O . SER B 1 237 ? -0.331 17.023 20.078 1.00 9.59 243 SER B O 1
ATOM 11729 N N . PHE B 1 238 ? 1.053 15.581 21.115 1.00 9.22 244 PHE B N 1
ATOM 11730 C CA . PHE B 1 238 ? 1.860 16.578 21.834 1.00 9.35 244 PHE B CA 1
ATOM 11731 C C . PHE B 1 238 ? 1.023 17.531 22.677 1.00 10.09 244 PHE B C 1
ATOM 11732 O O . PHE B 1 238 ? 1.356 18.700 22.802 1.00 12.11 244 PHE B O 1
ATOM 11749 N N . ILE B 1 239 ? -0.029 17.031 23.319 1.00 8.95 245 ILE B N 1
ATOM 11750 C CA . ILE B 1 239 ? -0.822 17.890 24.205 1.00 9.00 245 ILE B CA 1
ATOM 11751 C C . ILE B 1 239 ? -0.006 18.228 25.445 1.00 9.43 245 ILE B C 1
ATOM 11752 O O . ILE B 1 239 ? 0.495 17.332 26.142 1.00 10.54 245 ILE B O 1
ATOM 11768 N N . ARG B 1 240 ? 0.121 19.529 25.730 1.00 10.05 246 ARG B N 1
ATOM 11769 C CA . ARG B 1 240 ? 0.970 20.019 26.809 1.00 10.51 246 ARG B CA 1
ATOM 11770 C C . ARG B 1 240 ? 0.199 20.647 27.958 1.00 10.96 246 ARG B C 1
ATOM 11771 O O . ARG B 1 240 ? 0.770 20.826 29.040 1.00 12.33 246 ARG B O 1
ATOM 11792 N N . LYS B 1 241 ? -1.065 20.995 27.751 1.00 10.46 247 LYS B N 1
ATOM 11793 C CA . LYS B 1 241 ? -1.805 21.776 28.729 1.00 11.55 247 LYS B CA 1
ATOM 11794 C C . LYS B 1 241 ? -3.276 21.733 28.352 1.00 10.98 247 LYS B C 1
ATOM 11795 O O . LYS B 1 241 ? -3.635 21.383 27.226 1.00 10.64 247 LYS B O 1
ATOM 11814 N N . ALA B 1 242 ? -4.129 22.076 29.318 1.00 10.97 248 ALA B N 1
ATOM 11815 C CA . ALA B 1 242 ? -5.570 22.015 29.086 1.00 10.98 248 ALA B CA 1
ATOM 11816 C C . ALA B 1 242 ? -5.992 22.888 27.913 1.00 11.02 248 ALA B C 1
ATOM 11817 O O . ALA B 1 242 ? -6.893 22.518 27.157 1.00 10.59 248 ALA B O 1
ATOM 11824 N N . SER B 1 243 ? -5.348 24.039 27.728 1.00 11.07 249 SER B N 1
ATOM 11825 C CA . SER B 1 243 ? -5.787 24.917 26.651 1.00 10.96 249 SER B CA 1
ATOM 11826 C C . SER B 1 243 ? -5.558 24.268 25.291 1.00 10.59 249 SER B C 1
ATOM 11827 O O . SER B 1 243 ? -6.287 24.566 24.344 1.00 11.77 249 SER B O 1
ATOM 11835 N N . ASP B 1 244 ? -4.588 23.354 25.178 1.00 9.76 250 ASP B N 1
ATOM 11836 C CA . ASP B 1 244 ? -4.419 22.631 23.923 1.00 9.96 250 ASP B CA 1
ATOM 11837 C C . ASP B 1 244 ? -5.626 21.747 23.647 1.00 9.35 250 ASP B C 1
ATOM 11838 O O . ASP B 1 244 ? -6.079 21.632 22.505 1.00 10.93 250 ASP B O 1
ATOM 11847 N N . VAL B 1 245 ? -6.146 21.090 24.687 1.00 9.28 251 VAL B N 1
ATOM 11848 C CA . VAL B 1 245 ? -7.336 20.265 24.531 1.00 8.81 251 VAL B CA 1
ATOM 11849 C C . VAL B 1 245 ? -8.504 21.136 24.125 1.00 9.27 251 VAL B C 1
ATOM 11850 O O . VAL B 1 245 ? -9.298 20.771 23.259 1.00 10.09 251 VAL B O 1
ATOM 11863 N N . HIS B 1 246 ? -8.633 22.298 24.760 1.00 9.92 252 HIS B N 1
ATOM 11864 C CA . HIS B 1 246 ? -9.710 23.215 24.409 1.00 9.39 252 HIS B CA 1
ATOM 11865 C C . HIS B 1 246 ? -9.655 23.571 22.934 1.00 10.69 252 HIS B C 1
ATOM 11866 O O . HIS B 1 246 ? -10.693 23.650 22.264 1.00 11.29 252 HIS B O 1
ATOM 11879 N N . GLU B 1 247 ? -8.445 23.811 22.419 1.00 9.73 253 GLU B N 1
ATOM 11880 C CA . GLU B 1 247 ? -8.313 24.179 21.015 1.00 10.89 253 GLU B CA 1
ATOM 11881 C C . GLU B 1 247 ? -8.799 23.059 20.108 1.00 10.23 253 GLU B C 1
ATOM 11882 O O . GLU B 1 247 ? -9.481 23.312 19.108 1.00 11.97 253 GLU B O 1
ATOM 11894 N N . VAL B 1 248 ? -8.427 21.806 20.418 1.00 9.41 254 VAL B N 1
ATOM 11895 C CA . VAL B 1 248 ? -8.905 20.682 19.618 1.00 9.93 254 VAL B CA 1
ATOM 11896 C C . VAL B 1 248 ? -10.422 20.608 19.670 1.00 9.92 254 VAL B C 1
ATOM 11897 O O . VAL B 1 248 ? -11.089 20.453 18.645 1.00 10.05 254 VAL B O 1
ATOM 11910 N N . ARG B 1 249 ? -10.986 20.726 20.866 1.00 9.46 255 ARG B N 1
ATOM 11911 C CA . ARG B 1 249 ? -12.431 20.607 20.999 1.00 9.60 255 ARG B CA 1
ATOM 11912 C C . ARG B 1 249 ? -13.157 21.714 20.241 1.00 10.59 255 ARG B C 1
ATOM 11913 O O . ARG B 1 249 ? -14.220 21.483 19.655 1.00 10.74 255 ARG B O 1
ATOM 11934 N N . LYS B 1 250 ? -12.580 22.907 20.219 1.00 9.90 256 LYS B N 1
ATOM 11935 C CA . LYS B 1 250 ? -13.170 24.012 19.472 1.00 10.78 256 LYS B CA 1
ATOM 11936 C C . LYS B 1 250 ? -13.178 23.727 17.976 1.00 11.71 256 LYS B C 1
ATOM 11937 O O . LYS B 1 250 ? -14.166 24.014 17.292 1.00 12.74 256 LYS B O 1
ATOM 11950 N N . VAL B 1 251 ? -12.091 23.159 17.446 1.00 11.98 257 VAL B N 1
ATOM 11951 C CA . VAL B 1 251 ? -12.048 22.827 16.025 1.00 12.30 257 VAL B CA 1
ATOM 11952 C C . VAL B 1 251 ? -13.108 21.793 15.684 1.00 13.31 257 VAL B C 1
ATOM 11953 O O . VAL B 1 251 ? -13.817 21.916 14.680 1.00 13.76 257 VAL B O 1
ATOM 11966 N N . LEU B 1 252 ? -13.227 20.748 16.507 1.00 11.66 258 LEU B N 1
ATOM 11967 C CA . LEU B 1 252 ? -14.244 19.741 16.249 1.00 12.17 258 LEU B CA 1
ATOM 11968 C C . LEU B 1 252 ? -15.630 20.361 16.314 1.00 12.64 258 LEU B C 1
ATOM 11969 O O . LEU B 1 252 ? -16.529 19.967 15.565 1.00 14.68 258 LEU B O 1
ATOM 11985 N N . GLY B 1 253 ? -15.819 21.322 17.206 1.00 12.75 259 GLY B N 1
ATOM 11986 C CA . GLY B 1 253 ? -17.016 22.138 17.227 1.00 13.45 259 GLY B CA 1
ATOM 11987 C C . GLY B 1 253 ? -18.293 21.390 17.582 1.00 13.97 259 GLY B C 1
ATOM 11988 O O . GLY B 1 253 ? -18.305 20.276 18.095 1.00 13.11 259 GLY B O 1
ATOM 11992 N N . GLU B 1 254 ? -19.400 22.055 17.264 1.00 16.94 260 GLU B N 1
ATOM 11993 C CA . GLU B 1 254 ? -20.703 21.455 17.480 1.00 19.09 260 GLU B CA 1
ATOM 11994 C C . GLU B 1 254 ? -20.892 20.200 16.640 1.00 17.89 260 GLU B C 1
ATOM 11995 O O . GLU B 1 254 ? -21.397 19.188 17.134 1.00 16.80 260 GLU B O 1
ATOM 12007 N N . LYS B 1 255 ? -20.519 20.244 15.358 1.00 16.94 261 LYS B N 1
ATOM 12008 C CA . LYS B 1 255 ? -20.746 19.068 14.527 1.00 16.81 261 LYS B CA 1
ATOM 12009 C C . LYS B 1 255 ? -19.973 17.872 15.063 1.00 15.35 261 LYS B C 1
ATOM 12010 O O . LYS B 1 255 ? -20.470 16.743 15.043 1.00 16.43 261 LYS B O 1
ATOM 12029 N N . GLY B 1 256 ? -18.768 18.102 15.564 1.00 13.48 262 GLY B N 1
ATOM 12030 C CA . GLY B 1 256 ? -17.949 17.018 16.080 1.00 12.17 262 GLY B CA 1
ATOM 12031 C C . GLY B 1 256 ? -18.009 16.845 17.580 1.00 11.72 262 GLY B C 1
ATOM 12032 O O . GLY B 1 256 ? -17.114 16.237 18.164 1.00 11.00 262 GLY B O 1
ATOM 12036 N N . LYS B 1 257 ? -19.079 17.333 18.212 1.00 11.63 263 LYS B N 1
ATOM 12037 C CA . LYS B 1 257 ? -19.079 17.440 19.668 1.00 11.74 263 LYS B CA 1
ATOM 12038 C C . LYS B 1 257 ? -18.983 16.083 20.356 1.00 11.50 263 LYS B C 1
ATOM 12039 O O . LYS B 1 257 ? -18.548 16.015 21.506 1.00 11.87 263 LYS B O 1
ATOM 12058 N N . ASN B 1 258 ? -19.433 15.012 19.710 1.00 11.03 264 ASN B N 1
ATOM 12059 C CA . ASN B 1 258 ? -19.431 13.685 20.316 1.00 10.94 264 ASN B CA 1
ATOM 12060 C C . ASN B 1 258 ? -18.195 12.882 19.969 1.00 9.88 264 ASN B C 1
ATOM 12061 O O . ASN B 1 258 ? -18.064 11.751 20.430 1.00 10.63 264 ASN B O 1
ATOM 12072 N N . ILE B 1 259 ? -17.279 13.448 19.188 1.00 9.59 265 ILE B N 1
ATOM 12073 C CA . ILE B 1 259 ? -16.016 12.777 18.895 1.00 9.65 265 ILE B CA 1
ATOM 12074 C C . ILE B 1 259 ? -15.158 12.807 20.148 1.00 9.42 265 ILE B C 1
ATOM 12075 O O . ILE B 1 259 ? -14.984 13.859 20.770 1.00 11.08 265 ILE B O 1
ATOM 12091 N N . LYS B 1 260 ? -14.577 11.668 20.500 1.00 8.82 266 LYS B N 1
ATOM 12092 C CA . LYS B 1 260 ? -13.783 11.604 21.716 1.00 9.17 266 LYS B CA 1
ATOM 12093 C C . LYS B 1 260 ? -12.401 12.186 21.466 1.00 8.56 266 LYS B C 1
ATOM 12094 O O . LYS B 1 260 ? -11.785 11.912 20.437 1.00 10.02 266 LYS B O 1
ATOM 12113 N N . ILE B 1 261 ? -11.911 12.979 22.415 1.00 8.22 267 ILE B N 1
ATOM 12114 C CA . ILE B 1 261 ? -10.571 13.558 22.347 1.00 8.11 267 ILE B CA 1
ATOM 12115 C C . ILE B 1 261 ? -9.679 12.802 23.306 1.00 7.38 267 ILE B C 1
ATOM 12116 O O . ILE B 1 261 ? -9.850 12.881 24.523 1.00 8.04 267 ILE B O 1
ATOM 12132 N N . ILE B 1 262 ? -8.695 12.113 22.744 1.00 7.66 268 ILE B N 1
ATOM 12133 C CA . ILE B 1 262 ? -7.690 11.384 23.498 1.00 7.88 268 ILE B CA 1
ATOM 12134 C C . ILE B 1 262 ? -6.418 12.206 23.395 1.00 7.59 268 ILE B C 1
ATOM 12135 O O . ILE B 1 262 ? -5.869 12.366 22.303 1.00 9.39 268 ILE B O 1
ATOM 12151 N N . SER B 1 263 ? -5.961 12.763 24.510 1.00 7.62 269 SER B N 1
ATOM 12152 C CA . SER B 1 263 ? -4.755 13.573 24.493 1.00 7.96 269 SER B CA 1
ATOM 12153 C C . SER B 1 263 ? -3.538 12.669 24.590 1.00 7.71 269 SER B C 1
ATOM 12154 O O . SER B 1 263 ? -3.465 11.816 25.482 1.00 8.82 269 SER B O 1
ATOM 12162 N N . LYS B 1 264 ? -2.586 12.854 23.672 1.00 7.93 270 LYS B N 1
ATOM 12163 C CA . LYS B 1 264 ? -1.345 12.102 23.677 1.00 7.71 270 LYS B CA 1
ATOM 12164 C C . LYS B 1 264 ? -0.339 12.845 24.535 1.00 8.12 270 LYS B C 1
ATOM 12165 O O . LYS B 1 264 ? -0.042 14.021 24.293 1.00 8.58 270 LYS B O 1
ATOM 12184 N N . ILE B 1 265 ? 0.179 12.151 25.540 1.00 7.80 271 ILE B N 1
ATOM 12185 C CA . ILE B 1 265 ? 1.182 12.694 26.442 1.00 8.22 271 ILE B CA 1
ATOM 12186 C C . ILE B 1 265 ? 2.527 12.189 25.944 1.00 9.14 271 ILE B C 1
ATOM 12187 O O . ILE B 1 265 ? 2.817 10.983 25.992 1.00 8.88 271 ILE B O 1
ATOM 12203 N N . GLU B 1 266 ? 3.345 13.137 25.476 1.00 9.52 272 GLU B N 1
ATOM 12204 C CA . GLU B 1 266 ? 4.545 12.850 24.700 1.00 11.21 272 GLU B CA 1
ATOM 12205 C C . GLU B 1 266 ? 5.733 13.678 25.120 1.00 10.41 272 GLU B C 1
ATOM 12206 O O . GLU B 1 266 ? 6.780 13.571 24.482 1.00 10.67 272 GLU B O 1
ATOM 12218 N N . ASN B 1 267 ? 5.604 14.526 26.125 1.00 9.78 273 ASN B N 1
ATOM 12219 C CA . ASN B 1 267 ? 6.708 15.379 26.519 1.00 9.81 273 ASN B CA 1
ATOM 12220 C C . ASN B 1 267 ? 6.603 15.665 28.008 1.00 9.26 273 ASN B C 1
ATOM 12221 O O . ASN B 1 267 ? 5.620 15.313 28.664 1.00 9.97 273 ASN B O 1
ATOM 12232 N N . HIS B 1 268 ? 7.635 16.326 28.527 1.00 10.09 274 HIS B N 1
ATOM 12233 C CA A HIS B 1 268 ? 7.723 16.563 29.961 0.47 10.08 274 HIS B CA 1
ATOM 12234 C CA B HIS B 1 268 ? 7.705 16.542 29.965 0.53 10.06 274 HIS B CA 1
ATOM 12235 C C . HIS B 1 268 ? 6.588 17.460 30.439 1.00 9.92 274 HIS B C 1
ATOM 12236 O O . HIS B 1 268 ? 5.991 17.224 31.502 1.00 10.67 274 HIS B O 1
ATOM 12261 N N . GLU B 1 269 ? 6.261 18.489 29.665 1.00 10.33 275 GLU B N 1
ATOM 12262 C CA . GLU B 1 269 ? 5.208 19.397 30.104 1.00 10.68 275 GLU B CA 1
ATOM 12263 C C . GLU B 1 269 ? 3.862 18.687 30.197 1.00 10.57 275 GLU B C 1
ATOM 12264 O O . GLU B 1 269 ? 3.071 18.962 31.107 1.00 11.81 275 GLU B O 1
ATOM 12276 N N . GLY B 1 270 ? 3.552 17.805 29.243 1.00 9.76 276 GLY B N 1
ATOM 12277 C CA . GLY B 1 270 ? 2.307 17.053 29.330 1.00 11.05 276 GLY B CA 1
ATOM 12278 C C . GLY B 1 270 ? 2.220 16.207 30.584 1.00 10.21 276 GLY B C 1
ATOM 12279 O O . GLY B 1 270 ? 1.141 16.040 31.155 1.00 10.19 276 GLY B O 1
ATOM 12283 N N . VAL B 1 271 ? 3.342 15.622 31.002 1.00 9.02 277 VAL B N 1
ATOM 12284 C CA . VAL B 1 271 ? 3.357 14.884 32.260 1.00 10.06 277 VAL B CA 1
ATOM 12285 C C . VAL B 1 271 ? 3.117 15.825 33.433 1.00 11.11 277 VAL B C 1
ATOM 12286 O O . VAL B 1 271 ? 2.306 15.539 34.315 1.00 11.41 277 VAL B O 1
ATOM 12299 N N . ARG B 1 272 ? 3.817 16.961 33.456 1.00 11.50 278 ARG B N 1
ATOM 12300 C CA . ARG B 1 272 ? 3.683 17.899 34.565 1.00 12.43 278 ARG B CA 1
ATOM 12301 C C . ARG B 1 272 ? 2.254 18.415 34.679 1.00 12.06 278 ARG B C 1
ATOM 12302 O O . ARG B 1 272 ? 1.737 18.589 35.786 1.00 13.27 278 ARG B O 1
ATOM 12306 N N . ARG B 1 273 ? 1.610 18.683 33.549 1.00 11.42 279 ARG B N 1
ATOM 12307 C CA . ARG B 1 273 ? 0.276 19.270 33.508 1.00 10.50 279 ARG B CA 1
ATOM 12308 C C . ARG B 1 273 ? -0.792 18.208 33.310 1.00 9.90 279 ARG B C 1
ATOM 12309 O O . ARG B 1 273 ? -1.912 18.513 32.890 1.00 10.13 279 ARG B O 1
ATOM 12330 N N . PHE B 1 274 ? -0.481 16.972 33.682 1.00 10.05 280 PHE B N 1
ATOM 12331 C CA . PHE B 1 274 ? -1.358 15.860 33.346 1.00 9.69 280 PHE B CA 1
ATOM 12332 C C . PHE B 1 274 ? -2.765 16.052 33.903 1.00 9.42 280 PHE B C 1
ATOM 12333 O O . PHE B 1 274 ? -3.750 15.760 33.219 1.00 8.88 280 PHE B O 1
ATOM 12350 N N . ASP B 1 275 ? -2.890 16.465 35.167 1.00 10.13 281 ASP B N 1
ATOM 12351 C CA . ASP B 1 275 ? -4.225 16.495 35.763 1.00 10.14 281 ASP B CA 1
ATOM 12352 C C . ASP B 1 275 ? -5.172 17.422 35.001 1.00 10.26 281 ASP B C 1
ATOM 12353 O O . ASP B 1 275 ? -6.330 17.067 34.750 1.00 10.78 281 ASP B O 1
ATOM 12362 N N . GLU B 1 276 ? -4.709 18.612 34.628 1.00 9.97 282 GLU B N 1
ATOM 12363 C CA . GLU B 1 276 ? -5.600 19.514 33.907 1.00 10.21 282 GLU B CA 1
ATOM 12364 C C . GLU B 1 276 ? -5.904 18.995 32.509 1.00 10.15 282 GLU B C 1
ATOM 12365 O O . GLU B 1 276 ? -6.995 19.236 31.983 1.00 10.21 282 GLU B O 1
ATOM 12377 N N . ILE B 1 277 ? -4.944 18.311 31.886 1.00 9.53 283 ILE B N 1
ATOM 12378 C CA . ILE B 1 277 ? -5.181 17.699 30.583 1.00 8.84 283 ILE B CA 1
ATOM 12379 C C . ILE B 1 277 ? -6.237 16.610 30.702 1.00 9.16 283 ILE B C 1
ATOM 12380 O O . ILE B 1 277 ? -7.172 16.536 29.904 1.00 9.11 283 ILE B O 1
ATOM 12396 N N . LEU B 1 278 ? -6.093 15.744 31.706 1.00 9.11 284 LEU B N 1
ATOM 12397 C CA . LEU B 1 278 ? -7.047 14.661 31.901 1.00 9.17 284 LEU B CA 1
ATOM 12398 C C . LEU B 1 278 ? -8.458 15.197 32.118 1.00 8.69 284 LEU B C 1
ATOM 12399 O O . LEU B 1 278 ? -9.425 14.638 31.601 1.00 10.00 284 LEU B O 1
ATOM 12415 N N . GLU B 1 279 ? -8.594 16.277 32.889 1.00 9.41 285 GLU B N 1
ATOM 12416 C CA A GLU B 1 279 ? -9.913 16.837 33.175 0.58 10.15 285 GLU B CA 1
ATOM 12417 C CA B GLU B 1 279 ? -9.919 16.821 33.173 0.42 10.02 285 GLU B CA 1
ATOM 12418 C C . GLU B 1 279 ? -10.639 17.230 31.896 1.00 10.09 285 GLU B C 1
ATOM 12419 O O . GLU B 1 279 ? -11.833 16.965 31.745 1.00 10.87 285 GLU B O 1
ATOM 12442 N N . ALA B 1 280 ? -9.934 17.857 30.958 1.00 9.53 286 ALA B N 1
ATOM 12443 C CA . ALA B 1 280 ? -10.568 18.321 29.734 1.00 10.28 286 ALA B CA 1
ATOM 12444 C C . ALA B 1 280 ? -10.721 17.232 28.688 1.00 9.83 286 ALA B C 1
ATOM 12445 O O . ALA B 1 280 ? -11.586 17.351 27.815 1.00 11.79 286 ALA B O 1
ATOM 12452 N N . SER B 1 281 ? -9.903 16.198 28.741 1.00 8.94 287 SER B N 1
ATOM 12453 C CA . SER B 1 281 ? -9.889 15.170 27.716 1.00 8.25 287 SER B CA 1
ATOM 12454 C C . SER B 1 281 ? -10.946 14.117 27.990 1.00 8.33 287 SER B C 1
ATOM 12455 O O . SER B 1 281 ? -11.397 13.936 29.117 1.00 10.08 287 SER B O 1
ATOM 12463 N N . ASP B 1 282 ? -11.302 13.373 26.947 1.00 8.16 288 ASP B N 1
ATOM 12464 C CA . ASP B 1 282 ? -12.093 12.170 27.157 1.00 7.82 288 ASP B CA 1
ATOM 12465 C C . ASP B 1 282 ? -11.235 10.992 27.589 1.00 8.84 288 ASP B C 1
ATOM 12466 O O . ASP B 1 282 ? -11.711 10.129 28.333 1.00 9.87 288 ASP B O 1
ATOM 12475 N N . GLY B 1 283 ? -9.983 10.947 27.152 1.00 8.37 289 GLY B N 1
ATOM 12476 C CA . GLY B 1 283 ? -9.066 9.893 27.533 1.00 8.40 289 GLY B CA 1
ATOM 12477 C C . GLY B 1 283 ? -7.652 10.316 27.214 1.00 8.39 289 GLY B C 1
ATOM 12478 O O . GLY B 1 283 ? -7.401 11.440 26.782 1.00 8.12 289 GLY B O 1
ATOM 12482 N N . ILE B 1 284 ? -6.730 9.384 27.423 1.00 7.93 290 ILE B N 1
ATOM 12483 C CA . ILE B 1 284 ? -5.299 9.655 27.364 1.00 7.83 290 ILE B CA 1
ATOM 12484 C C . ILE B 1 284 ? -4.598 8.553 26.590 1.00 8.04 290 ILE B C 1
ATOM 12485 O O . ILE B 1 284 ? -4.939 7.375 26.719 1.00 8.23 290 ILE B O 1
ATOM 12501 N N . MET B 1 285 ? -3.585 8.930 25.821 1.00 7.62 291 MET B N 1
ATOM 12502 C CA . MET B 1 285 ? -2.631 7.969 25.299 1.00 7.79 291 MET B CA 1
ATOM 12503 C C . MET B 1 285 ? -1.262 8.232 25.903 1.00 7.58 291 MET B C 1
ATOM 12504 O O . MET B 1 285 ? -0.757 9.358 25.844 1.00 8.40 291 MET B O 1
ATOM 12518 N N . VAL B 1 286 ? -0.656 7.184 26.455 1.00 6.87 292 VAL B N 1
ATOM 12519 C CA . VAL B 1 286 ? 0.744 7.219 26.867 1.00 8.14 292 VAL B CA 1
ATOM 12520 C C . VAL B 1 286 ? 1.551 6.988 25.594 1.00 7.86 292 VAL B C 1
ATOM 12521 O O . VAL B 1 286 ? 1.722 5.858 25.154 1.00 8.06 292 VAL B O 1
ATOM 12534 N N . ALA B 1 287 ? 2.005 8.076 24.976 1.00 7.42 293 ALA B N 1
ATOM 12535 C CA . ALA B 1 287 ? 2.597 8.038 23.641 1.00 8.82 293 ALA B CA 1
ATOM 12536 C C . ALA B 1 287 ? 4.102 7.886 23.823 1.00 8.35 293 ALA B C 1
ATOM 12537 O O . ALA B 1 287 ? 4.865 8.847 23.823 1.00 8.75 293 ALA B O 1
ATOM 12544 N N . ARG B 1 288 ? 4.522 6.641 24.041 1.00 8.04 294 ARG B N 1
ATOM 12545 C CA . ARG B 1 288 ? 5.836 6.395 24.620 1.00 7.86 294 ARG B CA 1
ATOM 12546 C C . ARG B 1 288 ? 6.986 6.667 23.672 1.00 8.33 294 ARG B C 1
ATOM 12547 O O . ARG B 1 288 ? 8.120 6.798 24.148 1.00 9.20 294 ARG B O 1
ATOM 12568 N N . GLY B 1 289 ? 6.742 6.742 22.361 1.00 8.23 295 GLY B N 1
ATOM 12569 C CA . GLY B 1 289 ? 7.803 6.982 21.396 1.00 9.04 295 GLY B CA 1
ATOM 12570 C C . GLY B 1 289 ? 8.454 8.319 21.645 1.00 9.33 295 GLY B C 1
ATOM 12571 O O . GLY B 1 289 ? 9.624 8.405 22.040 1.00 10.47 295 GLY B O 1
ATOM 12575 N N . ASP B 1 290 ? 7.693 9.386 21.436 1.00 8.60 296 ASP B N 1
ATOM 12576 C CA . ASP B 1 290 ? 8.227 10.704 21.743 1.00 8.50 296 ASP B CA 1
ATOM 12577 C C . ASP B 1 290 ? 8.554 10.832 23.219 1.00 8.55 296 ASP B C 1
ATOM 12578 O O . ASP B 1 290 ? 9.546 11.459 23.580 1.00 9.26 296 ASP B O 1
ATOM 12587 N N . LEU B 1 291 ? 7.707 10.291 24.096 1.00 8.33 297 LEU B N 1
ATOM 12588 C CA . LEU B 1 291 ? 7.933 10.534 25.512 1.00 8.43 297 LEU B CA 1
ATOM 12589 C C . LEU B 1 291 ? 9.306 10.053 25.953 1.00 8.84 297 LEU B C 1
ATOM 12590 O O . LEU B 1 291 ? 9.991 10.740 26.715 1.00 9.62 297 LEU B O 1
ATOM 12606 N N . GLY B 1 292 ? 9.733 8.887 25.474 1.00 9.10 298 GLY B N 1
ATOM 12607 C CA . GLY B 1 292 ? 11.010 8.301 25.823 1.00 10.69 298 GLY B CA 1
ATOM 12608 C C . GLY B 1 292 ? 12.210 8.908 25.132 1.00 11.11 298 GLY B C 1
ATOM 12609 O O . GLY B 1 292 ? 13.342 8.480 25.381 1.00 11.63 298 GLY B O 1
ATOM 12613 N N . ILE B 1 293 ? 11.992 9.898 24.272 1.00 10.24 299 ILE B N 1
ATOM 12614 C CA . ILE B 1 293 ? 13.058 10.753 23.761 1.00 10.31 299 ILE B CA 1
ATOM 12615 C C . ILE B 1 293 ? 13.097 12.077 24.508 1.00 10.90 299 ILE B C 1
ATOM 12616 O O . ILE B 1 293 ? 14.166 12.614 24.784 1.00 11.89 299 ILE B O 1
ATOM 12632 N N . GLU B 1 294 ? 11.918 12.607 24.817 1.00 9.65 300 GLU B N 1
ATOM 12633 C CA . GLU B 1 294 ? 11.794 13.874 25.523 1.00 10.50 300 GLU B CA 1
ATOM 12634 C C . GLU B 1 294 ? 12.227 13.757 26.973 1.00 11.16 300 GLU B C 1
ATOM 12635 O O . GLU B 1 294 ? 12.782 14.712 27.523 1.00 13.58 300 GLU B O 1
ATOM 12647 N N . ILE B 1 295 ? 11.987 12.615 27.599 1.00 10.90 301 ILE B N 1
ATOM 12648 C CA . ILE B 1 295 ? 12.469 12.359 28.953 1.00 11.10 301 ILE B CA 1
ATOM 12649 C C . ILE B 1 295 ? 13.365 11.133 28.899 1.00 11.05 301 ILE B C 1
ATOM 12650 O O . ILE B 1 295 ? 13.325 10.356 27.927 1.00 11.22 301 ILE B O 1
ATOM 12666 N N . PRO B 1 296 ? 14.182 10.919 29.927 1.00 11.47 302 PRO B N 1
ATOM 12667 C CA . PRO B 1 296 ? 15.065 9.748 29.925 1.00 10.77 302 PRO B CA 1
ATOM 12668 C C . PRO B 1 296 ? 14.269 8.461 29.775 1.00 10.08 302 PRO B C 1
ATOM 12669 O O . PRO B 1 296 ? 13.222 8.277 30.401 1.00 10.65 302 PRO B O 1
ATOM 12680 N N . ALA B 1 297 ? 14.787 7.561 28.935 1.00 11.41 303 ALA B N 1
ATOM 12681 C CA . ALA B 1 297 ? 14.090 6.311 28.647 1.00 11.58 303 ALA B CA 1
ATOM 12682 C C . ALA B 1 297 ? 13.777 5.543 29.918 1.00 10.67 303 ALA B C 1
ATOM 12683 O O . ALA B 1 297 ? 12.734 4.898 30.019 1.00 10.16 303 ALA B O 1
ATOM 12690 N N . GLU B 1 298 ? 14.668 5.607 30.900 1.00 9.96 304 GLU B N 1
ATOM 12691 C CA . GLU B 1 298 ? 14.486 4.860 32.133 1.00 10.36 304 GLU B CA 1
ATOM 12692 C C . GLU B 1 298 ? 13.372 5.409 33.015 1.00 10.12 304 GLU B C 1
ATOM 12693 O O . GLU B 1 298 ? 13.036 4.764 34.017 1.00 12.02 304 GLU B O 1
ATOM 12705 N N . LYS B 1 299 ? 12.793 6.564 32.680 1.00 9.72 305 LYS B N 1
ATOM 12706 C CA . LYS B 1 299 ? 11.706 7.134 33.458 1.00 9.68 305 LYS B CA 1
ATOM 12707 C C . LYS B 1 299 ? 10.338 6.880 32.852 1.00 8.36 305 LYS B C 1
ATOM 12708 O O . LYS B 1 299 ? 9.329 7.189 33.491 1.00 8.83 305 LYS B O 1
ATOM 12727 N N . VAL B 1 300 ? 10.270 6.335 31.635 1.00 8.14 306 VAL B N 1
ATOM 12728 C CA . VAL B 1 300 ? 8.984 6.219 30.964 1.00 8.18 306 VAL B CA 1
ATOM 12729 C C . VAL B 1 300 ? 8.013 5.361 31.766 1.00 8.29 306 VAL B C 1
ATOM 12730 O O . VAL B 1 300 ? 6.824 5.667 31.839 1.00 8.39 306 VAL B O 1
ATOM 12743 N N . PHE B 1 301 ? 8.488 4.271 32.368 1.00 7.61 307 PHE B N 1
ATOM 12744 C CA . PHE B 1 301 ? 7.564 3.398 33.083 1.00 7.76 307 PHE B CA 1
ATOM 12745 C C . PHE B 1 301 ? 6.895 4.125 34.246 1.00 7.57 307 PHE B C 1
ATOM 12746 O O . PHE B 1 301 ? 5.758 3.805 34.597 1.00 8.39 307 PHE B O 1
ATOM 12763 N N . LEU B 1 302 ? 7.597 5.079 34.868 1.00 7.55 308 LEU B N 1
ATOM 12764 C CA . LEU B 1 302 ? 6.994 5.868 35.937 1.00 7.47 308 LEU B CA 1
ATOM 12765 C C . LEU B 1 302 ? 5.832 6.684 35.400 1.00 7.93 308 LEU B C 1
ATOM 12766 O O . LEU B 1 302 ? 4.742 6.708 35.978 1.00 8.57 308 LEU B O 1
ATOM 12782 N N . ALA B 1 303 ? 6.069 7.385 34.291 1.00 7.96 309 ALA B N 1
ATOM 12783 C CA . ALA B 1 303 ? 5.021 8.185 33.681 1.00 8.02 309 ALA B CA 1
ATOM 12784 C C . ALA B 1 303 ? 3.866 7.308 33.214 1.00 8.15 309 ALA B C 1
ATOM 12785 O O . ALA B 1 303 ? 2.700 7.677 33.376 1.00 8.78 309 ALA B O 1
ATOM 12792 N N . GLN B 1 304 ? 4.166 6.133 32.665 1.00 7.42 310 GLN B N 1
ATOM 12793 C CA . GLN B 1 304 ? 3.120 5.230 32.211 1.00 6.85 310 GLN B CA 1
ATOM 12794 C C . GLN B 1 304 ? 2.231 4.805 33.367 1.00 7.57 310 GLN B C 1
ATOM 12795 O O . GLN B 1 304 ? 1.001 4.870 33.278 1.00 8.48 310 GLN B O 1
ATOM 12809 N N . LYS B 1 305 ? 2.845 4.352 34.459 1.00 7.33 311 LYS B N 1
ATOM 12810 C CA . LYS B 1 305 ? 2.064 3.856 35.588 1.00 7.71 311 LYS B CA 1
ATOM 12811 C C . LYS B 1 305 ? 1.325 4.991 36.287 1.00 7.64 311 LYS B C 1
ATOM 12812 O O . LYS B 1 305 ? 0.183 4.810 36.722 1.00 7.90 311 LYS B O 1
ATOM 12831 N N . MET B 1 306 ? 1.945 6.168 36.382 1.00 7.67 312 MET B N 1
ATOM 12832 C CA . MET B 1 306 ? 1.249 7.337 36.911 1.00 7.49 312 MET B CA 1
ATOM 12833 C C . MET B 1 306 ? -0.007 7.641 36.100 1.00 7.79 312 MET B C 1
ATOM 12834 O O . MET B 1 306 ? -1.093 7.837 36.654 1.00 7.98 312 MET B O 1
ATOM 12848 N N . MET B 1 307 ? 0.114 7.673 34.778 1.00 7.80 313 MET B N 1
ATOM 12849 C CA . MET B 1 307 ? -1.024 8.081 33.963 1.00 7.66 313 MET B CA 1
ATOM 12850 C C . MET B 1 307 ? -2.109 7.016 33.956 1.00 7.64 313 MET B C 1
ATOM 12851 O O . MET B 1 307 ? -3.297 7.336 34.008 1.00 8.20 313 MET B O 1
ATOM 12865 N N . ILE B 1 308 ? -1.729 5.742 33.907 1.00 7.38 314 ILE B N 1
ATOM 12866 C CA . ILE B 1 308 ? -2.736 4.695 33.949 1.00 7.51 314 ILE B CA 1
ATOM 12867 C C . ILE B 1 308 ? -3.466 4.731 35.277 1.00 8.36 314 ILE B C 1
ATOM 12868 O O . ILE B 1 308 ? -4.697 4.655 35.327 1.00 8.24 314 ILE B O 1
ATOM 12884 N N . GLY B 1 309 ? -2.717 4.863 36.374 1.00 7.91 315 GLY B N 1
ATOM 12885 C CA . GLY B 1 309 ? -3.351 4.951 37.679 1.00 9.15 315 GLY B CA 1
ATOM 12886 C C . GLY B 1 309 ? -4.330 6.103 37.763 1.00 8.81 315 GLY B C 1
ATOM 12887 O O . GLY B 1 309 ? -5.461 5.948 38.229 1.00 8.81 315 GLY B O 1
ATOM 12891 N N . ARG B 1 310 ? -3.915 7.278 37.314 1.00 8.17 316 ARG B N 1
ATOM 12892 C CA . ARG B 1 310 ? -4.795 8.438 37.437 1.00 7.94 316 ARG B CA 1
ATOM 12893 C C . ARG B 1 310 ? -6.000 8.329 36.510 1.00 7.76 316 ARG B C 1
ATOM 12894 O O . ARG B 1 310 ? -7.090 8.794 36.856 1.00 8.71 316 ARG B O 1
ATOM 12915 N N . CYS B 1 311 ? -5.823 7.772 35.315 1.00 8.04 317 CYS B N 1
ATOM 12916 C CA . CYS B 1 311 ? -6.970 7.549 34.445 1.00 8.15 317 CYS B CA 1
ATOM 12917 C C . CYS B 1 311 ? -7.926 6.529 35.043 1.00 8.09 317 CYS B C 1
ATOM 12918 O O . CYS B 1 311 ? -9.145 6.708 34.973 1.00 8.70 317 CYS B O 1
ATOM 12926 N N . ASN B 1 312 ? -7.397 5.468 35.659 1.00 7.81 318 ASN B N 1
ATOM 12927 C CA . ASN B 1 312 ? -8.260 4.514 36.343 1.00 8.11 318 ASN B CA 1
ATOM 12928 C C . ASN B 1 312 ? -9.035 5.203 37.469 1.00 9.05 318 ASN B C 1
ATOM 12929 O O . ASN B 1 312 ? -10.219 4.924 37.673 1.00 9.40 318 ASN B O 1
ATOM 12940 N N A ARG B 1 313 ? -8.369 6.111 38.192 0.48 10.00 319 ARG B N 1
ATOM 12941 N N B ARG B 1 313 ? -8.389 6.075 38.235 0.52 8.72 319 ARG B N 1
ATOM 12942 C CA A ARG B 1 313 ? -8.975 6.873 39.288 0.48 10.80 319 ARG B CA 1
ATOM 12943 C CA B ARG B 1 313 ? -9.130 6.780 39.280 0.52 8.52 319 ARG B CA 1
ATOM 12944 C C A ARG B 1 313 ? -10.056 7.829 38.793 0.48 10.79 319 ARG B C 1
ATOM 12945 C C B ARG B 1 313 ? -10.230 7.648 38.683 0.52 10.20 319 ARG B C 1
ATOM 12946 O O A ARG B 1 313 ? -10.974 8.161 39.548 0.48 11.36 319 ARG B O 1
ATOM 12947 O O B ARG B 1 313 ? -11.332 7.729 39.237 0.52 11.56 319 ARG B O 1
ATOM 12988 N N . ALA B 1 314 ? -9.956 8.289 37.548 1.00 10.45 320 ALA B N 1
ATOM 12989 C CA . ALA B 1 314 ? -10.918 9.203 36.941 1.00 10.39 320 ALA B CA 1
ATOM 12990 C C . ALA B 1 314 ? -11.994 8.487 36.144 1.00 10.34 320 ALA B C 1
ATOM 12991 O O . ALA B 1 314 ? -12.970 9.133 35.728 1.00 11.91 320 ALA B O 1
ATOM 12999 N N . GLY B 1 315 ? -11.837 7.191 35.898 1.00 9.49 321 GLY B N 1
ATOM 13000 C CA . GLY B 1 315 ? -12.753 6.479 35.032 1.00 9.66 321 GLY B CA 1
ATOM 13001 C C . GLY B 1 315 ? -12.712 6.905 33.586 1.00 9.55 321 GLY B C 1
ATOM 13002 O O . GLY B 1 315 ? -13.746 6.872 32.910 1.00 12.36 321 GLY B O 1
ATOM 13006 N N . LYS B 1 316 ? -11.549 7.318 33.092 1.00 8.71 322 LYS B N 1
ATOM 13007 C CA . LYS B 1 316 ? -11.398 7.703 31.705 1.00 8.34 322 LYS B CA 1
ATOM 13008 C C . LYS B 1 316 ? -10.408 6.780 31.022 1.00 8.24 322 LYS B C 1
ATOM 13009 O O . LYS B 1 316 ? -9.429 6.347 31.646 1.00 8.93 322 LYS B O 1
ATOM 13028 N N . PRO B 1 317 ? -10.639 6.454 29.748 1.00 7.47 323 PRO B N 1
ATOM 13029 C CA . PRO B 1 317 ? -9.777 5.474 29.077 1.00 8.06 323 PRO B CA 1
ATOM 13030 C C . PRO B 1 317 ? -8.341 5.938 28.948 1.00 7.37 323 PRO B C 1
ATOM 13031 O O . PRO B 1 317 ? -8.056 7.107 28.689 1.00 8.10 323 PRO B O 1
ATOM 13042 N N . VAL B 1 318 ? -7.445 4.977 29.075 1.00 7.30 324 VAL B N 1
ATOM 13043 C CA . VAL B 1 318 ? -6.020 5.192 28.864 1.00 8.10 324 VAL B CA 1
ATOM 13044 C C . VAL B 1 318 ? -5.471 4.117 27.928 1.00 8.46 324 VAL B C 1
ATOM 13045 O O . VAL B 1 318 ? -5.759 2.926 28.094 1.00 8.27 324 VAL B O 1
ATOM 13058 N N . ILE B 1 319 ? -4.708 4.556 26.931 1.00 7.71 325 ILE B N 1
ATOM 13059 C CA . ILE B 1 319 ? -4.103 3.698 25.921 1.00 7.50 325 ILE B CA 1
ATOM 13060 C C . ILE B 1 319 ? -2.611 3.634 26.188 1.00 6.97 325 ILE B C 1
ATOM 13061 O O . ILE B 1 319 ? -1.961 4.671 26.331 1.00 8.19 325 ILE B O 1
ATOM 13077 N N . CYS B 1 320 ? -2.058 2.424 26.242 1.00 7.46 326 CYS B N 1
ATOM 13078 C CA . CYS B 1 320 ? -0.610 2.257 26.187 1.00 7.63 326 CYS B CA 1
ATOM 13079 C C . CYS B 1 320 ? -0.178 2.073 24.745 1.00 7.57 326 CYS B C 1
ATOM 13080 O O . CYS B 1 320 ? -0.732 1.231 24.046 1.00 8.39 326 CYS B O 1
ATOM 13088 N N . ALA B 1 321 ? 0.787 2.874 24.306 1.00 7.41 327 ALA B N 1
ATOM 13089 C CA . ALA B 1 321 ? 1.166 2.904 22.903 1.00 8.09 327 ALA B CA 1
ATOM 13090 C C . ALA B 1 321 ? 2.671 2.869 22.721 1.00 7.95 327 ALA B C 1
ATOM 13091 O O . ALA B 1 321 ? 3.438 3.335 23.559 1.00 7.85 327 ALA B O 1
ATOM 13098 N N . THR B 1 322 ? 3.049 2.293 21.577 1.00 7.48 328 THR B N 1
ATOM 13099 C CA . THR B 1 322 ? 4.317 2.487 20.874 1.00 7.67 328 THR B CA 1
ATOM 13100 C C . THR B 1 322 ? 5.399 1.493 21.267 1.00 7.88 328 THR B C 1
ATOM 13101 O O . THR B 1 322 ? 5.825 1.420 22.428 1.00 9.04 328 THR B O 1
ATOM 13112 N N . GLN B 1 323 ? 5.835 0.725 20.266 1.00 7.52 329 GLN B N 1
ATOM 13113 C CA . GLN B 1 323 ? 6.894 -0.270 20.358 1.00 7.81 329 GLN B CA 1
ATOM 13114 C C . GLN B 1 323 ? 6.551 -1.439 21.256 1.00 8.75 329 GLN B C 1
ATOM 13115 O O . GLN B 1 323 ? 7.451 -2.138 21.725 1.00 9.28 329 GLN B O 1
ATOM 13129 N N . MET B 1 324 ? 5.264 -1.712 21.449 1.00 8.40 330 MET B N 1
ATOM 13130 C CA . MET B 1 324 ? 4.880 -2.813 22.324 1.00 8.07 330 MET B CA 1
ATOM 13131 C C . MET B 1 324 ? 5.326 -4.159 21.766 1.00 8.17 330 MET B C 1
ATOM 13132 O O . MET B 1 324 ? 5.724 -5.041 22.530 1.00 8.40 330 MET B O 1
ATOM 13146 N N . LEU B 1 325 ? 5.245 -4.338 20.444 1.00 8.97 331 LEU B N 1
ATOM 13147 C CA . LEU B 1 325 ? 5.653 -5.561 19.759 1.00 9.13 331 LEU B CA 1
ATOM 13148 C C . LEU B 1 325 ? 6.585 -5.234 18.599 1.00 8.44 331 LEU B C 1
ATOM 13149 O O . LEU B 1 325 ? 6.531 -5.861 17.539 1.00 9.39 331 LEU B O 1
ATOM 13165 N N . GLU B 1 326 ? 7.456 -4.240 18.797 1.00 8.49 332 GLU B N 1
ATOM 13166 C CA . GLU B 1 326 ? 8.204 -3.619 17.702 1.00 9.48 332 GLU B CA 1
ATOM 13167 C C . GLU B 1 326 ? 8.957 -4.620 16.839 1.00 9.04 332 GLU B C 1
ATOM 13168 O O . GLU B 1 326 ? 8.992 -4.474 15.614 1.00 9.91 332 GLU B O 1
ATOM 13180 N N . SER B 1 327 ? 9.602 -5.621 17.438 1.00 8.76 333 SER B N 1
ATOM 13181 C CA . SER B 1 327 ? 10.390 -6.541 16.614 1.00 9.49 333 SER B CA 1
ATOM 13182 C C . SER B 1 327 ? 9.529 -7.311 15.617 1.00 9.99 333 SER B C 1
ATOM 13183 O O . SER B 1 327 ? 10.067 -7.843 14.637 1.00 10.83 333 SER B O 1
ATOM 13191 N N . MET B 1 328 ? 8.208 -7.350 15.814 1.00 9.47 334 MET B N 1
ATOM 13192 C CA . MET B 1 328 ? 7.319 -8.043 14.892 1.00 9.87 334 MET B CA 1
ATOM 13193 C C . MET B 1 328 ? 7.085 -7.281 13.599 1.00 10.12 334 MET B C 1
ATOM 13194 O O . MET B 1 328 ? 6.413 -7.815 12.712 1.00 11.10 334 MET B O 1
ATOM 13208 N N . ILE B 1 329 ? 7.640 -6.075 13.452 1.00 9.94 335 ILE B N 1
ATOM 13209 C CA . ILE B 1 329 ? 7.730 -5.472 12.127 1.00 10.47 335 ILE B CA 1
ATOM 13210 C C . ILE B 1 329 ? 8.445 -6.418 11.171 1.00 10.74 335 ILE B C 1
ATOM 13211 O O . ILE B 1 329 ? 8.073 -6.527 9.998 1.00 13.15 335 ILE B O 1
ATOM 13227 N N . LYS B 1 330 ? 9.466 -7.137 11.664 1.00 11.74 336 LYS B N 1
ATOM 13228 C CA . LYS B 1 330 ? 10.284 -7.994 10.824 1.00 14.03 336 LYS B CA 1
ATOM 13229 C C . LYS B 1 330 ? 10.227 -9.468 11.176 1.00 14.17 336 LYS B C 1
ATOM 13230 O O . LYS B 1 330 ? 10.726 -10.281 10.392 1.00 16.37 336 LYS B O 1
ATOM 13243 N N . LYS B 1 331 ? 9.659 -9.845 12.319 1.00 13.94 337 LYS B N 1
ATOM 13244 C CA . LYS B 1 331 ? 9.708 -11.232 12.758 1.00 14.69 337 LYS B CA 1
ATOM 13245 C C . LYS B 1 331 ? 8.315 -11.711 13.144 1.00 13.04 337 LYS B C 1
ATOM 13246 O O . LYS B 1 331 ? 7.495 -10.915 13.620 1.00 12.62 337 LYS B O 1
ATOM 13259 N N . PRO B 1 332 ? 8.032 -13.011 13.003 1.00 12.83 338 PRO B N 1
ATOM 13260 C CA . PRO B 1 332 ? 6.670 -13.504 13.248 1.00 12.97 338 PRO B CA 1
ATOM 13261 C C . PRO B 1 332 ? 6.328 -13.752 14.704 1.00 13.19 338 PRO B C 1
ATOM 13262 O O . PRO B 1 332 ? 5.185 -14.110 14.987 1.00 13.82 338 PRO B O 1
ATOM 13273 N N . ARG B 1 333 ? 7.273 -13.565 15.614 1.00 12.64 339 ARG B N 1
ATOM 13274 C CA . ARG B 1 333 ? 7.083 -13.770 17.039 1.00 13.06 339 ARG B CA 1
ATOM 13275 C C . ARG B 1 333 ? 7.762 -12.606 17.738 1.00 11.80 339 ARG B C 1
ATOM 13276 O O . ARG B 1 333 ? 8.778 -12.107 17.250 1.00 11.79 339 ARG B O 1
ATOM 13297 N N . PRO B 1 334 ? 7.252 -12.176 18.890 1.00 10.05 340 PRO B N 1
ATOM 13298 C CA . PRO B 1 334 ? 7.844 -11.042 19.602 1.00 10.05 340 PRO B CA 1
ATOM 13299 C C . PRO B 1 334 ? 9.000 -11.469 20.498 1.00 9.52 340 PRO B C 1
ATOM 13300 O O . PRO B 1 334 ? 9.200 -12.650 20.766 1.00 10.48 340 PRO B O 1
ATOM 13311 N N . THR B 1 335 ? 9.765 -10.474 20.949 1.00 9.00 341 THR B N 1
ATOM 13312 C CA . THR B 1 335 ? 10.777 -10.747 21.961 1.00 7.89 341 THR B CA 1
ATOM 13313 C C . THR B 1 335 ? 10.110 -10.976 23.317 1.00 7.70 341 THR B C 1
ATOM 13314 O O . THR B 1 335 ? 8.939 -10.658 23.534 1.00 7.92 341 THR B O 1
ATOM 13325 N N . ARG B 1 336 ? 10.900 -11.472 24.265 1.00 8.20 342 ARG B N 1
ATOM 13326 C CA . ARG B 1 336 ? 10.370 -11.685 25.609 1.00 8.51 342 ARG B CA 1
ATOM 13327 C C . ARG B 1 336 ? 10.022 -10.366 26.294 1.00 8.81 342 ARG B C 1
ATOM 13328 O O . ARG B 1 336 ? 9.062 -10.315 27.078 1.00 8.79 342 ARG B O 1
ATOM 13349 N N . ALA B 1 337 ? 10.785 -9.300 26.042 1.00 8.09 343 ALA B N 1
ATOM 13350 C CA . ALA B 1 337 ? 10.439 -8.001 26.626 1.00 8.30 343 ALA B CA 1
ATOM 13351 C C . ALA B 1 337 ? 9.125 -7.492 26.081 1.00 8.13 343 ALA B C 1
ATOM 13352 O O . ALA B 1 337 ? 8.356 -6.829 26.787 1.00 8.07 343 ALA B O 1
ATOM 13359 N N . GLU B 1 338 ? 8.871 -7.751 24.799 1.00 7.91 344 GLU B N 1
ATOM 13360 C CA . GLU B 1 338 ? 7.629 -7.303 24.185 1.00 7.34 344 GLU B CA 1
ATOM 13361 C C . GLU B 1 338 ? 6.431 -8.053 24.748 1.00 8.06 344 GLU B C 1
ATOM 13362 O O . GLU B 1 338 ? 5.411 -7.438 25.067 1.00 8.65 344 GLU B O 1
ATOM 13374 N N . GLY B 1 339 ? 6.518 -9.373 24.898 1.00 8.82 345 GLY B N 1
ATOM 13375 C CA . GLY B 1 339 ? 5.408 -10.073 25.532 1.00 9.09 345 GLY B CA 1
ATOM 13376 C C . GLY B 1 339 ? 5.144 -9.555 26.927 1.00 9.00 345 GLY B C 1
ATOM 13377 O O . GLY B 1 339 ? 3.991 -9.339 27.322 1.00 10.98 345 GLY B O 1
ATOM 13381 N N . SER B 1 340 ? 6.215 -9.287 27.664 1.00 8.32 346 SER B N 1
ATOM 13382 C CA . SER B 1 340 ? 6.115 -8.738 29.006 1.00 8.98 346 SER B CA 1
ATOM 13383 C C . SER B 1 340 ? 5.450 -7.367 28.995 1.00 8.05 346 SER B C 1
ATOM 13384 O O . SER B 1 340 ? 4.616 -7.061 29.855 1.00 7.66 346 SER B O 1
ATOM 13392 N N . ASP B 1 341 ? 5.871 -6.504 28.073 1.00 8.16 347 ASP B N 1
ATOM 13393 C CA . ASP B 1 341 ? 5.344 -5.144 28.025 1.00 7.06 347 ASP B CA 1
ATOM 13394 C C . ASP B 1 341 ? 3.832 -5.140 27.815 1.00 7.02 347 ASP B C 1
ATOM 13395 O O . ASP B 1 341 ? 3.097 -4.386 28.472 1.00 7.70 347 ASP B O 1
ATOM 13404 N N . VAL B 1 342 ? 3.337 -5.974 26.909 1.00 7.49 348 VAL B N 1
ATOM 13405 C CA . VAL B 1 342 ? 1.902 -6.006 26.667 1.00 8.01 348 VAL B CA 1
ATOM 13406 C C . VAL B 1 342 ? 1.168 -6.490 27.909 1.00 7.57 348 VAL B C 1
ATOM 13407 O O . VAL B 1 342 ? 0.180 -5.886 28.336 1.00 7.61 348 VAL B O 1
ATOM 13420 N N . ALA B 1 343 ? 1.665 -7.559 28.528 1.00 7.38 349 ALA B N 1
ATOM 13421 C CA . ALA B 1 343 ? 0.998 -8.092 29.712 1.00 7.84 349 ALA B CA 1
ATOM 13422 C C . ALA B 1 343 ? 0.998 -7.070 30.835 1.00 7.47 349 ALA B C 1
ATOM 13423 O O . ALA B 1 343 ? -0.029 -6.854 31.493 1.00 7.90 349 ALA B O 1
ATOM 13430 N N . ASN B 1 344 ? 2.130 -6.400 31.047 1.00 7.41 350 ASN B N 1
ATOM 13431 C CA . ASN B 1 344 ? 2.226 -5.448 32.140 1.00 7.50 350 ASN B CA 1
ATOM 13432 C C . ASN B 1 344 ? 1.394 -4.199 31.893 1.00 7.61 350 ASN B C 1
ATOM 13433 O O . ASN B 1 344 ? 0.942 -3.583 32.854 1.00 8.28 350 ASN B O 1
ATOM 13444 N N . ALA B 1 345 ? 1.164 -3.815 30.639 1.00 7.64 351 ALA B N 1
ATOM 13445 C CA . ALA B 1 345 ? 0.282 -2.685 30.385 1.00 7.25 351 ALA B CA 1
ATOM 13446 C C . ALA B 1 345 ? -1.120 -3.016 30.854 1.00 6.73 351 ALA B C 1
ATOM 13447 O O . ALA B 1 345 ? -1.815 -2.171 31.435 1.00 7.32 351 ALA B O 1
ATOM 13454 N N . VAL B 1 346 ? -1.572 -4.238 30.565 1.00 7.48 352 VAL B N 1
ATOM 13455 C CA . VAL B 1 346 ? -2.872 -4.687 31.034 1.00 7.81 352 VAL B CA 1
ATOM 13456 C C . VAL B 1 346 ? -2.903 -4.768 32.556 1.00 7.91 352 VAL B C 1
ATOM 13457 O O . VAL B 1 346 ? -3.850 -4.292 33.193 1.00 8.29 352 VAL B O 1
ATOM 13470 N N . LEU B 1 347 ? -1.889 -5.389 33.163 1.00 8.01 353 LEU B N 1
ATOM 13471 C CA . LEU B 1 347 ? -1.854 -5.474 34.625 1.00 8.03 353 LEU B CA 1
ATOM 13472 C C . LEU B 1 347 ? -1.802 -4.095 35.262 1.00 8.37 353 LEU B C 1
ATOM 13473 O O . LEU B 1 347 ? -2.385 -3.888 36.332 1.00 9.32 353 LEU B O 1
ATOM 13489 N N . ASP B 1 348 ? -1.122 -3.142 34.623 1.00 7.70 354 ASP B N 1
ATOM 13490 C CA . ASP B 1 348 ? -1.090 -1.774 35.137 1.00 8.05 354 ASP B CA 1
ATOM 13491 C C . ASP B 1 348 ? -2.488 -1.183 35.209 1.00 8.37 354 ASP B C 1
ATOM 13492 O O . ASP B 1 348 ? -2.758 -0.343 36.074 1.00 9.51 354 ASP B O 1
ATOM 13501 N N . GLY B 1 349 ? -3.346 -1.521 34.237 1.00 7.71 355 GLY B N 1
ATOM 13502 C CA . GLY B 1 349 ? -4.696 -0.987 34.151 1.00 7.58 355 GLY B CA 1
ATOM 13503 C C . GLY B 1 349 ? -5.061 -0.344 32.827 1.00 7.05 355 GLY B C 1
ATOM 13504 O O . GLY B 1 349 ? -6.088 0.319 32.733 1.00 8.80 355 GLY B O 1
ATOM 13508 N N . ALA B 1 350 ? -4.244 -0.497 31.788 1.00 7.41 356 ALA B N 1
ATOM 13509 C CA . ALA B 1 350 ? -4.520 0.172 30.521 1.00 7.79 356 ALA B CA 1
ATOM 13510 C C . ALA B 1 350 ? -5.829 -0.339 29.939 1.00 8.06 356 ALA B C 1
ATOM 13511 O O . ALA B 1 350 ? -6.080 -1.545 29.883 1.00 8.64 356 ALA B O 1
ATOM 13518 N N . ASP B 1 351 ? -6.658 0.592 29.472 1.00 7.39 357 ASP B N 1
ATOM 13519 C CA . ASP B 1 351 ? -7.897 0.199 28.804 1.00 7.60 357 ASP B CA 1
ATOM 13520 C C . ASP B 1 351 ? -7.632 -0.423 27.455 1.00 7.68 357 ASP B C 1
ATOM 13521 O O . ASP B 1 351 ? -8.327 -1.370 27.072 1.00 8.69 357 ASP B O 1
ATOM 13530 N N . CYS B 1 352 ? -6.659 0.116 26.719 1.00 8.25 358 CYS B N 1
ATOM 13531 C CA . CYS B 1 352 ? -6.352 -0.322 25.371 1.00 7.73 358 CYS B CA 1
ATOM 13532 C C . CYS B 1 352 ? -4.850 -0.409 25.209 1.00 7.89 358 CYS B C 1
ATOM 13533 O O . CYS B 1 352 ? -4.073 0.273 25.891 1.00 8.05 358 CYS B O 1
ATOM 13541 N N . ILE B 1 353 ? -4.468 -1.217 24.230 1.00 8.17 359 ILE B N 1
ATOM 13542 C CA . ILE B 1 353 ? -3.089 -1.356 23.795 1.00 7.25 359 ILE B CA 1
ATOM 13543 C C . ILE B 1 353 ? -3.056 -1.097 22.294 1.00 7.99 359 ILE B C 1
ATOM 13544 O O . ILE B 1 353 ? -4.070 -1.185 21.609 1.00 8.98 359 ILE B O 1
ATOM 13560 N N . MET B 1 354 ? -1.882 -0.728 21.790 1.00 7.26 360 MET B N 1
ATOM 13561 C CA . MET B 1 354 ? -1.798 -0.208 20.436 1.00 7.74 360 MET B CA 1
ATOM 13562 C C . MET B 1 354 ? -0.624 -0.806 19.684 1.00 8.63 360 MET B C 1
ATOM 13563 O O . MET B 1 354 ? 0.372 -1.235 20.270 1.00 8.50 360 MET B O 1
ATOM 13577 N N . LEU B 1 355 ? -0.788 -0.855 18.362 1.00 8.07 361 LEU B N 1
ATOM 13578 C CA . LEU B 1 355 ? 0.229 -1.258 17.401 1.00 8.47 361 LEU B CA 1
ATOM 13579 C C . LEU B 1 355 ? 0.398 -0.122 16.405 1.00 8.91 361 LEU B C 1
ATOM 13580 O O . LEU B 1 355 ? -0.581 0.501 15.995 1.00 8.72 361 LEU B O 1
ATOM 13596 N N . SER B 1 356 ? 1.660 0.163 16.066 1.00 8.94 362 SER B N 1
ATOM 13597 C CA . SER B 1 356 ? 2.011 1.226 15.139 1.00 8.66 362 SER B CA 1
ATOM 13598 C C . SER B 1 356 ? 2.663 0.600 13.932 1.00 9.28 362 SER B C 1
ATOM 13599 O O . SER B 1 356 ? 1.968 0.058 13.069 1.00 9.66 362 SER B O 1
ATOM 13607 N N . GLY B 1 357 ? 4.000 0.602 13.836 1.00 9.70 363 GLY B N 1
ATOM 13608 C CA . GLY B 1 357 ? 4.653 0.024 12.677 1.00 9.37 363 GLY B CA 1
ATOM 13609 C C . GLY B 1 357 ? 4.328 -1.441 12.491 1.00 9.38 363 GLY B C 1
ATOM 13610 O O . GLY B 1 357 ? 4.298 -1.936 11.363 1.00 10.67 363 GLY B O 1
ATOM 13614 N N . GLU B 1 358 ? 4.058 -2.147 13.591 1.00 10.01 364 GLU B N 1
ATOM 13615 C CA . GLU B 1 358 ? 3.750 -3.567 13.511 1.00 9.89 364 GLU B CA 1
ATOM 13616 C C . GLU B 1 358 ? 2.579 -3.851 12.584 1.00 9.79 364 GLU B C 1
ATOM 13617 O O . GLU B 1 358 ? 2.553 -4.897 11.919 1.00 11.26 364 GLU B O 1
ATOM 13629 N N . THR B 1 359 ? 1.588 -2.966 12.536 1.00 8.89 365 THR B N 1
ATOM 13630 C CA . THR B 1 359 ? 0.467 -3.162 11.632 1.00 9.98 365 THR B CA 1
ATOM 13631 C C . THR B 1 359 ? 0.485 -2.235 10.429 1.00 10.19 365 THR B C 1
ATOM 13632 O O . THR B 1 359 ? -0.074 -2.598 9.392 1.00 11.04 365 THR B O 1
ATOM 13643 N N . ALA B 1 360 ? 1.137 -1.072 10.528 1.00 9.80 366 ALA B N 1
ATOM 13644 C CA . ALA B 1 360 ? 1.088 -0.109 9.430 1.00 10.22 366 ALA B CA 1
ATOM 13645 C C . ALA B 1 360 ? 2.055 -0.485 8.320 1.00 11.18 366 ALA B C 1
ATOM 13646 O O . ALA B 1 360 ? 1.733 -0.328 7.140 1.00 12.32 366 ALA B O 1
ATOM 13653 N N . LYS B 1 361 ? 3.222 -1.009 8.675 1.00 11.82 367 LYS B N 1
ATOM 13654 C CA . LYS B 1 361 ? 4.304 -1.177 7.713 1.00 13.20 367 LYS B CA 1
ATOM 13655 C C . LYS B 1 361 ? 4.953 -2.549 7.728 1.00 14.49 367 LYS B C 1
ATOM 13656 O O . LYS B 1 361 ? 5.619 -2.903 6.744 1.00 16.01 367 LYS B O 1
ATOM 13666 N N . GLY B 1 362 ? 4.739 -3.359 8.749 1.00 13.51 368 GLY B N 1
ATOM 13667 C CA . GLY B 1 362 ? 5.526 -4.553 8.932 1.00 12.87 368 GLY B CA 1
ATOM 13668 C C . GLY B 1 362 ? 5.073 -5.722 8.096 1.00 13.10 368 GLY B C 1
ATOM 13669 O O . GLY B 1 362 ? 4.073 -5.690 7.386 1.00 13.82 368 GLY B O 1
ATOM 13673 N N . ASP B 1 363 ? 5.835 -6.793 8.218 1.00 13.21 369 ASP B N 1
ATOM 13674 C CA . ASP B 1 363 ? 5.622 -8.011 7.454 1.00 14.23 369 ASP B CA 1
ATOM 13675 C C . ASP B 1 363 ? 4.660 -8.977 8.128 1.00 13.93 369 ASP B C 1
ATOM 13676 O O . ASP B 1 363 ? 4.243 -9.951 7.488 1.00 15.57 369 ASP B O 1
ATOM 13685 N N . TYR B 1 364 ? 4.271 -8.715 9.385 1.00 13.14 370 TYR B N 1
ATOM 13686 C CA . TYR B 1 364 ? 3.450 -9.651 10.155 1.00 12.99 370 TYR B CA 1
ATOM 13687 C C . TYR B 1 364 ? 2.325 -8.933 10.887 1.00 12.44 370 TYR B C 1
ATOM 13688 O O . TYR B 1 364 ? 2.151 -9.104 12.089 1.00 12.46 370 TYR B O 1
ATOM 13706 N N . PRO B 1 365 ? 1.520 -8.139 10.181 1.00 11.61 371 PRO B N 1
ATOM 13707 C CA . PRO B 1 365 ? 0.467 -7.387 10.878 1.00 11.39 371 PRO B CA 1
ATOM 13708 C C . PRO B 1 365 ? -0.529 -8.279 11.595 1.00 11.10 371 PRO B C 1
ATOM 13709 O O . PRO B 1 365 ? -0.918 -7.987 12.734 1.00 11.41 371 PRO B O 1
ATOM 13720 N N . LEU B 1 366 ? -0.953 -9.372 10.969 1.00 12.44 372 LEU B N 1
ATOM 13721 C CA . LEU B 1 366 ? -1.959 -10.213 11.597 1.00 11.92 372 LEU B CA 1
ATOM 13722 C C . LEU B 1 366 ? -1.401 -10.908 12.821 1.00 11.75 372 LEU B C 1
ATOM 13723 O O . LEU B 1 366 ? -2.082 -11.011 13.842 1.00 12.47 372 LEU B O 1
ATOM 13739 N N . GLU B 1 367 ? -0.164 -11.393 12.737 1.00 11.43 373 GLU B N 1
ATOM 13740 C CA . GLU B 1 367 ? 0.453 -12.031 13.886 1.00 11.46 373 GLU B CA 1
ATOM 13741 C C . GLU B 1 367 ? 0.566 -11.061 15.051 1.00 10.94 373 GLU B C 1
ATOM 13742 O O . GLU B 1 367 ? 0.417 -11.453 16.214 1.00 11.52 373 GLU B O 1
ATOM 13754 N N . ALA B 1 368 ? 0.844 -9.792 14.766 1.00 10.37 374 ALA B N 1
ATOM 13755 C CA . ALA B 1 368 ? 0.961 -8.817 15.844 1.00 9.61 374 ALA B CA 1
ATOM 13756 C C . ALA B 1 368 ? -0.384 -8.587 16.529 1.00 9.51 374 ALA B C 1
ATOM 13757 O O . ALA B 1 368 ? -0.452 -8.548 17.762 1.00 9.68 374 ALA B O 1
ATOM 13764 N N . VAL B 1 369 ? -1.462 -8.457 15.759 1.00 10.06 375 VAL B N 1
ATOM 13765 C CA . VAL B 1 369 ? -2.787 -8.300 16.356 1.00 9.60 375 VAL B CA 1
ATOM 13766 C C . VAL B 1 369 ? -3.126 -9.527 17.186 1.00 9.35 375 VAL B C 1
ATOM 13767 O O . VAL B 1 369 ? -3.567 -9.419 18.339 1.00 9.93 375 VAL B O 1
ATOM 13780 N N . ARG B 1 370 ? -2.891 -10.714 16.619 1.00 10.20 376 ARG B N 1
ATOM 13781 C CA . ARG B 1 370 ? -3.239 -11.954 17.301 1.00 10.85 376 ARG B CA 1
ATOM 13782 C C . ARG B 1 370 ? -2.463 -12.090 18.602 1.00 10.41 376 ARG B C 1
ATOM 13783 O O . ARG B 1 370 ? -2.995 -12.579 19.602 1.00 11.15 376 ARG B O 1
ATOM 13804 N N . MET B 1 371 ? -1.210 -11.637 18.618 1.00 9.50 377 MET B N 1
ATOM 13805 C CA . MET B 1 371 ? -0.403 -11.754 19.826 1.00 9.58 377 MET B CA 1
ATOM 13806 C C . MET B 1 371 ? -0.886 -10.792 20.904 1.00 9.47 377 MET B C 1
ATOM 13807 O O . MET B 1 371 ? -0.941 -11.152 22.080 1.00 9.37 377 MET B O 1
ATOM 13821 N N . GLN B 1 372 ? -1.267 -9.572 20.536 1.00 8.98 378 GLN B N 1
ATOM 13822 C CA . GLN B 1 372 ? -1.867 -8.690 21.539 1.00 9.47 378 GLN B CA 1
ATOM 13823 C C . GLN B 1 372 ? -3.150 -9.292 22.111 1.00 8.95 378 GLN B C 1
ATOM 13824 O O . GLN B 1 372 ? -3.397 -9.208 23.316 1.00 9.63 378 GLN B O 1
ATOM 13838 N N . HIS B 1 373 ? -3.969 -9.916 21.268 1.00 9.00 379 HIS B N 1
ATOM 13839 C CA . HIS B 1 373 ? -5.182 -10.568 21.746 1.00 9.33 379 HIS B CA 1
ATOM 13840 C C . HIS B 1 373 ? -4.849 -11.660 22.753 1.00 9.26 379 HIS B C 1
ATOM 13841 O O . HIS B 1 373 ? -5.417 -11.713 23.850 1.00 10.38 379 HIS B O 1
ATOM 13854 N N . LEU B 1 374 ? -3.897 -12.526 22.409 1.00 9.03 380 LEU B N 1
ATOM 13855 C CA . LEU B 1 374 ? -3.544 -13.633 23.288 1.00 9.20 380 LEU B CA 1
ATOM 13856 C C . LEU B 1 374 ? -2.982 -13.139 24.610 1.00 8.88 380 LEU B C 1
ATOM 13857 O O . LEU B 1 374 ? -3.354 -13.634 25.686 1.00 9.84 380 LEU B O 1
ATOM 13873 N N . ILE B 1 375 ? -2.058 -12.183 24.561 1.00 8.69 381 ILE B N 1
ATOM 13874 C CA . ILE B 1 375 ? -1.449 -11.718 25.803 1.00 8.93 381 ILE B CA 1
ATOM 13875 C C . ILE B 1 375 ? -2.484 -11.008 26.665 1.00 8.44 381 ILE B C 1
ATOM 13876 O O . ILE B 1 375 ? -2.529 -11.199 27.881 1.00 8.85 381 ILE B O 1
ATOM 13892 N N . ALA B 1 376 ? -3.282 -10.123 26.064 1.00 8.93 382 ALA B N 1
ATOM 13893 C CA . ALA B 1 376 ? -4.264 -9.379 26.843 1.00 9.27 382 ALA B CA 1
ATOM 13894 C C . ALA B 1 376 ? -5.201 -10.320 27.587 1.00 9.79 382 ALA B C 1
ATOM 13895 O O . ALA B 1 376 ? -5.503 -10.109 28.762 1.00 10.83 382 ALA B O 1
ATOM 13902 N N . ARG B 1 377 ? -5.681 -11.360 26.923 1.00 11.45 383 ARG B N 1
ATOM 13903 C CA . ARG B 1 377 ? -6.584 -12.281 27.594 1.00 13.11 383 ARG B CA 1
ATOM 13904 C C . ARG B 1 377 ? -5.915 -12.962 28.781 1.00 11.48 383 ARG B C 1
ATOM 13905 O O . ARG B 1 377 ? -6.526 -13.135 29.836 1.00 12.10 383 ARG B O 1
ATOM 13926 N N . GLU B 1 378 ? -4.672 -13.394 28.622 1.00 8.86 384 GLU B N 1
ATOM 13927 C CA . GLU B 1 378 ? -3.975 -14.024 29.734 1.00 9.12 384 GLU B CA 1
ATOM 13928 C C . GLU B 1 378 ? -3.791 -13.042 30.878 1.00 9.04 384 GLU B C 1
ATOM 13929 O O . GLU B 1 378 ? -3.970 -13.398 32.048 1.00 9.57 384 GLU B O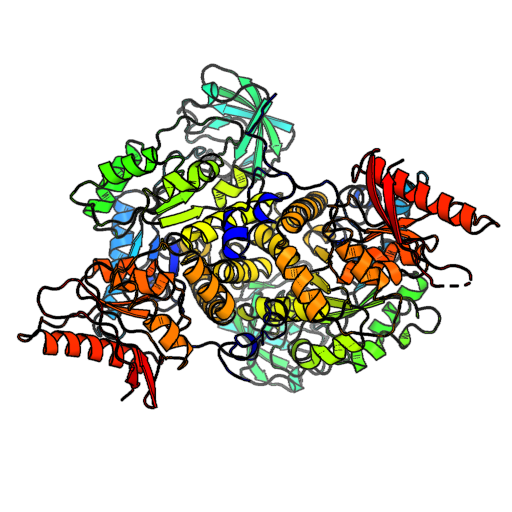 1
ATOM 13941 N N . ALA B 1 379 ? -3.406 -11.805 30.562 1.00 8.79 385 ALA B N 1
ATOM 13942 C CA . ALA B 1 379 ? -3.142 -10.820 31.603 1.00 8.31 385 ALA B CA 1
ATOM 13943 C C . ALA B 1 379 ? -4.414 -10.395 32.316 1.00 8.77 385 ALA B C 1
ATOM 13944 O O . ALA B 1 379 ? -4.397 -10.168 33.530 1.00 9.79 385 ALA B O 1
ATOM 13951 N N . GLU B 1 380 ? -5.528 -10.327 31.598 1.00 9.59 386 GLU B N 1
ATOM 13952 C CA . GLU B 1 380 ? -6.786 -9.945 32.230 1.00 9.90 386 GLU B CA 1
ATOM 13953 C C . GLU B 1 380 ? -7.157 -10.919 33.331 1.00 9.99 386 GLU B C 1
ATOM 13954 O O . GLU B 1 380 ? -7.679 -10.517 34.379 1.00 10.83 386 GLU B O 1
ATOM 13966 N N . ALA B 1 381 ? -6.865 -12.206 33.138 1.00 10.02 387 ALA B N 1
ATOM 13967 C CA . ALA B 1 381 ? -7.195 -13.198 34.156 1.00 10.30 387 ALA B CA 1
ATOM 13968 C C . ALA B 1 381 ? -6.275 -13.073 35.356 1.00 10.02 387 ALA B C 1
ATOM 13969 O O . ALA B 1 381 ? -6.668 -13.404 36.481 1.00 11.06 387 ALA B O 1
ATOM 13976 N N . ALA B 1 382 ? -5.055 -12.580 35.136 1.00 9.29 388 ALA B N 1
ATOM 13977 C CA . ALA B 1 382 ? -4.026 -12.497 36.165 1.00 9.87 388 ALA B CA 1
ATOM 13978 C C . ALA B 1 382 ? -4.153 -11.261 37.039 1.00 9.67 388 ALA B C 1
ATOM 13979 O O . ALA B 1 382 ? -3.473 -11.171 38.058 1.00 12.12 388 ALA B O 1
ATOM 13986 N N . ILE B 1 383 ? -5.016 -10.310 36.681 1.00 9.79 389 ILE B N 1
ATOM 13987 C CA . ILE B 1 383 ? -5.233 -9.146 37.533 1.00 10.69 389 ILE B CA 1
ATOM 13988 C C . ILE B 1 383 ? -5.671 -9.605 38.917 1.00 10.82 389 ILE B C 1
ATOM 13989 O O . ILE B 1 383 ? -6.415 -10.575 39.060 1.00 11.80 389 ILE B O 1
ATOM 14005 N N . TYR B 1 384 ? -5.220 -8.895 39.947 1.00 11.31 390 TYR B N 1
ATOM 14006 C CA . TYR B 1 384 ? -5.649 -9.169 41.319 1.00 11.00 390 TYR B CA 1
ATOM 14007 C C . TYR B 1 384 ? -6.875 -8.308 41.628 1.00 10.63 390 TYR B C 1
ATOM 14008 O O . TYR B 1 384 ? -6.798 -7.249 42.251 1.00 10.38 390 TYR B O 1
ATOM 14026 N N . HIS B 1 385 ? -8.034 -8.791 41.173 1.00 10.43 391 HIS B N 1
ATOM 14027 C CA . HIS B 1 385 ? -9.263 -8.000 41.266 1.00 10.38 391 HIS B CA 1
ATOM 14028 C C . HIS B 1 385 ? -9.636 -7.711 42.707 1.00 10.76 391 HIS B C 1
ATOM 14029 O O . HIS B 1 385 ? -10.234 -6.670 42.989 1.00 11.55 391 HIS B O 1
ATOM 14042 N N . LEU B 1 386 ? -9.284 -8.603 43.629 1.00 12.05 392 LEU B N 1
ATOM 14043 C CA . LEU B 1 386 ? -9.666 -8.401 45.018 1.00 13.82 392 LEU B CA 1
ATOM 14044 C C . LEU B 1 386 ? -9.164 -7.051 45.514 1.00 12.17 392 LEU B C 1
ATOM 14045 O O . LEU B 1 386 ? -9.921 -6.261 46.092 1.00 14.09 392 LEU B O 1
ATOM 14061 N N . GLN B 1 387 ? -7.894 -6.755 45.268 1.00 11.10 393 GLN B N 1
ATOM 14062 C CA . GLN B 1 387 ? -7.322 -5.499 45.723 1.00 10.50 393 GLN B CA 1
ATOM 14063 C C . GLN B 1 387 ? -7.753 -4.337 44.848 1.00 10.43 393 GLN B C 1
ATOM 14064 O O . GLN B 1 387 ? -8.066 -3.263 45.357 1.00 10.75 393 GLN B O 1
ATOM 14078 N N . LEU B 1 388 ? -7.779 -4.537 43.531 1.00 9.45 394 LEU B N 1
ATOM 14079 C CA . LEU B 1 388 ? -8.132 -3.456 42.625 1.00 9.58 394 LEU B CA 1
ATOM 14080 C C . LEU B 1 388 ? -9.538 -2.934 42.913 1.00 10.24 394 LEU B C 1
ATOM 14081 O O . LEU B 1 388 ? -9.756 -1.721 42.996 1.00 10.35 394 LEU B O 1
ATOM 14097 N N . PHE B 1 389 ? -10.516 -3.837 43.036 1.00 10.36 395 PHE B N 1
ATOM 14098 C CA . PHE B 1 389 ? -11.885 -3.403 43.273 1.00 10.49 395 PHE B CA 1
ATOM 14099 C C . PHE B 1 389 ? -11.998 -2.690 44.610 1.00 11.09 395 PHE B C 1
ATOM 14100 O O . PHE B 1 389 ? -12.673 -1.658 44.714 1.00 12.18 395 PHE B O 1
ATOM 14117 N N . GLU B 1 390 ? -11.362 -3.224 45.649 1.00 11.52 396 GLU B N 1
ATOM 14118 C CA . GLU B 1 390 ? -11.399 -2.548 46.940 1.00 13.00 396 GLU B CA 1
ATOM 14119 C C . GLU B 1 390 ? -10.843 -1.133 46.839 1.00 11.45 396 GLU B C 1
ATOM 14120 O O . GLU B 1 390 ? -11.423 -0.188 47.383 1.00 13.22 396 GLU B O 1
ATOM 14132 N N . GLU B 1 391 ? -9.719 -0.965 46.153 1.00 11.18 397 GLU B N 1
ATOM 14133 C CA . GLU B 1 391 ? -9.105 0.356 46.077 1.00 10.80 397 GLU B CA 1
ATOM 14134 C C . GLU B 1 391 ? -9.919 1.303 45.205 1.00 11.72 397 GLU B C 1
ATOM 14135 O O . GLU B 1 391 ? -10.081 2.479 45.539 1.00 12.34 397 GLU B O 1
ATOM 14147 N N . LEU B 1 392 ? -10.463 0.812 44.094 1.00 10.84 398 LEU B N 1
ATOM 14148 C CA . LEU B 1 392 ? -11.296 1.678 43.267 1.00 10.72 398 LEU B CA 1
ATOM 14149 C C . LEU B 1 392 ? -12.514 2.156 44.045 1.00 13.23 398 LEU B C 1
ATOM 14150 O O . LEU B 1 392 ? -12.902 3.321 43.947 1.00 14.48 398 LEU B O 1
ATOM 14166 N N . ARG B 1 393 ? -13.117 1.268 44.842 1.00 13.64 399 ARG B N 1
ATOM 14167 C CA . ARG B 1 393 ? -14.266 1.660 45.648 1.00 16.46 399 ARG B CA 1
ATOM 14168 C C . ARG B 1 393 ? -13.863 2.704 46.666 1.00 16.62 399 ARG B C 1
ATOM 14169 O O . ARG B 1 393 ? -14.562 3.715 46.843 1.00 17.20 399 ARG B O 1
ATOM 14190 N N . ARG B 1 394 ? -12.740 2.469 47.356 1.00 16.53 400 ARG B N 1
ATOM 14191 C CA . ARG B 1 394 ? -12.328 3.355 48.440 1.00 18.29 400 ARG B CA 1
ATOM 14192 C C . ARG B 1 394 ? -11.981 4.743 47.925 1.00 17.86 400 ARG B C 1
ATOM 14193 O O . ARG B 1 394 ? -12.199 5.740 48.625 1.00 19.39 400 ARG B O 1
ATOM 14200 N N . LEU B 1 395 ? -11.473 4.838 46.708 1.00 16.16 401 LEU B N 1
ATOM 14201 C CA . LEU B 1 395 ? -10.987 6.099 46.192 1.00 15.43 401 LEU B CA 1
ATOM 14202 C C . LEU B 1 395 ? -12.020 6.841 45.361 1.00 15.33 401 LEU B C 1
ATOM 14203 O O . LEU B 1 395 ? -11.776 7.991 44.993 1.00 16.87 401 LEU B O 1
ATOM 14219 N N . ALA B 1 396 ? -13.163 6.224 45.082 1.00 14.05 402 ALA B N 1
ATOM 14220 C CA . ALA B 1 396 ? -14.159 6.841 44.233 1.00 14.96 402 ALA B CA 1
ATOM 14221 C C . ALA B 1 396 ? -14.786 8.053 44.918 1.00 14.68 402 ALA B C 1
ATOM 14222 O O . ALA B 1 396 ? -14.927 8.080 46.140 1.00 15.48 402 ALA B O 1
ATOM 14229 N N . PRO B 1 397 ? -15.203 9.054 44.148 1.00 14.89 403 PRO B N 1
ATOM 14230 C CA . PRO B 1 397 ? -15.918 10.189 44.741 1.00 14.69 403 PRO B CA 1
ATOM 14231 C C . PRO B 1 397 ? -17.195 9.757 45.467 1.00 12.85 403 PRO B C 1
ATOM 14232 O O . PRO B 1 397 ? -17.884 8.825 45.062 1.00 13.89 403 PRO B O 1
ATOM 14243 N N . ILE B 1 398 ? -17.521 10.463 46.546 1.00 12.34 404 ILE B N 1
ATOM 14244 C CA . ILE B 1 398 ? -18.709 10.155 47.339 1.00 12.38 404 ILE B CA 1
ATOM 14245 C C . ILE B 1 398 ? -19.951 10.689 46.633 1.00 9.79 404 ILE B C 1
ATOM 14246 O O . ILE B 1 398 ? -20.001 11.850 46.225 1.00 10.39 404 ILE B O 1
ATOM 14262 N N . THR B 1 399 ? -20.958 9.835 46.480 1.00 9.96 405 THR B N 1
ATOM 14263 C CA . THR B 1 399 ? -22.196 10.222 45.831 1.00 9.54 405 THR B CA 1
ATOM 14264 C C . THR B 1 399 ? -23.319 9.288 46.247 1.00 9.52 405 THR B C 1
ATOM 14265 O O . THR B 1 399 ? -23.104 8.101 46.497 1.00 10.27 405 THR B O 1
ATOM 14276 N N . SER B 1 400 ? -24.527 9.830 46.290 1.00 9.95 406 SER B N 1
ATOM 14277 C CA A SER B 1 400 ? -25.718 9.023 46.522 0.56 10.47 406 SER B CA 1
ATOM 14278 C CA B SER B 1 400 ? -25.731 9.045 46.524 0.44 10.56 406 SER B CA 1
ATOM 14279 C C . SER B 1 400 ? -26.425 8.659 45.228 1.00 9.93 406 SER B C 1
ATOM 14280 O O . SER B 1 400 ? -27.505 8.076 45.266 1.00 11.02 406 SER B O 1
ATOM 14295 N N . ASP B 1 401 ? -25.822 8.950 44.092 1.00 9.03 407 ASP B N 1
ATOM 14296 C CA . ASP B 1 401 ? -26.393 8.641 42.793 1.00 9.69 407 ASP B CA 1
ATOM 14297 C C . ASP B 1 401 ? -26.851 7.180 42.713 1.00 8.90 407 ASP B C 1
ATOM 14298 O O . ASP B 1 401 ? -26.017 6.262 42.847 1.00 8.87 407 ASP B O 1
ATOM 14307 N N . PRO B 1 402 ? -28.138 6.925 42.448 1.00 9.01 408 PRO B N 1
ATOM 14308 C CA . PRO B 1 402 ? -28.599 5.540 42.289 1.00 9.42 408 PRO B CA 1
ATOM 14309 C C . PRO B 1 402 ? -27.892 4.762 41.194 1.00 8.75 408 PRO B C 1
ATOM 14310 O O . PRO B 1 402 ? -27.685 3.556 41.343 1.00 9.76 408 PRO B O 1
ATOM 14321 N N . THR B 1 403 ? -27.552 5.397 40.078 1.00 9.00 409 THR B N 1
ATOM 14322 C CA . THR B 1 403 ? -26.937 4.653 38.986 1.00 9.44 409 THR B CA 1
ATOM 14323 C C . THR B 1 403 ? -25.561 4.149 39.384 1.00 9.85 409 THR B C 1
ATOM 14324 O O . THR B 1 403 ? -25.242 2.981 39.168 1.00 10.50 409 THR B O 1
ATOM 14335 N N . GLU B 1 404 ? -24.743 5.014 39.984 1.00 9.74 410 GLU B N 1
ATOM 14336 C CA A GLU B 1 404 ? -23.424 4.588 40.437 0.77 10.48 410 GLU B CA 1
ATOM 14337 C CA B GLU B 1 404 ? -23.424 4.591 40.442 0.23 9.97 410 GLU B CA 1
ATOM 14338 C C . GLU B 1 404 ? -23.531 3.462 41.459 1.00 9.15 410 GLU B C 1
ATOM 14339 O O . GLU B 1 404 ? -22.746 2.506 41.431 1.00 9.71 410 GLU B O 1
ATOM 14362 N N . ALA B 1 405 ? -24.488 3.564 42.380 1.00 8.75 411 ALA B N 1
ATOM 14363 C CA . ALA B 1 405 ? -24.633 2.534 43.399 1.00 8.12 411 ALA B CA 1
ATOM 14364 C C . ALA B 1 405 ? -25.021 1.201 42.771 1.00 7.96 411 ALA B C 1
ATOM 14365 O O . ALA B 1 405 ? -24.555 0.138 43.202 1.00 8.62 411 ALA B O 1
ATOM 14372 N N . THR B 1 406 ? -25.872 1.243 41.745 1.00 7.96 412 THR B N 1
ATOM 14373 C CA . THR B 1 406 ? -26.272 0.026 41.067 1.00 8.55 412 THR B CA 1
ATOM 14374 C C . THR B 1 406 ? -25.107 -0.571 40.303 1.00 9.15 412 THR B C 1
ATOM 14375 O O . THR B 1 406 ? -24.934 -1.791 40.292 1.00 9.90 412 THR B O 1
ATOM 14386 N N . ALA B 1 407 ? -24.264 0.281 39.714 1.00 9.46 413 ALA B N 1
ATOM 14387 C CA . ALA B 1 407 ? -23.099 -0.207 38.979 1.00 10.01 413 ALA B CA 1
ATOM 14388 C C . ALA B 1 407 ? -22.139 -0.927 39.909 1.00 9.23 413 ALA B C 1
ATOM 14389 O O . ALA B 1 407 ? -21.635 -2.014 39.593 1.00 9.80 413 ALA B O 1
ATOM 14396 N N . VAL B 1 408 ? -21.844 -0.326 41.058 1.00 9.04 414 VAL B N 1
ATOM 14397 C CA A VAL B 1 408 ? -20.943 -0.970 42.011 0.77 9.90 414 VAL B CA 1
ATOM 14398 C CA B VAL B 1 408 ? -20.934 -0.982 41.990 0.23 9.11 414 VAL B CA 1
ATOM 14399 C C . VAL B 1 408 ? -21.555 -2.260 42.534 1.00 9.23 414 VAL B C 1
ATOM 14400 O O . VAL B 1 408 ? -20.865 -3.263 42.709 1.00 9.55 414 VAL B O 1
ATOM 14425 N N . GLY B 1 409 ? -22.850 -2.235 42.837 1.00 9.28 415 GLY B N 1
ATOM 14426 C CA . GLY B 1 409 ? -23.511 -3.443 43.300 1.00 10.35 415 GLY B CA 1
ATOM 14427 C C . GLY B 1 409 ? -23.449 -4.548 42.265 1.00 9.45 415 GLY B C 1
ATOM 14428 O O . GLY B 1 409 ? -23.252 -5.715 42.593 1.00 9.53 415 GLY B O 1
ATOM 14432 N N . ALA B 1 410 ? -23.585 -4.184 40.998 1.00 8.84 416 ALA B N 1
ATOM 14433 C CA . ALA B 1 410 ? -23.541 -5.169 39.929 1.00 8.77 416 ALA B CA 1
ATOM 14434 C C . ALA B 1 410 ? -22.154 -5.766 39.797 1.00 8.97 416 ALA B C 1
ATOM 14435 O O . ALA B 1 410 ? -22.003 -6.970 39.561 1.00 9.61 416 ALA B O 1
ATOM 14442 N N . VAL B 1 411 ? -21.128 -4.938 39.945 1.00 7.80 417 VAL B N 1
ATOM 14443 C CA . VAL B 1 411 ? -19.779 -5.466 39.887 1.00 8.34 417 VAL B CA 1
ATOM 14444 C C . VAL B 1 411 ? -19.516 -6.410 41.050 1.00 8.75 417 VAL B C 1
ATOM 14445 O O . VAL B 1 411 ? -18.957 -7.493 40.863 1.00 9.92 417 VAL B O 1
ATOM 14458 N N . GLU B 1 412 ? -19.913 -6.038 42.267 1.00 9.37 418 GLU B N 1
ATOM 14459 C CA . GLU B 1 412 ? -19.749 -6.969 43.376 1.00 10.00 418 GLU B CA 1
ATOM 14460 C C . GLU B 1 412 ? -20.537 -8.253 43.139 1.00 9.61 418 GLU B C 1
ATOM 14461 O O . GLU B 1 412 ? -20.025 -9.355 43.364 1.00 10.58 418 GLU B O 1
ATOM 14473 N N . ALA B 1 413 ? -21.785 -8.140 42.682 1.00 9.26 419 ALA B N 1
ATOM 14474 C CA . ALA B 1 413 ? -22.562 -9.340 42.372 1.00 10.62 419 ALA B CA 1
ATOM 14475 C C . ALA B 1 413 ? -21.844 -10.207 41.355 1.00 10.57 419 ALA B C 1
ATOM 14476 O O . ALA B 1 413 ? -21.832 -11.440 41.473 1.00 10.94 419 ALA B O 1
ATOM 14483 N N . SER B 1 414 ? -21.228 -9.585 40.350 1.00 9.78 420 SER B N 1
ATOM 14484 C CA . SER B 1 414 ? -20.544 -10.362 39.321 1.00 10.19 420 SER B CA 1
ATOM 14485 C C . SER B 1 414 ? -19.376 -11.158 39.892 1.00 10.04 420 SER B C 1
ATOM 14486 O O . SER B 1 414 ? -19.098 -12.268 39.439 1.00 11.39 420 SER B O 1
ATOM 14494 N N . PHE B 1 415 ? -18.654 -10.598 40.863 1.00 10.45 421 PHE B N 1
ATOM 14495 C CA . PHE B 1 415 ? -17.589 -11.367 41.508 1.00 11.11 421 PHE B CA 1
ATOM 14496 C C . PHE B 1 415 ? -18.170 -12.507 42.340 1.00 12.37 421 PHE B C 1
ATOM 14497 O O . PHE B 1 415 ? -17.641 -13.627 42.341 1.00 14.41 421 PHE B O 1
ATOM 14514 N N . LYS B 1 416 ? -19.257 -12.231 43.053 1.00 11.26 422 LYS B N 1
ATOM 14515 C CA . LYS B 1 416 ? -19.831 -13.198 43.981 1.00 12.04 422 LYS B CA 1
ATOM 14516 C C . LYS B 1 416 ? -20.283 -14.474 43.276 1.00 12.57 422 LYS B C 1
ATOM 14517 O O . LYS B 1 416 ? -20.190 -15.564 43.848 1.00 14.09 422 LYS B O 1
ATOM 14536 N N . CYS B 1 417 ? -20.802 -14.367 42.055 1.00 12.81 423 CYS B N 1
ATOM 14537 C CA . CYS B 1 417 ? -21.286 -15.533 41.321 1.00 14.18 423 CYS B CA 1
ATOM 14538 C C . CYS B 1 417 ? -20.431 -15.859 40.108 1.00 14.20 423 CYS B C 1
ATOM 14539 O O . CYS B 1 417 ? -20.829 -16.692 39.288 1.00 15.98 423 CYS B O 1
ATOM 14547 N N . CYS B 1 418 ? -19.259 -15.242 39.984 1.00 14.14 424 CYS B N 1
ATOM 14548 C CA A CYS B 1 418 ? -18.370 -15.461 38.845 0.69 15.53 424 CYS B CA 1
ATOM 14549 C CA B CYS B 1 418 ? -18.373 -15.474 38.846 0.31 15.65 424 CYS B CA 1
ATOM 14550 C C . CYS B 1 418 ? -19.165 -15.414 37.543 1.00 14.94 424 CYS B C 1
ATOM 14551 O O . CYS B 1 418 ? -19.178 -16.345 36.731 1.00 15.91 424 CYS B O 1
ATOM 14566 N N . SER B 1 419 ? -19.830 -14.287 37.358 1.00 13.93 425 SER B N 1
ATOM 14567 C CA A SER B 1 419 ? -20.817 -14.200 36.297 0.51 13.51 425 SER B CA 1
ATOM 14568 C CA B SER B 1 419 ? -20.811 -14.127 36.298 0.49 13.57 425 SER B CA 1
ATOM 14569 C C . SER B 1 419 ? -20.171 -14.222 34.916 1.00 12.55 425 SER B C 1
ATOM 14570 O O . SER B 1 419 ? -19.014 -13.829 34.712 1.00 13.44 425 SER B O 1
ATOM 14585 N N . GLY B 1 420 ? -20.955 -14.691 33.948 1.00 12.20 426 GLY B N 1
ATOM 14586 C CA . GLY B 1 420 ? -20.497 -14.734 32.576 1.00 13.20 426 GLY B CA 1
ATOM 14587 C C . GLY B 1 420 ? -20.453 -13.384 31.900 1.00 12.07 426 GLY B C 1
ATOM 14588 O O . GLY B 1 420 ? -19.747 -13.231 30.896 1.00 13.16 426 GLY B O 1
ATOM 14592 N N . ALA B 1 421 ? -21.196 -12.409 32.414 1.00 11.57 427 ALA B N 1
ATOM 14593 C CA . ALA B 1 421 ? -21.227 -11.082 31.815 1.00 11.23 427 ALA B CA 1
ATOM 14594 C C . ALA B 1 421 ? -22.047 -10.173 32.708 1.00 10.95 427 ALA B C 1
ATOM 14595 O O . ALA B 1 421 ? -22.859 -10.632 33.515 1.00 12.55 427 ALA B O 1
ATOM 14602 N N . ILE B 1 422 ? -21.828 -8.875 32.534 1.00 9.40 428 ILE B N 1
ATOM 14603 C CA . ILE B 1 422 ? -22.740 -7.831 32.977 1.00 8.72 428 ILE B CA 1
ATOM 14604 C C . ILE B 1 422 ? -23.297 -7.202 31.707 1.00 9.67 428 ILE B C 1
ATOM 14605 O O . ILE B 1 422 ? -22.537 -6.671 30.888 1.00 10.97 428 ILE B O 1
ATOM 14621 N N . ILE B 1 423 ? -24.602 -7.307 31.517 1.00 9.11 429 ILE B N 1
ATOM 14622 C CA . ILE B 1 423 ? -25.289 -6.732 30.363 1.00 9.32 429 ILE B CA 1
ATOM 14623 C C . ILE B 1 423 ? -25.802 -5.357 30.763 1.00 9.05 429 ILE B C 1
ATOM 14624 O O . ILE B 1 423 ? -26.438 -5.212 31.807 1.00 10.41 429 ILE B O 1
ATOM 14640 N N . VAL B 1 424 ? -25.533 -4.352 29.937 1.00 9.02 430 VAL B N 1
ATOM 14641 C CA A VAL B 1 424 ? -25.967 -2.994 30.223 0.57 10.00 430 VAL B CA 1
ATOM 14642 C CA B VAL B 1 424 ? -25.908 -2.968 30.216 0.43 10.13 430 VAL B CA 1
ATOM 14643 C C . VAL B 1 424 ? -26.467 -2.355 28.940 1.00 10.24 430 VAL B C 1
ATOM 14644 O O . VAL B 1 424 ? -25.899 -2.546 27.859 1.00 11.88 430 VAL B O 1
ATOM 14669 N N . LEU B 1 425 ? -27.554 -1.611 29.066 1.00 10.47 431 LEU B N 1
ATOM 14670 C CA . LEU B 1 425 ? -28.157 -0.898 27.946 1.00 10.58 431 LEU B CA 1
ATOM 14671 C C . LEU B 1 425 ? -27.709 0.558 27.995 1.00 9.75 431 LEU B C 1
ATOM 14672 O O . LEU B 1 425 ? -27.757 1.189 29.055 1.00 11.31 431 LEU B O 1
ATOM 14688 N N . THR B 1 426 ? -27.259 1.093 26.862 1.00 10.00 432 THR B N 1
ATOM 14689 C CA . THR B 1 426 ? -26.758 2.460 26.861 1.00 10.06 432 THR B CA 1
ATOM 14690 C C . THR B 1 426 ? -26.952 3.111 25.500 1.00 9.66 432 THR B C 1
ATOM 14691 O O . THR B 1 426 ? -26.785 2.465 24.464 1.00 11.00 432 THR B O 1
ATOM 14702 N N . LYS B 1 427 ? -27.330 4.397 25.510 1.00 10.67 433 LYS B N 1
ATOM 14703 C CA . LYS B 1 427 ? -27.435 5.178 24.283 1.00 11.44 433 LYS B CA 1
ATOM 14704 C C . LYS B 1 427 ? -26.113 5.842 23.915 1.00 11.43 433 LYS B C 1
ATOM 14705 O O . LYS B 1 427 ? -25.677 5.766 22.762 1.00 11.83 433 LYS B O 1
ATOM 14724 N N . SER B 1 428 ? -25.471 6.493 24.875 1.00 10.80 434 SER B N 1
ATOM 14725 C CA . SER B 1 428 ? -24.299 7.307 24.607 1.00 11.29 434 SER B CA 1
ATOM 14726 C C . SER B 1 428 ? -23.015 6.699 25.143 1.00 11.04 434 SER B C 1
ATOM 14727 O O . SER B 1 428 ? -21.928 7.167 24.777 1.00 12.10 434 SER B O 1
ATOM 14735 N N . GLY B 1 429 ? -23.112 5.676 25.996 1.00 11.06 435 GLY B N 1
ATOM 14736 C CA . GLY B 1 429 ? -21.963 4.961 26.527 1.00 11.17 435 GLY B CA 1
ATOM 14737 C C . GLY B 1 429 ? -21.842 5.026 28.037 1.00 10.80 435 GLY B C 1
ATOM 14738 O O . GLY B 1 429 ? -21.348 4.075 28.656 1.00 10.77 435 GLY B O 1
ATOM 14742 N N . ARG B 1 430 ? -22.286 6.127 28.641 1.00 10.75 436 ARG B N 1
ATOM 14743 C CA . ARG B 1 430 ? -21.975 6.401 30.043 1.00 10.84 436 ARG B CA 1
ATOM 14744 C C . ARG B 1 430 ? -22.334 5.248 30.969 1.00 9.51 436 ARG B C 1
ATOM 14745 O O . ARG B 1 430 ? -21.546 4.887 31.841 1.00 9.62 436 ARG B O 1
ATOM 14766 N N . TYR B 1 431 ? -23.524 4.664 30.827 1.00 9.14 437 TYR B N 1
ATOM 14767 C CA . TYR B 1 431 ? -23.897 3.649 31.807 1.00 9.43 437 TYR B CA 1
ATOM 14768 C C . TYR B 1 431 ? -22.927 2.483 31.786 1.00 9.62 437 TYR B C 1
ATOM 14769 O O . TYR B 1 431 ? -22.655 1.881 32.819 1.00 10.83 437 TYR B O 1
ATOM 14787 N N . ALA B 1 432 ? -22.415 2.133 30.607 1.00 8.96 438 ALA B N 1
ATOM 14788 C CA . ALA B 1 432 ? -21.415 1.078 30.519 1.00 9.72 438 ALA B CA 1
ATOM 14789 C C . ALA B 1 432 ? -20.063 1.534 31.040 1.00 8.91 438 ALA B C 1
ATOM 14790 O O . ALA B 1 432 ? -19.365 0.748 31.693 1.00 10.06 438 ALA B O 1
ATOM 14797 N N . HIS B 1 433 ? -19.682 2.791 30.778 1.00 9.77 439 HIS B N 1
ATOM 14798 C CA . HIS B 1 433 ? -18.440 3.325 31.342 1.00 10.23 439 HIS B CA 1
ATOM 14799 C C . HIS B 1 433 ? -18.440 3.227 32.862 1.00 9.91 439 HIS B C 1
ATOM 14800 O O . HIS B 1 433 ? -17.399 2.986 33.480 1.00 11.36 439 HIS B O 1
ATOM 14813 N N . GLN B 1 434 ? -19.595 3.470 33.482 1.00 9.62 440 GLN B N 1
ATOM 14814 C CA . GLN B 1 434 ? -19.680 3.489 34.934 1.00 10.50 440 GLN B CA 1
ATOM 14815 C C . GLN B 1 434 ? -19.423 2.118 35.515 1.00 10.11 440 GLN B C 1
ATOM 14816 O O . GLN B 1 434 ? -18.879 2.012 36.607 1.00 11.61 440 GLN B O 1
ATOM 14830 N N . VAL B 1 435 ? -19.839 1.068 34.824 1.00 9.58 441 VAL B N 1
ATOM 14831 C CA . VAL B 1 435 ? -19.495 -0.290 35.244 1.00 8.85 441 VAL B CA 1
ATOM 14832 C C . VAL B 1 435 ? -18.015 -0.560 35.030 1.00 9.29 441 VAL B C 1
ATOM 14833 O O . VAL B 1 435 ? -17.331 -1.097 35.906 1.00 9.50 441 VAL B O 1
ATOM 14846 N N . ALA B 1 436 ? -17.508 -0.208 33.849 1.00 9.41 442 ALA B N 1
ATOM 14847 C CA . ALA B 1 436 ? -16.126 -0.504 33.501 1.00 9.40 442 ALA B CA 1
ATOM 14848 C C . ALA B 1 436 ? -15.143 0.121 34.480 1.00 8.61 442 ALA B C 1
ATOM 14849 O O . ALA B 1 436 ? -14.078 -0.453 34.731 1.00 9.77 442 ALA B O 1
ATOM 14856 N N . ARG B 1 437 ? -15.461 1.282 35.036 1.00 9.28 443 ARG B N 1
ATOM 14857 C CA . ARG B 1 437 ? -14.489 1.926 35.903 1.00 11.10 443 ARG B CA 1
ATOM 14858 C C . ARG B 1 437 ? -14.237 1.145 37.186 1.00 10.16 443 ARG B C 1
ATOM 14859 O O . ARG B 1 437 ? -13.197 1.344 37.805 1.00 12.02 443 ARG B O 1
ATOM 14880 N N . TYR B 1 438 ? -15.132 0.240 37.571 1.00 9.63 444 TYR B N 1
ATOM 14881 C CA . TYR B 1 438 ? -14.899 -0.615 38.725 1.00 9.81 444 TYR B CA 1
ATOM 14882 C C . TYR B 1 438 ? -14.241 -1.931 38.364 1.00 9.37 444 TYR B C 1
ATOM 14883 O O . TYR B 1 438 ? -13.976 -2.739 39.258 1.00 10.74 444 TYR B O 1
ATOM 14901 N N . ARG B 1 439 ? -13.936 -2.137 37.079 1.00 9.22 445 ARG B N 1
ATOM 14902 C CA . ARG B 1 439 ? -13.048 -3.197 36.610 1.00 9.72 445 ARG B CA 1
ATOM 14903 C C . ARG B 1 439 ? -13.488 -4.599 37.004 1.00 10.12 445 ARG B C 1
ATOM 14904 O O . ARG B 1 439 ? -12.706 -5.388 37.561 1.00 10.45 445 ARG B O 1
ATOM 14925 N N . PRO B 1 440 ? -14.700 -4.987 36.630 1.00 9.38 446 PRO B N 1
ATOM 14926 C CA . PRO B 1 440 ? -15.103 -6.378 36.834 1.00 9.65 446 PRO B CA 1
ATOM 14927 C C . PRO B 1 440 ? -14.242 -7.323 36.014 1.00 9.54 446 PRO B C 1
ATOM 14928 O O . PRO B 1 440 ? -13.674 -6.965 34.987 1.00 10.00 446 PRO B O 1
ATOM 14939 N N . ARG B 1 441 ? -14.165 -8.558 36.487 1.00 10.49 447 ARG B N 1
ATOM 14940 C CA A ARG B 1 441 ? -13.599 -9.623 35.666 0.61 11.50 447 ARG B CA 1
ATOM 14941 C CA B ARG B 1 441 ? -13.605 -9.634 35.676 0.39 11.64 447 ARG B CA 1
ATOM 14942 C C . ARG B 1 441 ? -14.540 -9.978 34.519 1.00 11.62 447 ARG B C 1
ATOM 14943 O O . ARG B 1 441 ? -14.095 -10.196 33.382 1.00 13.32 447 ARG B O 1
ATOM 14984 N N . ALA B 1 442 ? -15.844 -10.015 34.789 1.00 10.90 448 ALA B N 1
ATOM 14985 C CA . ALA B 1 442 ? -16.819 -10.414 33.785 1.00 11.99 448 ALA B CA 1
ATOM 14986 C C . ALA B 1 442 ? -16.874 -9.395 32.647 1.00 11.49 448 ALA B C 1
ATOM 14987 O O . ALA B 1 442 ? -16.820 -8.181 32.891 1.00 12.52 448 ALA B O 1
ATOM 14994 N N . PRO B 1 443 ? -17.022 -9.849 31.400 1.00 11.57 449 PRO B N 1
ATOM 14995 C CA . PRO B 1 443 ? -17.199 -8.903 30.297 1.00 12.13 449 PRO B CA 1
ATOM 14996 C C . PRO B 1 443 ? -18.481 -8.105 30.457 1.00 10.70 449 PRO B C 1
ATOM 14997 O O . PRO B 1 443 ? -19.476 -8.593 30.994 1.00 10.55 449 PRO B O 1
ATOM 15008 N N . ILE B 1 444 ? -18.437 -6.868 29.980 1.00 9.91 450 ILE B N 1
ATOM 15009 C CA . ILE B 1 444 ? -19.567 -5.951 30.019 1.00 9.46 450 ILE B CA 1
ATOM 15010 C C . ILE B 1 444 ? -20.129 -5.904 28.603 1.00 9.54 450 ILE B C 1
ATOM 15011 O O . ILE B 1 444 ? -19.526 -5.309 27.705 1.00 10.94 450 ILE B O 1
ATOM 15027 N N . ILE B 1 445 ? -21.264 -6.550 28.378 1.00 9.38 451 ILE B N 1
ATOM 15028 C CA . ILE B 1 445 ? -21.910 -6.518 27.068 1.00 9.61 451 ILE B CA 1
ATOM 15029 C C . ILE B 1 445 ? -22.802 -5.289 27.053 1.00 9.20 451 ILE B C 1
ATOM 15030 O O . ILE B 1 445 ? -23.830 -5.249 27.730 1.00 9.90 451 ILE B O 1
ATOM 15046 N N . ALA B 1 446 ? -22.383 -4.269 26.307 1.00 9.91 452 ALA B N 1
ATOM 15047 C CA . ALA B 1 446 ? -23.094 -3.000 26.231 1.00 9.71 452 ALA B CA 1
ATOM 15048 C C . ALA B 1 446 ? -23.929 -2.980 24.964 1.00 10.74 452 ALA B C 1
ATOM 15049 O O . ALA B 1 446 ? -23.383 -2.929 23.855 1.00 11.05 452 ALA B O 1
ATOM 15056 N N . VAL B 1 447 ? -25.245 -3.025 25.128 1.00 10.50 453 VAL B N 1
ATOM 15057 C CA . VAL B 1 447 ? -26.172 -3.017 24.004 1.00 10.62 453 VAL B CA 1
ATOM 15058 C C . VAL B 1 447 ? -26.599 -1.586 23.725 1.00 10.61 453 VAL B C 1
ATOM 15059 O O . VAL B 1 447 ? -27.114 -0.892 24.609 1.00 10.96 453 VAL B O 1
ATOM 15072 N N . THR B 1 448 ? -26.432 -1.161 22.481 1.00 10.78 454 THR B N 1
ATOM 15073 C CA . THR B 1 448 ? -26.807 0.174 22.051 1.00 10.77 454 THR B CA 1
ATOM 15074 C C . THR B 1 448 ? -27.422 0.072 20.665 1.00 10.40 454 THR B C 1
ATOM 15075 O O . THR B 1 448 ? -27.151 -0.871 19.913 1.00 11.46 454 THR B O 1
ATOM 15086 N N . ARG B 1 449 ? -28.258 1.058 20.337 1.00 11.23 455 ARG B N 1
ATOM 15087 C CA . ARG B 1 449 ? -28.710 1.263 18.967 1.00 11.40 455 ARG B CA 1
ATOM 15088 C C . ARG B 1 449 ? -27.929 2.358 18.268 1.00 11.44 455 ARG B C 1
ATOM 15089 O O . ARG B 1 449 ? -28.159 2.610 17.084 1.00 13.39 455 ARG B O 1
ATOM 15110 N N . ASN B 1 450 ? -26.983 2.980 18.962 1.00 10.87 456 ASN B N 1
ATOM 15111 C CA . ASN B 1 450 ? -26.237 4.104 18.425 1.00 11.42 456 ASN B CA 1
ATOM 15112 C C . ASN B 1 450 ? -24.932 3.581 17.836 1.00 10.65 456 ASN B C 1
ATOM 15113 O O . ASN B 1 450 ? -24.067 3.096 18.590 1.00 10.52 456 ASN B O 1
ATOM 15124 N N . PRO B 1 451 ? -24.753 3.606 16.510 1.00 10.70 457 PRO B N 1
ATOM 15125 C CA . PRO B 1 451 ? -23.540 3.013 15.932 1.00 11.12 457 PRO B CA 1
ATOM 15126 C C . PRO B 1 451 ? -22.264 3.667 16.405 1.00 10.98 457 PRO B C 1
ATOM 15127 O O . PRO B 1 451 ? -21.248 2.980 16.526 1.00 12.06 457 PRO B O 1
ATOM 15138 N N . GLN B 1 452 ? -22.265 4.977 16.641 1.00 10.58 458 GLN B N 1
ATOM 15139 C CA . GLN B 1 452 ? -21.055 5.630 17.119 1.00 10.76 458 GLN B CA 1
ATOM 15140 C C . GLN B 1 452 ? -20.719 5.186 18.537 1.00 10.14 458 GLN B C 1
ATOM 15141 O O . GLN B 1 452 ? -19.548 4.948 18.855 1.00 11.47 458 GLN B O 1
ATOM 15155 N N . THR B 1 453 ? -21.728 5.053 19.403 1.00 9.37 459 THR B N 1
ATOM 15156 C CA . THR B 1 453 ? -21.462 4.537 20.737 1.00 9.05 459 THR B CA 1
ATOM 15157 C C . THR B 1 453 ? -20.857 3.150 20.658 1.00 9.47 459 THR B C 1
ATOM 15158 O O . THR B 1 453 ? -19.923 2.824 21.397 1.00 9.69 459 THR B O 1
ATOM 15169 N N . ALA B 1 454 ? -21.376 2.319 19.752 1.00 9.33 460 ALA B N 1
ATOM 15170 C CA . ALA B 1 454 ? -20.860 0.964 19.623 1.00 10.11 460 ALA B CA 1
ATOM 15171 C C . ALA B 1 454 ? -19.384 0.974 19.252 1.00 10.67 460 ALA B C 1
ATOM 15172 O O . ALA B 1 454 ? -18.623 0.127 19.713 1.00 12.60 460 ALA B O 1
ATOM 15179 N N . ARG B 1 455 ? -18.961 1.919 18.404 1.00 9.61 461 ARG B N 1
ATOM 15180 C CA . ARG B 1 455 ? -17.553 2.007 18.032 1.00 9.83 461 ARG B CA 1
ATOM 15181 C C . ARG B 1 455 ? -16.702 2.597 19.153 1.00 9.12 461 ARG B C 1
ATOM 15182 O O . ARG B 1 455 ? -15.599 2.096 19.426 1.00 9.59 461 ARG B O 1
ATOM 15203 N N . GLN B 1 456 ? -17.186 3.666 19.795 1.00 9.06 462 GLN B N 1
ATOM 15204 C CA . GLN B 1 456 ? -16.402 4.360 20.800 1.00 9.15 462 GLN B CA 1
ATOM 15205 C C . GLN B 1 456 ? -16.212 3.519 22.045 1.00 9.64 462 GLN B C 1
ATOM 15206 O O . GLN B 1 456 ? -15.199 3.656 22.717 1.00 10.24 462 GLN B O 1
ATOM 15220 N N . ALA B 1 457 ? -17.168 2.660 22.362 1.00 10.81 463 ALA B N 1
ATOM 15221 C CA . ALA B 1 457 ? -17.145 1.968 23.637 1.00 12.69 463 ALA B CA 1
ATOM 15222 C C . ALA B 1 457 ? -15.972 1.007 23.737 1.00 11.19 463 ALA B C 1
ATOM 15223 O O . ALA B 1 457 ? -15.607 0.605 24.845 1.00 12.12 463 ALA B O 1
ATOM 15230 N N . HIS B 1 458 ? -15.366 0.648 22.606 1.00 11.03 464 HIS B N 1
ATOM 15231 C CA . HIS B 1 458 ? -14.141 -0.145 22.628 1.00 11.85 464 HIS B CA 1
ATOM 15232 C C . HIS B 1 458 ? -13.051 0.458 23.495 1.00 12.10 464 HIS B C 1
ATOM 15233 O O . HIS B 1 458 ? -12.187 -0.275 23.976 1.00 14.15 464 HIS B O 1
ATOM 15246 N N . LEU B 1 459 ? -13.054 1.777 23.685 1.00 10.36 465 LEU B N 1
ATOM 15247 C CA . LEU B 1 459 ? -11.987 2.424 24.437 1.00 9.69 465 LEU B CA 1
ATOM 15248 C C . LEU B 1 459 ? -11.947 2.021 25.899 1.00 9.28 465 LEU B C 1
ATOM 15249 O O . LEU B 1 459 ? -10.923 2.251 26.545 1.00 9.87 465 LEU B O 1
ATOM 15265 N N . TYR B 1 460 ? -13.026 1.465 26.439 1.00 9.04 466 TYR B N 1
ATOM 15266 C CA . TYR B 1 460 ? -13.095 1.131 27.855 1.00 9.33 466 TYR B CA 1
ATOM 15267 C C . TYR B 1 460 ? -12.836 -0.348 28.080 1.00 8.16 466 TYR B C 1
ATOM 15268 O O . TYR B 1 460 ? -13.511 -1.203 27.490 1.00 9.30 466 TYR B O 1
ATOM 15286 N N . ARG B 1 461 ? -11.924 -0.645 28.997 1.00 8.53 467 ARG B N 1
ATOM 15287 C CA . ARG B 1 461 ? -11.661 -2.024 29.391 1.00 9.44 467 ARG B CA 1
ATOM 15288 C C . ARG B 1 461 ? -12.953 -2.748 29.734 1.00 9.29 467 ARG B C 1
ATOM 15289 O O . ARG B 1 461 ? -13.767 -2.267 30.529 1.00 10.11 467 ARG B O 1
ATOM 15310 N N . GLY B 1 462 ? -13.101 -3.940 29.183 1.00 9.28 468 GLY B N 1
ATOM 15311 C CA . GLY B 1 462 ? -14.199 -4.810 29.521 1.00 11.24 468 GLY B CA 1
ATOM 15312 C C . GLY B 1 462 ? -15.471 -4.585 28.728 1.00 10.55 468 GLY B C 1
ATOM 15313 O O . GLY B 1 462 ? -16.348 -5.452 28.747 1.00 11.71 468 GLY B O 1
ATOM 15317 N N . ILE B 1 463 ? -15.608 -3.471 28.023 1.00 10.23 469 ILE B N 1
ATOM 15318 C CA . ILE B 1 463 ? -16.843 -3.259 27.267 1.00 10.53 469 ILE B CA 1
ATOM 15319 C C . ILE B 1 463 ? -16.753 -3.984 25.934 1.00 12.52 469 ILE B C 1
ATOM 15320 O O . ILE B 1 463 ? -15.824 -3.756 25.154 1.00 14.30 469 ILE B O 1
ATOM 15336 N N . PHE B 1 464 ? -17.712 -4.866 25.694 1.00 11.45 470 PHE B N 1
ATOM 15337 C CA . PHE B 1 464 ? -17.913 -5.597 24.453 1.00 12.19 470 PHE B CA 1
ATOM 15338 C C . PHE B 1 464 ? -19.165 -4.986 23.835 1.00 11.37 470 PHE B C 1
ATOM 15339 O O . PHE B 1 464 ? -20.292 -5.328 24.233 1.00 10.84 470 PHE B O 1
ATOM 15356 N N . PRO B 1 465 ? -19.029 -4.030 22.918 1.00 12.48 471 PRO B N 1
ATOM 15357 C CA . PRO B 1 465 ? -20.217 -3.350 22.391 1.00 13.63 471 PRO B CA 1
ATOM 15358 C C . PRO B 1 465 ? -20.969 -4.241 21.424 1.00 14.20 471 PRO B C 1
ATOM 15359 O O . PRO B 1 465 ? -20.367 -4.957 20.622 1.00 15.27 471 PRO B O 1
ATOM 15370 N N . VAL B 1 466 ? -22.297 -4.175 21.485 1.00 13.28 472 VAL B N 1
ATOM 15371 C CA . VAL B 1 466 ? -23.145 -4.856 20.520 1.00 13.48 472 VAL B CA 1
ATOM 15372 C C . VAL B 1 466 ? -24.182 -3.872 20.008 1.00 12.71 472 VAL B C 1
ATOM 15373 O O . VAL B 1 466 ? -24.806 -3.143 20.792 1.00 13.19 472 VAL B O 1
ATOM 15386 N N . LEU B 1 467 ? -24.327 -3.824 18.690 1.00 12.84 473 LEU B N 1
ATOM 15387 C CA . LEU B 1 467 ? -25.167 -2.851 18.019 1.00 12.71 473 LEU B CA 1
ATOM 15388 C C . LEU B 1 467 ? -26.478 -3.531 17.650 1.00 13.52 473 LEU B C 1
ATOM 15389 O O . LEU B 1 467 ? -26.527 -4.375 16.753 1.00 14.62 473 LEU B O 1
ATOM 15405 N N . CYS B 1 468 ? -27.529 -3.195 18.382 1.00 13.20 474 CYS B N 1
ATOM 15406 C CA . CYS B 1 468 ? -28.856 -3.712 18.102 1.00 14.65 474 CYS B CA 1
ATOM 15407 C C . CYS B 1 468 ? -29.448 -2.924 16.940 1.00 16.26 474 CYS B C 1
ATOM 15408 O O . CYS B 1 468 ? -29.448 -1.691 16.958 1.00 17.23 474 CYS B O 1
ATOM 15416 N N . LYS B 1 469 ? -29.941 -3.634 15.930 1.00 18.32 475 LYS B N 1
ATOM 15417 C CA . LYS B 1 469 ? -30.502 -3.021 14.733 1.00 21.57 475 LYS B CA 1
ATOM 15418 C C . LYS B 1 469 ? -32.012 -3.219 14.638 1.00 22.58 475 LYS B C 1
ATOM 15419 O O . LYS B 1 469 ? -32.617 -2.846 13.631 1.00 24.34 475 LYS B O 1
ATOM 15438 N N . ASP B 1 470 ? -32.638 -3.779 15.670 1.00 22.44 476 ASP B N 1
ATOM 15439 C CA . ASP B 1 470 ? -34.073 -4.004 15.634 1.00 23.61 476 ASP B CA 1
ATOM 15440 C C . ASP B 1 470 ? -34.824 -2.687 15.832 1.00 23.55 476 ASP B C 1
ATOM 15441 O O . ASP B 1 470 ? -34.349 -1.796 16.536 1.00 22.45 476 ASP B O 1
ATOM 15450 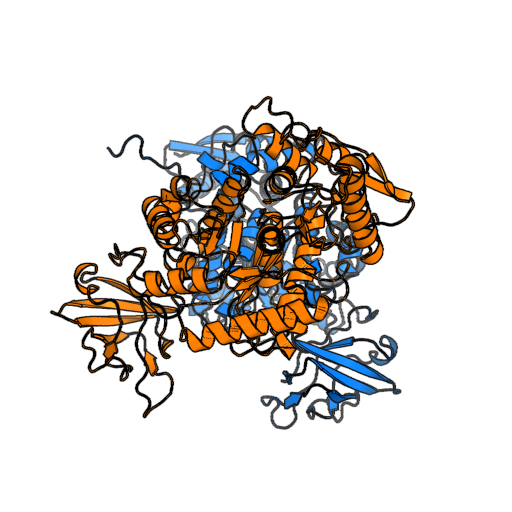N N . PRO B 1 471 ? -36.014 -2.552 15.245 1.00 23.97 477 PRO B N 1
ATOM 15451 C CA . PRO B 1 471 ? -36.853 -1.386 15.550 1.00 24.86 477 PRO B CA 1
ATOM 15452 C C . PRO B 1 471 ? -37.178 -1.313 17.034 1.00 24.59 477 PRO B C 1
ATOM 15453 O O . PRO B 1 471 ? -37.188 -2.323 17.742 1.00 23.80 477 PRO B O 1
ATOM 15464 N N . VAL B 1 472 ? -37.461 -0.097 17.503 1.00 25.49 478 VAL B N 1
ATOM 15465 C CA . VAL B 1 472 ? -37.917 0.080 18.875 1.00 26.20 478 VAL B CA 1
ATOM 15466 C C . VAL B 1 472 ? -39.294 -0.547 19.026 1.00 26.67 478 VAL B C 1
ATOM 15467 O O . VAL B 1 472 ? -40.178 -0.356 18.179 1.00 26.81 478 VAL B O 1
ATOM 15480 N N . GLN B 1 473 ? -39.480 -1.310 20.099 1.00 27.27 479 GLN B N 1
ATOM 15481 C CA . GLN B 1 473 ? -40.765 -1.940 20.354 1.00 28.69 479 GLN B CA 1
ATOM 15482 C C . GLN B 1 473 ? -41.731 -0.933 20.971 1.00 30.37 479 GLN B C 1
ATOM 15483 O O . GLN B 1 473 ? -41.331 0.055 21.590 1.00 31.26 479 GLN B O 1
ATOM 15497 N N . GLU B 1 474 ? -43.024 -1.198 20.789 1.00 31.49 480 GLU B N 1
ATOM 15498 C CA . GLU B 1 474 ? -44.041 -0.245 21.226 1.00 32.22 480 GLU B CA 1
ATOM 15499 C C . GLU B 1 474 ? -44.000 -0.034 22.737 1.00 32.87 480 GLU B C 1
ATOM 15500 O O . GLU B 1 474 ? -44.141 1.097 23.219 1.00 35.09 480 GLU B O 1
ATOM 15504 N N . ALA B 1 475 ? -43.808 -1.104 23.501 1.00 30.17 481 ALA B N 1
ATOM 15505 C CA . ALA B 1 475 ? -43.817 -1.037 24.956 1.00 28.54 481 ALA B CA 1
ATOM 15506 C C . ALA B 1 475 ? -42.385 -0.952 25.460 1.00 25.92 481 ALA B C 1
ATOM 15507 O O . ALA B 1 475 ? -41.539 -1.748 25.049 1.00 25.36 481 ALA B O 1
ATOM 15514 N N . TRP B 1 476 ? -42.128 -0.009 26.373 1.00 24.35 482 TRP B N 1
ATOM 15515 C CA . TRP B 1 476 ? -40.782 0.187 26.908 1.00 22.91 482 TRP B CA 1
ATOM 15516 C C . TRP B 1 476 ? -40.211 -1.103 27.484 1.00 20.93 482 TRP B C 1
ATOM 15517 O O . TRP B 1 476 ? -39.073 -1.472 27.187 1.00 19.29 482 TRP B O 1
ATOM 15538 N N . ALA B 1 477 ? -40.991 -1.813 28.300 1.00 20.87 483 ALA B N 1
ATOM 15539 C CA . ALA B 1 477 ? -40.478 -3.026 28.932 1.00 21.20 483 ALA B CA 1
ATOM 15540 C C . ALA B 1 477 ? -40.132 -4.085 27.888 1.00 20.79 483 ALA B C 1
ATOM 15541 O O . ALA B 1 477 ? -39.139 -4.808 28.029 1.00 20.98 483 ALA B O 1
ATOM 15548 N N . GLU B 1 478 ? -40.946 -4.194 26.837 1.00 21.21 484 GLU B N 1
ATOM 15549 C CA . GLU B 1 478 ? -40.668 -5.147 25.768 1.00 21.15 484 GLU B CA 1
ATOM 15550 C C . GLU B 1 478 ? -39.427 -4.752 24.988 1.00 19.28 484 GLU B C 1
ATOM 15551 O O . GLU B 1 478 ? -38.687 -5.621 24.515 1.00 19.92 484 GLU B O 1
ATOM 15558 N N . ASP B 1 479 ? -39.184 -3.455 24.831 1.00 17.45 485 ASP B N 1
ATOM 15559 C CA . ASP B 1 479 ? -37.983 -3.028 24.131 1.00 17.28 485 ASP B CA 1
ATOM 15560 C C . ASP B 1 479 ? -36.733 -3.294 24.959 1.00 16.47 485 ASP B C 1
ATOM 15561 O O . ASP B 1 479 ? -35.688 -3.669 24.412 1.00 16.83 485 ASP B O 1
ATOM 15570 N N . VAL B 1 480 ? -36.811 -3.093 26.274 1.00 15.86 486 VAL B N 1
ATOM 15571 C CA . VAL B 1 480 ? -35.710 -3.481 27.152 1.00 16.14 486 VAL B CA 1
ATOM 15572 C C . VAL B 1 480 ? -35.438 -4.974 27.023 1.00 15.09 486 VAL B C 1
ATOM 15573 O O . VAL B 1 480 ? -34.293 -5.404 26.832 1.00 14.73 486 VAL B O 1
ATOM 15586 N N . ASP B 1 481 ? -36.499 -5.787 27.103 1.00 16.23 487 ASP B N 1
ATOM 15587 C CA . ASP B 1 481 ? -36.343 -7.236 27.032 1.00 18.89 487 ASP B CA 1
ATOM 15588 C C . ASP B 1 481 ? -35.715 -7.654 25.715 1.00 17.11 487 ASP B C 1
ATOM 15589 O O . ASP B 1 481 ? -34.892 -8.572 25.679 1.00 16.77 487 ASP B O 1
ATOM 15598 N N . LEU B 1 482 ? -36.132 -7.028 24.612 1.00 17.06 488 LEU B N 1
ATOM 15599 C CA . LEU B 1 482 ? -35.554 -7.355 23.315 1.00 17.04 488 LEU B CA 1
ATOM 15600 C C . LEU B 1 482 ? -34.053 -7.147 23.330 1.00 15.66 488 LEU B C 1
ATOM 15601 O O . LEU B 1 482 ? -33.291 -7.994 22.847 1.00 15.80 488 LEU B O 1
ATOM 15617 N N . ARG B 1 483 ? -33.607 -6.034 23.903 1.00 14.01 489 ARG B N 1
ATOM 15618 C CA . ARG B 1 483 ? -32.186 -5.722 23.887 1.00 13.99 489 ARG B CA 1
ATOM 15619 C C . ARG B 1 483 ? -31.413 -6.622 24.836 1.00 13.80 489 ARG B C 1
ATOM 15620 O O . ARG B 1 483 ? -30.292 -7.024 24.530 1.00 14.14 489 ARG B O 1
ATOM 15641 N N . VAL B 1 484 ? -31.994 -6.954 25.992 1.00 13.66 490 VAL B N 1
ATOM 15642 C CA . VAL B 1 484 ? -31.347 -7.914 26.883 1.00 13.98 490 VAL B CA 1
ATOM 15643 C C . VAL B 1 484 ? -31.230 -9.274 26.204 1.00 14.45 490 VAL B C 1
ATOM 15644 O O . VAL B 1 484 ? -30.184 -9.936 26.276 1.00 15.00 490 VAL B O 1
ATOM 15657 N N . ASN B 1 485 ? -32.300 -9.712 25.536 1.00 15.22 491 ASN B N 1
ATOM 15658 C CA . ASN B 1 485 ? -32.289 -11.015 24.882 1.00 16.32 491 ASN B CA 1
ATOM 15659 C C . ASN B 1 485 ? -31.259 -11.047 23.766 1.00 15.83 491 ASN B C 1
ATOM 15660 O O . ASN B 1 485 ? -30.605 -12.069 23.549 1.00 16.30 491 ASN B O 1
ATOM 15671 N N . PHE B 1 486 ? -31.099 -9.932 23.054 1.00 15.34 492 PHE B N 1
ATOM 15672 C CA . PHE B 1 486 ? -30.052 -9.827 22.042 1.00 15.95 492 PHE B CA 1
ATOM 15673 C C . PHE B 1 486 ? -28.679 -10.075 22.656 1.00 15.58 492 PHE B C 1
ATOM 15674 O O . PHE B 1 486 ? -27.885 -10.862 22.132 1.00 15.72 492 PHE B O 1
ATOM 15691 N N . ALA B 1 487 ? -28.394 -9.435 23.794 1.00 14.29 493 ALA B N 1
ATOM 15692 C CA . ALA B 1 487 ? -27.120 -9.652 24.472 1.00 14.57 493 ALA B CA 1
ATOM 15693 C C . ALA B 1 487 ? -26.969 -11.096 24.930 1.00 14.23 493 ALA B C 1
ATOM 15694 O O . ALA B 1 487 ? -25.874 -11.664 24.855 1.00 14.74 493 ALA B O 1
ATOM 15701 N N . MET B 1 488 ? -28.051 -11.700 25.430 1.00 14.63 494 MET B N 1
ATOM 15702 C CA . MET B 1 488 ? -27.982 -13.092 25.861 1.00 15.93 494 MET B CA 1
ATOM 15703 C C . MET B 1 488 ? -27.605 -13.989 24.700 1.00 16.01 494 MET B C 1
ATOM 15704 O O . MET B 1 488 ? -26.782 -14.900 24.841 1.00 16.54 494 MET B O 1
ATOM 15718 N N . ASN B 1 489 ? -28.220 -13.760 23.545 1.00 17.01 495 ASN B N 1
ATOM 15719 C CA . ASN B 1 489 ? -27.933 -14.602 22.393 1.00 19.11 495 ASN B CA 1
ATOM 15720 C C . ASN B 1 489 ? -26.528 -14.348 21.849 1.00 18.80 495 ASN B C 1
ATOM 15721 O O . ASN B 1 489 ? -25.829 -15.299 21.497 1.00 19.95 495 ASN B O 1
ATOM 15732 N N . VAL B 1 490 ? -26.074 -13.091 21.818 1.00 19.86 496 VAL B N 1
ATOM 15733 C CA . VAL B 1 490 ? -24.691 -12.815 21.417 1.00 21.22 496 VAL B CA 1
ATOM 15734 C C . VAL B 1 490 ? -23.715 -13.526 22.343 1.00 19.10 496 VAL B C 1
ATOM 15735 O O . VAL B 1 490 ? -22.767 -14.176 21.893 1.00 19.14 496 VAL B O 1
ATOM 15748 N N . GLY B 1 491 ? -23.905 -13.382 23.655 1.00 17.40 497 GLY B N 1
ATOM 15749 C CA . GLY B 1 491 ? -22.989 -14.024 24.576 1.00 17.13 497 GLY B CA 1
ATOM 15750 C C . GLY B 1 491 ? -22.973 -15.530 24.414 1.00 16.39 497 GLY B C 1
ATOM 15751 O O . GLY B 1 491 ? -21.916 -16.164 24.474 1.00 17.95 497 GLY B O 1
ATOM 15755 N N . LYS B 1 492 ? -24.144 -16.125 24.208 1.00 16.83 498 LYS B N 1
ATOM 15756 C CA . LYS B 1 492 ? -24.202 -17.572 24.016 1.00 19.15 498 LYS B CA 1
ATOM 15757 C C . LYS B 1 492 ? -23.521 -17.970 22.713 1.00 20.49 498 LYS B C 1
ATOM 15758 O O . LYS B 1 492 ? -22.705 -18.897 22.682 1.00 21.54 498 LYS B O 1
ATOM 15777 N N . ALA B 1 493 ? -23.821 -17.256 21.628 1.00 21.64 499 ALA B N 1
ATOM 15778 C CA . ALA B 1 493 ? -23.261 -17.609 20.327 1.00 23.08 499 ALA B CA 1
ATOM 15779 C C . ALA B 1 493 ? -21.745 -17.449 20.306 1.00 24.45 499 ALA B C 1
ATOM 15780 O O . ALA B 1 493 ? -21.046 -18.215 19.633 1.00 26.31 499 ALA B O 1
ATOM 15787 N N . ARG B 1 494 ? -21.216 -16.466 21.027 1.00 24.06 500 ARG B N 1
ATOM 15788 C CA . ARG B 1 494 ? -19.781 -16.215 21.061 1.00 25.92 500 ARG B CA 1
ATOM 15789 C C . ARG B 1 494 ? -19.054 -17.005 22.145 1.00 25.38 500 ARG B C 1
ATOM 15790 O O . ARG B 1 494 ? -17.836 -16.852 22.290 1.00 27.13 500 ARG B O 1
ATOM 15811 N N . GLY B 1 495 ? -19.756 -17.852 22.891 1.00 23.57 501 GLY B N 1
ATOM 15812 C CA . GLY B 1 495 ? -19.103 -18.699 23.867 1.00 22.51 501 GLY B CA 1
ATOM 15813 C C . GLY B 1 495 ? -18.741 -18.023 25.167 1.00 21.65 501 GLY B C 1
ATOM 15814 O O . GLY B 1 495 ? -17.922 -18.556 25.924 1.00 22.89 501 GLY B O 1
ATOM 15818 N N . PHE B 1 496 ? -19.336 -16.872 25.468 1.00 19.18 502 PHE B N 1
ATOM 15819 C CA . PHE B 1 496 ? -19.056 -16.206 26.734 1.00 17.82 502 PHE B CA 1
ATOM 15820 C C . PHE B 1 496 ? -19.751 -16.879 27.909 1.00 16.61 502 PHE B C 1
ATOM 15821 O O . PHE B 1 496 ? -19.250 -16.808 29.038 1.00 16.26 502 PHE B O 1
ATOM 15838 N N . PHE B 1 497 ? -20.904 -17.497 27.673 1.00 15.25 503 PHE B N 1
ATOM 15839 C CA . PHE B 1 497 ? -21.636 -18.204 28.714 1.00 15.49 503 PHE B CA 1
ATOM 15840 C C . PHE B 1 497 ? -22.621 -19.137 28.031 1.00 16.13 503 PHE B C 1
ATOM 15841 O O . PHE B 1 497 ? -22.821 -19.078 26.812 1.00 17.26 503 PHE B O 1
ATOM 15858 N N . LYS B 1 498 ? -23.225 -20.007 28.833 1.00 17.07 504 LYS B N 1
ATOM 15859 C CA . LYS B 1 498 ? -24.156 -21.013 28.342 1.00 20.51 504 LYS B CA 1
ATOM 15860 C C . LYS B 1 498 ? -25.174 -21.286 29.445 1.00 23.38 504 LYS B C 1
ATOM 15861 O O . LYS B 1 498 ? -25.083 -20.743 30.547 1.00 23.73 504 LYS B O 1
ATOM 15880 N N . LYS B 1 499 ? -26.150 -22.141 29.147 1.00 27.16 505 LYS B N 1
ATOM 15881 C CA . LYS B 1 499 ? -27.165 -22.487 30.139 1.00 29.01 505 LYS B CA 1
ATOM 15882 C C . LYS B 1 499 ? -26.511 -22.961 31.430 1.00 30.73 505 LYS B C 1
ATOM 15883 O O . LYS B 1 499 ? -25.522 -23.700 31.415 1.00 32.07 505 LYS B O 1
ATOM 15890 N N . GLY B 1 500 ? -27.071 -22.524 32.559 1.00 30.20 506 GLY B N 1
ATOM 15891 C CA . GLY B 1 500 ? -26.532 -22.840 33.862 1.00 29.63 506 GLY B CA 1
ATOM 15892 C C . GLY B 1 500 ? -25.578 -21.802 34.406 1.00 28.60 506 GLY B C 1
ATOM 15893 O O . GLY B 1 500 ? -25.304 -21.797 35.612 1.00 31.09 506 GLY B O 1
ATOM 15897 N N . ASP B 1 501 ? -25.052 -20.935 33.552 1.00 25.12 507 ASP B N 1
ATOM 15898 C CA . ASP B 1 501 ? -24.267 -19.814 34.018 1.00 22.14 507 ASP B CA 1
ATOM 15899 C C . ASP B 1 501 ? -25.200 -18.733 34.557 1.00 19.46 507 ASP B C 1
ATOM 15900 O O . ASP B 1 501 ? -26.422 -18.836 34.471 1.00 20.22 507 ASP B O 1
ATOM 15909 N N . VAL B 1 502 ? -24.611 -17.701 35.147 1.00 17.08 508 VAL B N 1
ATOM 15910 C CA . VAL B 1 502 ? -25.360 -16.587 35.711 1.00 15.95 508 VAL B CA 1
ATOM 15911 C C . VAL B 1 502 ? -24.836 -15.308 35.088 1.00 13.97 508 VAL B C 1
ATOM 15912 O O . VAL B 1 502 ? -23.623 -15.132 34.954 1.00 15.53 508 VAL B O 1
ATOM 15925 N N . VAL B 1 503 ? -25.746 -14.420 34.695 1.00 13.04 509 VAL B N 1
ATOM 15926 C CA . VAL B 1 503 ? -25.359 -13.113 34.183 1.00 12.88 509 VAL B CA 1
ATOM 15927 C C . VAL B 1 503 ? -26.066 -12.027 34.983 1.00 12.83 509 VAL B C 1
ATOM 15928 O O . VAL B 1 503 ? -27.144 -12.237 35.550 1.00 14.66 509 VAL B O 1
ATOM 15941 N N . ILE B 1 504 ? -25.434 -10.866 35.038 1.00 10.89 510 ILE B N 1
ATOM 15942 C CA . ILE B 1 504 ? -25.982 -9.685 35.698 1.00 10.63 510 ILE B CA 1
ATOM 15943 C C . ILE B 1 504 ? -26.544 -8.786 34.609 1.00 10.63 510 ILE B C 1
ATOM 15944 O O . ILE B 1 504 ? -25.885 -8.568 33.586 1.00 11.91 510 ILE B O 1
ATOM 15960 N N . VAL B 1 505 ? -27.753 -8.270 34.813 1.00 10.20 511 VAL B N 1
ATOM 15961 C CA . VAL B 1 505 ? -28.433 -7.435 33.830 1.00 10.28 511 VAL B CA 1
ATOM 15962 C C . VAL B 1 505 ? -28.776 -6.104 34.479 1.00 10.56 511 VAL B C 1
ATOM 15963 O O . VAL B 1 505 ? -29.462 -6.075 35.510 1.00 11.13 511 VAL B O 1
ATOM 15976 N N . LEU B 1 506 ? -28.313 -5.010 33.876 1.00 10.10 512 LEU B N 1
ATOM 15977 C CA . LEU B 1 506 ? -28.588 -3.652 34.339 1.00 10.70 512 LEU B CA 1
ATOM 15978 C C . LEU B 1 506 ? -29.442 -2.914 33.338 1.00 12.53 512 LEU B C 1
ATOM 15979 O O . LEU B 1 506 ? -29.051 -2.776 32.173 1.00 15.18 512 LEU B O 1
ATOM 15995 N N . THR B 1 507 ? -30.550 -2.362 33.818 1.00 11.88 513 THR B N 1
ATOM 15996 C CA . THR B 1 507 ? -31.487 -1.658 32.960 1.00 12.61 513 THR B CA 1
ATOM 15997 C C . THR B 1 507 ? -32.046 -0.419 33.652 1.00 11.62 513 THR B C 1
ATOM 15998 O O . THR B 1 507 ? -31.842 -0.174 34.849 1.00 10.91 513 THR B O 1
ATOM 16009 N N . GLY B 1 508 ? -32.748 0.376 32.853 1.00 11.85 514 GLY B N 1
ATOM 16010 C CA . GLY B 1 508 ? -33.295 1.619 33.327 1.00 11.69 514 GLY B CA 1
ATOM 16011 C C . GLY B 1 508 ? -34.467 1.425 34.269 1.00 11.60 514 GLY B C 1
ATOM 16012 O O . GLY B 1 508 ? -35.112 0.383 34.327 1.00 14.02 514 GLY B O 1
ATOM 16016 N N . TRP B 1 509 ? -34.769 2.492 34.995 1.00 11.75 515 TRP B N 1
ATOM 16017 C CA . TRP B 1 509 ? -35.812 2.437 36.014 1.00 11.51 515 TRP B CA 1
ATOM 16018 C C . TRP B 1 509 ? -37.196 2.264 35.400 1.00 11.79 515 TRP B C 1
ATOM 16019 O O . TRP B 1 509 ? -37.931 1.342 35.755 1.00 13.19 515 TRP B O 1
ATOM 16040 N N . ARG B 1 510 ? -37.572 3.163 34.512 1.00 12.51 516 ARG B N 1
ATOM 16041 C CA . ARG B 1 510 ? -38.933 3.261 34.004 1.00 13.90 516 ARG B CA 1
ATOM 16042 C C . ARG B 1 510 ? -38.924 4.270 32.862 1.00 14.94 516 ARG B C 1
ATOM 16043 O O . ARG B 1 510 ? -37.944 5.012 32.700 1.00 14.71 516 ARG B O 1
ATOM 16064 N N . PRO B 1 511 ? -39.983 4.331 32.057 1.00 17.23 517 PRO B N 1
ATOM 16065 C CA . PRO B 1 511 ? -40.009 5.285 30.943 1.00 17.50 517 PRO B CA 1
ATOM 16066 C C . PRO B 1 511 ? -39.783 6.709 31.423 1.00 16.25 517 PRO B C 1
ATOM 16067 O O . PRO B 1 511 ? -40.360 7.144 32.423 1.00 16.15 517 PRO B O 1
ATOM 16078 N N . GLY B 1 512 ? -38.927 7.435 30.706 1.00 17.04 518 GLY B N 1
ATOM 16079 C CA . GLY B 1 512 ? -38.674 8.821 31.026 1.00 16.90 518 GLY B CA 1
ATOM 16080 C C . GLY B 1 512 ? -37.622 9.064 32.089 1.00 15.61 518 GLY B C 1
ATOM 16081 O O . GLY B 1 512 ? -37.316 10.229 32.379 1.00 16.72 518 GLY B O 1
ATOM 16085 N N . SER B 1 513 ? -37.061 8.020 32.688 1.00 14.45 519 SER B N 1
ATOM 16086 C CA . SER B 1 513 ? -35.993 8.172 33.661 1.00 13.47 519 SER B CA 1
ATOM 16087 C C . SER B 1 513 ? -34.654 7.908 32.997 1.00 13.93 519 SER B C 1
ATOM 16088 O O . SER B 1 513 ? -34.544 7.062 32.106 1.00 15.42 519 SER B O 1
ATOM 16096 N N . GLY B 1 514 ? -33.636 8.631 33.448 1.00 13.16 520 GLY B N 1
ATOM 16097 C CA . GLY B 1 514 ? -32.268 8.357 33.066 1.00 13.43 520 GLY B CA 1
ATOM 16098 C C . GLY B 1 514 ? -31.479 7.553 34.076 1.00 13.33 520 GLY B C 1
ATOM 16099 O O . GLY B 1 514 ? -30.272 7.371 33.889 1.00 14.15 520 GLY B O 1
ATOM 16103 N N . PHE B 1 515 ? -32.107 7.057 35.137 1.00 11.92 521 PHE B N 1
ATOM 16104 C CA . PHE B 1 515 ? -31.409 6.206 36.086 1.00 12.48 521 PHE B CA 1
ATOM 16105 C C . PHE B 1 515 ? -31.291 4.804 35.495 1.00 12.31 521 PHE B C 1
ATOM 16106 O O . PHE B 1 515 ? -32.280 4.229 35.016 1.00 13.80 521 PHE B O 1
ATOM 16123 N N . THR B 1 516 ? -30.093 4.241 35.551 1.00 10.41 522 THR B N 1
ATOM 16124 C CA . THR B 1 516 ? -29.888 2.813 35.314 1.00 10.59 522 THR B CA 1
ATOM 16125 C C . THR B 1 516 ? -29.664 2.217 36.694 1.00 10.21 522 THR B C 1
ATOM 16126 O O . THR B 1 516 ? -28.547 2.144 37.214 1.00 10.31 522 THR B O 1
ATOM 16137 N N . ASN B 1 517 ? -30.774 1.817 37.297 1.00 10.28 523 ASN B N 1
ATOM 16138 C CA . ASN B 1 517 ? -30.846 1.552 38.725 1.00 9.50 523 ASN B CA 1
ATOM 16139 C C . ASN B 1 517 ? -31.501 0.217 39.026 1.00 9.04 523 ASN B C 1
ATOM 16140 O O . ASN B 1 517 ? -31.915 -0.003 40.165 1.00 10.17 523 ASN B O 1
ATOM 16151 N N . THR B 1 518 ? -31.603 -0.675 38.042 1.00 9.54 524 THR B N 1
ATOM 16152 C CA . THR B 1 518 ? -32.280 -1.954 38.190 1.00 10.06 524 THR B CA 1
ATOM 16153 C C . THR B 1 518 ? -31.288 -3.046 37.840 1.00 10.04 524 THR B C 1
ATOM 16154 O O . THR B 1 518 ? -30.689 -3.022 36.760 1.00 10.95 524 THR B O 1
ATOM 16165 N N . MET B 1 519 ? -31.083 -3.964 38.777 1.00 9.85 525 MET B N 1
ATOM 16166 C CA . MET B 1 519 ? -30.137 -5.054 38.624 1.00 9.81 525 MET B CA 1
ATOM 16167 C C . MET B 1 519 ? -30.870 -6.373 38.794 1.00 10.56 525 MET B C 1
ATOM 16168 O O . MET B 1 519 ? -31.516 -6.606 39.820 1.00 11.48 525 MET B O 1
ATOM 16182 N N . ARG B 1 520 ? -30.751 -7.231 37.802 1.00 11.48 526 ARG B N 1
ATOM 16183 C CA A ARG B 1 520 ? -31.271 -8.587 37.863 0.52 12.56 526 ARG B CA 1
ATOM 16184 C CA B ARG B 1 520 ? -31.271 -8.584 37.868 0.48 12.56 526 ARG B CA 1
ATOM 16185 C C . ARG B 1 520 ? -30.108 -9.555 37.750 1.00 11.82 526 ARG B C 1
ATOM 16186 O O . ARG B 1 520 ? -29.153 -9.301 37.014 1.00 13.59 526 ARG B O 1
ATOM 16227 N N . VAL B 1 521 ? -30.171 -10.635 38.514 1.00 12.55 527 VAL B N 1
ATOM 16228 C CA . VAL B 1 521 ? -29.170 -11.693 38.479 1.00 12.66 527 VAL B CA 1
ATOM 16229 C C . VAL B 1 521 ? -29.873 -12.897 37.875 1.00 14.10 527 VAL B C 1
ATOM 16230 O O . VAL B 1 521 ? -30.779 -13.471 38.489 1.00 16.30 527 VAL B O 1
ATOM 16243 N N . VAL B 1 522 ? -29.490 -13.238 36.653 1.00 14.39 528 VAL B N 1
ATOM 16244 C CA . VAL B 1 522 ? -30.300 -14.044 35.742 1.00 15.77 528 VAL B CA 1
ATOM 16245 C C . VAL B 1 522 ? -29.579 -15.364 35.488 1.00 15.15 528 VAL B C 1
ATOM 16246 O O . VAL B 1 522 ? -28.474 -15.363 34.930 1.00 15.29 528 VAL B O 1
ATOM 16259 N N . PRO B 1 523 ? -30.165 -16.510 35.820 1.00 17.84 529 PRO B N 1
ATOM 16260 C CA . PRO B 1 523 ? -29.636 -17.755 35.266 1.00 21.41 529 PRO B CA 1
ATOM 16261 C C . PRO B 1 523 ? -29.759 -17.700 33.753 1.00 24.19 529 PRO B C 1
ATOM 16262 O O . PRO B 1 523 ? -30.762 -17.233 33.207 1.00 24.64 529 PRO B O 1
ATOM 16273 N N . VAL B 1 524 ? -28.708 -18.121 33.069 1.00 25.46 530 VAL B N 1
ATOM 16274 C CA . VAL B 1 524 ? -28.775 -18.098 31.605 1.00 27.61 530 VAL B CA 1
ATOM 16275 C C . VAL B 1 524 ? -29.724 -19.200 31.148 1.00 31.34 530 VAL B C 1
ATOM 16276 O O . VAL B 1 524 ? -29.559 -20.366 31.554 1.00 31.03 530 VAL B O 1
ATOM 16289 N N . PRO B 1 525 ? -30.746 -18.887 30.348 1.00 34.53 531 PRO B N 1
ATOM 16290 C CA . PRO B 1 525 ? -31.516 -19.979 29.765 1.00 37.88 531 PRO B CA 1
ATOM 16291 C C . PRO B 1 525 ? -30.749 -20.518 28.563 1.00 40.50 531 PRO B C 1
ATOM 16292 O O . PRO B 1 525 ? -30.621 -19.830 27.542 1.00 41.43 531 PRO B O 1
#

GO terms:
  GO:0004743 pyruvate kinase activity (F, IDA)
  GO:0005515 protein binding (F, IPI)
  GO:0005634 nucleus (C, IDA)
  GO:0045944 positive regulation of transcription by RNA polymerase II (P, IDA)
  GO:0006096 glycolytic process (P, IDA)
  GO:0004713 protein tyrosine kinase activity (F, IDA)
  GO:0005737 cytoplasm (C, IDA)
  GO:0003713 transcription coactivator activity (F, IDA)
  GO:0035402 histone H3T11 kinase activity (F, IDA)
  GO:0042803 protein homodimerization activity (F, IDA)
  GO:0012501 programmed cell death (P, IDA)
  GO:0004713 protein tyrosine kinase activity (F, EXP)
  GO:0004743 pyruvate kinase activity (F, EXP)
  GO:0005634 nucleus (C, EXP)
  GO:0005737 cytoplasm (C, EXP)
  GO:1903672 positive regulation of sprouting angiogenesis (P, IMP)
  GO:1904813 ficolin-1-rich granule lumen (C, TAS)
  GO:0034774 secretory granule lumen (C, TAS)
  GO:0005576 extracellular region (C, TAS)
  GO:0042866 pyruvate biosynthetic process (P, TAS)

InterPro domains:
  IPR001697 Pyruvate kinase [PR01050] (106-122)
  IPR001697 Pyruvate kinase [PR01050] (237-251)
  IPR001697 Pyruvate kinase [PR01050] (267-293)
  IPR001697 Pyruvate kinase [PR01050] (294-318)
  IPR001697 Pyruvate kinase [PR01050] (319-343)
  IPR001697 Pyruvate kinase [PR01050] (344-362)
  IPR001697 Pyruvate kinase [PR01050] (363-379)
  IPR001697 Pyruvate kinase [PTHR11817] (14-511)
  IPR001697 Pyruvate kinase [TIGR01064] (43-529)
  IPR001697 Pyruvate kinase [cd00288] (42-530)
  IPR011037 Pyruvate kinase-like, insert domain superfamily [SSF50800] (117-218)
  IPR015793 Pyruvate kinase, barrel [PF00224] (43-375)
  IPR015795 Pyruvate kinase, C-terminal [PF02887] (410-528)
  IPR015806 Pyruvate kinase, insert domain superfamily [G3DSA:2.40.33.10] (117-219)
  IPR015813 Pyruvate/Phosphoenolpyruvate kinase-like domain superfamily [SSF51621] (15-394)
  IPR018209 Pyruvate kinase, active site [PS00110] (265-277)
  IPR036918 Pyruvate kinase, C-terminal domain superfamily [G3DSA:3.40.1380.20] (2-46)
  IPR036918 Pyruvate kinase, C-terminal domain superfamily [G3DSA:3.40.1380.20] (386-523)
  IPR036918 Pyruvate kinase, C-terminal domain superfamily [SSF52935] (398-530)
  IPR040442 Pyruvate kinase-like domain superfamily [G3DSA:3.20.20.60] (47-385)

Foldseek 3Di:
DCPPVDDAALLVVLLPDPDVVVSVVSQDPPHHFALDFFFAEEEEAAPQQQALVSLLLLVVLGHQEYEYEQLDDDLVVVLSSLVSNVVSQCVPVVDLLPRAFHAYEYEFNFPWKWWAADADPSAAKEWADAFDKEKEFCPCVCRRHDYNHYIYMPQQCVLVFDDQQFWKAWALSQWIWGFHDGDPTMTITGTHRIGIGGGTITMDGAPTDRPGQLQDPVNLVVLCSCLVSVGQEYARPPDQALVSQVVSQVSNDPSCNRRFYEYEHQADNCLVRVVRNLVNGQYYEPALSNNCNNDPVVCSVVSLLVRQVVCLLVLHAYEYEDCLQVVLLEDLDGDPSSLVSLLVSVLSRHNYYYDYSNNHPGDHVSSVSNSSSSSSSSSLSSHNLVVLLVVSVVSDDDDPPVLLVVLNVQLVVCVVQVALEEEEEDASLVSVSSNLSSPHSHAYEYEYQHSSSSSNNSSGGRYRYGHDDDDQDPDLVVNLVVRVVSSLSSCCVSRSDDAQTWYWYQSAQDCVHRDIDIDGRD/DAALLVVLLPDPDVVVSVVSQDPPRHFFLDFFFAEEEEAAPQQQALVNLLLLVVLGHQEYEYEQLDDDLVVVLSSLVSNVVSQCVPVVDLLPRAFHAYEYEFNFPWKWWAADQPVDPQWEKADAFDKEKEFCPCVCRRHDYNHYIYMPQQCVLVWDDAQFKKAKALRQWIWGFHDDDPGMTIIGTHHIDIGHGTITMDRLVTDRDDDQADPVNLVSLVSCLVSVGQEYARPPDQALVSLVVSCVSCPPSNNRRFYEYEHQADNCLVRVVSNCVSGQHYEPALSNNCNSDPVVCSVVSLLVRQVVCLLVLGAYEYDDPLQVVLLEDLDGDPVSLVSLLVSVLSRHNYYYDHSNQHPGDHVSSVSNSSSSSSSSSLSSHNLVVLLVVSVVSHDDDPALLLVQLNVQLVVCVVQVALEEEEEDASQVSVSSNLSSPHSHAYEYEYQHSSNSSNNSSGGRYRYRHDPDDQDPDPVVNLVVRVVSSLVSCCVSNSDDAQGKYKYWADDHPPDPHRNDIDIDGRD

Sequence (1041 aa):
EAGTAFIQTQQLHAAMMADTFLEHMCRLDIDSPPITARNTGIICTIGPASRSVETLKEMMIKSGMNVARLNFSHGTHEEYHAEETIKNVRTATESFASDPILYRPVAVALDTKKGPEIRTGLIKGSGTAEVELKKGATLKITLDNAYMEKCDENILWLDYKNNICKVVEVGSSKIYVDDGLISLQVKQKGADFLVTEVENGGSLGSKKGVNLPGAAVDDLPAVSEKDIQDLKKFGVEQDVDMVFASFIRKASDVHEVRRKVLGEKGKNIKIISKIENHHEGVRRFDEILEASDGIMVARGDLGIEIPAEKVFLAQKMMIGRCNRRAGKPVICATQMLESMIKKKPRPTRAEGSDVANAVLDGADCIMLSGETAKGDYPLEAVRMQHLIAREAEAAIYHLQLFEELRRLAPITSDPTEEATAVGAVEASSFKKCCCSSGAIIVVLTKSGRYAHQVARYRRPRRAPIIAVTRNPQTARQAHLYRGIFPVLCKDPVQEAWAEDVDLRVNFAMNVGKARRGFFKKGDVVIVLTGWRPFTNTMRVVPVPIQTQQLHAAMMADTFLEHMMCRLDIDSPPITARNTGIICTIGPASRSVETLKEMMIKSGMNVARLLNFSHGTHEYHAETIKNVRTATESFASDPILYRPVAVALDTKGPEIRTGLIKGSGTAEVELKKGATLKITLDNAYMMEKCDENILWLDYKNICKVVEVGSKIYVDDGLISLQVKQKGADFLVTEVENGGSLGSKKGVNLPGAAVDLPAVSEKDIQDLKFGVEQDVDMVVFASFIRKASDVHEVRKVLGEKGKNIKIISKIENHHEGVRRFDEILEEASDGIMVARGDLGIEIPAEKVFLAQKMMIGRCNRRAGKPVICATQMLESMIKKPRPTRAEGSDVANAVLDGADCIMLSGETAKGDYPLEAVRMQHLIAREAEAAIYHLQLFEELRRLAPITSSDPTEEATAVVGAVEASFKCCCSSGAIIVVLTKSGRYAHQVARYRPRRAPIIAVTRNPQTARQAHLYRGIFPVLCKDPVQEAWAEDVDLRVNFAMNVGKARGFFKKGDVVIVLTGWRPGSGFTNTMRRVVPVP